Protein 4CN9 (pdb70)

B-factor: mean 33.19, std 13.64, range [12.05, 118.05]

CATH classification: 3.40.50.410 (+1 more: 3.40.50.410)

Solvent-accessible surface area: 32900 Å² total; per-residue (Å²): 150,55,16,35,0,55,15,47,0,1,0,2,0,0,0,0,0,6,22,50,0,61,179,102,75,170,98,7,16,58,76,0,16,54,3,0,44,65,0,0,50,1,0,55,20,5,39,48,143,62,214,96,5,7,35,3,0,0,1,1,0,0,100,17,33,90,40,32,7,31,1,59,126,54,136,62,50,131,61,3,58,127,10,0,67,81,14,100,28,86,61,10,72,74,11,17,0,0,33,0,0,74,40,0,44,82,60,1,13,36,60,96,31,23,9,51,53,130,110,25,72,48,3,0,0,0,0,0,20,10,118,23,97,35,52,20,86,22,55,94,11,0,86,75,0,33,80,88,56,7,27,0,0,0,0,0,1,19,156,40,31,56,112,93,23,0,30,65,0,0,32,19,28,66,8,14,19,60,16,108,39,14,78,80,3,66,96,13,37,81,85,0,0,37,28,6,0,41,27,50,78,86,55,20,36,13,91,8,1,0,0,0,0,0,0,5,2,48,48,4,56,76,147,42,113,87,14,10,78,50,2,14,56,5,0,38,67,0,0,65,100,4,37,100,15,0,74,100,3,1,2,3,0,0,0,7,2,7,48,118,24,74,85,71,9,12,12,135,90,75,64,45,58,74,74,0,56,30,10,0,53,167,9,104,61,34,163,68,53,78,8,0,2,0,8,0,0,38,20,0,44,99,90,13,15,133,70,156,144,9,18,43,1,0,0,0,1,4,21,8,100,22,53,57,86,72,53,18,87,100,8,0,25,53,0,29,166,86,42,2,5,0,0,0,0,0,3,23,142,38,30,88,105,65,32,2,52,59,1,0,2,1,57,68,16,18,25,50,8,74,38,15,89,93,4,84,122,9,22,92,74,0,5,120,26,1,3,24,20,21,101,97,133,27,73,153,130,68,28,29,0,67,19,45,0,1,0,2,0,0,1,0,0,6,19,52,1,68,182,103,71,170,97,4,15,57,58,1,18,61,2,0,44,67,0,0,58,4,1,56,20,3,31,70,132,67,222,90,7,6,36,2,0,0,1,1,0,0,99,16,34,89,41,32,6,26,1,58,119,52,118,65,50,132,70,3,54,124,10,0,62,78,12,101,30,86,61,10,74,72,11,19,0,0,32,0,0,78,39,0,40,86,60,0,18,35,60,95,31,20,11,49,58,129,107,28,48,52,1,0,0,0,0,1,20,9,115,16,102,36,49,21,82,24,46,93,8,0,86,72,0,34,80,93,54,8,22,0,0,0,0,0,2,19,151,44,30,43,105,96,23,0,32,58,0,0,27,12,28,71,8,14,20,55,15,104,39,13,77,77,2,64,99,13,28,111,88,0,2,52,25,4,0,42,18,41,81,82,55,20,32,14,96,9,4,0,0,1,0,1,0,5,2,43,48,3,54,71,144,51,109,91,16,8,79,58,0,15,52,7,4,40,67,0,0,65,100,4,39,101,17,0,88,102,4,1,8,3,0,0,0,6,1,8,48,117,24,75,81,75,8,12,18,185,91,64,61,46,58,77,76,0,57,33,9,0,52,155,8,102,57,35,164,68,56,78,8,0,3,0,7,0,0,40,21,0,46,101,92,10,19,134,102,172,146,27,16,41,0,0,5,0,4,1,19,9,98,22,56,57,89,73,52,17,93,101,9,0,23,48,0,31,165,83,43,3,8,0,0,0,0,0,1,23,137,40,30,88,107,66,31,1,50,58,1,0,4,0,50,69,14,18,26,62,17,74,35,14,99,81,6,82,154,17,24,86,71,0,4,112,25,0,3,23,20,21,87,98,135,26,68,166,152

Organism: Mytilus galloprovincialis (NCBI:txid29158)

Nearest PDB structures (foldseek):
  4cn9-assembly2_B  TM=1.002E+00  e=8.685E-82  Mytilus galloprovincialis
  4cnb-assembly2_B  TM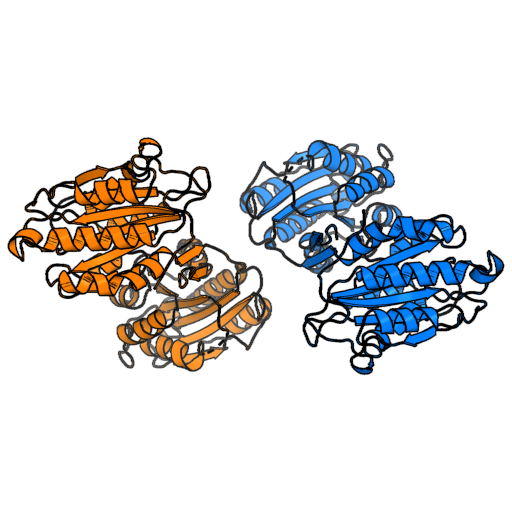=1.002E+00  e=2.104E-78  Mytilus galloprovincialis
  4cnb-assembly1_A  TM=1.002E+00  e=3.415E-77  Mytilus galloprovincialis
  4cn8-assembly1_A  TM=9.943E-01  e=6.758E-77  Mytilus galloprovincialis
  4c2b-assembly3_E  TM=8.918E-01  e=3.075E-13  Homo sapiens

Structure (mmCIF, N/CA/C/O backbone):
data_4CN9
#
_entry.id   4CN9
#
_cell.length_a   61.540
_cell.length_b   63.070
_cell.length_c   122.350
_cell.angle_alpha   90.00
_cell.angle_beta   101.83
_cell.angle_gamma   90.00
#
_symmetry.space_group_name_H-M   'P 1 21 1'
#
loop_
_entity.id
_entity.type
_entity.pdbx_description
1 polymer 'PROXIMAL THREAD MATRIX PROTEIN 1'
2 non-polymer 'ZINC ION'
3 non-polymer 1,2-ETHANEDIOL
4 non-polymer GLYCEROL
5 non-polymer 'SULFATE ION'
6 water water
#
loop_
_atom_site.group_PDB
_atom_site.id
_atom_site.type_symbol
_atom_site.label_atom_id
_atom_site.label_alt_id
_atom_site.label_comp_id
_atom_site.label_asym_id
_atom_site.label_entity_id
_atom_site.label_seq_id
_atom_site.pdbx_PDB_ins_code
_atom_site.Cartn_x
_atom_site.Cartn_y
_atom_site.Cartn_z
_atom_site.occupancy
_atom_site.B_iso_or_equiv
_atom_site.auth_seq_id
_atom_site.auth_comp_id
_atom_site.auth_asym_id
_atom_site.auth_atom_id
_atom_site.pdbx_PDB_model_num
ATOM 1 N N . ASP A 1 46 ? -5.001 5.028 37.301 1.00 64.45 45 ASP A N 1
ATOM 2 C CA . ASP A 1 46 ? -4.174 5.340 38.465 1.00 67.40 45 ASP A CA 1
ATOM 3 C C . ASP A 1 46 ? -4.099 4.163 39.443 1.00 54.91 45 ASP A C 1
ATOM 4 O O . ASP A 1 46 ? -3.298 4.183 40.382 1.00 52.32 45 ASP A O 1
ATOM 12 N N . ALA A 1 47 ? -4.942 3.154 39.243 1.00 46.11 46 ALA A N 1
ATOM 13 C CA . ALA A 1 47 ? -4.874 1.942 40.062 1.00 46.02 46 ALA A CA 1
ATOM 14 C C . ALA A 1 47 ? -4.034 0.895 39.334 1.00 42.74 46 ALA A C 1
ATOM 15 O O . ALA A 1 47 ? -4.301 0.586 38.178 1.00 37.35 46 ALA A O 1
ATOM 22 N N . GLU A 1 48 ? -3.009 0.348 39.980 1.00 39.46 47 GLU A N 1
ATOM 23 C CA . GLU A 1 48 ? -2.341 -0.781 39.345 1.00 41.69 47 GLU A CA 1
ATOM 24 C C . GLU A 1 48 ? -2.328 -2.078 40.098 1.00 31.67 47 GLU A C 1
ATOM 25 O O . GLU A 1 48 ? -2.792 -2.183 41.230 1.00 31.90 47 GLU A O 1
ATOM 37 N N . GLU A 1 49 ? -1.786 -3.064 39.394 1.00 33.58 48 GLU A N 1
ATOM 38 C CA . GLU A 1 49 ? -1.669 -4.422 39.866 1.00 31.86 48 GLU A CA 1
ATOM 39 C C . GLU A 1 49 ? -0.265 -4.941 39.604 1.00 27.87 48 GLU A C 1
ATOM 40 O O . GLU A 1 49 ? 0.496 -4.388 38.802 1.00 26.57 48 GLU A O 1
ATOM 52 N N . CYS A 1 50 ? 0.051 -6.018 40.304 1.00 25.63 49 CYS A N 1
ATOM 53 C CA . CYS A 1 50 ? 1.298 -6.718 40.151 1.00 26.07 49 CYS A CA 1
ATOM 54 C C . CYS A 1 50 ? 0.936 -8.179 39.989 1.00 24.42 49 CYS A C 1
ATOM 55 O O . CYS A 1 50 ? 0.172 -8.719 40.790 1.00 28.27 49 CYS A O 1
ATOM 62 N N . ASP A 1 51 ? 1.465 -8.813 38.952 1.00 25.29 50 ASP A N 1
ATOM 63 C CA . ASP A 1 51 ? 1.128 -10.204 38.644 1.00 27.46 50 ASP A CA 1
ATOM 64 C C . ASP A 1 51 ? 2.190 -11.167 39.202 1.00 28.17 50 ASP A C 1
ATOM 65 O O . ASP A 1 51 ? 2.089 -12.383 39.047 1.00 28.31 50 ASP A O 1
ATOM 74 N N . VAL A 1 52 ? 3.197 -10.610 39.865 1.00 28.69 51 VAL A N 1
ATOM 75 C CA . VAL A 1 52 ? 4.327 -11.388 40.367 1.00 31.93 51 VAL A CA 1
ATOM 76 C C . VAL A 1 52 ? 3.906 -12.312 41.498 1.00 28.13 51 VAL A C 1
ATOM 77 O O . VAL A 1 52 ? 3.101 -11.927 42.335 1.00 27.70 51 VAL A O 1
ATOM 90 N N . GLN A 1 53 ? 4.444 -13.530 41.518 1.00 28.50 52 GLN A N 1
ATOM 91 C CA . GLN A 1 53 ? 4.164 -14.472 42.602 1.00 27.38 52 GLN A CA 1
ATOM 92 C C . GLN A 1 53 ? 5.040 -14.161 43.804 1.00 27.13 52 GLN A C 1
ATOM 93 O O . GLN A 1 53 ? 6.264 -14.163 43.710 1.00 25.24 52 GLN A O 1
ATOM 107 N N . ALA A 1 54 ? 4.409 -13.900 44.940 1.00 28.13 53 ALA A N 1
ATOM 108 C CA . ALA A 1 54 ? 5.118 -13.337 46.081 1.00 24.62 53 ALA A CA 1
ATOM 109 C C . ALA A 1 54 ? 4.531 -13.806 47.406 1.00 24.48 53 ALA A C 1
ATOM 110 O O . ALA A 1 54 ? 3.342 -14.141 47.493 1.00 20.74 53 ALA A O 1
ATOM 117 N N . ASP A 1 55 ? 5.392 -13.830 48.423 1.00 21.92 54 ASP A N 1
ATOM 118 C CA . ASP A 1 55 ? 4.971 -13.911 49.816 1.00 21.41 54 ASP A CA 1
ATOM 119 C C . ASP A 1 55 ? 5.199 -12.508 50.408 1.00 19.92 54 ASP A C 1
ATOM 120 O O . ASP A 1 55 ? 6.330 -12.008 50.447 1.00 17.82 54 ASP A O 1
ATOM 129 N N . ILE A 1 56 ? 4.111 -11.846 50.792 1.00 17.93 55 ILE A N 1
ATOM 130 C CA . ILE A 1 56 ? 4.163 -10.469 51.252 1.00 16.90 55 ILE A CA 1
ATOM 131 C C . ILE A 1 56 ? 3.837 -10.386 52.749 1.00 17.97 55 ILE A C 1
ATOM 132 O O . ILE A 1 56 ? 2.817 -10.889 53.199 1.00 16.47 55 ILE A O 1
ATOM 148 N N . ILE A 1 57 ? 4.740 -9.778 53.508 1.00 15.78 56 ILE A N 1
ATOM 149 C CA . ILE A 1 57 ? 4.530 -9.510 54.912 1.00 16.83 56 ILE A CA 1
ATOM 150 C C . ILE A 1 57 ? 4.433 -8.016 55.132 1.00 14.71 56 ILE A C 1
ATOM 151 O O . ILE A 1 57 ? 5.323 -7.265 54.747 1.00 17.43 56 ILE A O 1
ATOM 167 N N . VAL A 1 58 ? 3.336 -7.580 55.734 1.00 16.86 57 VAL A N 1
ATOM 168 C CA . VAL A 1 58 ? 3.229 -6.208 56.217 1.00 13.02 57 VAL A CA 1
ATOM 169 C C . VAL A 1 58 ? 3.561 -6.136 57.705 1.00 14.68 57 VAL A C 1
ATOM 170 O O . VAL A 1 58 ? 3.001 -6.864 58.510 1.00 17.71 57 VAL A O 1
ATOM 183 N N . LEU A 1 59 ? 4.500 -5.257 58.039 1.00 14.79 58 LEU A N 1
ATOM 184 C CA . LEU A 1 59 ? 4.917 -4.968 59.408 1.00 16.29 58 LEU A CA 1
ATOM 185 C C . LEU A 1 59 ? 4.229 -3.671 59.820 1.00 18.29 58 LEU A C 1
ATOM 186 O O . LEU A 1 59 ? 4.529 -2.591 59.299 1.00 20.51 58 LEU A O 1
ATOM 202 N N . PHE A 1 60 ? 3.279 -3.812 60.733 1.00 14.52 59 PHE A N 1
ATOM 203 C CA . PHE A 1 60 ? 2.233 -2.839 61.019 1.00 17.21 59 PHE A CA 1
ATOM 204 C C . PHE A 1 60 ? 2.496 -2.272 62.422 1.00 21.06 59 PHE A C 1
ATOM 205 O O . PHE A 1 60 ? 2.350 -2.990 63.403 1.00 17.01 59 PHE A O 1
ATOM 222 N N . ASP A 1 61 ? 2.909 -1.001 62.502 1.00 16.29 60 ASP A N 1
ATOM 223 C CA . ASP A 1 61 ? 3.157 -0.294 63.774 1.00 17.17 60 ASP A CA 1
ATOM 224 C C . ASP A 1 61 ? 1.848 -0.209 64.566 1.00 22.14 60 ASP A C 1
ATOM 225 O O . ASP A 1 61 ? 0.863 0.333 64.052 1.00 19.07 60 ASP A O 1
ATOM 234 N N . ASP A 1 62 ? 1.807 -0.781 65.783 1.00 15.85 61 ASP A N 1
ATOM 235 C CA . ASP A 1 62 ? 0.621 -0.608 66.643 1.00 17.58 61 ASP A CA 1
ATOM 236 C C . ASP A 1 62 ? 0.939 0.110 67.951 1.00 19.63 61 ASP A C 1
ATOM 237 O O . ASP A 1 62 ? 0.371 -0.193 68.992 1.00 19.00 61 ASP A O 1
ATOM 246 N N . SER A 1 63 ? 1.826 1.098 67.864 1.00 17.08 62 SER A N 1
ATOM 247 C CA . SER A 1 63 ? 2.171 1.960 69.000 1.00 20.63 62 SER A CA 1
ATOM 248 C C . SER A 1 63 ? 1.033 2.914 69.367 1.00 22.84 62 SER A C 1
ATOM 249 O O . SER A 1 63 ? 0.226 3.306 68.519 1.00 22.28 62 SER A O 1
ATOM 256 N N . SER A 1 64 ? 0.998 3.306 70.639 1.00 23.55 63 SER A N 1
ATOM 257 C CA . SER A 1 64 ? -0.076 4.140 71.176 1.00 25.12 63 SER A CA 1
ATOM 258 C C . SER A 1 64 ? -0.114 5.528 70.546 1.00 22.69 63 SER A C 1
ATOM 259 O O . SER A 1 64 ? -1.164 6.161 70.514 1.00 27.39 63 SER A O 1
ATOM 267 N N . SER A 1 65 ? 1.023 6.003 70.053 1.00 24.71 64 SER A N 1
ATOM 268 C CA . SER A 1 65 ? 1.085 7.297 69.361 1.00 26.24 64 SER A CA 1
ATOM 269 C C . SER A 1 65 ? 0.018 7.443 68.264 1.00 28.01 64 SER A C 1
ATOM 270 O O . SER A 1 65 ? -0.512 8.532 68.035 1.00 28.58 64 SER A O 1
ATOM 277 N N . ILE A 1 66 ? -0.296 6.339 67.596 1.00 23.58 65 ILE A N 1
ATOM 278 C CA . ILE A 1 66 ? -1.226 6.348 66.487 1.00 27.91 65 ILE A CA 1
ATOM 279 C C . ILE A 1 66 ? -2.650 6.615 66.949 1.00 29.62 65 ILE A C 1
ATOM 280 O O . ILE A 1 66 ? -3.380 7.375 66.310 1.00 31.38 65 ILE A O 1
ATOM 296 N N . GLN A 1 67 ? -3.036 5.992 68.059 1.00 28.73 66 GLN A N 1
ATOM 297 C CA . GLN A 1 67 ? -4.383 6.128 68.589 1.00 32.64 66 GLN A CA 1
ATOM 298 C C . GLN A 1 67 ? -4.548 7.516 69.213 1.00 33.79 66 GLN A C 1
ATOM 299 O O . GLN A 1 67 ? -5.588 8.145 69.042 1.00 34.54 66 GLN A O 1
ATOM 313 N N . TYR A 1 68 ? -3.515 7.998 69.902 1.00 29.60 67 TYR A N 1
ATOM 314 C CA . TYR A 1 68 ? -3.542 9.345 70.479 1.00 35.48 67 TYR A CA 1
ATOM 315 C C . TYR A 1 68 ? -3.746 10.404 69.400 1.00 37.57 67 TYR A C 1
ATOM 316 O O . TYR A 1 68 ? -4.456 11.374 69.613 1.00 33.52 67 TYR A O 1
ATOM 334 N N . ASP A 1 69 ? -3.103 10.228 68.250 1.00 34.14 68 ASP A N 1
ATOM 335 C CA . ASP A 1 69 ? -3.172 11.231 67.195 1.00 34.74 68 ASP A CA 1
ATOM 336 C C . ASP A 1 69 ? -4.589 11.376 66.633 1.00 38.09 68 ASP A C 1
ATOM 337 O O . ASP A 1 69 ? -5.074 12.487 66.429 1.00 37.92 68 ASP A O 1
ATOM 346 N N . ASN A 1 70 ? -5.248 10.248 66.384 1.00 37.20 69 ASN A N 1
ATOM 347 C CA . ASN A 1 70 ? -6.587 10.255 65.817 1.00 36.88 69 ASN A CA 1
ATOM 348 C C . ASN A 1 70 ? -7.203 8.862 65.878 1.00 36.19 69 ASN A C 1
ATOM 349 O O . ASN A 1 70 ? -6.607 7.887 65.408 1.00 34.45 69 ASN A O 1
ATOM 360 N N . LYS A 1 71 ? -8.399 8.766 66.449 1.00 31.93 70 LYS A N 1
ATOM 361 C CA . LYS A 1 71 ? -9.055 7.472 66.644 1.00 38.98 70 LYS A CA 1
ATOM 362 C C . LYS A 1 71 ? -9.355 6.727 65.343 1.00 40.66 70 LYS A C 1
ATOM 363 O O . LYS A 1 71 ? -9.615 5.528 65.377 1.00 39.89 70 LYS A O 1
ATOM 382 N N . GLU A 1 72 ? -9.326 7.430 64.211 1.00 39.21 71 GLU A N 1
ATOM 383 C CA . GLU A 1 72 ? -9.588 6.814 62.905 1.00 41.59 71 GLU A CA 1
ATOM 384 C C . GLU A 1 72 ? -8.321 6.347 62.165 1.00 37.65 71 GLU A C 1
ATOM 385 O O . GLU A 1 72 ? -8.414 5.708 61.107 1.00 30.02 71 GLU A O 1
ATOM 397 N N . ASN A 1 73 ? -7.148 6.658 62.711 1.00 32.62 72 ASN A N 1
ATOM 398 C CA . ASN A 1 73 ? -5.894 6.266 62.068 1.00 28.26 72 ASN A CA 1
ATOM 399 C C . ASN A 1 73 ? -5.765 4.766 61.769 1.00 27.45 72 ASN A C 1
ATOM 400 O O . ASN A 1 73 ? -5.402 4.402 60.652 1.00 26.19 72 ASN A O 1
ATOM 411 N N . TYR A 1 74 ? -6.050 3.900 62.744 1.00 28.19 73 TYR A N 1
ATOM 412 C CA . TYR A 1 74 ? -5.890 2.460 62.521 1.00 27.56 73 TYR A CA 1
ATOM 413 C C . TYR A 1 74 ? -6.778 1.965 61.390 1.00 28.56 73 TYR A C 1
ATOM 414 O O . TYR A 1 74 ? -6.381 1.094 60.616 1.00 27.42 73 TYR A O 1
ATOM 432 N N . GLN A 1 75 ? -7.992 2.499 61.301 1.00 28.23 74 GLN A N 1
ATOM 433 C CA . GLN A 1 75 ? -8.885 2.093 60.217 1.00 29.64 74 GLN A CA 1
ATOM 434 C C . GLN A 1 75 ? -8.291 2.454 58.853 1.00 26.65 74 GLN A C 1
ATOM 435 O O . GLN A 1 75 ? -8.411 1.686 57.898 1.00 26.92 74 GLN A O 1
ATOM 449 N N . MET A 1 76 ? -7.656 3.618 58.770 1.00 25.50 75 MET A N 1
ATOM 450 C CA . MET A 1 76 ? -7.039 4.070 57.532 1.00 25.74 75 MET A CA 1
ATOM 451 C C . MET A 1 76 ? -5.835 3.215 57.179 1.00 26.54 75 MET A C 1
ATOM 452 O O . MET A 1 76 ? -5.576 2.952 56.003 1.00 24.91 75 MET A O 1
ATOM 466 N N . MET A 1 77 ? -5.094 2.783 58.195 1.00 27.50 76 MET A N 1
ATOM 467 C CA . MET A 1 77 ? -3.968 1.879 57.967 1.00 25.31 76 MET A CA 1
ATOM 468 C C . MET A 1 77 ? -4.490 0.557 57.448 1.00 19.76 76 MET A C 1
ATOM 469 O O . MET A 1 77 ? -3.953 0.000 56.503 1.00 24.23 76 MET A O 1
ATOM 483 N N . LYS A 1 78 ? -5.562 0.060 58.055 1.00 22.68 77 LYS A N 1
ATOM 484 C CA . LYS A 1 78 ? -6.127 -1.218 57.655 1.00 24.12 77 LYS A CA 1
ATOM 485 C C . LYS A 1 78 ? -6.612 -1.166 56.213 1.00 26.12 77 LYS A C 1
ATOM 486 O O . LYS A 1 78 ? -6.407 -2.104 55.432 1.00 24.19 77 LYS A O 1
ATOM 505 N N . ASP A 1 79 ? -7.278 -0.068 55.868 1.00 26.42 78 ASP A N 1
ATOM 506 C CA . ASP A 1 79 ? -7.809 0.110 54.518 1.00 26.33 78 ASP A CA 1
ATOM 507 C C . ASP A 1 79 ? -6.691 0.130 53.486 1.00 25.44 78 ASP A C 1
ATOM 508 O O . ASP A 1 79 ? -6.801 -0.473 52.411 1.00 28.18 78 ASP A O 1
ATOM 517 N N . PHE A 1 80 ? -5.603 0.807 53.823 1.00 23.93 79 PHE A N 1
ATOM 518 C CA . PHE A 1 80 ? -4.451 0.846 52.944 1.00 23.12 79 PHE A CA 1
ATOM 519 C C . PHE A 1 80 ? -3.939 -0.572 52.680 1.00 23.94 79 PHE A C 1
ATOM 520 O O . PHE A 1 80 ? -3.619 -0.915 51.546 1.00 23.09 79 PHE A O 1
ATOM 537 N N . VAL A 1 81 ? -3.883 -1.400 53.721 1.00 22.30 80 VAL A N 1
ATOM 538 C CA . VAL A 1 81 ? -3.344 -2.751 53.576 1.00 24.01 80 VAL A CA 1
ATOM 539 C C . VAL A 1 81 ? -4.301 -3.616 52.758 1.00 24.48 80 VAL A C 1
ATOM 540 O O . VAL A 1 81 ? -3.878 -4.437 51.956 1.00 21.50 80 VAL A O 1
ATOM 553 N N . LYS A 1 82 ? -5.599 -3.408 52.953 1.00 24.82 81 LYS A N 1
ATOM 554 C CA . LYS A 1 82 ? -6.603 -4.062 52.125 1.00 23.77 81 LYS A CA 1
ATOM 555 C C . LYS A 1 82 ? -6.414 -3.737 50.651 1.00 22.70 81 LYS A C 1
ATOM 556 O O . LYS A 1 82 ? -6.563 -4.601 49.793 1.00 22.18 81 LYS A O 1
ATOM 575 N N . GLU A 1 83 ? -6.095 -2.483 50.357 1.00 22.11 82 GLU A N 1
ATOM 576 C CA . GLU A 1 83 ? -5.880 -2.065 48.985 1.00 24.24 82 GLU A CA 1
ATOM 577 C C . GLU A 1 83 ? -4.644 -2.741 48.377 1.00 24.74 82 GLU A C 1
ATOM 578 O O . GLU A 1 83 ? -4.639 -3.100 47.200 1.00 24.47 82 GLU A O 1
ATOM 590 N N . LEU A 1 84 ? -3.609 -2.933 49.192 1.00 22.88 83 LEU A N 1
ATOM 591 C CA . LEU A 1 84 ? -2.431 -3.701 48.775 1.00 25.38 83 LEU A CA 1
ATOM 592 C C . LEU A 1 84 ? -2.811 -5.115 48.375 1.00 21.65 83 LEU A C 1
ATOM 593 O O . LEU A 1 84 ? -2.409 -5.598 47.320 1.00 23.36 83 LEU A O 1
ATOM 609 N N . VAL A 1 85 ? -3.557 -5.787 49.240 1.00 23.01 84 VAL A N 1
ATOM 610 C CA . VAL A 1 85 ? -4.010 -7.141 48.963 1.00 21.01 84 VAL A CA 1
ATOM 611 C C . VAL A 1 85 ? -4.697 -7.222 47.599 1.00 22.56 84 VAL A C 1
ATOM 612 O O . VAL A 1 85 ? -4.436 -8.128 46.806 1.00 24.22 84 VAL A O 1
ATOM 625 N N . ASP A 1 86 ? -5.563 -6.256 47.324 1.00 24.90 85 ASP A N 1
ATOM 626 C CA . ASP A 1 86 ? -6.344 -6.239 46.081 1.00 23.46 85 ASP A CA 1
ATOM 627 C C . ASP A 1 86 ? -5.524 -5.806 44.876 1.00 25.52 85 ASP A C 1
ATOM 628 O O . ASP A 1 86 ? -6.033 -5.786 43.760 1.00 28.76 85 ASP A O 1
ATOM 637 N N . SER A 1 87 ? -4.254 -5.471 45.099 1.00 26.50 86 SER A N 1
ATOM 638 C CA . SER A 1 87 ? -3.341 -5.082 44.020 1.00 24.89 86 SER A CA 1
ATOM 639 C C . SER A 1 87 ? -2.514 -6.255 43.471 1.00 24.55 86 SER A C 1
ATOM 640 O O . SER A 1 87 ? -1.860 -6.137 42.417 1.00 26.67 86 SER A O 1
ATOM 648 N N . PHE A 1 88 ? -2.543 -7.386 44.171 1.00 23.89 87 PHE A N 1
ATOM 649 C CA . PHE A 1 88 ? -1.765 -8.552 43.758 1.00 26.35 87 PHE A CA 1
ATOM 650 C C . PHE A 1 88 ? -2.678 -9.606 43.175 1.00 28.31 87 PHE A C 1
ATOM 651 O O . PHE A 1 88 ? -3.397 -10.284 43.896 1.00 27.24 87 PHE A O 1
ATOM 668 N N . THR A 1 89 ? -2.633 -9.730 41.856 1.00 26.08 88 THR A N 1
ATOM 669 C CA . THR A 1 89 ? -3.605 -10.533 41.123 1.00 34.54 88 THR A CA 1
ATOM 670 C C . THR A 1 89 ? -3.555 -12.018 41.485 1.00 34.88 88 THR A C 1
ATOM 671 O O . THR A 1 89 ? -4.586 -12.680 41.466 1.00 38.13 88 THR A O 1
ATOM 682 N N . THR A 1 90 ? -2.378 -12.533 41.846 1.00 31.13 89 THR A N 1
ATOM 683 C CA . THR A 1 90 ? -2.228 -13.969 42.142 1.00 32.21 89 THR A CA 1
ATOM 684 C C . THR A 1 90 ? -2.529 -14.359 43.602 1.00 32.55 89 THR A C 1
ATOM 685 O O . THR A 1 90 ? -2.436 -15.536 43.978 1.00 28.51 89 THR A O 1
ATOM 696 N N . VAL A 1 91 ? -2.889 -13.385 44.427 1.00 31.87 90 VAL A N 1
ATOM 697 C CA . VAL A 1 91 ? -3.367 -13.683 45.781 1.00 32.86 90 VAL A CA 1
ATOM 698 C C . VAL A 1 91 ? -4.740 -14.337 45.661 1.00 38.11 90 VAL A C 1
ATOM 699 O O . VAL A 1 91 ? -5.638 -13.781 45.031 1.00 39.84 90 VAL A O 1
ATOM 712 N N . GLY A 1 92 ? -4.899 -15.524 46.243 1.00 45.18 91 GLY A N 1
ATOM 713 C CA . GLY A 1 92 ? -6.145 -16.268 46.139 1.00 38.88 91 GLY A CA 1
ATOM 714 C C . GLY A 1 92 ? -6.146 -17.232 44.966 1.00 50.03 91 GLY A C 1
ATOM 715 O O . GLY A 1 92 ? -7.128 -17.932 44.707 1.00 52.09 91 GLY A O 1
ATOM 719 N N . VAL A 1 93 ? -5.046 -17.262 44.230 1.00 49.53 92 VAL A N 1
ATOM 720 C CA . VAL A 1 93 ? -4.917 -18.216 43.149 1.00 54.61 92 VAL A CA 1
ATOM 721 C C . VAL A 1 93 ? -4.544 -19.579 43.693 1.00 66.30 92 VAL A C 1
ATOM 722 O O . VAL A 1 93 ? -3.592 -19.719 44.469 1.00 61.53 92 VAL A O 1
ATOM 735 N N . ASN A 1 94 ? -5.345 -20.562 43.301 1.00 72.60 93 ASN A N 1
ATOM 736 C CA . ASN A 1 94 ? -4.955 -21.966 43.299 1.00 76.58 93 ASN A CA 1
ATOM 737 C C . ASN A 1 94 ? -3.801 -22.339 44.242 1.00 72.76 93 ASN A C 1
ATOM 738 O O . ASN A 1 94 ? -3.808 -21.972 45.422 1.00 67.48 93 ASN A O 1
ATOM 749 N N . GLY A 1 95 ? -2.816 -23.070 43.730 1.00 72.22 94 GLY A N 1
ATOM 750 C CA . GLY A 1 95 ? -1.847 -23.715 44.598 1.00 73.40 94 GLY A CA 1
ATOM 751 C C . GLY A 1 95 ? -0.436 -23.172 44.517 1.00 74.60 94 GLY A C 1
ATOM 752 O O . GLY A 1 95 ? 0.005 -22.424 45.389 1.00 73.13 94 GLY A O 1
ATOM 756 N N . ARG A 1 96 ? 0.276 -23.562 43.465 1.00 80.65 95 ARG A N 1
ATOM 757 C CA . ARG A 1 96 ? 1.698 -23.264 43.337 1.00 83.56 95 ARG A CA 1
ATOM 758 C C . ARG A 1 96 ? 1.932 -21.987 42.537 1.00 72.49 95 ARG A C 1
ATOM 759 O O . ARG A 1 96 ? 3.052 -21.474 42.494 1.00 72.77 95 ARG A O 1
ATOM 780 N N . ASN A 1 97 ? 0.873 -21.491 41.898 1.00 69.00 96 ASN A N 1
ATOM 781 C CA . ASN A 1 97 ? 0.913 -20.207 41.204 1.00 67.06 96 ASN A CA 1
ATOM 782 C C . ASN A 1 97 ? 0.368 -19.077 42.082 1.00 65.16 96 ASN A C 1
ATOM 783 O O . ASN A 1 97 ? 0.130 -17.968 41.595 1.00 62.84 96 ASN A O 1
ATOM 794 N N . GLY A 1 98 ? 0.184 -19.356 43.372 1.00 56.37 97 GLY A N 1
ATOM 795 C CA . GLY A 1 98 ? -0.477 -18.423 44.263 1.00 46.54 97 GLY A CA 1
ATOM 796 C C . GLY A 1 98 ? 0.471 -17.525 45.039 1.00 43.03 97 GLY A C 1
ATOM 797 O O . GLY A 1 98 ? 1.609 -17.898 45.313 1.00 47.56 97 GLY A O 1
ATOM 801 N N . SER A 1 99 ? -0.001 -16.328 45.379 1.00 31.97 98 SER A N 1
ATOM 802 C CA . SER A 1 99 ? 0.708 -15.452 46.302 1.00 29.94 98 SER A CA 1
ATOM 803 C C . SER A 1 99 ? 0.059 -15.498 47.688 1.00 31.85 98 SER A C 1
ATOM 804 O O . SER A 1 99 ? -1.133 -15.802 47.832 1.00 25.50 98 SER A O 1
ATOM 812 N N . GLN A 1 100 ? 0.851 -15.194 48.709 1.00 24.69 99 GLN A N 1
ATOM 813 C CA . GLN A 1 100 ? 0.355 -15.174 50.075 1.00 23.49 99 GLN A CA 1
ATOM 814 C C . GLN A 1 100 ? 0.647 -13.865 50.773 1.00 19.93 99 GLN A C 1
ATOM 815 O O . GLN A 1 100 ? 1.575 -13.134 50.423 1.00 19.01 99 GLN A O 1
ATOM 829 N N . PHE A 1 101 ? -0.154 -13.602 51.791 1.00 21.47 100 PHE A N 1
ATOM 830 C CA . PHE A 1 101 ? -0.105 -12.360 52.526 1.00 19.75 100 PHE A CA 1
ATOM 831 C C . PHE A 1 101 ? -0.138 -12.668 54.021 1.00 20.81 100 PHE A C 1
ATOM 832 O O . PHE A 1 101 ? -0.916 -13.513 54.454 1.00 18.62 100 PHE A O 1
ATOM 849 N N . GLY A 1 102 ? 0.703 -11.981 54.794 1.00 20.27 101 GLY A N 1
ATOM 850 C CA . GLY A 1 102 ? 0.679 -12.058 56.244 1.00 16.34 101 GLY A CA 1
ATOM 851 C C . GLY A 1 102 ? 0.899 -10.693 56.887 1.00 17.49 101 GLY A C 1
ATOM 852 O O . GLY A 1 102 ? 1.450 -9.775 56.275 1.00 16.84 101 GLY A O 1
ATOM 856 N N . VAL A 1 103 ? 0.473 -10.555 58.137 1.00 17.11 102 VAL A N 1
ATOM 857 C CA . VAL A 1 103 ? 0.604 -9.288 58.831 1.00 16.86 102 VAL A CA 1
ATOM 858 C C . VAL A 1 103 ? 1.137 -9.511 60.224 1.00 17.53 102 VAL A C 1
ATOM 859 O O . VAL A 1 103 ? 0.651 -10.375 60.969 1.00 17.90 102 VAL A O 1
ATOM 872 N N . VAL A 1 104 ? 2.134 -8.706 60.563 1.00 16.56 103 VAL A N 1
ATOM 873 C CA . VAL A 1 104 ? 2.798 -8.752 61.849 1.00 14.97 103 VAL A CA 1
ATOM 874 C C . VAL A 1 104 ? 2.729 -7.376 62.491 1.00 17.49 103 VAL A C 1
ATOM 875 O O . VAL A 1 104 ? 3.137 -6.376 61.879 1.00 17.52 103 VAL A O 1
ATOM 888 N N . GLN A 1 105 ? 2.173 -7.314 63.700 1.00 17.55 104 GLN A N 1
ATOM 889 C CA . GLN A 1 105 ? 2.077 -6.054 64.446 1.00 18.32 104 GLN A CA 1
ATOM 890 C C . GLN A 1 105 ? 3.317 -5.879 65.310 1.00 19.08 104 GLN A C 1
ATOM 891 O O . GLN A 1 105 ? 3.852 -6.847 65.847 1.00 18.47 104 GLN A O 1
ATOM 905 N N . PHE A 1 106 ? 3.778 -4.646 65.450 1.00 15.98 105 PHE A N 1
ATOM 906 C CA . PHE A 1 106 ? 4.953 -4.380 66.272 1.00 16.21 105 PHE A CA 1
ATOM 907 C C . PHE A 1 106 ? 4.855 -3.016 66.946 1.00 22.26 105 PHE A C 1
ATOM 908 O O . PHE A 1 106 ? 4.376 -2.037 66.347 1.00 16.23 105 PHE A O 1
ATOM 925 N N . SER A 1 107 ? 5.284 -2.975 68.210 1.00 19.87 106 SER A N 1
ATOM 926 C CA . SER A 1 107 ? 5.531 -1.733 68.935 1.00 17.21 106 SER A CA 1
ATOM 927 C C . SER A 1 107 ? 6.329 -2.113 70.181 1.00 19.97 106 SER A C 1
ATOM 928 O O . SER A 1 107 ? 7.570 -2.121 70.164 1.00 18.59 106 SER A O 1
ATOM 936 N N . GLN A 1 108 ? 5.619 -2.449 71.248 1.00 19.58 107 GLN A N 1
ATOM 937 C CA . GLN A 1 108 ? 6.227 -3.150 72.360 1.00 24.03 107 GLN A CA 1
ATOM 938 C C . GLN A 1 108 ? 6.058 -4.651 72.066 1.00 22.92 107 GLN A C 1
ATOM 939 O O . GLN A 1 108 ? 4.950 -5.213 72.090 1.00 20.69 107 GLN A O 1
ATOM 953 N N . GLY A 1 109 ? 7.166 -5.286 71.722 1.00 20.33 108 GLY A N 1
ATOM 954 C CA . GLY A 1 109 ? 7.119 -6.631 71.183 1.00 22.29 108 GLY A CA 1
ATOM 955 C C . GLY A 1 109 ? 6.393 -6.744 69.845 1.00 21.49 108 GLY A C 1
ATOM 956 O O . GLY A 1 109 ? 5.979 -5.760 69.216 1.00 17.96 108 GLY A O 1
ATOM 960 N N . VAL A 1 110 ? 6.205 -7.985 69.426 1.00 16.98 109 VAL A N 1
ATOM 961 C CA . VAL A 1 110 ? 5.675 -8.281 68.123 1.00 17.56 109 VAL A CA 1
ATOM 962 C C . VAL A 1 110 ? 4.586 -9.321 68.254 1.00 18.08 109 VAL A C 1
ATOM 963 O O . VAL A 1 110 ? 4.749 -10.289 68.981 1.00 17.41 109 VAL A O 1
ATOM 976 N N . LYS A 1 111 ? 3.488 -9.124 67.546 1.00 15.16 110 LYS A N 1
ATOM 977 C CA . LYS A 1 111 ? 2.409 -10.119 67.481 1.00 16.03 110 LYS A CA 1
ATOM 978 C C . LYS A 1 111 ? 2.101 -10.431 66.014 1.00 18.79 110 LYS A C 1
ATOM 979 O O . LYS A 1 111 ? 1.853 -9.522 65.235 1.00 17.20 110 LYS A O 1
ATOM 998 N N . THR A 1 112 ? 2.128 -11.704 65.633 1.00 14.45 111 THR A N 1
ATOM 999 C CA . THR A 1 112 ? 1.685 -12.097 64.304 1.00 18.22 111 THR A CA 1
ATOM 1000 C C . THR A 1 112 ? 0.176 -12.039 64.267 1.00 19.33 111 THR A C 1
ATOM 1001 O O . THR A 1 112 ? -0.478 -12.736 65.029 1.00 19.76 111 THR A O 1
ATOM 1012 N N . ALA A 1 113 ? -0.385 -11.180 63.418 1.00 19.83 112 ALA A N 1
ATOM 1013 C CA . ALA A 1 113 ? -1.844 -11.125 63.280 1.00 18.58 112 ALA A CA 1
ATOM 1014 C C . ALA A 1 113 ? -2.330 -12.383 62.574 1.00 20.76 112 ALA A C 1
ATOM 1015 O O . ALA A 1 113 ? -3.275 -13.037 63.012 1.00 20.75 112 ALA A O 1
ATOM 1022 N N . PHE A 1 114 ? -1.686 -12.717 61.467 1.00 19.57 113 PHE A N 1
ATOM 1023 C CA . PHE A 1 114 ? -1.926 -13.992 60.803 1.00 17.24 113 PHE A CA 1
ATOM 1024 C C . PHE A 1 114 ? -0.733 -14.302 59.908 1.00 18.87 113 PHE A C 1
ATOM 1025 O O . PHE A 1 114 ? -0.088 -13.388 59.381 1.00 17.80 113 PHE A O 1
ATOM 1042 N N . PRO A 1 115 ? -0.396 -15.590 59.782 1.00 19.92 114 PRO A N 1
ATOM 1043 C CA . PRO A 1 115 ? 0.705 -16.048 58.932 1.00 18.98 114 PRO A CA 1
ATOM 1044 C C . PRO A 1 115 ? 0.328 -16.125 57.448 1.00 19.10 114 PRO A C 1
ATOM 1045 O O . PRO A 1 115 ? -0.852 -16.073 57.102 1.00 19.22 114 PRO A O 1
ATOM 1056 N N . LEU A 1 116 ? 1.340 -16.261 56.592 1.00 19.74 115 LEU A N 1
ATOM 1057 C CA . LEU A 1 116 ? 1.145 -16.435 55.149 1.00 18.21 115 LEU A CA 1
ATOM 1058 C C . LEU A 1 116 ? 0.152 -17.552 54.800 1.00 21.65 115 LEU A C 1
ATOM 1059 O O . LEU A 1 116 ? -0.608 -17.434 53.848 1.00 22.75 115 LEU A O 1
ATOM 1075 N N . ASN A 1 117 ? 0.172 -18.650 55.552 1.00 23.26 116 ASN A N 1
ATOM 1076 C CA . ASN A 1 117 ? -0.638 -19.801 55.160 1.00 25.71 116 ASN A CA 1
ATOM 1077 C C . ASN A 1 117 ? -2.027 -19.842 55.785 1.00 26.54 116 ASN A C 1
ATOM 1078 O O . ASN A 1 117 ? -2.744 -20.815 55.597 1.00 27.84 116 ASN A O 1
ATOM 1089 N N . LYS A 1 118 ? -2.420 -18.791 56.508 1.00 22.52 117 LYS A N 1
ATOM 1090 C CA . LYS A 1 118 ? -3.721 -18.796 57.193 1.00 25.95 117 LYS A CA 1
ATOM 1091 C C . LYS A 1 118 ? -4.916 -18.705 56.242 1.00 31.14 117 LYS A C 1
ATOM 1092 O O . LYS A 1 118 ? -5.853 -19.491 56.348 1.00 25.04 117 LYS A O 1
ATOM 1111 N N . PHE A 1 119 ? -4.893 -17.735 55.331 1.00 25.84 118 PHE A N 1
ATOM 1112 C CA . PHE A 1 119 ? -6.055 -17.462 54.489 1.00 28.17 118 PHE A CA 1
ATOM 1113 C C . PHE A 1 119 ? -5.742 -17.743 53.029 1.00 32.35 118 PHE A C 1
ATOM 1114 O O . PHE A 1 119 ? -4.584 -17.679 52.614 1.00 32.80 118 PHE A O 1
ATOM 1131 N N . LYS A 1 120 ? -6.784 -18.046 52.256 1.00 30.81 119 LYS A N 1
ATOM 1132 C CA . LYS A 1 120 ? -6.616 -18.545 50.900 1.00 33.23 119 LYS A CA 1
ATOM 1133 C C . LYS A 1 120 ? -7.335 -17.703 49.839 1.00 33.50 119 LYS A C 1
ATOM 1134 O O . LYS A 1 120 ? -7.198 -17.968 48.647 1.00 40.72 119 LYS A O 1
ATOM 1153 N N . THR A 1 121 ? -8.099 -16.700 50.261 1.00 30.38 120 THR A N 1
ATOM 1154 C CA . THR A 1 121 ? -8.690 -15.748 49.322 1.00 28.62 120 THR A CA 1
ATOM 1155 C C . THR A 1 121 ? -8.460 -14.306 49.769 1.00 25.54 120 THR A C 1
ATOM 1156 O O . THR A 1 121 ? -8.263 -14.039 50.956 1.00 26.38 120 THR A O 1
ATOM 1167 N N . LYS A 1 122 ? -8.512 -13.382 48.817 1.00 25.57 121 LYS A N 1
ATOM 1168 C CA . LYS A 1 122 ? -8.425 -11.958 49.115 1.00 29.50 121 LYS A CA 1
ATOM 1169 C C . LYS A 1 122 ? -9.443 -11.513 50.172 1.00 30.16 121 LYS A C 1
ATOM 1170 O O . LYS A 1 122 ? -9.117 -10.731 51.065 1.00 27.64 121 LYS A O 1
ATOM 1189 N N . GLU A 1 123 ? -10.676 -12.006 50.070 1.00 28.95 122 GLU A N 1
ATOM 1190 C CA . GLU A 1 123 ? -11.735 -11.624 51.005 1.00 26.95 122 GLU A CA 1
ATOM 1191 C C . GLU A 1 123 ? -11.386 -12.036 52.429 1.00 24.30 122 GLU A C 1
ATOM 1192 O O . GLU A 1 123 ? -11.495 -11.242 53.351 1.00 26.75 122 GLU A O 1
ATOM 1204 N N . ASP A 1 124 ? -10.986 -13.290 52.596 1.00 24.99 123 ASP A N 1
ATOM 1205 C CA . ASP A 1 124 ? -10.575 -13.797 53.899 1.00 28.23 123 ASP A CA 1
ATOM 1206 C C . ASP A 1 124 ? -9.382 -13.030 54.486 1.00 26.91 123 ASP A C 1
ATOM 1207 O O . ASP A 1 124 ? -9.355 -12.744 55.687 1.00 26.97 123 ASP A O 1
ATOM 1216 N N . ILE A 1 125 ? -8.404 -12.701 53.643 1.00 26.96 124 ILE A N 1
ATOM 1217 C CA . ILE A 1 125 ? -7.256 -11.911 54.089 1.00 24.66 124 ILE A CA 1
ATOM 1218 C C . ILE A 1 125 ? -7.721 -10.533 54.554 1.00 22.31 124 ILE A C 1
ATOM 1219 O O . ILE A 1 125 ? -7.302 -10.048 55.607 1.00 22.86 124 ILE A O 1
ATOM 1235 N N . LYS A 1 126 ? -8.612 -9.908 53.787 1.00 23.61 125 LYS A N 1
ATOM 1236 C CA . LYS A 1 126 ? -9.098 -8.576 54.138 1.00 25.40 125 LYS A CA 1
ATOM 1237 C C . LYS A 1 126 ? -9.870 -8.571 55.464 1.00 28.59 125 LYS A C 1
ATOM 1238 O O . LYS A 1 126 ? -9.745 -7.639 56.261 1.00 23.49 125 LYS A O 1
ATOM 1257 N N . LYS A 1 127 ? -10.640 -9.629 55.704 1.00 27.96 126 LYS A N 1
ATOM 1258 C CA . LYS A 1 127 ? -11.337 -9.820 56.969 1.00 28.63 126 LYS A CA 1
ATOM 1259 C C . LYS A 1 127 ? -10.335 -9.995 58.114 1.00 26.78 126 LYS A C 1
ATOM 1260 O O . LYS A 1 127 ? -10.504 -9.433 59.199 1.00 25.96 126 LYS A O 1
ATOM 1279 N N . GLY A 1 128 ? -9.284 -10.770 57.867 1.00 27.46 127 GLY A N 1
ATOM 1280 C CA . GLY A 1 128 ? -8.204 -10.888 58.834 1.00 26.09 127 GLY A CA 1
ATOM 1281 C C . GLY A 1 128 ? -7.633 -9.537 59.214 1.00 21.08 127 GLY A C 1
ATOM 1282 O O . GLY A 1 128 ? -7.423 -9.255 60.386 1.00 24.48 127 GLY A O 1
ATOM 1286 N N . ILE A 1 129 ? -7.381 -8.688 58.219 1.00 24.66 128 ILE A N 1
ATOM 1287 C CA . ILE A 1 129 ? -6.852 -7.347 58.467 1.00 20.76 128 ILE A CA 1
ATOM 1288 C C . ILE A 1 129 ? -7.840 -6.523 59.303 1.00 28.14 128 ILE A C 1
ATOM 1289 O O . ILE A 1 129 ? -7.464 -5.865 60.291 1.00 24.37 128 ILE A O 1
ATOM 1305 N N . GLN A 1 130 ? -9.113 -6.574 58.920 1.00 26.66 129 GLN A N 1
ATOM 1306 C CA . GLN A 1 130 ? -10.144 -5.832 59.636 1.00 27.06 129 GLN A CA 1
ATOM 1307 C C . GLN A 1 130 ? -10.245 -6.267 61.108 1.00 25.71 129 GLN A C 1
ATOM 1308 O O . GLN A 1 130 ? -10.471 -5.446 62.005 1.00 26.68 129 GLN A O 1
ATOM 1322 N N . ASP A 1 131 ? -10.058 -7.557 61.350 1.00 26.11 130 ASP A N 1
ATOM 1323 C CA . ASP A 1 131 ? -10.222 -8.128 62.678 1.00 27.91 130 ASP A CA 1
ATOM 1324 C C . ASP A 1 131 ? -9.013 -7.932 63.583 1.00 31.72 130 ASP A C 1
ATOM 1325 O O . ASP A 1 131 ? -9.058 -8.304 64.749 1.00 29.05 130 ASP A O 1
ATOM 1334 N N . MET A 1 132 ? -7.935 -7.362 63.059 1.00 26.53 131 MET A N 1
ATOM 1335 C CA . MET A 1 132 ? -6.747 -7.123 63.877 1.00 25.69 131 MET A CA 1
ATOM 1336 C C . MET A 1 132 ? -7.058 -6.186 65.015 1.00 25.15 131 MET A C 1
ATOM 1337 O O . MET A 1 132 ? -7.739 -5.178 64.828 1.00 25.86 131 MET A O 1
ATOM 1351 N N . VAL A 1 133 ? -6.496 -6.494 66.178 1.00 23.60 132 VAL A N 1
ATOM 1352 C CA . VAL A 1 133 ? -6.605 -5.653 67.352 1.00 23.26 132 VAL A CA 1
ATOM 1353 C C . VAL A 1 133 ? -5.255 -5.009 67.680 1.00 26.99 132 VAL A C 1
ATOM 1354 O O . VAL A 1 133 ? -4.351 -5.690 68.167 1.00 23.04 132 VAL A O 1
ATOM 1367 N N . PRO A 1 134 ? -5.109 -3.696 67.415 1.00 24.03 133 PRO A N 1
ATOM 1368 C CA . PRO A 1 134 ? -3.866 -3.011 67.772 1.00 24.48 133 PRO A CA 1
ATOM 1369 C C . PRO A 1 134 ? -3.647 -3.024 69.266 1.00 26.81 133 PRO A C 1
ATOM 1370 O O . PRO A 1 134 ? -4.608 -2.890 70.029 1.00 23.75 133 PRO A O 1
ATOM 1381 N N . ARG A 1 135 ? -2.397 -3.173 69.682 1.00 20.63 134 ARG A N 1
ATOM 1382 C CA . ARG A 1 135 ? -2.083 -3.339 71.094 1.00 24.11 134 ARG A CA 1
ATOM 1383 C C . ARG A 1 135 ? -1.744 -2.017 71.783 1.00 21.73 134 ARG A C 1
ATOM 1384 O O . ARG A 1 135 ? -1.746 -1.935 73.010 1.00 22.44 134 ARG A O 1
ATOM 1405 N N . ASN A 1 136 ? -1.445 -0.985 70.991 1.00 24.44 135 ASN A N 1
ATOM 1406 C CA . ASN A 1 136 ? -1.066 0.328 71.521 1.00 21.79 135 ASN A CA 1
ATOM 1407 C C . ASN A 1 136 ? 0.109 0.277 72.486 1.00 25.74 135 ASN A C 1
ATOM 1408 O O . ASN A 1 136 ? 0.024 0.730 73.634 1.00 24.81 135 ASN A O 1
ATOM 1419 N N . GLY A 1 137 ? 1.222 -0.259 72.001 1.00 20.46 136 GLY A N 1
ATOM 1420 C CA . GLY A 1 137 ? 2.416 -0.389 72.819 1.00 21.99 136 GLY A CA 1
ATOM 1421 C C . GLY A 1 137 ? 3.090 0.945 73.083 1.00 23.93 136 GLY A C 1
ATOM 1422 O O . GLY A 1 137 ? 2.935 1.911 72.317 1.00 21.99 136 GLY A O 1
ATOM 1426 N N . GLY A 1 138 ? 3.859 0.992 74.167 1.00 25.07 137 GLY A N 1
ATOM 1427 C CA . GLY A 1 138 ? 4.516 2.212 74.606 1.00 27.36 137 GLY A CA 1
ATOM 1428 C C . GLY A 1 138 ? 5.934 2.389 74.091 1.00 25.52 137 GLY A C 1
ATOM 1429 O O . GLY A 1 138 ? 6.631 3.302 74.519 1.00 26.03 137 GLY A O 1
ATOM 1433 N N . GLN A 1 139 ? 6.349 1.510 73.179 1.00 26.06 138 GLN A N 1
ATOM 1434 C CA . GLN A 1 139 ? 7.680 1.506 72.590 1.00 23.40 138 GLN A CA 1
ATOM 1435 C C . GLN A 1 139 ? 7.536 1.238 71.092 1.00 22.42 138 GLN A C 1
ATOM 1436 O O . GLN A 1 139 ? 6.495 0.765 70.647 1.00 20.33 138 GLN A O 1
ATOM 1450 N N . THR A 1 140 ? 8.601 1.478 70.332 1.00 20.84 139 THR A N 1
ATOM 1451 C CA . THR A 1 140 ? 8.617 1.148 68.900 1.00 22.72 139 THR A CA 1
ATOM 1452 C C . THR A 1 140 ? 9.857 0.317 68.550 1.00 23.32 139 THR A C 1
ATOM 1453 O O . THR A 1 140 ? 10.949 0.856 68.369 1.00 24.99 139 THR A O 1
ATOM 1464 N N . GLU A 1 141 ? 9.691 -0.999 68.461 1.00 19.98 140 GLU A N 1
ATOM 1465 C CA . GLU A 1 141 ? 10.822 -1.892 68.225 1.00 20.82 140 GLU A CA 1
ATOM 1466 C C . GLU A 1 141 ? 10.859 -2.356 66.775 1.00 19.71 140 GLU A C 1
ATOM 1467 O O . GLU A 1 141 ? 10.485 -3.490 66.466 1.00 20.37 140 GLU A O 1
ATOM 1479 N N . ILE A 1 142 ? 11.339 -1.485 65.895 1.00 19.38 141 ILE A N 1
ATOM 1480 C CA . ILE A 1 142 ? 11.403 -1.795 64.479 1.00 19.77 141 ILE A CA 1
ATOM 1481 C C . ILE A 1 142 ? 12.311 -3.010 64.247 1.00 21.69 141 ILE A C 1
ATOM 1482 O O . ILE A 1 142 ? 11.993 -3.909 63.464 1.00 19.57 141 ILE A O 1
ATOM 1498 N N . GLY A 1 143 ? 13.454 -3.032 64.917 1.00 22.90 142 GLY A N 1
ATOM 1499 C CA . GLY A 1 143 ? 14.406 -4.109 64.722 1.00 21.89 142 GLY A CA 1
ATOM 1500 C C . GLY A 1 143 ? 13.870 -5.446 65.196 1.00 19.26 142 GLY A C 1
ATOM 1501 O O . GLY A 1 143 ? 14.111 -6.468 64.552 1.00 20.45 142 GLY A O 1
ATOM 1505 N N . THR A 1 144 ? 13.153 -5.449 66.319 1.00 19.46 143 THR A N 1
ATOM 1506 C CA . THR A 1 144 ? 12.557 -6.685 66.828 1.00 22.23 143 THR A CA 1
ATOM 1507 C C . THR A 1 144 ? 11.542 -7.198 65.825 1.00 20.43 143 THR A C 1
ATOM 1508 O O . THR A 1 144 ? 11.454 -8.398 65.584 1.00 17.46 143 THR A O 1
ATOM 1519 N N . GLY A 1 145 ? 10.796 -6.281 65.208 1.00 21.52 144 GLY A N 1
ATOM 1520 C CA . GLY A 1 145 ? 9.856 -6.649 64.158 1.00 18.17 144 GLY A CA 1
ATOM 1521 C C . GLY A 1 145 ? 10.549 -7.315 62.976 1.00 17.22 144 GLY A C 1
ATOM 1522 O O . GLY A 1 145 ? 10.108 -8.364 62.496 1.00 17.36 144 GLY A O 1
ATOM 1526 N N . LEU A 1 146 ? 11.641 -6.714 62.506 1.00 15.62 145 LEU A N 1
ATOM 1527 C CA . LEU A 1 146 ? 12.384 -7.250 61.369 1.00 17.91 145 LEU A CA 1
ATOM 1528 C C . LEU A 1 146 ? 12.955 -8.642 61.669 1.00 20.61 145 LEU A C 1
ATOM 1529 O O . LEU A 1 146 ? 12.961 -9.511 60.808 1.00 18.08 145 LEU A O 1
ATOM 1545 N N . LYS A 1 147 ? 13.436 -8.825 62.893 1.00 21.62 146 LYS A N 1
ATOM 1546 C CA . LYS A 1 147 ? 13.969 -10.106 63.352 1.00 20.82 146 LYS A CA 1
ATOM 1547 C C . LYS A 1 147 ? 12.873 -11.162 63.344 1.00 20.42 146 LYS A C 1
ATOM 1548 O O . LYS A 1 147 ? 13.052 -12.275 62.835 1.00 22.21 146 LYS A O 1
ATOM 1567 N N . HIS A 1 148 ? 11.726 -10.812 63.912 1.00 17.59 147 HIS A N 1
ATOM 1568 C CA . HIS A 1 148 ? 10.584 -11.728 63.928 1.00 22.72 147 HIS A CA 1
ATOM 1569 C C . HIS A 1 148 ? 10.186 -12.159 62.504 1.00 20.43 147 HIS A C 1
ATOM 1570 O O . HIS A 1 148 ? 9.883 -13.334 62.240 1.00 19.23 147 HIS A O 1
ATOM 1585 N N . VAL A 1 149 ? 10.198 -11.206 61.577 1.00 21.60 148 VAL A N 1
ATOM 1586 C CA . VAL A 1 149 ? 9.852 -11.492 60.187 1.00 19.78 148 VAL A CA 1
ATOM 1587 C C . VAL A 1 149 ? 10.862 -12.463 59.554 1.00 20.09 148 VAL A C 1
ATOM 1588 O O . VAL A 1 149 ? 10.482 -13.429 58.898 1.00 21.46 148 VAL A O 1
ATOM 1601 N N . ARG A 1 150 ? 12.146 -12.220 59.773 1.00 20.69 149 ARG A N 1
ATOM 1602 C CA . ARG A 1 150 ? 13.172 -13.126 59.253 1.00 23.77 149 ARG A CA 1
ATOM 1603 C C . ARG A 1 150 ? 13.066 -14.544 59.847 1.00 21.47 149 ARG A C 1
ATOM 1604 O O . ARG A 1 150 ? 13.138 -15.530 59.126 1.00 24.51 149 ARG A O 1
ATOM 1625 N N . GLU A 1 151 ? 12.880 -14.635 61.160 1.00 20.78 150 GLU A N 1
ATOM 1626 C CA . GLU A 1 151 ? 12.926 -15.914 61.858 1.00 21.20 150 GLU A CA 1
ATOM 1627 C C . GLU A 1 151 ? 11.605 -16.706 61.799 1.00 26.19 150 GLU A C 1
ATOM 1628 O O . GLU A 1 151 ? 11.617 -17.931 61.811 1.00 26.86 150 GLU A O 1
ATOM 1640 N N . ASN A 1 152 ? 10.472 -16.017 61.738 1.00 19.13 151 ASN A N 1
ATOM 1641 C CA . ASN A 1 152 ? 9.172 -16.686 61.793 1.00 18.95 151 ASN A CA 1
ATOM 1642 C C . ASN A 1 152 ? 8.331 -16.534 60.531 1.00 20.30 151 ASN A C 1
ATOM 1643 O O . ASN A 1 152 ? 7.824 -17.522 59.990 1.00 18.47 151 ASN A O 1
ATOM 1654 N N . SER A 1 153 ? 8.174 -15.295 60.070 1.00 19.61 152 SER A N 1
ATOM 1655 C CA . SER A 1 153 ? 7.159 -14.978 59.059 1.00 21.26 152 SER A CA 1
ATOM 1656 C C . SER A 1 153 ? 7.385 -15.663 57.721 1.00 18.94 152 SER A C 1
ATOM 1657 O O . SER A 1 153 ? 6.420 -16.030 57.046 1.00 19.44 152 SER A O 1
ATOM 1665 N N . PHE A 1 154 ? 8.644 -15.807 57.320 1.00 16.76 153 PHE A N 1
ATOM 1666 C CA . PHE A 1 154 ? 8.970 -16.456 56.056 1.00 17.42 153 PHE A CA 1
ATOM 1667 C C . PHE A 1 154 ? 9.370 -17.911 56.235 1.00 24.02 153 PHE A C 1
ATOM 1668 O O . PHE A 1 154 ? 9.798 -18.558 55.275 1.00 21.48 153 PHE A O 1
ATOM 1685 N N . SER A 1 155 ? 9.214 -18.450 57.448 1.00 24.45 154 SER A N 1
ATOM 1686 C CA . SER A 1 155 ? 9.617 -19.844 57.682 1.00 25.92 154 SER A CA 1
ATOM 1687 C C . SER A 1 155 ? 8.642 -20.819 57.035 1.00 20.99 154 SER A C 1
ATOM 1688 O O . SER A 1 155 ? 7.469 -20.502 56.837 1.00 22.03 154 SER A O 1
ATOM 1696 N N . GLY A 1 156 ? 9.140 -22.009 56.709 1.00 25.53 155 GLY A N 1
ATOM 1697 C CA . GLY A 1 156 ? 8.295 -23.102 56.269 1.00 22.72 155 GLY A CA 1
ATOM 1698 C C . GLY A 1 156 ? 7.071 -23.283 57.151 1.00 23.31 155 GLY A C 1
ATOM 1699 O O . GLY A 1 156 ? 5.976 -23.531 56.663 1.00 24.76 155 GLY A O 1
ATOM 1703 N N . ALA A 1 157 ? 7.252 -23.151 58.457 1.00 24.13 156 ALA A N 1
ATOM 1704 C CA . ALA A 1 157 ? 6.169 -23.411 59.409 1.00 23.47 156 ALA A CA 1
ATOM 1705 C C . ALA A 1 157 ? 4.992 -22.441 59.246 1.00 27.91 156 ALA A C 1
ATOM 1706 O O . ALA A 1 157 ? 3.860 -22.777 59.604 1.00 26.50 156 ALA A O 1
ATOM 1713 N N . GLU A 1 158 ? 5.253 -21.240 58.726 1.00 20.69 157 GLU A N 1
ATOM 1714 C CA . GLU A 1 158 ? 4.191 -20.248 58.525 1.00 19.88 157 GLU A CA 1
ATOM 1715 C C . GLU A 1 158 ? 3.780 -20.125 57.052 1.00 23.12 157 GLU A C 1
ATOM 1716 O O . GLU A 1 158 ? 2.982 -19.256 56.701 1.00 23.40 157 GLU A O 1
ATOM 1728 N N . GLY A 1 159 ? 4.326 -20.987 56.194 1.00 22.75 158 GLY A N 1
ATOM 1729 C CA . GLY A 1 159 ? 3.920 -21.025 54.798 1.00 24.04 158 GLY A CA 1
ATOM 1730 C C . GLY A 1 159 ? 4.912 -20.430 53.812 1.00 21.84 158 GLY A C 1
ATOM 1731 O O . GLY A 1 159 ? 4.658 -20.393 52.604 1.00 25.24 158 GLY A O 1
ATOM 1735 N N . GLY A 1 160 ? 6.050 -19.969 54.309 1.00 19.56 159 GLY A N 1
ATOM 1736 C CA . GLY A 1 160 ? 7.053 -19.370 53.451 1.00 22.76 159 GLY A CA 1
ATOM 1737 C C . GLY A 1 160 ? 8.061 -20.399 52.980 1.00 26.86 159 GLY A C 1
ATOM 1738 O O . GLY A 1 160 ? 7.962 -21.568 53.333 1.00 28.54 159 GLY A O 1
ATOM 1742 N N . GLY A 1 161 ? 9.013 -19.974 52.158 1.00 26.32 160 GLY A N 1
ATOM 1743 C CA . GLY A 1 161 ? 10.117 -20.831 51.775 1.00 32.33 160 GLY A CA 1
ATOM 1744 C C . GLY A 1 161 ? 10.100 -21.337 50.342 1.00 35.65 160 GLY A C 1
ATOM 1745 O O . GLY A 1 161 ? 11.105 -21.862 49.870 1.00 34.47 160 GLY A O 1
ATOM 1749 N N . ASN A 1 162 ? 8.971 -21.193 49.652 1.00 32.29 161 ASN A N 1
ATOM 1750 C CA . ASN A 1 162 ? 8.876 -21.584 48.243 1.00 34.50 161 ASN A CA 1
ATOM 1751 C C . ASN A 1 162 ? 9.822 -20.753 47.372 1.00 34.13 161 ASN A C 1
ATOM 1752 O O . ASN A 1 162 ? 9.662 -19.533 47.282 1.00 33.12 161 ASN A O 1
ATOM 1763 N N . PRO A 1 163 ? 10.807 -21.406 46.719 1.00 37.37 162 PRO A N 1
ATOM 1764 C CA . PRO A 1 163 ? 11.820 -20.695 45.913 1.00 38.47 162 PRO A CA 1
ATOM 1765 C C . PRO A 1 163 ? 11.303 -19.965 44.667 1.00 35.49 162 PRO A C 1
ATOM 1766 O O . PRO A 1 163 ? 12.008 -19.096 44.147 1.00 35.26 162 PRO A O 1
ATOM 1777 N N . ASP A 1 164 ? 10.112 -20.302 44.185 1.00 31.88 163 ASP A N 1
ATOM 1778 C CA . ASP A 1 164 ? 9.555 -19.579 43.042 1.00 31.89 163 ASP A CA 1
ATOM 1779 C C . ASP A 1 164 ? 8.914 -18.260 43.470 1.00 34.83 163 ASP A C 1
ATOM 1780 O O . ASP A 1 164 ? 8.336 -17.556 42.643 1.00 37.28 163 ASP A O 1
ATOM 1789 N N . LYS A 1 165 ? 8.984 -17.924 44.756 1.00 29.61 164 LYS A N 1
ATOM 1790 C CA . LYS A 1 165 ? 8.267 -16.747 45.232 1.00 31.32 164 LYS A CA 1
ATOM 1791 C C . LYS A 1 165 ? 9.181 -15.603 45.660 1.00 28.82 164 LYS A C 1
ATOM 1792 O O . LYS A 1 165 ? 10.150 -15.806 46.378 1.00 28.97 164 LYS A O 1
ATOM 1811 N N . GLN A 1 166 ? 8.869 -14.398 45.193 1.00 22.76 165 GLN A N 1
ATOM 1812 C CA . GLN A 1 166 ? 9.541 -13.203 45.668 1.00 22.52 165 GLN A CA 1
ATOM 1813 C C . GLN A 1 166 ? 9.125 -12.940 47.117 1.00 23.84 165 GLN A C 1
ATOM 1814 O O . GLN A 1 166 ? 7.949 -13.050 47.458 1.00 26.02 165 GLN A O 1
ATOM 1828 N N . LYS A 1 167 ? 10.083 -12.586 47.957 1.00 23.29 166 LYS A N 1
ATOM 1829 C CA . LYS A 1 167 ? 9.797 -12.222 49.342 1.00 22.55 166 LYS A CA 1
ATOM 1830 C C . LYS A 1 167 ? 9.808 -10.709 49.500 1.00 21.73 166 LYS A C 1
ATOM 1831 O O . LYS A 1 167 ? 10.794 -10.063 49.166 1.00 20.21 166 LYS A O 1
ATOM 1850 N N . ILE A 1 168 ? 8.707 -10.169 50.020 1.00 17.17 167 ILE A N 1
ATOM 1851 C CA . ILE A 1 168 ? 8.525 -8.733 50.178 1.00 20.23 167 ILE A CA 1
ATOM 1852 C C . ILE A 1 168 ? 8.013 -8.371 51.580 1.00 18.39 167 ILE A C 1
ATOM 1853 O O . ILE A 1 168 ? 7.085 -9.010 52.106 1.00 16.29 167 ILE A O 1
ATOM 1869 N N . VAL A 1 169 ? 8.641 -7.355 52.176 1.00 13.66 168 VAL A N 1
ATOM 1870 C CA . VAL A 1 169 ? 8.228 -6.787 53.457 1.00 16.33 168 VAL A CA 1
ATOM 1871 C C . VAL A 1 169 ? 7.902 -5.316 53.266 1.00 19.08 168 VAL A C 1
ATOM 1872 O O . VAL A 1 169 ? 8.712 -4.546 52.719 1.00 17.53 168 VAL A O 1
ATOM 1885 N N . ILE A 1 170 ? 6.699 -4.940 53.687 1.00 15.51 169 ILE A N 1
ATOM 1886 C CA . ILE A 1 170 ? 6.268 -3.552 53.668 1.00 14.94 169 ILE A CA 1
ATOM 1887 C C . ILE A 1 170 ? 6.086 -3.084 55.117 1.00 16.94 169 ILE A C 1
ATOM 1888 O O . ILE A 1 170 ? 5.196 -3.542 55.831 1.00 15.80 169 ILE A O 1
ATOM 1904 N N . LEU A 1 171 ? 6.982 -2.203 55.537 1.00 14.86 170 LEU A N 1
ATOM 1905 C CA . LEU A 1 171 ? 6.998 -1.655 56.892 1.00 18.94 170 LEU A CA 1
ATOM 1906 C C . LEU A 1 171 ? 6.258 -0.317 56.925 1.00 16.44 170 LEU A C 1
ATOM 1907 O O . LEU A 1 171 ? 6.493 0.552 56.081 1.00 18.89 170 LEU A O 1
ATOM 1923 N N . MET A 1 172 ? 5.356 -0.173 57.891 1.00 16.90 171 MET A N 1
ATOM 1924 C CA . MET A 1 172 ? 4.607 1.065 58.098 1.00 18.80 171 MET A CA 1
ATOM 1925 C C . MET A 1 172 ? 4.825 1.533 59.527 1.00 21.08 171 MET A C 1
ATOM 1926 O O . MET A 1 172 ? 4.502 0.812 60.467 1.00 19.18 171 MET A O 1
ATOM 1940 N N . THR A 1 173 ? 5.356 2.738 59.708 1.00 16.94 172 THR A N 1
ATOM 1941 C CA . THR A 1 173 ? 5.603 3.238 61.059 1.00 17.70 172 THR A CA 1
ATOM 1942 C C . THR A 1 173 ? 5.392 4.746 61.208 1.00 21.59 172 THR A C 1
ATOM 1943 O O . THR A 1 173 ? 5.542 5.503 60.252 1.00 19.10 172 THR A O 1
ATOM 1954 N N . ASP A 1 174 ? 5.014 5.170 62.415 1.00 21.00 173 ASP A N 1
ATOM 1955 C CA . ASP A 1 174 ? 4.912 6.588 62.718 1.00 22.18 173 ASP A CA 1
ATOM 1956 C C . ASP A 1 174 ? 5.954 6.997 63.746 1.00 24.26 173 ASP A C 1
ATOM 1957 O O . ASP A 1 174 ? 5.842 8.061 64.374 1.00 24.33 173 ASP A O 1
ATOM 1966 N N . GLY A 1 175 ? 6.983 6.175 63.914 1.00 20.72 174 GLY A N 1
ATOM 1967 C CA . GLY A 1 175 ? 7.938 6.421 64.979 1.00 18.86 174 GLY A CA 1
ATOM 1968 C C . GLY A 1 175 ? 9.366 6.056 64.637 1.00 23.53 174 GLY A C 1
ATOM 1969 O O . GLY A 1 175 ? 9.671 5.577 63.545 1.00 25.50 174 GLY A O 1
ATOM 1973 N N . LYS A 1 176 ? 10.258 6.280 65.590 1.00 23.16 175 LYS A N 1
ATOM 1974 C CA . LYS A 1 176 ? 11.640 5.868 65.423 1.00 27.49 175 LYS A CA 1
ATOM 1975 C C . LYS A 1 176 ? 11.895 4.723 66.379 1.00 24.19 175 LYS A C 1
ATOM 1976 O O . LYS A 1 176 ? 11.268 4.635 67.427 1.00 24.21 175 LYS A O 1
ATOM 1995 N N . SER A 1 177 ? 12.789 3.825 65.994 1.00 23.79 176 SER A N 1
ATOM 1996 C CA . SER A 1 177 ? 13.065 2.638 66.788 1.00 26.10 176 SER A CA 1
ATOM 1997 C C . SER A 1 177 ? 13.722 3.113 68.077 1.00 29.28 176 SER A C 1
ATOM 1998 O O . SER A 1 177 ? 14.720 3.832 68.028 1.00 28.56 176 SER A O 1
ATOM 2006 N N . ASN A 1 178 ? 13.176 2.725 69.226 1.00 28.33 177 ASN A N 1
ATOM 2007 C CA . ASN A 1 178 ? 13.730 3.200 70.503 1.00 28.41 177 ASN A CA 1
ATOM 2008 C C . ASN A 1 178 ? 13.892 2.120 71.556 1.00 28.93 177 ASN A C 1
ATOM 2009 O O . ASN A 1 178 ? 14.051 2.431 72.732 1.00 29.91 177 ASN A O 1
ATOM 2020 N N . ALA A 1 179 ? 13.859 0.859 71.131 1.00 27.05 178 ALA A N 1
ATOM 2021 C CA . ALA A 1 179 ? 14.063 -0.269 72.025 1.00 28.49 178 ALA A CA 1
ATOM 2022 C C . ALA A 1 179 ? 14.183 -1.555 71.211 1.00 27.23 178 ALA A C 1
ATOM 2023 O O . ALA A 1 179 ? 13.896 -1.570 70.018 1.00 28.33 178 ALA A O 1
ATOM 2030 N N . GLY A 1 180 ? 14.646 -2.619 71.851 1.00 24.79 179 GLY A N 1
ATOM 2031 C CA . GLY A 1 180 ? 14.699 -3.934 71.232 1.00 28.64 179 GLY A CA 1
ATOM 2032 C C . GLY A 1 180 ? 15.900 -4.148 70.332 1.00 32.00 179 GLY A C 1
ATOM 2033 O O . GLY A 1 180 ? 16.918 -3.468 70.454 1.00 31.49 179 GLY A O 1
ATOM 2037 N N . ALA A 1 181 ? 15.773 -5.096 69.410 1.00 30.75 180 ALA A N 1
ATOM 2038 C CA . ALA A 1 181 ? 16.872 -5.446 68.518 1.00 35.21 180 ALA A CA 1
ATOM 2039 C C . ALA A 1 181 ? 17.295 -4.248 67.666 1.00 33.94 180 ALA A C 1
ATOM 2040 O O . ALA A 1 181 ? 16.449 -3.531 67.135 1.00 34.67 180 ALA A O 1
ATOM 2047 N N . PRO A 1 182 ? 18.611 -4.014 67.545 1.00 40.23 181 PRO A N 1
ATOM 2048 C CA . PRO A 1 182 ? 19.103 -2.915 66.699 1.00 39.33 181 PRO A CA 1
ATOM 2049 C C . PRO A 1 182 ? 18.671 -3.124 65.250 1.00 30.22 181 PRO A C 1
ATOM 2050 O O . PRO A 1 182 ? 18.954 -4.179 64.694 1.00 31.09 181 PRO A O 1
ATOM 2061 N N . PRO A 1 183 ? 17.963 -2.143 64.662 1.00 32.39 182 PRO A N 1
ATOM 2062 C CA . PRO A 1 183 ? 17.252 -2.328 63.389 1.00 27.93 182 PRO A CA 1
ATOM 2063 C C . PRO A 1 183 ? 18.131 -2.448 62.143 1.00 25.99 182 PRO A C 1
ATOM 2064 O O . PRO A 1 183 ? 17.785 -3.199 61.238 1.00 23.23 182 PRO A O 1
ATOM 2075 N N . GLN A 1 184 ? 19.247 -1.733 62.085 1.00 27.95 183 GLN A N 1
ATOM 2076 C CA . GLN A 1 184 ? 20.055 -1.758 60.872 1.00 27.68 183 GLN A CA 1
ATOM 2077 C C . GLN A 1 184 ? 20.609 -3.154 60.663 1.00 22.97 183 GLN A C 1
ATOM 2078 O O . GLN A 1 184 ? 20.594 -3.686 59.551 1.00 25.44 183 GLN A O 1
ATOM 2092 N N . HIS A 1 185 ? 21.047 -3.767 61.753 1.00 28.57 184 HIS A N 1
ATOM 2093 C CA . HIS A 1 185 ? 21.599 -5.110 61.694 1.00 30.66 184 HIS A CA 1
ATOM 2094 C C . HIS A 1 185 ? 20.544 -6.159 61.324 1.00 27.82 184 HIS A C 1
ATOM 2095 O O . HIS A 1 185 ? 20.805 -7.061 60.521 1.00 26.75 184 HIS A O 1
ATOM 2110 N N . GLU A 1 186 ? 19.358 -6.068 61.923 1.00 27.00 185 GLU A N 1
ATOM 2111 C CA . GLU A 1 186 ? 18.275 -6.979 61.549 1.00 23.41 185 GLU A CA 1
ATOM 2112 C C . GLU A 1 186 ? 17.833 -6.803 60.087 1.00 24.27 185 GLU A C 1
ATOM 2113 O O . GLU A 1 186 ? 17.485 -7.775 59.403 1.00 21.83 185 GLU A O 1
ATOM 2125 N N . ALA A 1 187 ? 17.828 -5.565 59.608 1.00 21.97 186 ALA A N 1
ATOM 2126 C CA . ALA A 1 187 ? 17.444 -5.295 58.223 1.00 21.51 186 ALA A CA 1
ATOM 2127 C C . ALA A 1 187 ? 18.471 -5.892 57.252 1.00 22.00 186 ALA A C 1
ATOM 2128 O O . ALA A 1 187 ? 18.120 -6.418 56.196 1.00 19.94 186 ALA A O 1
ATOM 2135 N N . HIS A 1 188 ? 19.746 -5.812 57.627 1.00 25.98 187 HIS A N 1
ATOM 2136 C CA . HIS A 1 188 ? 20.822 -6.424 56.849 1.00 27.46 187 HIS A CA 1
ATOM 2137 C C . HIS A 1 188 ? 20.632 -7.943 56.713 1.00 23.71 187 HIS A C 1
ATOM 2138 O O . HIS A 1 188 ? 20.688 -8.487 55.622 1.00 25.61 187 HIS A O 1
ATOM 2153 N N . LYS A 1 189 ? 20.380 -8.624 57.825 1.00 26.81 188 LYS A N 1
ATOM 2154 C CA . LYS A 1 189 ? 20.187 -10.076 57.774 1.00 26.17 188 LYS A CA 1
ATOM 2155 C C . LYS A 1 189 ? 18.953 -10.433 56.949 1.00 26.34 188 LYS A C 1
ATOM 2156 O O . LYS A 1 189 ? 18.939 -11.396 56.180 1.00 25.23 188 LYS A O 1
ATOM 2175 N N . LEU A 1 190 ? 17.904 -9.641 57.093 1.00 26.36 189 LEU A N 1
ATOM 2176 C CA . LEU A 1 190 ? 16.673 -9.933 56.375 1.00 23.45 189 LEU A CA 1
ATOM 2177 C C . LEU A 1 190 ? 16.896 -9.810 54.874 1.00 23.63 189 LEU A C 1
ATOM 2178 O O . LEU A 1 190 ? 16.567 -10.712 54.095 1.00 26.71 189 LEU A O 1
ATOM 2194 N N . LYS A 1 191 ? 17.498 -8.706 54.458 1.00 26.17 190 LYS A N 1
ATOM 2195 C CA . LYS A 1 191 ? 17.713 -8.469 53.038 1.00 23.92 190 LYS A CA 1
ATOM 2196 C C . LYS A 1 191 ? 18.719 -9.476 52.465 1.00 28.59 190 LYS A C 1
ATOM 2197 O O . LYS A 1 191 ? 18.641 -9.831 51.292 1.00 26.37 190 LYS A O 1
ATOM 2216 N N . ALA A 1 192 ? 19.642 -9.954 53.297 1.00 26.57 191 ALA A N 1
ATOM 2217 C CA . ALA A 1 192 ? 20.629 -10.941 52.848 1.00 33.09 191 ALA A CA 1
ATOM 2218 C C . ALA A 1 192 ? 19.949 -12.250 52.432 1.00 31.85 191 ALA A C 1
ATOM 2219 O O . ALA A 1 192 ? 20.532 -13.048 51.708 1.00 33.33 191 ALA A O 1
ATOM 2226 N N . GLU A 1 193 ? 18.711 -12.456 52.880 1.00 28.35 192 GLU A N 1
ATOM 2227 C CA . GLU A 1 193 ? 17.964 -13.666 52.558 1.00 31.99 192 GLU A CA 1
ATOM 2228 C C . GLU A 1 193 ? 17.146 -13.521 51.286 1.00 32.46 192 GLU A C 1
ATOM 2229 O O . GLU A 1 193 ? 16.309 -14.362 50.992 1.00 33.88 192 GLU A O 1
ATOM 2241 N N . GLY A 1 194 ? 17.390 -12.454 50.536 1.00 27.64 193 GLY A N 1
ATOM 2242 C CA . GLY A 1 194 ? 16.666 -12.192 49.305 1.00 27.38 193 GLY A CA 1
ATOM 2243 C C . GLY A 1 194 ? 15.282 -11.606 49.561 1.00 31.08 193 GLY A C 1
ATOM 2244 O O . GLY A 1 194 ? 14.318 -11.971 48.895 1.00 29.63 193 GLY A O 1
ATOM 2248 N N . VAL A 1 195 ? 15.181 -10.715 50.543 1.00 26.18 194 VAL A N 1
ATOM 2249 C CA . VAL A 1 195 ? 13.917 -10.058 50.847 1.00 23.67 194 VAL A CA 1
ATOM 2250 C C . VAL A 1 195 ? 13.966 -8.594 50.401 1.00 24.41 194 VAL A C 1
ATOM 2251 O O . VAL A 1 195 ? 14.919 -7.864 50.702 1.00 26.74 194 VAL A O 1
ATOM 2264 N N . THR A 1 196 ? 12.945 -8.173 49.675 1.00 19.99 195 THR A N 1
ATOM 2265 C CA . THR A 1 196 ? 12.773 -6.762 49.338 1.00 26.22 195 THR A CA 1
ATOM 2266 C C . THR A 1 196 ? 12.102 -6.072 50.516 1.00 22.21 195 THR A C 1
ATOM 2267 O O . THR A 1 196 ? 11.124 -6.594 51.055 1.00 21.18 195 THR A O 1
ATOM 2278 N N . VAL A 1 197 ? 12.618 -4.908 50.912 1.00 19.91 196 VAL A N 1
ATOM 2279 C CA . VAL A 1 197 ? 12.039 -4.152 52.003 1.00 17.97 196 VAL A CA 1
ATOM 2280 C C . VAL A 1 197 ? 11.596 -2.746 51.552 1.00 20.51 196 VAL A C 1
ATOM 2281 O O . VAL A 1 197 ? 12.386 -1.953 51.025 1.00 17.10 196 VAL A O 1
ATOM 2294 N N . ILE A 1 198 ? 10.312 -2.467 51.747 1.00 16.69 197 ILE A N 1
ATOM 2295 C CA . ILE A 1 198 ? 9.746 -1.149 51.477 1.00 17.71 197 ILE A CA 1
ATOM 2296 C C . ILE A 1 198 ? 9.364 -0.564 52.826 1.00 17.33 197 ILE A C 1
ATOM 2297 O O . ILE A 1 198 ? 8.806 -1.266 53.682 1.00 15.54 197 ILE A O 1
ATOM 2313 N N . ALA A 1 199 ? 9.694 0.705 53.035 1.00 15.71 198 ALA A N 1
ATOM 2314 C CA . ALA A 1 199 ? 9.404 1.377 54.292 1.00 16.97 198 ALA A CA 1
ATOM 2315 C C . ALA A 1 199 ? 8.526 2.617 54.061 1.00 21.88 198 ALA A C 1
ATOM 2316 O O . ALA A 1 199 ? 8.852 3.475 53.241 1.00 20.30 198 ALA A O 1
ATOM 2323 N N . ILE A 1 200 ? 7.417 2.686 54.784 1.00 16.83 199 ILE A N 1
ATOM 2324 C CA . ILE A 1 200 ? 6.520 3.836 54.770 1.00 18.65 199 ILE A CA 1
ATOM 2325 C C . ILE A 1 200 ? 6.525 4.541 56.120 1.00 18.99 199 ILE A C 1
ATOM 2326 O O . ILE A 1 200 ? 6.227 3.941 57.175 1.00 17.89 199 ILE A O 1
ATOM 2342 N N . GLY A 1 201 ? 6.861 5.824 56.077 1.00 16.67 200 GLY A N 1
ATOM 2343 C CA . GLY A 1 201 ? 6.899 6.670 57.248 1.00 20.44 200 GLY A CA 1
ATOM 2344 C C . GLY A 1 201 ? 5.732 7.643 57.245 1.00 21.42 200 GLY A C 1
ATOM 2345 O O . GLY A 1 201 ? 5.461 8.304 56.248 1.00 21.81 200 GLY A O 1
ATOM 2349 N N . ILE A 1 202 ? 5.034 7.707 58.367 1.00 20.89 201 ILE A N 1
ATOM 2350 C CA . ILE A 1 202 ? 3.873 8.576 58.508 1.00 22.44 201 ILE A CA 1
ATOM 2351 C C . ILE A 1 202 ? 4.069 9.594 59.628 1.00 24.49 201 ILE A C 1
ATOM 2352 O O . ILE A 1 202 ? 4.447 9.238 60.743 1.00 23.18 201 ILE A O 1
ATOM 2368 N N . GLY A 1 203 ? 3.809 10.867 59.323 1.00 27.92 202 GLY A N 1
ATOM 2369 C CA . GLY A 1 203 ? 3.860 11.928 60.317 1.00 27.65 202 GLY A CA 1
ATOM 2370 C C . GLY A 1 203 ? 5.252 12.450 60.603 1.00 32.08 202 GLY A C 1
ATOM 2371 O O . GLY A 1 203 ? 6.149 12.317 59.784 1.00 35.94 202 GLY A O 1
ATOM 2375 N N . GLN A 1 204 ? 5.442 13.043 61.777 1.00 32.77 203 GLN A N 1
ATOM 2376 C CA . GLN A 1 204 ? 6.703 13.703 62.098 1.00 34.82 203 GLN A CA 1
ATOM 2377 C C . GLN A 1 204 ? 7.622 12.905 63.029 1.00 32.22 203 GLN A C 1
ATOM 2378 O O . GLN A 1 204 ? 8.717 13.362 63.351 1.00 33.85 203 GLN A O 1
ATOM 2392 N N . GLY A 1 205 ? 7.200 11.712 63.442 1.00 29.74 204 GLY A N 1
ATOM 2393 C CA . GLY A 1 205 ? 7.909 10.981 64.487 1.00 27.74 204 GLY A CA 1
ATOM 2394 C C . GLY A 1 205 ? 8.950 9.965 64.029 1.00 30.78 204 GLY A C 1
ATOM 2395 O O . GLY A 1 205 ? 9.813 9.562 64.814 1.00 28.73 204 GLY A O 1
ATOM 2399 N N . PHE A 1 206 ? 8.873 9.542 62.771 1.00 28.44 205 PHE A N 1
ATOM 2400 C CA . PHE A 1 206 ? 9.866 8.628 62.208 1.00 29.55 205 PHE A CA 1
ATOM 2401 C C . PHE A 1 206 ? 11.120 9.420 61.794 1.00 30.76 205 PHE A C 1
ATOM 2402 O O . PHE A 1 206 ? 11.064 10.645 61.634 1.00 29.24 205 PHE A O 1
ATOM 2419 N N . VAL A 1 207 ? 12.254 8.737 61.646 1.00 31.57 206 VAL A N 1
ATOM 2420 C CA . VAL A 1 207 ? 13.429 9.392 61.084 1.00 30.42 206 VAL A CA 1
ATOM 2421 C C . VAL A 1 207 ? 13.840 8.767 59.740 1.00 32.37 206 VAL A C 1
ATOM 2422 O O . VAL A 1 207 ? 14.045 7.539 59.599 1.00 21.77 206 VAL A O 1
ATOM 2435 N N . LYS A 1 208 ? 13.928 9.635 58.740 1.00 26.33 207 LYS A N 1
ATOM 2436 C CA . LYS A 1 208 ? 14.023 9.183 57.362 1.00 25.76 207 LYS A CA 1
ATOM 2437 C C . LYS A 1 208 ? 15.284 8.386 57.079 1.00 24.19 207 LYS A C 1
ATOM 2438 O O . LYS A 1 208 ? 15.249 7.388 56.355 1.00 24.58 207 LYS A O 1
ATOM 2457 N N . THR A 1 209 ? 16.401 8.801 57.658 1.00 26.69 208 THR A N 1
ATOM 2458 C CA . THR A 1 209 ? 17.661 8.118 57.394 1.00 29.61 208 THR A CA 1
ATOM 2459 C C . THR A 1 209 ? 17.660 6.708 57.969 1.00 25.79 208 THR A C 1
ATOM 2460 O O . THR A 1 209 ? 18.301 5.824 57.421 1.00 21.63 208 THR A O 1
ATOM 2471 N N . GLU A 1 210 ? 16.936 6.501 59.067 1.00 21.52 209 GLU A N 1
ATOM 2472 C CA . GLU A 1 210 ? 16.790 5.160 59.641 1.00 24.59 209 GLU A CA 1
ATOM 2473 C C . GLU A 1 210 ? 15.991 4.263 58.698 1.00 20.36 209 GLU A C 1
ATOM 2474 O O . GLU A 1 210 ? 16.349 3.112 58.455 1.00 20.59 209 GLU A O 1
ATOM 2486 N N . LEU A 1 211 ? 14.900 4.790 58.157 1.00 20.18 210 LEU A N 1
ATOM 2487 C CA . LEU A 1 211 ? 14.122 4.030 57.187 1.00 21.59 210 LEU A CA 1
ATOM 2488 C C . LEU A 1 211 ? 14.950 3.751 55.930 1.00 22.66 210 LEU A C 1
ATOM 2489 O O . LEU A 1 211 ? 14.879 2.666 55.344 1.00 18.25 210 LEU A O 1
ATOM 2505 N N . GLU A 1 212 ? 15.751 4.732 55.524 1.00 20.30 211 GLU A N 1
ATOM 2506 C CA . GLU A 1 212 ? 16.619 4.571 54.359 1.00 21.11 211 GLU A CA 1
ATOM 2507 C C . GLU A 1 212 ? 17.663 3.460 54.534 1.00 22.80 211 GLU A C 1
ATOM 2508 O O . GLU A 1 212 ? 18.062 2.821 53.558 1.00 28.24 211 GLU A O 1
ATOM 2520 N N . GLN A 1 213 ? 18.109 3.242 55.761 1.00 24.20 212 GLN A N 1
ATOM 2521 C CA . GLN A 1 213 ? 19.059 2.176 56.047 1.00 27.17 212 GLN A CA 1
ATOM 2522 C C . GLN A 1 213 ? 18.364 0.809 56.007 1.00 25.12 212 GLN A C 1
ATOM 2523 O O . GLN A 1 213 ? 18.966 -0.180 55.598 1.00 26.07 212 GLN A O 1
ATOM 2537 N N . ILE A 1 214 ? 17.104 0.774 56.439 1.00 19.20 213 ILE A N 1
ATOM 2538 C CA . ILE A 1 214 ? 16.304 -0.459 56.513 1.00 18.60 213 ILE A CA 1
ATOM 2539 C C . ILE A 1 214 ? 15.839 -0.960 55.153 1.00 19.73 213 ILE A C 1
ATOM 2540 O O . ILE A 1 214 ? 15.940 -2.149 54.854 1.00 18.00 213 ILE A O 1
ATOM 2556 N N . ALA A 1 215 ? 15.334 -0.045 54.331 1.00 14.31 214 ALA A N 1
ATOM 2557 C CA . ALA A 1 215 ? 14.788 -0.381 53.027 1.00 16.43 214 ALA A CA 1
ATOM 2558 C C . ALA A 1 215 ? 15.862 -0.917 52.060 1.00 19.26 214 ALA A C 1
ATOM 2559 O O . ALA A 1 215 ? 17.070 -0.766 52.285 1.00 19.04 214 ALA A O 1
ATOM 2566 N N . THR A 1 216 ? 15.407 -1.557 50.993 1.00 19.24 215 THR A N 1
ATOM 2567 C CA . THR A 1 216 ? 16.301 -2.131 49.980 1.00 18.65 215 THR A CA 1
ATOM 2568 C C . THR A 1 216 ? 17.223 -1.060 49.372 1.00 17.95 215 THR A C 1
ATOM 2569 O O . THR A 1 216 ? 18.419 -1.300 49.190 1.00 18.37 215 THR A O 1
ATOM 2580 N N . MET A 1 217 ? 16.640 0.081 49.020 1.00 18.83 216 MET A N 1
ATOM 2581 C CA A MET A 1 217 ? 17.395 1.260 48.605 0.50 20.18 216 MET A CA 1
ATOM 2582 C CA B MET A 1 217 ? 17.389 1.269 48.608 0.50 21.45 216 MET A CA 1
ATOM 2583 C C . MET A 1 217 ? 16.681 2.484 49.163 1.00 23.90 216 MET A C 1
ATOM 2584 O O . MET A 1 217 ? 15.529 2.394 49.596 1.00 21.27 216 MET A O 1
ATOM 2609 N N . LYS A 1 218 ? 17.357 3.624 49.143 1.00 18.88 217 LYS A N 1
ATOM 2610 C CA . LYS A 1 218 ? 16.773 4.869 49.640 1.00 22.93 217 LYS A CA 1
ATOM 2611 C C . LYS A 1 218 ? 15.447 5.220 48.976 1.00 20.71 217 LYS A C 1
ATOM 2612 O O . LYS A 1 218 ? 14.563 5.767 49.634 1.00 23.30 217 LYS A O 1
ATOM 2631 N N . ASN A 1 219 ? 15.283 4.919 47.693 1.00 21.44 218 ASN A N 1
ATOM 2632 C CA . ASN A 1 219 ? 14.001 5.228 47.066 1.00 25.00 218 ASN A CA 1
ATOM 2633 C C . ASN A 1 219 ? 12.913 4.178 47.278 1.00 22.62 218 ASN A C 1
ATOM 2634 O O . ASN A 1 219 ? 11.835 4.300 46.718 1.00 19.70 218 ASN A O 1
ATOM 2645 N N . TYR A 1 220 ? 13.184 3.176 48.114 1.00 20.46 219 TYR A N 1
ATOM 2646 C CA . TYR A 1 220 ? 12.132 2.285 48.601 1.00 18.81 219 TYR A CA 1
ATOM 2647 C C . TYR A 1 220 ? 11.521 2.802 49.910 1.00 18.62 219 TYR A C 1
ATOM 2648 O O . TYR A 1 220 ? 10.766 2.082 50.588 1.00 19.49 219 TYR A O 1
ATOM 2666 N N . VAL A 1 221 ? 11.866 4.032 50.284 1.00 17.71 220 VAL A N 1
ATOM 2667 C CA . VAL A 1 221 ? 11.264 4.698 51.434 1.00 18.34 220 VAL A CA 1
ATOM 2668 C C . VAL A 1 221 ? 10.235 5.705 50.944 1.00 23.74 220 VAL A C 1
ATOM 2669 O O . VAL A 1 221 ? 10.549 6.570 50.126 1.00 20.10 220 VAL A O 1
ATOM 2682 N N . LEU A 1 222 ? 9.005 5.574 51.426 1.00 20.47 221 LEU A N 1
ATOM 2683 C CA . LEU A 1 222 ? 7.934 6.503 51.081 1.00 19.76 221 LEU A CA 1
ATOM 2684 C C . LEU A 1 222 ? 7.457 7.212 52.345 1.00 21.90 221 LEU A C 1
ATOM 2685 O O . LEU A 1 222 ? 7.406 6.616 53.420 1.00 22.06 221 LEU A O 1
ATOM 2701 N N . THR A 1 223 ? 7.140 8.496 52.225 1.00 22.76 222 THR A N 1
ATOM 2702 C CA . THR A 1 223 ? 6.729 9.284 53.383 1.00 26.12 222 THR A CA 1
ATOM 2703 C C . THR A 1 223 ? 5.437 10.041 53.090 1.00 29.58 222 THR A C 1
ATOM 2704 O O . THR A 1 223 ? 5.144 10.389 51.950 1.00 24.99 222 THR A O 1
ATOM 2715 N N . THR A 1 224 ? 4.661 10.276 54.136 1.00 28.42 223 THR A N 1
ATOM 2716 C CA . THR A 1 224 ? 3.433 11.043 54.020 1.00 27.78 223 THR A CA 1
ATOM 2717 C C . THR A 1 224 ? 3.191 11.745 55.352 1.00 31.73 223 THR A C 1
ATOM 2718 O O . THR A 1 224 ? 3.693 11.308 56.401 1.00 26.77 223 THR A O 1
ATOM 2729 N N . ASN A 1 225 ? 2.437 12.836 55.313 1.00 31.81 224 ASN A N 1
ATOM 2730 C CA . ASN A 1 225 ? 2.264 13.678 56.490 1.00 33.95 224 ASN A CA 1
ATOM 2731 C C . ASN A 1 225 ? 1.169 13.204 57.433 1.00 28.01 224 ASN A C 1
ATOM 2732 O O . ASN A 1 225 ? 1.178 13.530 58.611 1.00 36.11 224 ASN A O 1
ATOM 2743 N N . SER A 1 226 ? 0.237 12.423 56.918 1.00 31.31 225 SER A N 1
ATOM 2744 C CA . SER A 1 226 ? -0.900 11.994 57.705 1.00 37.95 225 SER A CA 1
ATOM 2745 C C . SER A 1 226 ? -1.402 10.648 57.227 1.00 36.99 225 SER A C 1
ATOM 2746 O O . SER A 1 226 ? -1.182 10.252 56.077 1.00 31.43 225 SER A O 1
ATOM 2754 N N . PHE A 1 227 ? -2.088 9.950 58.122 1.00 32.22 226 PHE A N 1
ATOM 2755 C CA . PHE A 1 227 ? -2.693 8.670 57.788 1.00 36.56 226 PHE A CA 1
ATOM 2756 C C . PHE A 1 227 ? -3.772 8.864 56.731 1.00 34.68 226 PHE A C 1
ATOM 2757 O O . PHE A 1 227 ? -4.086 7.949 55.979 1.00 33.10 226 PHE A O 1
ATOM 2774 N N . SER A 1 228 ? -4.333 10.070 56.675 1.00 34.70 227 SER A N 1
ATOM 2775 C CA . SER A 1 228 ? -5.375 10.390 55.697 1.00 39.09 227 SER A CA 1
ATOM 2776 C C . SER A 1 228 ? -4.872 10.314 54.264 1.00 34.20 227 SER A C 1
ATOM 2777 O O . SER A 1 228 ? -5.649 10.085 53.343 1.00 41.80 227 SER A O 1
ATOM 2785 N N . GLU A 1 229 ? -3.570 10.499 54.077 1.00 38.81 228 GLU A N 1
ATOM 2786 C CA . GLU A 1 229 ? -2.993 10.529 52.739 1.00 36.27 228 GLU A CA 1
ATOM 2787 C C . GLU A 1 229 ? -2.299 9.231 52.330 1.00 35.32 228 GLU A C 1
ATOM 2788 O O . GLU A 1 229 ? -1.685 9.165 51.267 1.00 34.22 228 GLU A O 1
ATOM 2800 N N . LEU A 1 230 ? -2.413 8.193 53.148 1.00 36.46 229 LEU A N 1
ATOM 2801 C CA . LEU A 1 230 ? -1.779 6.921 52.831 1.00 33.30 229 LEU A CA 1
ATOM 2802 C C . LEU A 1 230 ? -2.101 6.461 51.430 1.00 34.29 229 LEU A C 1
ATOM 2803 O O . LEU A 1 230 ? -1.241 5.920 50.736 1.00 31.85 229 LEU A O 1
ATOM 2819 N N . SER A 1 231 ? -3.351 6.655 51.022 1.00 33.04 230 SER A N 1
ATOM 2820 C CA . SER A 1 231 ? -3.821 6.141 49.746 1.00 34.22 230 SER A CA 1
ATOM 2821 C C . SER A 1 231 ? -3.040 6.731 48.575 1.00 26.64 230 SER A C 1
ATOM 2822 O O . SER A 1 231 ? -2.959 6.123 47.506 1.00 34.80 230 SER A O 1
ATOM 2830 N N . THR A 1 232 ? -2.453 7.906 48.768 1.00 29.48 231 THR A N 1
ATOM 2831 C CA . THR A 1 232 ? -1.685 8.524 47.695 1.00 34.38 231 THR A CA 1
ATOM 2832 C C . THR A 1 232 ? -0.362 7.788 47.448 1.00 33.58 231 THR A C 1
ATOM 2833 O O . THR A 1 232 ? 0.346 8.081 46.491 1.00 28.02 231 THR A O 1
ATOM 2844 N N . LEU A 1 233 ? -0.037 6.819 48.297 1.00 28.81 232 LEU A N 1
ATOM 2845 C CA . LEU A 1 233 ? 1.218 6.097 48.150 1.00 26.02 232 LEU A CA 1
ATOM 2846 C C . LEU A 1 233 ? 1.005 4.735 47.510 1.00 23.94 232 LEU A C 1
ATOM 2847 O O . LEU A 1 233 ? 1.971 4.038 47.211 1.00 24.13 232 LEU A O 1
ATOM 2863 N N . LEU A 1 234 ? -0.249 4.343 47.299 1.00 23.42 233 LEU A N 1
ATOM 2864 C CA . LEU A 1 234 ? -0.544 2.982 46.844 1.00 26.48 233 LEU A CA 1
ATOM 2865 C C . LEU A 1 234 ? 0.204 2.617 45.565 1.00 25.83 233 LEU A C 1
ATOM 2866 O O . LEU A 1 234 ? 0.867 1.563 45.488 1.00 23.60 233 LEU A O 1
ATOM 2882 N N . LYS A 1 235 ? 0.108 3.477 44.560 1.00 24.06 234 LYS A N 1
ATOM 2883 C CA . LYS A 1 235 ? 0.714 3.167 43.263 1.00 25.59 234 LYS A CA 1
ATOM 2884 C C . LYS A 1 235 ? 2.225 2.995 43.387 1.00 21.82 234 LYS A C 1
ATOM 2885 O O . LYS A 1 235 ? 2.802 2.062 42.821 1.00 22.72 234 LYS A O 1
ATOM 2904 N N . LEU A 1 236 ? 2.848 3.896 44.136 1.00 23.48 235 LEU A N 1
ATOM 2905 C CA . LEU A 1 236 ? 4.283 3.850 44.389 1.00 25.41 235 LEU A CA 1
ATOM 2906 C C . LEU A 1 236 ? 4.714 2.559 45.097 1.00 22.82 235 LEU A C 1
ATOM 2907 O O . LEU A 1 236 ? 5.746 1.979 44.774 1.00 22.70 235 LEU A O 1
ATOM 2923 N N . VAL A 1 237 ? 3.927 2.114 46.068 1.00 22.84 236 VAL A N 1
ATOM 2924 C CA . VAL A 1 237 ? 4.262 0.914 46.805 1.00 23.08 236 VAL A CA 1
ATOM 2925 C C . VAL A 1 237 ? 4.170 -0.301 45.906 1.00 20.78 236 VAL A C 1
ATOM 2926 O O . VAL A 1 237 ? 5.036 -1.163 45.936 1.00 22.13 236 VAL A O 1
ATOM 2939 N N . ILE A 1 238 ? 3.121 -0.372 45.094 1.00 18.96 237 ILE A N 1
ATOM 2940 C CA . ILE A 1 238 ? 2.955 -1.488 44.189 1.00 22.32 237 ILE A CA 1
ATOM 2941 C C . ILE A 1 238 ? 4.068 -1.501 43.138 1.00 23.18 237 ILE A C 1
ATOM 2942 O O . ILE A 1 238 ? 4.554 -2.561 42.767 1.00 23.06 237 ILE A O 1
ATOM 2958 N N . ASP A 1 239 ? 4.456 -0.319 42.662 1.00 23.36 238 ASP A N 1
ATOM 2959 C CA . ASP A 1 239 ? 5.534 -0.206 41.680 1.00 25.04 238 ASP A CA 1
ATOM 2960 C C . ASP A 1 239 ? 6.835 -0.762 42.231 1.00 23.59 238 ASP A C 1
ATOM 2961 O O . ASP A 1 239 ? 7.555 -1.465 41.528 1.00 25.29 238 ASP A O 1
ATOM 2970 N N . LEU A 1 240 ? 7.137 -0.429 43.486 1.00 21.40 239 LEU A N 1
ATOM 2971 C CA . LEU A 1 240 ? 8.347 -0.941 44.143 1.00 22.21 239 LEU A CA 1
ATOM 2972 C C . LEU A 1 240 ? 8.235 -2.426 44.473 1.00 23.68 239 LEU A C 1
ATOM 2973 O O . LEU A 1 240 ? 9.218 -3.168 44.362 1.00 21.43 239 LEU A O 1
ATOM 2989 N N . ALA A 1 241 ? 7.048 -2.869 44.886 1.00 21.74 240 ALA A N 1
ATOM 2990 C CA . ALA A 1 241 ? 6.844 -4.280 45.216 1.00 22.67 240 ALA A CA 1
ATOM 2991 C C . ALA A 1 241 ? 6.985 -5.131 43.973 1.00 29.09 240 ALA A C 1
ATOM 2992 O O . ALA A 1 241 ? 7.399 -6.288 44.049 1.00 25.56 240 ALA A O 1
ATOM 2999 N N . CYS A 1 242 ? 6.639 -4.553 42.824 1.00 23.16 241 CYS A N 1
ATOM 3000 C CA . CYS A 1 242 ? 6.659 -5.295 41.576 1.00 25.69 241 CYS A CA 1
ATOM 3001 C C . CYS A 1 242 ? 7.975 -5.098 40.822 1.00 32.93 241 CYS A C 1
ATOM 3002 O O . CYS A 1 242 ? 8.104 -5.528 39.680 1.00 32.32 241 CYS A O 1
ATOM 3009 N N . GLU A 1 243 ? 8.931 -4.420 41.452 1.00 29.12 242 GLU A N 1
ATOM 3010 C CA . GLU A 1 243 ? 10.259 -4.263 40.881 1.00 30.92 242 GLU A CA 1
ATOM 3011 C C . GLU A 1 243 ? 11.036 -5.556 41.108 1.00 33.67 242 GLU A C 1
ATOM 3012 O O . GLU A 1 243 ? 11.260 -5.958 42.240 1.00 33.91 242 GLU A O 1
ATOM 3024 N N . VAL A 1 244 ? 11.423 -6.236 40.038 1.00 30.18 243 VAL A N 1
ATOM 3025 C CA . VAL A 1 244 ? 12.185 -7.466 40.205 1.00 32.24 243 VAL A CA 1
ATOM 3026 C C . VAL A 1 244 ? 13.650 -7.208 39.900 1.00 35.54 243 VAL A C 1
ATOM 3027 O O . VAL A 1 244 ? 14.008 -6.803 38.799 1.00 32.86 243 VAL A O 1
ATOM 3040 N N . CYS A 1 245 ? 14.491 -7.431 40.900 1.00 34.58 244 CYS A N 1
ATOM 3041 C CA . CYS A 1 245 ? 15.918 -7.163 40.781 1.00 33.99 244 CYS A CA 1
ATOM 3042 C C . CYS A 1 245 ? 16.664 -8.485 40.889 1.00 31.64 244 CYS A C 1
ATOM 3043 O O . CYS A 1 245 ? 16.488 -9.192 41.868 1.00 34.21 244 CYS A O 1
ATOM 3050 N N . VAL A 1 246 ? 17.468 -8.831 39.878 1.00 32.73 245 VAL A N 1
ATOM 3051 C CA . VAL A 1 246 ? 18.297 -10.052 39.912 1.00 29.54 245 VAL A CA 1
ATOM 3052 C C . VAL A 1 246 ? 19.753 -9.742 39.589 1.00 30.30 245 VAL A C 1
ATOM 3053 O O . VAL A 1 246 ? 20.056 -8.689 39.030 1.00 29.09 245 VAL A O 1
ATOM 3066 N N . VAL A 1 247 ? 20.657 -10.657 39.936 1.00 27.01 246 VAL A N 1
ATOM 3067 C CA . VAL A 1 247 ? 22.051 -10.517 39.529 1.00 23.31 246 VAL A CA 1
ATOM 3068 C C . VAL A 1 247 ? 22.235 -11.115 38.129 1.00 25.17 246 VAL A C 1
ATOM 3069 O O . VAL A 1 247 ? 22.083 -12.320 37.933 1.00 24.97 246 VAL A O 1
ATOM 3082 N N . ASP A 1 248 ? 22.551 -10.275 37.152 1.00 24.18 247 ASP A N 1
ATOM 3083 C CA . ASP A 1 248 ? 22.692 -10.745 35.766 1.00 28.55 247 ASP A CA 1
ATOM 3084 C C . ASP A 1 248 ? 23.805 -10.020 35.010 1.00 26.91 247 ASP A C 1
ATOM 3085 O O . ASP A 1 248 ? 23.590 -8.938 34.449 1.00 24.00 247 ASP A O 1
ATOM 3094 N N . CYS A 1 249 ? 24.989 -10.631 34.994 1.00 22.80 248 CYS A N 1
ATOM 3095 C CA . CYS A 1 249 ? 26.147 -10.080 34.299 1.00 22.17 248 CYS A CA 1
ATOM 3096 C C . CYS A 1 249 ? 26.070 -10.211 32.782 1.00 27.89 248 CYS A C 1
ATOM 3097 O O . CYS A 1 249 ? 27.024 -9.857 32.069 1.00 24.42 248 CYS A O 1
ATOM 3104 N N . ALA A 1 250 ? 24.955 -10.732 32.281 1.00 24.70 249 ALA A N 1
ATOM 3105 C CA . ALA A 1 250 ? 24.759 -10.842 30.843 1.00 25.24 249 ALA A CA 1
ATOM 3106 C C . ALA A 1 250 ? 23.608 -9.958 30.377 1.00 31.10 249 ALA A C 1
ATOM 3107 O O . ALA A 1 250 ? 23.108 -10.111 29.268 1.00 32.38 249 ALA A O 1
ATOM 3114 N N . GLY A 1 251 ? 23.189 -9.023 31.216 1.00 31.83 250 GLY A N 1
ATOM 3115 C CA . GLY A 1 251 ? 22.048 -8.200 30.874 1.00 36.91 250 GLY A CA 1
ATOM 3116 C C . GLY A 1 251 ? 22.468 -6.998 30.056 1.00 33.92 250 GLY A C 1
ATOM 3117 O O . GLY A 1 251 ? 23.636 -6.842 29.702 1.00 34.12 250 GLY A O 1
ATOM 3121 N N . HIS A 1 252 ? 21.510 -6.142 29.742 1.00 31.26 251 HIS A N 1
ATOM 3122 C CA . HIS A 1 252 ? 21.837 -4.856 29.162 1.00 32.21 251 HIS A CA 1
ATOM 3123 C C . HIS A 1 252 ? 22.015 -3.867 30.317 1.00 28.45 251 HIS A C 1
ATOM 3124 O O . HIS A 1 252 ? 21.118 -3.691 31.155 1.00 28.10 251 HIS A O 1
ATOM 3139 N N . ALA A 1 253 ? 23.190 -3.252 30.383 1.00 25.53 252 ALA A N 1
ATOM 3140 C CA . ALA A 1 253 ? 23.463 -2.238 31.397 1.00 23.39 252 ALA A CA 1
ATOM 3141 C C . ALA A 1 253 ? 24.419 -1.160 30.877 1.00 24.47 252 ALA A C 1
ATOM 3142 O O . ALA A 1 253 ? 25.239 -1.412 29.984 1.00 19.37 252 ALA A O 1
ATOM 3149 N N . ASP A 1 254 ? 24.281 0.043 31.433 1.00 19.84 253 ASP A N 1
ATOM 3150 C CA . ASP A 1 254 ? 25.188 1.165 31.142 1.00 19.91 253 ASP A CA 1
ATOM 3151 C C . ASP A 1 254 ? 25.899 1.507 32.446 1.00 17.88 253 ASP A C 1
ATOM 3152 O O . ASP A 1 254 ? 25.253 1.925 33.415 1.00 17.08 253 ASP A O 1
ATOM 3161 N N . ILE A 1 255 ? 27.214 1.311 32.473 1.00 15.90 254 ILE A N 1
ATOM 3162 C CA . ILE A 1 255 ? 27.990 1.400 33.704 1.00 17.63 254 ILE A CA 1
ATOM 3163 C C . ILE A 1 255 ? 29.036 2.496 33.625 1.00 17.72 254 ILE A C 1
ATOM 3164 O O . ILE A 1 255 ? 29.933 2.448 32.776 1.00 15.98 254 ILE A O 1
ATOM 3180 N N . ALA A 1 256 ? 28.962 3.452 34.538 1.00 13.25 255 ALA A N 1
ATOM 3181 C CA . ALA A 1 256 ? 29.964 4.507 34.588 1.00 13.83 255 ALA A CA 1
ATOM 3182 C C . ALA A 1 256 ? 30.867 4.407 35.810 1.00 15.04 255 ALA A C 1
ATOM 3183 O O . ALA A 1 256 ? 30.392 4.421 36.955 1.00 16.63 255 ALA A O 1
ATOM 3190 N N . PHE A 1 257 ? 32.176 4.299 35.563 1.00 14.79 256 PHE A N 1
ATOM 3191 C CA . PHE A 1 257 ? 33.163 4.450 36.626 1.00 13.38 256 PHE A CA 1
ATOM 3192 C C . PHE A 1 257 ? 33.412 5.932 36.818 1.00 15.37 256 PHE A C 1
ATOM 3193 O O . PHE A 1 257 ? 33.756 6.634 35.876 1.00 15.96 256 PHE A O 1
ATOM 3210 N N . VAL A 1 258 ? 33.229 6.400 38.038 1.00 15.54 257 VAL A N 1
ATOM 3211 C CA . VAL A 1 258 ? 33.481 7.789 38.364 1.00 14.28 257 VAL A CA 1
ATOM 3212 C C . VAL A 1 258 ? 34.563 7.758 39.417 1.00 14.87 257 VAL A C 1
ATOM 3213 O O . VAL A 1 258 ? 34.291 7.435 40.583 1.00 14.84 257 VAL A O 1
ATOM 3226 N N . PHE A 1 259 ? 35.796 8.031 39.013 1.00 14.48 258 PHE A N 1
ATOM 3227 C CA . PHE A 1 259 ? 36.901 7.843 39.939 1.00 16.32 258 PHE A CA 1
ATOM 3228 C C . PHE A 1 259 ? 37.921 8.971 40.094 1.00 17.54 258 PHE A C 1
ATOM 3229 O O . PHE A 1 259 ? 38.151 9.786 39.203 1.00 14.91 258 PHE A O 1
ATOM 3246 N N . ASP A 1 260 ? 38.490 8.960 41.295 1.00 17.01 259 ASP A N 1
ATOM 3247 C CA . ASP A 1 260 ? 39.460 9.900 41.803 1.00 18.50 259 ASP A CA 1
ATOM 3248 C C . ASP A 1 260 ? 40.730 9.831 40.968 1.00 20.21 259 ASP A C 1
ATOM 3249 O O . ASP A 1 260 ? 41.292 8.753 40.767 1.00 20.53 259 ASP A O 1
ATOM 3258 N N . ALA A 1 261 ? 41.161 10.984 40.463 1.00 17.00 260 ALA A N 1
ATOM 3259 C CA . ALA A 1 261 ? 42.409 11.075 39.700 1.00 19.43 260 ALA A CA 1
ATOM 3260 C C . ALA A 1 261 ? 43.341 12.133 40.284 1.00 22.63 260 ALA A C 1
ATOM 3261 O O . ALA A 1 261 ? 44.233 12.632 39.599 1.00 26.76 260 ALA A O 1
ATOM 3268 N N . SER A 1 262 ? 43.120 12.449 41.556 1.00 20.56 261 SER A N 1
ATOM 3269 C CA . SER A 1 262 ? 43.955 13.361 42.334 1.00 21.93 261 SER A CA 1
ATOM 3270 C C . SER A 1 262 ? 45.395 12.871 42.500 1.00 25.69 261 SER A C 1
ATOM 3271 O O . SER A 1 262 ? 45.669 11.672 42.497 1.00 21.67 261 SER A O 1
ATOM 3279 N N . SER A 1 263 ? 46.310 13.817 42.669 1.00 27.68 262 SER A N 1
ATOM 3280 C CA . SER A 1 263 ? 47.720 13.511 42.847 1.00 32.36 262 SER A CA 1
ATOM 3281 C C . SER A 1 263 ? 47.936 12.805 44.174 1.00 30.26 262 SER A C 1
ATOM 3282 O O . SER A 1 263 ? 48.988 12.229 44.414 1.00 36.18 262 SER A O 1
ATOM 3290 N N . SER A 1 264 ? 46.928 12.850 45.035 1.00 30.71 263 SER A N 1
ATOM 3291 C CA . SER A 1 264 ? 47.023 12.242 46.348 1.00 32.74 263 SER A CA 1
ATOM 3292 C C . SER A 1 264 ? 47.067 10.720 46.271 1.00 34.67 263 SER A C 1
ATOM 3293 O O . SER A 1 264 ? 47.575 10.073 47.181 1.00 35.21 263 SER A O 1
ATOM 3301 N N . ILE A 1 265 ? 46.523 10.145 45.201 1.00 25.53 264 ILE A N 1
ATOM 3302 C CA . ILE A 1 265 ? 46.394 8.695 45.131 1.00 26.97 264 ILE A CA 1
ATOM 3303 C C . ILE A 1 265 ? 47.751 8.008 45.204 1.00 28.71 264 ILE A C 1
ATOM 3304 O O . ILE A 1 265 ? 47.899 7.026 45.915 1.00 25.90 264 ILE A O 1
ATOM 3320 N N . ASN A 1 266 ? 48.732 8.529 44.474 1.00 28.68 265 ASN A N 1
ATOM 3321 C CA . ASN A 1 266 ? 50.051 7.901 44.422 1.00 29.24 265 ASN A CA 1
ATOM 3322 C C . ASN A 1 266 ? 51.055 8.501 45.385 1.00 36.90 265 ASN A C 1
ATOM 3323 O O . ASN A 1 266 ? 52.254 8.324 45.195 1.00 43.21 265 ASN A O 1
ATOM 3334 N N . ALA A 1 267 ? 50.571 9.189 46.419 1.00 36.58 266 ALA A N 1
ATOM 3335 C CA . ALA A 1 267 ? 51.448 9.867 47.380 1.00 43.97 266 ALA A CA 1
ATOM 3336 C C . ALA A 1 267 ? 52.185 8.899 48.307 1.00 45.90 266 ALA A C 1
ATOM 3337 O O . ALA A 1 267 ? 53.399 9.000 48.479 1.00 48.06 266 ALA A O 1
ATOM 3344 N N . ASN A 1 268 ? 51.451 7.976 48.918 1.00 45.09 267 ASN A N 1
ATOM 3345 C CA . ASN A 1 268 ? 52.053 7.034 49.859 1.00 46.04 267 ASN A CA 1
ATOM 3346 C C . ASN A 1 268 ? 52.421 5.682 49.242 1.00 43.42 267 ASN A C 1
ATOM 3347 O O . ASN A 1 268 ? 52.777 4.751 49.970 1.00 41.51 267 ASN A O 1
ATOM 3358 N N . ASN A 1 269 ? 52.342 5.580 47.917 1.00 34.55 268 ASN A N 1
ATOM 3359 C CA . ASN A 1 269 ? 52.537 4.311 47.214 1.00 28.30 268 ASN A CA 1
ATOM 3360 C C . ASN A 1 269 ? 52.314 4.521 45.725 1.00 31.48 268 ASN A C 1
ATOM 3361 O O . ASN A 1 269 ? 51.192 4.781 45.292 1.00 30.23 268 ASN A O 1
ATOM 3372 N N . PRO A 1 270 ? 53.381 4.411 44.925 1.00 32.96 269 PRO A N 1
ATOM 3373 C CA . PRO A 1 270 ? 53.258 4.715 43.491 1.00 28.29 269 PRO A CA 1
ATOM 3374 C C . PRO A 1 270 ? 52.510 3.648 42.684 1.00 28.27 269 PRO A C 1
ATOM 3375 O O . PRO A 1 270 ? 52.295 3.847 41.489 1.00 28.47 269 PRO A O 1
ATOM 3386 N N . ASN A 1 271 ? 52.128 2.543 43.328 1.00 28.43 270 ASN A N 1
ATOM 3387 C CA . ASN A 1 271 ? 51.292 1.522 42.701 1.00 27.47 270 ASN A CA 1
ATOM 3388 C C . ASN A 1 271 ? 49.792 1.797 42.780 1.00 23.80 270 ASN A C 1
ATOM 3389 O O . ASN A 1 271 ? 49.024 1.114 42.123 1.00 23.64 270 ASN A O 1
ATOM 3400 N N . ASN A 1 272 ? 49.373 2.750 43.603 1.00 22.97 271 ASN A N 1
ATOM 3401 C CA . ASN A 1 272 ? 47.954 2.840 43.960 1.00 23.90 271 ASN A CA 1
ATOM 3402 C C . ASN A 1 272 ? 47.058 3.026 42.742 1.00 23.71 271 ASN A C 1
ATOM 3403 O O . ASN A 1 272 ? 46.037 2.349 42.592 1.00 19.96 271 ASN A O 1
ATOM 3414 N N . TYR A 1 273 ? 47.454 3.937 41.869 1.00 23.90 272 TYR A N 1
ATOM 3415 C CA . TYR A 1 273 ? 46.616 4.318 40.749 1.00 20.73 272 TYR A CA 1
ATOM 3416 C C . TYR A 1 273 ? 46.455 3.133 39.807 1.00 22.25 272 TYR A C 1
ATOM 3417 O O . TYR A 1 273 ? 45.363 2.873 39.310 1.00 21.35 272 TYR A O 1
ATOM 3435 N N . GLN A 1 274 ? 47.531 2.384 39.574 1.00 20.47 273 GLN A N 1
ATOM 3436 C CA . GLN A 1 274 ? 47.409 1.190 38.740 1.00 22.26 273 GLN A CA 1
ATOM 3437 C C . GLN A 1 274 ? 46.573 0.102 39.409 1.00 19.56 273 GLN A C 1
ATOM 3438 O O . GLN A 1 274 ? 45.878 -0.658 38.734 1.00 20.79 273 GLN A O 1
ATOM 3452 N N . LEU A 1 275 ? 46.665 -0.004 40.731 1.00 17.74 274 LEU A N 1
ATOM 3453 C CA . LEU A 1 275 ? 45.858 -0.982 41.455 1.00 19.01 274 LEU A CA 1
ATOM 3454 C C . LEU A 1 275 ? 44.366 -0.664 41.262 1.00 19.78 274 LEU A C 1
ATOM 3455 O O . LEU A 1 275 ? 43.538 -1.555 41.046 1.00 17.13 274 LEU A O 1
ATOM 3471 N N . MET A 1 276 ? 44.035 0.620 41.308 1.00 19.53 275 MET A N 1
ATOM 3472 C CA . MET A 1 276 ? 42.666 1.059 41.090 1.00 20.19 275 MET A CA 1
ATOM 3473 C C . MET A 1 276 ? 42.204 0.775 39.656 1.00 18.74 275 MET A C 1
ATOM 3474 O O . MET A 1 276 ? 41.090 0.286 39.436 1.00 19.91 275 MET A O 1
ATOM 3488 N N . LYS A 1 277 ? 43.058 1.045 38.675 1.00 19.47 276 LYS A N 1
ATOM 3489 C CA . LYS A 1 277 ? 42.725 0.706 37.295 1.00 18.80 276 LYS A CA 1
ATOM 3490 C C . LYS A 1 277 ? 42.498 -0.797 37.119 1.00 20.73 276 LYS A C 1
ATOM 3491 O O . LYS A 1 277 ? 41.555 -1.215 36.438 1.00 20.89 276 LYS A O 1
ATOM 3510 N N . ASN A 1 278 ? 43.352 -1.619 37.730 1.00 21.50 277 ASN A N 1
ATOM 3511 C CA . ASN A 1 278 ? 43.201 -3.064 37.605 1.00 21.50 277 ASN A CA 1
ATOM 3512 C C . ASN A 1 278 ? 41.872 -3.521 38.195 1.00 20.59 277 ASN A C 1
ATOM 3513 O O . ASN A 1 278 ? 41.237 -4.430 37.676 1.00 21.37 277 ASN A O 1
ATOM 3524 N N . PHE A 1 279 ? 41.447 -2.881 39.280 1.00 18.98 278 PHE A N 1
ATOM 3525 C CA . PHE A 1 279 ? 40.167 -3.207 39.902 1.00 22.50 278 PHE A CA 1
ATOM 3526 C C . PHE A 1 279 ? 39.035 -2.967 38.900 1.00 18.03 278 PHE A C 1
ATOM 3527 O O . PHE A 1 279 ? 38.184 -3.822 38.692 1.00 18.09 278 PHE A O 1
ATOM 3544 N N . MET A 1 280 ? 39.045 -1.815 38.243 1.00 18.11 279 MET A N 1
ATOM 3545 C CA . MET A 1 280 ? 38.012 -1.503 37.262 1.00 16.51 279 MET A CA 1
ATOM 3546 C C . MET A 1 280 ? 38.060 -2.418 36.034 1.00 18.19 279 MET A C 1
ATOM 3547 O O . MET A 1 280 ? 37.018 -2.866 35.543 1.00 16.58 279 MET A O 1
ATOM 3561 N N . LYS A 1 281 ? 39.262 -2.701 35.539 1.00 19.32 280 LYS A N 1
ATOM 3562 C CA . LYS A 1 281 ? 39.425 -3.647 34.437 1.00 21.94 280 LYS A CA 1
ATOM 3563 C C . LYS A 1 281 ? 38.922 -5.052 34.798 1.00 19.65 280 LYS A C 1
ATOM 3564 O O . LYS A 1 281 ? 38.313 -5.722 33.968 1.00 20.41 280 LYS A O 1
ATOM 3583 N N . ASP A 1 282 ? 39.167 -5.493 36.033 1.00 18.17 281 ASP A N 1
ATOM 3584 C CA . ASP A 1 282 ? 38.680 -6.791 36.485 1.00 18.39 281 ASP A CA 1
ATOM 3585 C C . ASP A 1 282 ? 37.153 -6.844 36.498 1.00 21.39 281 ASP A C 1
ATOM 3586 O O . ASP A 1 282 ? 36.556 -7.858 36.149 1.00 19.11 281 ASP A O 1
ATOM 3595 N N . ILE A 1 283 ? 36.521 -5.733 36.860 1.00 19.20 282 ILE A N 1
ATOM 3596 C CA . ILE A 1 283 ? 35.067 -5.635 36.829 1.00 16.25 282 ILE A CA 1
ATOM 3597 C C . ILE A 1 283 ? 34.540 -5.749 35.412 1.00 14.69 282 ILE A C 1
ATOM 3598 O O . ILE A 1 283 ? 33.577 -6.477 35.145 1.00 20.35 282 ILE A O 1
ATOM 3614 N N . VAL A 1 284 ? 35.181 -5.050 34.482 1.00 15.20 283 VAL A N 1
ATOM 3615 C CA . VAL A 1 284 ? 34.785 -5.132 33.084 1.00 16.16 283 VAL A CA 1
ATOM 3616 C C . VAL A 1 284 ? 34.789 -6.587 32.601 1.00 19.93 283 VAL A C 1
ATOM 3617 O O . VAL A 1 284 ? 33.872 -7.030 31.901 1.00 17.94 283 VAL A O 1
ATOM 3630 N N . ASP A 1 285 ? 35.832 -7.321 32.974 1.00 21.10 284 ASP A N 1
ATOM 3631 C CA . ASP A 1 285 ? 35.983 -8.713 32.545 1.00 22.78 284 ASP A CA 1
ATOM 3632 C C . ASP A 1 285 ? 34.887 -9.643 33.054 1.00 24.16 284 ASP A C 1
ATOM 3633 O O . ASP A 1 285 ? 34.710 -10.730 32.517 1.00 22.38 284 ASP A O 1
ATOM 3642 N N . ARG A 1 286 ? 34.152 -9.230 34.082 1.00 19.85 285 ARG A N 1
ATOM 3643 C CA . ARG A 1 286 ? 33.110 -10.074 34.643 1.00 20.98 285 ARG A CA 1
ATOM 3644 C C . ARG A 1 286 ? 31.797 -9.978 33.884 1.00 25.04 285 ARG A C 1
ATOM 3645 O O . ARG A 1 286 ? 30.883 -10.767 34.127 1.00 25.18 285 ARG A O 1
ATOM 3666 N N . PHE A 1 287 ? 31.689 -9.036 32.952 1.00 21.65 286 PHE A N 1
ATOM 3667 C CA . PHE A 1 287 ? 30.480 -8.965 32.126 1.00 21.20 286 PHE A CA 1
ATOM 3668 C C . PHE A 1 287 ? 30.602 -9.856 30.887 1.00 25.43 286 PHE A C 1
ATOM 3669 O O . PHE A 1 287 ? 31.682 -10.014 30.315 1.00 22.80 286 PHE A O 1
ATOM 3686 N N . ASN A 1 288 ? 29.481 -10.442 30.489 1.00 23.08 287 ASN A N 1
ATOM 3687 C CA . ASN A 1 288 ? 29.469 -11.460 29.449 1.00 27.27 287 ASN A CA 1
ATOM 3688 C C . ASN A 1 288 ? 29.801 -10.876 28.085 1.00 30.58 287 ASN A C 1
ATOM 3689 O O . ASN A 1 288 ? 30.523 -11.489 27.303 1.00 28.08 287 ASN A O 1
ATOM 3700 N N . LYS A 1 289 ? 29.285 -9.682 27.813 1.00 25.21 288 LYS A N 1
ATOM 3701 C CA . LYS A 1 289 ? 29.439 -9.074 26.505 1.00 28.01 288 LYS A CA 1
ATOM 3702 C C . LYS A 1 289 ? 29.335 -7.566 26.604 1.00 27.22 288 LYS A C 1
ATOM 3703 O O . LYS A 1 289 ? 28.386 -7.045 27.186 1.00 24.72 288 LYS A O 1
ATOM 3722 N N . THR A 1 290 ? 30.295 -6.870 26.014 1.00 22.66 289 THR A N 1
ATOM 3723 C CA . THR A 1 290 ? 30.290 -5.415 26.050 1.00 25.07 289 THR A CA 1
ATOM 3724 C C . THR A 1 290 ? 29.821 -4.840 24.729 1.00 25.60 289 THR A C 1
ATOM 3725 O O . THR A 1 290 ? 29.862 -5.515 23.685 1.00 28.12 289 THR A O 1
ATOM 3736 N N . GLY A 1 291 ? 29.373 -3.590 24.773 1.00 25.62 290 GLY A N 1
ATOM 3737 C CA . GLY A 1 291 ? 28.895 -2.899 23.592 1.00 22.20 290 GLY A CA 1
ATOM 3738 C C . GLY A 1 291 ? 27.388 -2.742 23.575 1.00 26.71 290 GLY A C 1
ATOM 3739 O O . GLY A 1 291 ? 26.714 -3.018 24.566 1.00 24.05 290 GLY A O 1
ATOM 3743 N N . PRO A 1 292 ? 26.847 -2.306 22.428 1.00 26.69 291 PRO A N 1
ATOM 3744 C CA . PRO A 1 292 ? 25.426 -1.959 22.294 1.00 30.02 291 PRO A CA 1
ATOM 3745 C C . PRO A 1 292 ? 24.504 -3.149 22.506 1.00 32.18 291 PRO A C 1
ATOM 3746 O O . PRO A 1 292 ? 23.335 -2.947 22.811 1.00 33.13 291 PRO A O 1
ATOM 3757 N N . ASP A 1 293 ? 25.024 -4.364 22.368 1.00 28.70 292 ASP A N 1
ATOM 3758 C CA . ASP A 1 293 ? 24.214 -5.566 22.541 1.00 37.41 292 ASP A CA 1
ATOM 3759 C C . ASP A 1 293 ? 24.331 -6.126 23.945 1.00 35.01 292 ASP A C 1
ATOM 3760 O O . ASP A 1 293 ? 23.752 -7.165 24.250 1.00 32.87 292 ASP A O 1
ATOM 3769 N N . GLY A 1 294 ? 25.111 -5.472 24.793 1.00 28.89 293 GLY A N 1
ATOM 3770 C CA . GLY A 1 294 ? 25.254 -5.934 26.161 1.00 26.72 293 GLY A CA 1
ATOM 3771 C C . GLY A 1 294 ? 25.548 -4.778 27.088 1.00 25.24 293 GLY A C 1
ATOM 3772 O O . GLY A 1 294 ? 24.731 -3.876 27.254 1.00 26.41 293 GLY A O 1
ATOM 3776 N N . THR A 1 295 ? 26.737 -4.804 27.671 1.00 22.33 294 THR A N 1
ATOM 3777 C CA . THR A 1 295 ? 27.116 -3.828 28.678 1.00 2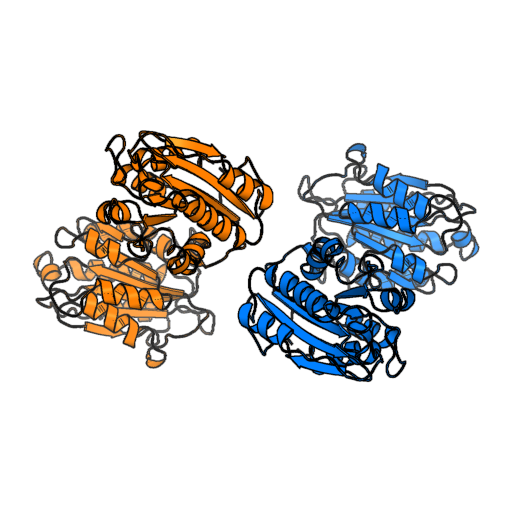0.69 294 THR A CA 1
ATOM 3778 C C . THR A 1 295 ? 28.002 -2.757 28.071 1.00 18.25 294 THR A C 1
ATOM 3779 O O . THR A 1 295 ? 29.004 -3.041 27.397 1.00 20.19 294 THR A O 1
ATOM 3790 N N . GLN A 1 296 ? 27.625 -1.512 28.305 1.00 21.95 295 GLN A N 1
ATOM 3791 C CA . GLN A 1 296 ? 28.425 -0.386 27.856 1.00 15.94 295 GLN A CA 1
ATOM 3792 C C . GLN A 1 296 ? 29.066 0.239 29.077 1.00 17.63 295 GLN A C 1
ATOM 3793 O O . GLN A 1 296 ? 28.478 0.231 30.159 1.00 14.89 295 GLN A O 1
ATOM 3807 N N . PHE A 1 297 ? 30.284 0.741 28.904 1.00 16.25 296 PHE A N 1
ATOM 3808 C CA . PHE A 1 297 ? 31.029 1.357 29.992 1.00 15.04 296 PHE A CA 1
ATOM 3809 C C . PHE A 1 297 ? 31.431 2.795 29.658 1.00 17.11 296 PHE A C 1
ATOM 3810 O O . PHE A 1 297 ? 31.616 3.135 28.505 1.00 16.36 296 PHE A O 1
ATOM 3827 N N . ALA A 1 298 ? 31.574 3.627 30.682 1.00 13.80 297 ALA A N 1
ATOM 3828 C CA . ALA A 1 298 ? 32.076 4.988 30.524 1.00 14.67 297 ALA A CA 1
ATOM 3829 C C . ALA A 1 298 ? 32.992 5.292 31.713 1.00 14.89 297 ALA A C 1
ATOM 3830 O O . ALA A 1 298 ? 32.880 4.654 32.768 1.00 15.61 297 ALA A O 1
ATOM 3837 N N . VAL A 1 299 ? 33.897 6.246 31.537 1.00 14.68 298 VAL A N 1
ATOM 3838 C CA . VAL A 1 299 ? 34.748 6.715 32.628 1.00 16.59 298 VAL A CA 1
ATOM 3839 C C . VAL A 1 299 ? 34.699 8.240 32.767 1.00 17.64 298 VAL A C 1
ATOM 3840 O O . VAL A 1 299 ? 34.860 8.988 31.782 1.00 17.20 298 VAL A O 1
ATOM 3853 N N . VAL A 1 300 ? 34.473 8.677 34.008 1.00 15.02 299 VAL A N 1
ATOM 3854 C CA . VAL A 1 300 ? 34.606 10.073 34.419 1.00 13.86 299 VAL A CA 1
ATOM 3855 C C . VAL A 1 300 ? 35.635 10.089 35.535 1.00 16.43 299 VAL A C 1
ATOM 3856 O O . VAL A 1 300 ? 35.597 9.246 36.414 1.00 18.02 299 VAL A O 1
ATOM 3869 N N . THR A 1 301 ? 36.573 11.021 35.487 1.00 15.12 300 THR A N 1
ATOM 3870 C CA . THR A 1 301 ? 37.498 11.194 36.586 1.00 16.27 300 THR A CA 1
ATOM 3871 C C . THR A 1 301 ? 37.314 12.564 37.229 1.00 18.07 300 THR A C 1
ATOM 3872 O O . THR A 1 301 ? 36.787 13.499 36.597 1.00 16.71 300 THR A O 1
ATOM 3883 N N . PHE A 1 302 ? 37.744 12.676 38.483 1.00 15.78 301 PHE A N 1
ATOM 3884 C CA . PHE A 1 302 ? 37.665 13.943 39.202 1.00 14.42 301 PHE A CA 1
ATOM 3885 C C . PHE A 1 302 ? 38.923 14.232 40.009 1.00 16.84 301 PHE A C 1
ATOM 3886 O O . PHE A 1 302 ? 39.560 13.330 40.534 1.00 14.40 301 PHE A O 1
ATOM 3903 N N . ALA A 1 303 ? 39.302 15.505 40.024 1.00 16.37 302 ALA A N 1
ATOM 3904 C CA . ALA A 1 303 ? 40.368 15.997 40.883 1.00 17.65 302 ALA A CA 1
ATOM 3905 C C . ALA A 1 303 ? 39.840 17.327 41.391 1.00 18.07 302 ALA A C 1
ATOM 3906 O O . ALA A 1 303 ? 38.880 17.336 42.142 1.00 17.88 302 ALA A O 1
ATOM 3913 N N . ASP A 1 304 ? 40.401 18.455 40.979 1.00 16.34 303 ASP A N 1
ATOM 3914 C CA . ASP A 1 304 ? 39.755 19.723 41.349 1.00 19.22 303 ASP A CA 1
ATOM 3915 C C . ASP A 1 304 ? 38.413 19.885 40.640 1.00 19.03 303 ASP A C 1
ATOM 3916 O O . ASP A 1 304 ? 37.493 20.492 41.178 1.00 18.57 303 ASP A O 1
ATOM 3925 N N . ARG A 1 305 ? 38.309 19.348 39.424 1.00 17.78 304 ARG A N 1
ATOM 3926 C CA . ARG A 1 305 ? 37.058 19.399 38.660 1.00 15.80 304 ARG A CA 1
ATOM 3927 C C . ARG A 1 305 ? 36.846 18.025 38.052 1.00 19.28 304 ARG A C 1
ATOM 3928 O O . ARG A 1 305 ? 37.528 17.087 38.456 1.00 19.33 304 ARG A O 1
ATOM 3949 N N . ALA A 1 306 ? 35.911 17.889 37.111 1.00 18.08 305 ALA A N 1
ATOM 3950 C CA . ALA A 1 306 ? 35.627 16.575 36.518 1.00 16.82 305 ALA A CA 1
ATOM 3951 C C . ALA A 1 306 ? 35.788 16.558 34.996 1.00 18.30 305 ALA A C 1
ATOM 3952 O O . ALA A 1 306 ? 35.597 17.573 34.326 1.00 18.69 305 ALA A O 1
ATOM 3959 N N . THR A 1 307 ? 36.142 15.383 34.468 1.00 14.92 306 THR A N 1
ATOM 3960 C CA . THR A 1 307 ? 36.434 15.214 33.056 1.00 16.74 306 THR A CA 1
ATOM 3961 C C . THR A 1 307 ? 35.886 13.890 32.572 1.00 15.37 306 THR A C 1
ATOM 3962 O O . THR A 1 307 ? 36.192 12.846 33.152 1.00 15.62 306 THR A O 1
ATOM 3973 N N . LYS A 1 308 ? 35.067 13.932 31.528 1.00 16.53 307 LYS A N 1
ATOM 3974 C CA . LYS A 1 308 ? 34.636 12.704 30.838 1.00 17.21 307 LYS A CA 1
ATOM 3975 C C . LYS A 1 308 ? 35.778 12.178 29.993 1.00 17.18 307 LYS A C 1
ATOM 3976 O O . LYS A 1 308 ? 36.239 12.855 29.058 1.00 18.01 307 LYS A O 1
ATOM 3995 N N . GLN A 1 309 ? 36.240 10.980 30.326 1.00 15.73 308 GLN A N 1
ATOM 3996 C CA . GLN A 1 309 ? 37.338 10.350 29.606 1.00 17.59 308 GLN A CA 1
ATOM 3997 C C . GLN A 1 309 ? 36.800 9.614 28.393 1.00 18.27 308 GLN A C 1
ATOM 3998 O O . GLN A 1 309 ? 37.331 9.748 27.296 1.00 17.48 308 GLN A O 1
ATOM 4012 N N . PHE A 1 310 ? 35.751 8.821 28.596 1.00 17.98 309 PHE A N 1
ATOM 4013 C CA . PHE A 1 310 ? 35.034 8.245 27.475 1.00 17.70 309 PHE A CA 1
ATOM 4014 C C . PHE A 1 310 ? 33.591 7.945 27.849 1.00 17.36 309 PHE A C 1
ATOM 4015 O O . PHE A 1 310 ? 33.290 7.594 28.994 1.00 14.69 309 PHE A O 1
ATOM 4032 N N . GLY A 1 311 ? 32.703 8.157 26.882 1.00 18.80 310 GLY A N 1
ATOM 4033 C CA . GLY A 1 311 ? 31.290 7.892 27.047 1.00 20.02 310 GLY A CA 1
ATOM 4034 C C . GLY A 1 311 ? 30.954 6.463 26.664 1.00 16.98 310 GLY A C 1
ATOM 4035 O O . GLY A 1 311 ? 31.820 5.700 26.210 1.00 17.65 310 GLY A O 1
ATOM 4039 N N . LEU A 1 312 ? 29.679 6.132 26.823 1.00 17.12 311 LEU A N 1
ATOM 4040 C CA . LEU A 1 312 ? 29.165 4.771 26.696 1.00 20.91 311 LEU A CA 1
ATOM 4041 C C . LEU A 1 312 ? 29.274 4.202 25.278 1.00 26.26 311 LEU A C 1
ATOM 4042 O O . LEU A 1 312 ? 29.278 2.969 25.086 1.00 21.68 311 LEU A O 1
ATOM 4058 N N . LYS A 1 313 ? 29.369 5.086 24.287 1.00 23.77 312 LYS A N 1
ATOM 4059 C CA . LYS A 1 313 ? 29.344 4.652 22.887 1.00 25.46 312 LYS A CA 1
ATOM 4060 C C . LYS A 1 313 ? 30.713 4.634 22.210 1.00 27.11 312 LYS A C 1
ATOM 4061 O O . LYS A 1 313 ? 30.811 4.301 21.016 1.00 28.11 312 LYS A O 1
ATOM 4080 N N . ASP A 1 314 ? 31.768 4.980 22.953 1.00 19.88 313 ASP A N 1
ATOM 4081 C CA . ASP A 1 314 ? 33.122 5.015 22.383 1.00 22.49 313 ASP A CA 1
ATOM 4082 C C . ASP A 1 314 ? 33.668 3.622 22.036 1.00 24.84 313 ASP A C 1
ATOM 4083 O O . ASP A 1 314 ? 34.325 3.447 21.006 1.00 21.66 313 ASP A O 1
ATOM 4092 N N . TYR A 1 315 ? 33.423 2.652 22.911 1.00 22.07 314 TYR A N 1
ATOM 4093 C CA . TYR A 1 315 ? 34.031 1.342 22.765 1.00 21.88 314 TYR A CA 1
ATOM 4094 C C . TYR A 1 315 ? 33.032 0.203 22.881 1.00 25.97 314 TYR A C 1
ATOM 4095 O O . TYR A 1 315 ? 32.082 0.272 23.656 1.00 24.56 314 TYR A O 1
ATOM 4113 N N . SER A 1 316 ? 33.252 -0.853 22.104 1.00 22.01 315 SER A N 1
ATOM 4114 C CA . SER A 1 316 ? 32.404 -2.034 22.209 1.00 24.84 315 SER A CA 1
ATOM 4115 C C . SER A 1 316 ? 33.152 -3.295 22.660 1.00 24.14 315 SER A C 1
ATOM 4116 O O . SER A 1 316 ? 32.515 -4.253 23.077 1.00 36.08 315 SER A O 1
ATOM 4124 N N . SER A 1 317 ? 34.481 -3.307 22.595 1.00 24.43 316 SER A N 1
ATOM 4125 C CA . SER A 1 317 ? 35.250 -4.483 23.028 1.00 26.60 316 SER A CA 1
ATOM 4126 C C . SER A 1 317 ? 35.848 -4.305 24.420 1.00 24.42 316 SER A C 1
ATOM 4127 O O . SER A 1 317 ? 36.200 -3.202 24.823 1.00 22.03 316 SER A O 1
ATOM 4135 N N . LYS A 1 318 ? 36.003 -5.413 25.133 1.00 26.24 317 LYS A N 1
ATOM 4136 C CA . LYS A 1 318 ? 36.578 -5.397 26.459 1.00 26.82 317 LYS A CA 1
ATOM 4137 C C . LYS A 1 318 ? 38.012 -4.936 26.385 1.00 22.48 317 LYS A C 1
ATOM 4138 O O . LYS A 1 318 ? 38.481 -4.183 27.231 1.00 21.35 317 LYS A O 1
ATOM 4157 N N . ALA A 1 319 ? 38.722 -5.398 25.361 1.00 26.21 318 ALA A N 1
ATOM 4158 C CA . ALA A 1 319 ? 40.110 -5.010 25.181 1.00 22.27 318 ALA A CA 1
ATOM 4159 C C . ALA A 1 319 ? 40.227 -3.497 25.014 1.00 21.42 318 ALA A C 1
ATOM 4160 O O . ALA A 1 319 ? 41.105 -2.874 25.607 1.00 23.36 318 ALA A O 1
ATOM 4167 N N . ASP A 1 320 ? 39.346 -2.904 24.213 1.00 21.22 319 ASP A N 1
ATOM 4168 C CA . ASP A 1 320 ? 39.361 -1.448 24.029 1.00 22.23 319 ASP A CA 1
ATOM 4169 C C . ASP A 1 320 ? 38.993 -0.716 25.333 1.00 19.31 319 ASP A C 1
ATOM 4170 O O . ASP A 1 320 ? 39.608 0.277 25.700 1.00 21.69 319 ASP A O 1
ATOM 4179 N N . ILE A 1 321 ? 37.971 -1.200 26.021 1.00 20.24 320 ILE A N 1
ATOM 4180 C CA . ILE A 1 321 ? 37.557 -0.568 27.270 1.00 19.74 320 ILE A CA 1
ATOM 4181 C C . ILE A 1 321 ? 38.687 -0.608 28.297 1.00 20.54 320 ILE A C 1
ATOM 4182 O O . ILE A 1 321 ? 39.035 0.412 28.891 1.00 20.80 320 ILE A O 1
ATOM 4198 N N . LYS A 1 322 ? 39.292 -1.775 28.478 1.00 19.14 321 LYS A N 1
ATOM 4199 C CA . LYS A 1 322 ? 40.380 -1.901 29.441 1.00 22.44 321 LYS A CA 1
ATOM 4200 C C . LYS A 1 322 ? 41.605 -1.067 29.071 1.00 21.85 321 LYS A C 1
ATOM 4201 O O . LYS A 1 322 ? 42.220 -0.469 29.933 1.00 21.89 321 LYS A O 1
ATOM 4220 N N . GLY A 1 323 ? 41.963 -1.033 27.793 1.00 23.27 322 GLY A N 1
ATOM 4221 C CA . GLY A 1 323 ? 43.076 -0.211 27.355 1.00 23.34 322 GLY A CA 1
ATOM 4222 C C . GLY A 1 323 ? 42.777 1.273 27.522 1.00 22.88 322 GLY A C 1
ATOM 4223 O O . GLY A 1 323 ? 43.673 2.061 27.799 1.00 24.24 322 GLY A O 1
ATOM 4227 N N . ALA A 1 324 ? 41.516 1.664 27.361 1.00 24.12 323 ALA A N 1
ATOM 4228 C CA . ALA A 1 324 ? 41.149 3.067 27.562 1.00 20.05 323 ALA A CA 1
ATOM 4229 C C . ALA A 1 324 ? 41.275 3.450 29.037 1.00 22.01 323 ALA A C 1
ATOM 4230 O O . ALA A 1 324 ? 41.749 4.548 29.375 1.00 21.52 323 ALA A O 1
ATOM 4237 N N . ILE A 1 325 ? 40.859 2.545 29.917 1.00 20.23 324 ILE A N 1
ATOM 4238 C CA . ILE A 1 325 ? 41.000 2.779 31.354 1.00 21.51 324 ILE A CA 1
ATOM 4239 C C . ILE A 1 325 ? 42.471 2.996 31.715 1.00 20.96 324 ILE A C 1
ATOM 4240 O O . ILE A 1 325 ? 42.821 3.903 32.480 1.00 19.12 324 ILE A O 1
ATOM 4256 N N . ASP A 1 326 ? 43.338 2.193 31.113 1.00 24.36 325 ASP A N 1
ATOM 4257 C CA . ASP A 1 326 ? 44.761 2.231 31.430 1.00 23.20 325 ASP A CA 1
ATOM 4258 C C . ASP A 1 326 ? 45.481 3.496 30.965 1.00 28.17 325 ASP A C 1
ATOM 4259 O O . ASP A 1 326 ? 46.495 3.889 31.551 1.00 28.83 325 ASP A O 1
ATOM 4268 N N . LYS A 1 327 ? 44.964 4.122 29.914 1.00 25.76 326 LYS A N 1
ATOM 4269 C CA . LYS A 1 327 ? 45.535 5.355 29.387 1.00 25.46 326 LYS A CA 1
ATOM 4270 C C . LYS A 1 327 ? 45.209 6.598 30.220 1.00 25.82 326 LYS A C 1
ATOM 4271 O O . LYS A 1 327 ? 45.818 7.653 30.039 1.00 29.41 326 LYS A O 1
ATOM 4290 N N . VAL A 1 328 ? 44.259 6.491 31.136 1.00 25.65 327 VAL A N 1
ATOM 4291 C CA . VAL A 1 328 ? 43.841 7.658 31.914 1.00 26.03 327 VAL A CA 1
ATOM 4292 C C . VAL A 1 328 ? 44.958 8.126 32.849 1.00 25.91 327 VAL A C 1
ATOM 4293 O O . VAL A 1 328 ? 45.515 7.337 33.604 1.00 31.57 327 VAL A O 1
ATOM 4306 N N . THR A 1 329 ? 45.290 9.409 32.763 1.00 31.53 328 THR A N 1
ATOM 4307 C CA . THR A 1 329 ? 46.400 9.993 33.518 1.00 34.90 328 THR A CA 1
ATOM 4308 C C . THR A 1 329 ? 45.899 10.752 34.746 1.00 29.60 328 THR A C 1
ATOM 4309 O O . THR A 1 329 ? 44.852 11.377 34.705 1.00 33.03 328 THR A O 1
ATOM 4320 N N . PRO A 1 330 ? 46.653 10.699 35.843 1.00 32.56 329 PRO A N 1
ATOM 4321 C CA . PRO A 1 330 ? 46.204 11.431 37.030 1.00 33.19 329 PRO A CA 1
ATOM 4322 C C . PRO A 1 330 ? 46.528 12.913 36.941 1.00 30.77 329 PRO A C 1
ATOM 4323 O O . PRO A 1 330 ? 47.381 13.322 36.165 1.00 29.77 329 PRO A O 1
ATOM 4334 N N . SER A 1 331 ? 45.829 13.709 37.735 1.00 26.47 330 SER A N 1
ATOM 4335 C CA . SER A 1 331 ? 46.061 15.135 37.809 1.00 29.20 330 SER A CA 1
ATOM 4336 C C . SER A 1 331 ? 47.230 15.431 38.742 1.00 31.56 330 SER A C 1
ATOM 4337 O O . SER A 1 331 ? 47.595 14.609 39.577 1.00 31.49 330 SER A O 1
ATOM 4345 N N . ILE A 1 332 ? 47.815 16.614 38.622 1.00 34.44 331 ILE A N 1
ATOM 4346 C CA . ILE A 1 332 ? 48.826 17.022 39.591 1.00 39.07 331 ILE A CA 1
ATOM 4347 C C . ILE A 1 332 ? 48.187 17.798 40.753 1.00 34.46 331 ILE A C 1
ATOM 4348 O O . ILE A 1 332 ? 48.867 18.198 41.691 1.00 41.53 331 ILE A O 1
ATOM 4364 N N . ILE A 1 333 ? 46.872 17.988 40.693 1.00 28.18 332 ILE A N 1
ATOM 4365 C CA . ILE A 1 333 ? 46.141 18.672 41.757 1.00 32.30 332 ILE A CA 1
ATOM 4366 C C . ILE A 1 333 ? 45.663 17.669 42.790 1.00 30.45 332 ILE A C 1
ATOM 4367 O O . ILE A 1 333 ? 45.164 16.600 42.438 1.00 29.03 332 ILE A O 1
ATOM 4383 N N . GLY A 1 334 ? 45.809 18.017 44.060 1.00 26.72 333 GLY A N 1
ATOM 4384 C CA . GLY A 1 334 ? 45.340 17.174 45.144 1.00 28.93 333 GLY A CA 1
ATOM 4385 C C . GLY A 1 334 ? 44.032 17.681 45.734 1.00 29.29 333 GLY A C 1
ATOM 4386 O O . GLY A 1 334 ? 43.991 18.185 46.851 1.00 29.71 333 GLY A O 1
ATOM 4390 N N . GLN A 1 335 ? 42.976 17.589 44.936 1.00 24.87 334 GLN A N 1
ATOM 4391 C CA . GLN A 1 335 ? 41.615 17.843 45.371 1.00 23.39 334 GLN A CA 1
ATOM 4392 C C . GLN A 1 335 ? 40.794 16.676 44.851 1.00 23.13 334 GLN A C 1
ATOM 4393 O O . GLN A 1 335 ? 41.236 15.957 43.951 1.00 20.01 334 GLN A O 1
ATOM 4407 N N . THR A 1 336 ? 39.602 16.491 45.410 1.00 21.69 335 THR A N 1
ATOM 4408 C CA . THR A 1 336 ? 38.695 15.434 44.972 1.00 19.40 335 THR A CA 1
ATOM 4409 C C . THR A 1 336 ? 37.263 15.986 44.839 1.00 20.61 335 THR A C 1
ATOM 4410 O O . THR A 1 336 ? 36.517 16.068 45.808 1.00 22.78 335 THR A O 1
ATOM 4421 N N . ALA A 1 337 ? 36.884 16.338 43.624 1.00 17.24 336 ALA A N 1
ATOM 4422 C CA . ALA A 1 337 ? 35.566 16.894 43.358 1.00 16.90 336 ALA A CA 1
ATOM 4423 C C . ALA A 1 337 ? 34.562 15.782 43.057 1.00 16.10 336 ALA A C 1
ATOM 4424 O O . ALA A 1 337 ? 34.173 15.577 41.903 1.00 14.58 336 ALA A O 1
ATOM 4431 N N . ILE A 1 338 ? 34.155 15.074 44.104 1.00 15.26 337 ILE A N 1
ATOM 4432 C CA . ILE A 1 338 ? 33.189 13.972 43.996 1.00 15.25 337 ILE A CA 1
ATOM 4433 C C . ILE A 1 338 ? 31.900 14.495 43.390 1.00 18.37 337 ILE A C 1
ATOM 4434 O O . ILE A 1 338 ? 31.316 13.855 42.512 1.00 16.81 337 ILE A O 1
ATOM 4450 N N . GLY A 1 339 ? 31.462 15.671 43.844 1.00 16.20 338 GLY A N 1
ATOM 4451 C CA . GLY A 1 339 ? 30.260 16.283 43.304 1.00 17.43 338 GLY A CA 1
ATOM 4452 C C . GLY A 1 339 ? 30.302 16.538 41.809 1.00 13.59 338 GLY A C 1
ATOM 4453 O O . GLY A 1 339 ? 29.334 16.272 41.079 1.00 15.78 338 GLY A O 1
ATOM 4457 N N . ASP A 1 340 ? 31.419 17.070 41.341 1.00 15.80 339 ASP A N 1
ATOM 4458 C CA . ASP A 1 340 ? 31.590 17.352 39.910 1.00 16.65 339 ASP A CA 1
ATOM 4459 C C . ASP A 1 340 ? 31.582 16.061 39.085 1.00 16.33 339 ASP A C 1
ATOM 4460 O O . ASP A 1 340 ? 31.001 16.013 37.993 1.00 16.77 339 ASP A O 1
ATOM 4469 N N . GLY A 1 341 ? 32.235 15.023 39.606 1.00 15.74 340 GLY A N 1
ATOM 4470 C CA . GLY A 1 341 ? 32.235 13.710 38.966 1.00 16.13 340 GLY A CA 1
ATOM 4471 C C . GLY A 1 341 ? 30.831 13.179 38.723 1.00 15.21 340 GLY A C 1
ATOM 4472 O O . GLY A 1 341 ? 30.504 12.704 37.638 1.00 14.05 340 GLY A O 1
ATOM 4476 N N . LEU A 1 342 ? 30.000 13.253 39.752 1.00 14.04 341 LEU A N 1
ATOM 4477 C CA . LEU A 1 342 ? 28.614 12.806 39.658 1.00 16.65 341 LEU A CA 1
ATOM 4478 C C . LEU A 1 342 ? 27.790 13.683 38.700 1.00 17.48 341 LEU A C 1
ATOM 4479 O O . LEU A 1 342 ? 27.006 13.157 37.901 1.00 16.11 341 LEU A O 1
ATOM 4495 N N . GLU A 1 343 ? 27.956 15.008 38.789 1.00 15.91 342 GLU A N 1
ATOM 4496 C CA . GLU A 1 343 ? 27.305 15.932 37.847 1.00 17.86 342 GLU A CA 1
ATOM 4497 C C . GLU A 1 343 ? 27.670 15.597 36.395 1.00 15.22 342 GLU A C 1
ATOM 4498 O O . GLU A 1 343 ? 26.814 15.542 35.509 1.00 18.29 342 GLU A O 1
ATOM 4510 N N . ASN A 1 344 ? 28.956 15.381 36.154 1.00 14.68 343 ASN A N 1
ATOM 4511 C CA . ASN A 1 344 ? 29.431 15.059 34.830 1.00 17.86 343 ASN A CA 1
ATOM 4512 C C . ASN A 1 344 ? 28.790 13.753 34.309 1.00 16.98 343 ASN A C 1
ATOM 4513 O O . ASN A 1 344 ? 28.366 13.680 33.151 1.00 18.37 343 ASN A O 1
ATOM 4524 N N . ALA A 1 345 ? 28.690 12.742 35.163 1.00 14.02 344 ALA A N 1
ATOM 4525 C CA . ALA A 1 345 ? 28.069 11.488 34.748 1.00 16.95 344 ALA A CA 1
ATOM 4526 C C . ALA A 1 345 ? 26.622 11.787 34.369 1.00 16.22 344 ALA A C 1
ATOM 4527 O O . ALA A 1 345 ? 26.115 11.286 33.369 1.00 18.42 344 ALA A O 1
ATOM 4534 N N . ARG A 1 346 ? 25.974 12.632 35.162 1.00 15.51 345 ARG A N 1
ATOM 4535 C CA . ARG A 1 346 ? 24.560 12.934 34.954 1.00 15.17 345 ARG A CA 1
ATOM 4536 C C . ARG A 1 346 ? 24.311 13.710 33.654 1.00 20.58 345 ARG A C 1
ATOM 4537 O O . ARG A 1 346 ? 23.377 13.401 32.903 1.00 20.62 345 ARG A O 1
ATOM 4558 N N . LEU A 1 347 ? 25.155 14.699 33.385 1.00 16.75 346 LEU A N 1
ATOM 4559 C CA . LEU A 1 347 ? 24.940 15.586 32.260 1.00 18.54 346 LEU A CA 1
ATOM 4560 C C . LEU A 1 347 ? 25.594 15.106 30.968 1.00 18.38 346 LEU A C 1
ATOM 4561 O O . LEU A 1 347 ? 25.105 15.408 29.878 1.00 20.16 346 LEU A O 1
ATOM 4577 N N . GLU A 1 348 ? 26.684 14.353 31.073 1.00 15.82 347 GLU A N 1
ATOM 4578 C CA . GLU A 1 348 ? 27.467 13.992 29.890 1.00 20.33 347 GLU A CA 1
ATOM 4579 C C . GLU A 1 348 ? 27.558 12.504 29.543 1.00 19.15 347 GLU A C 1
ATOM 4580 O O . GLU A 1 348 ? 27.976 12.167 28.447 1.00 18.54 347 GLU A O 1
ATOM 4592 N N . VAL A 1 349 ? 27.200 11.622 30.469 1.00 17.11 348 VAL A N 1
ATOM 4593 C CA . VAL A 1 349 ? 27.294 10.183 30.218 1.00 15.66 348 VAL A CA 1
ATOM 4594 C C . VAL A 1 349 ? 25.922 9.548 29.974 1.00 16.55 348 VAL A C 1
ATOM 4595 O O . VAL A 1 349 ? 25.713 8.912 28.955 1.00 24.37 348 VAL A O 1
ATOM 4608 N N . PHE A 1 350 ? 24.980 9.733 30.888 1.00 22.08 349 PHE A N 1
ATOM 4609 C CA . PHE A 1 350 ? 23.722 8.979 30.799 1.00 25.01 349 PHE A CA 1
ATOM 4610 C C . PHE A 1 350 ? 22.657 9.479 29.811 1.00 28.19 349 PHE A C 1
ATOM 4611 O O . PHE A 1 350 ? 21.977 8.657 29.181 1.00 38.79 349 PHE A O 1
ATOM 4628 N N . PRO A 1 351 ? 22.516 10.801 29.635 1.00 25.81 350 PRO A N 1
ATOM 4629 C CA . PRO A 1 351 ? 21.441 11.210 28.707 1.00 38.06 350 PRO A CA 1
ATOM 4630 C C . PRO A 1 351 ? 21.624 10.613 27.314 1.00 39.25 350 PRO A C 1
ATOM 4631 O O . PRO A 1 351 ? 20.772 9.825 26.902 1.00 50.46 350 PRO A O 1
ATOM 4642 N N . ARG A 1 358 ? 21.364 4.747 26.525 1.00 61.18 357 ARG A N 1
ATOM 4643 C CA . ARG A 1 358 ? 20.484 3.679 26.062 1.00 64.14 357 ARG A CA 1
ATOM 4644 C C . ARG A 1 358 ? 19.244 3.584 26.951 1.00 63.57 357 ARG A C 1
ATOM 4645 O O . ARG A 1 358 ? 19.327 3.726 28.173 1.00 67.37 357 ARG A O 1
ATOM 4666 N N . GLU A 1 359 ? 18.096 3.335 26.331 1.00 72.70 358 GLU A N 1
ATOM 4667 C CA . GLU A 1 359 ? 16.818 3.379 27.036 1.00 71.77 358 GLU A CA 1
ATOM 4668 C C . GLU A 1 359 ? 16.309 1.993 27.403 1.00 65.73 358 GLU A C 1
ATOM 4669 O O . GLU A 1 359 ? 16.392 1.067 26.594 1.00 64.33 358 GLU A O 1
ATOM 4681 N N . GLU A 1 360 ? 15.778 1.874 28.622 1.00 64.51 359 GLU A N 1
ATOM 4682 C CA . GLU A 1 360 ? 15.228 0.620 29.152 1.00 61.77 359 GLU A CA 1
ATOM 4683 C C . GLU A 1 360 ? 16.311 -0.217 29.846 1.00 57.65 359 GLU A C 1
ATOM 4684 O O . GLU A 1 360 ? 16.043 -1.299 30.374 1.00 60.17 359 GLU A O 1
ATOM 4696 N N . VAL A 1 361 ? 17.534 0.299 29.841 1.00 48.30 360 VAL A N 1
ATOM 4697 C CA . VAL A 1 361 ? 18.692 -0.435 30.328 1.00 33.27 360 VAL A CA 1
ATOM 4698 C C . VAL A 1 361 ? 19.019 -0.001 31.763 1.00 27.78 360 VAL A C 1
ATOM 4699 O O . VAL A 1 361 ? 18.822 1.154 32.123 1.00 26.53 360 VAL A O 1
ATOM 4712 N N . GLN A 1 362 ? 19.497 -0.933 32.579 1.00 24.60 361 GLN A N 1
ATOM 4713 C CA . GLN A 1 362 ? 19.968 -0.613 33.920 1.00 22.96 361 GLN A CA 1
ATOM 4714 C C . GLN A 1 362 ? 21.149 0.360 33.886 1.00 21.05 361 GLN A C 1
ATOM 4715 O O . GLN A 1 362 ? 22.105 0.139 33.152 1.00 21.48 361 GLN A O 1
ATOM 4729 N N . LYS A 1 363 ? 21.089 1.406 34.699 1.00 19.53 362 LYS A N 1
ATOM 4730 C CA . LYS A 1 363 ? 22.183 2.377 34.792 1.00 15.57 362 LYS A CA 1
ATOM 4731 C C . LYS A 1 363 ? 22.841 2.232 36.152 1.00 16.56 362 LYS A C 1
ATOM 4732 O O . LYS A 1 363 ? 22.151 2.101 37.166 1.00 14.41 362 LYS A O 1
ATOM 4751 N N . VAL A 1 364 ? 24.174 2.249 36.159 1.00 15.23 363 VAL A N 1
ATOM 4752 C CA . VAL A 1 364 ? 24.956 2.067 37.372 1.00 17.01 363 VAL A CA 1
ATOM 4753 C C . VAL A 1 364 ? 26.135 3.051 37.385 1.00 14.02 363 VAL A C 1
ATOM 4754 O O . VAL A 1 364 ? 26.783 3.278 36.369 1.00 17.21 363 VAL A O 1
ATOM 4767 N N . VAL A 1 365 ? 26.398 3.628 38.544 1.00 14.17 364 VAL A N 1
ATOM 4768 C CA . VAL A 1 365 ? 27.626 4.361 38.783 1.00 14.56 364 VAL A CA 1
ATOM 4769 C C . VAL A 1 365 ? 28.414 3.648 39.863 1.00 16.28 364 VAL A C 1
ATOM 4770 O O . VAL A 1 365 ? 27.885 3.308 40.921 1.00 14.82 364 VAL A O 1
ATOM 4783 N N . ILE A 1 366 ? 29.690 3.415 39.599 1.00 15.34 365 ILE A N 1
ATOM 4784 C CA . ILE A 1 366 ? 30.581 2.930 40.624 1.00 12.73 365 ILE A CA 1
ATOM 4785 C C . ILE A 1 366 ? 31.575 4.050 40.880 1.00 18.40 365 ILE A C 1
ATOM 4786 O O . ILE A 1 366 ? 32.373 4.373 40.015 1.00 15.35 365 ILE A O 1
ATOM 4802 N N . LEU A 1 367 ? 31.516 4.624 42.075 1.00 13.32 366 LEU A N 1
ATOM 4803 C CA . LEU A 1 367 ? 32.378 5.738 42.447 1.00 13.65 366 LEU A CA 1
ATOM 4804 C C . LEU A 1 367 ? 33.466 5.288 43.419 1.00 17.06 366 LEU A C 1
ATOM 4805 O O . LEU A 1 367 ? 33.205 4.536 44.375 1.00 17.72 366 LEU A O 1
ATOM 4821 N N . LEU A 1 368 ? 34.682 5.764 43.169 1.00 16.41 367 LEU A N 1
ATOM 4822 C CA . LEU A 1 368 ? 35.843 5.468 44.002 1.00 17.93 367 LEU A CA 1
ATOM 4823 C C . LEU A 1 368 ? 36.539 6.776 44.396 1.00 15.81 367 LEU A C 1
ATOM 4824 O O . LEU A 1 368 ? 36.862 7.588 43.530 1.00 16.49 367 LEU A O 1
ATOM 4840 N N . THR A 1 369 ? 36.779 6.980 45.690 1.00 15.56 368 THR A N 1
ATOM 4841 C CA . THR A 1 369 ? 37.494 8.178 46.145 1.00 15.88 368 THR A CA 1
ATOM 4842 C C . THR A 1 369 ? 38.441 7.905 47.316 1.00 18.17 368 THR A C 1
ATOM 4843 O O . THR A 1 369 ? 38.190 7.030 48.153 1.00 18.80 368 THR A O 1
ATOM 4854 N N . ASP A 1 370 ? 39.521 8.679 47.358 1.00 16.77 369 ASP A N 1
ATOM 4855 C CA . ASP A 1 370 ? 40.466 8.669 48.459 1.00 19.63 369 ASP A CA 1
ATOM 4856 C C . ASP A 1 370 ? 40.486 10.027 49.192 1.00 20.77 369 ASP A C 1
ATOM 4857 O O . ASP A 1 370 ? 41.356 10.271 50.008 1.00 20.62 369 ASP A O 1
ATOM 4866 N N . GLY A 1 371 ? 39.514 10.890 48.915 1.00 21.07 370 GLY A N 1
ATOM 4867 C CA . GLY A 1 371 ? 39.442 12.187 49.572 1.00 19.58 370 GLY A CA 1
ATOM 4868 C C . GLY A 1 371 ? 38.031 12.678 49.839 1.00 19.22 370 GLY A C 1
ATOM 4869 O O . GLY A 1 371 ? 37.061 12.099 49.364 1.00 18.73 370 GLY A O 1
ATOM 4873 N N . GLN A 1 372 ? 37.915 13.778 50.578 1.00 19.60 371 GLN A N 1
ATOM 4874 C CA . GLN A 1 372 ? 36.603 14.358 50.843 1.00 20.21 371 GLN A CA 1
ATOM 4875 C C . GLN A 1 372 ? 36.240 15.366 49.753 1.00 16.30 371 GLN A C 1
ATOM 4876 O O . GLN A 1 372 ? 37.110 15.905 49.081 1.00 18.97 371 GLN A O 1
ATOM 4890 N N . ASN A 1 373 ? 34.951 15.611 49.565 1.00 18.74 372 ASN A N 1
ATOM 4891 C CA . ASN A 1 373 ? 34.508 16.527 48.527 1.00 17.42 372 ASN A CA 1
ATOM 4892 C C . ASN A 1 373 ? 35.063 17.941 48.720 1.00 17.16 372 ASN A C 1
ATOM 4893 O O . ASN A 1 373 ? 35.207 18.412 49.858 1.00 15.59 372 ASN A O 1
ATOM 4904 N N . ASN A 1 374 ? 35.350 18.610 47.605 1.00 15.34 373 ASN A N 1
ATOM 4905 C CA . ASN A 1 374 ? 35.886 19.977 47.639 1.00 16.71 373 ASN A CA 1
ATOM 4906 C C . ASN A 1 374 ? 34.805 21.040 47.694 1.00 17.10 373 ASN A C 1
ATOM 4907 O O . ASN A 1 374 ? 35.093 22.244 47.869 1.00 19.81 373 ASN A O 1
ATOM 4918 N N . GLY A 1 375 ? 33.560 20.598 47.554 1.00 19.15 374 GLY A N 1
ATOM 4919 C CA . GLY A 1 375 ? 32.409 21.475 47.671 1.00 18.40 374 GLY A CA 1
ATOM 4920 C C . GLY A 1 375 ? 31.997 22.233 46.416 1.00 22.67 374 GLY A C 1
ATOM 4921 O O . GLY A 1 375 ? 31.055 23.040 46.461 1.00 23.97 374 GLY A O 1
ATOM 4925 N N . HIS A 1 376 ? 32.653 21.990 45.282 1.00 18.91 375 HIS A N 1
ATOM 4926 C CA . HIS A 1 376 ? 32.270 22.725 44.081 1.00 18.21 375 HIS A CA 1
ATOM 4927 C C . HIS A 1 376 ? 30.841 22.367 43.639 1.00 20.65 375 HIS A C 1
ATOM 4928 O O . HIS A 1 376 ? 30.076 23.230 43.216 1.00 22.26 375 HIS A O 1
ATOM 4943 N N . LYS A 1 377 ? 30.488 21.093 43.776 1.00 19.14 376 LYS A N 1
ATOM 4944 C CA . LYS A 1 377 ? 29.124 20.616 43.603 1.00 20.41 376 LYS A CA 1
ATOM 4945 C C . LYS A 1 377 ? 28.762 19.742 44.802 1.00 19.03 376 LYS A C 1
ATOM 4946 O O . LYS A 1 377 ? 29.632 19.204 45.465 1.00 18.67 376 LYS A O 1
ATOM 4965 N N . SER A 1 378 ? 27.470 19.594 45.074 1.00 19.36 377 SER A N 1
ATOM 4966 C CA . SER A 1 378 ? 27.023 18.841 46.235 1.00 22.29 377 SER A CA 1
ATOM 4967 C C . SER A 1 378 ? 26.841 17.350 45.882 1.00 21.11 377 SER A C 1
ATOM 4968 O O . SER A 1 378 ? 26.015 17.001 45.031 1.00 20.96 377 SER A O 1
ATOM 4976 N N . PRO A 1 379 ? 27.600 16.471 46.537 1.00 19.66 378 PRO A N 1
ATOM 4977 C CA . PRO A 1 379 ? 27.425 15.038 46.236 1.00 21.35 378 PRO A CA 1
ATOM 4978 C C . PRO A 1 379 ? 26.004 14.552 46.559 1.00 21.95 378 PRO A C 1
ATOM 4979 O O . PRO A 1 379 ? 25.444 13.729 45.812 1.00 19.15 378 PRO A O 1
ATOM 4990 N N . GLU A 1 380 ? 25.423 15.058 47.645 1.00 23.69 379 GLU A N 1
ATOM 4991 C CA . GLU A 1 380 ? 24.068 14.672 48.032 1.00 25.88 379 GLU A CA 1
ATOM 4992 C C . GLU A 1 380 ? 23.063 15.049 46.944 1.00 24.57 379 GLU A C 1
ATOM 4993 O O . GLU A 1 380 ? 22.230 14.235 46.546 1.00 20.33 379 GLU A O 1
ATOM 5005 N N . HIS A 1 381 ? 23.151 16.276 46.449 1.00 19.62 380 HIS A N 1
ATOM 5006 C CA . HIS A 1 381 ? 22.217 16.730 45.426 1.00 20.27 380 HIS A CA 1
ATOM 5007 C C . HIS A 1 381 ? 22.401 16.009 44.075 1.00 20.57 380 HIS A C 1
ATOM 5008 O O . HIS A 1 381 ? 21.422 15.600 43.443 1.00 16.72 380 HIS A O 1
ATOM 5023 N N . GLU A 1 382 ? 23.646 15.861 43.628 1.00 19.67 381 GLU A N 1
ATOM 5024 C CA . GLU A 1 382 ? 23.906 15.227 42.330 1.00 18.81 381 GLU A CA 1
ATOM 5025 C C . GLU A 1 382 ? 23.531 13.750 42.355 1.00 16.39 381 GLU A C 1
ATOM 5026 O O . GLU A 1 382 ? 23.026 13.212 41.374 1.00 18.86 381 GLU A O 1
ATOM 5038 N N . SER A 1 383 ? 23.763 13.086 43.478 1.00 17.17 382 SER A N 1
ATOM 5039 C CA . SER A 1 383 ? 23.402 11.680 43.585 1.00 17.82 382 SER A CA 1
ATOM 5040 C C . SER A 1 383 ? 21.883 11.538 43.644 1.00 19.39 382 SER A C 1
ATOM 5041 O O . SER A 1 383 ? 21.331 10.618 43.075 1.00 16.92 382 SER A O 1
ATOM 5049 N N . SER A 1 384 ? 21.206 12.451 44.336 1.00 23.27 383 SER A N 1
ATOM 5050 C CA . SER A 1 384 ? 19.746 12.408 44.392 1.00 21.93 383 SER A CA 1
ATOM 5051 C C . SER A 1 384 ? 19.134 12.464 42.988 1.00 19.52 383 SER A C 1
ATOM 5052 O O . SER A 1 384 ? 18.252 11.670 42.651 1.00 21.12 383 SER A O 1
ATOM 5060 N N . LEU A 1 385 ? 19.626 13.396 42.175 1.00 19.16 384 LEU A N 1
ATOM 5061 C CA . LEU A 1 385 ? 19.180 13.561 40.802 1.00 21.62 384 LEU A CA 1
ATOM 5062 C C . LEU A 1 385 ? 19.464 12.318 39.971 1.00 20.17 384 LEU A C 1
ATOM 5063 O O . LEU A 1 385 ? 18.605 11.868 39.218 1.00 20.99 384 LEU A O 1
ATOM 5079 N N . LEU A 1 386 ? 20.664 11.751 40.105 1.00 19.32 385 LEU A N 1
ATOM 5080 C CA . LEU A 1 386 ? 20.966 10.483 39.438 1.00 18.26 385 LEU A CA 1
ATOM 5081 C C . LEU A 1 386 ? 20.028 9.353 39.887 1.00 18.57 385 LEU A C 1
ATOM 5082 O O . LEU A 1 386 ? 19.504 8.627 39.046 1.00 18.57 385 LEU A O 1
ATOM 5098 N N . ARG A 1 387 ? 19.812 9.193 41.192 1.00 17.03 386 ARG A N 1
ATOM 5099 C CA . ARG A 1 387 ? 18.974 8.082 41.668 1.00 21.06 386 ARG A CA 1
ATOM 5100 C C . ARG A 1 387 ? 17.515 8.221 41.241 1.00 20.10 386 ARG A C 1
ATOM 5101 O O . ARG A 1 387 ? 16.857 7.219 40.946 1.00 19.37 386 ARG A O 1
ATOM 5122 N N . LYS A 1 388 ? 17.026 9.456 41.193 1.00 20.64 387 LYS A N 1
ATOM 5123 C CA . LYS A 1 388 ? 15.676 9.737 40.696 1.00 20.05 387 LYS A CA 1
ATOM 5124 C C . LYS A 1 388 ? 15.501 9.355 39.221 1.00 23.84 387 LYS A C 1
ATOM 5125 O O . LYS A 1 388 ? 14.388 9.094 38.767 1.00 24.14 387 LYS A O 1
ATOM 5144 N N . GLU A 1 389 ? 16.605 9.311 38.479 1.00 25.03 388 GLU A N 1
ATOM 5145 C CA . GLU A 1 389 ? 16.583 8.880 37.089 1.00 24.09 388 GLU A CA 1
ATOM 5146 C C . GLU A 1 389 ? 16.744 7.368 36.947 1.00 23.54 388 GLU A C 1
ATOM 5147 O O . GLU A 1 389 ? 16.831 6.862 35.841 1.00 26.39 388 GLU A O 1
ATOM 5159 N N . GLY A 1 390 ? 16.814 6.647 38.055 1.00 21.40 389 GLY A N 1
ATOM 5160 C CA . GLY A 1 390 ? 16.983 5.209 37.987 1.00 21.63 389 GLY A CA 1
ATOM 5161 C C . GLY A 1 390 ? 18.417 4.700 38.054 1.00 22.52 389 GLY A C 1
ATOM 5162 O O . GLY A 1 390 ? 18.667 3.502 37.866 1.00 22.15 389 GLY A O 1
ATOM 5166 N N . VAL A 1 391 ? 19.369 5.584 38.332 1.00 21.73 390 VAL A N 1
ATOM 5167 C CA . VAL A 1 391 ? 20.766 5.161 38.424 1.00 16.25 390 VAL A CA 1
ATOM 5168 C C . VAL A 1 391 ? 21.024 4.538 39.797 1.00 19.56 390 VAL A C 1
ATOM 5169 O O . VAL A 1 391 ? 20.714 5.136 40.835 1.00 19.89 390 VAL A O 1
ATOM 5182 N N . VAL A 1 392 ? 21.568 3.326 39.803 1.00 18.16 391 VAL A N 1
ATOM 5183 C CA . VAL A 1 392 ? 22.008 2.707 41.041 1.00 16.85 391 VAL A CA 1
ATOM 5184 C C . VAL A 1 392 ? 23.456 3.103 41.306 1.00 15.57 391 VAL A C 1
ATOM 5185 O O . VAL A 1 392 ? 24.303 2.949 40.437 1.00 17.42 391 VAL A O 1
ATOM 5198 N N . ILE A 1 393 ? 23.738 3.614 42.506 1.00 17.94 392 ILE A N 1
ATOM 5199 C CA . ILE A 1 393 ? 25.077 4.107 42.827 1.00 15.15 392 ILE A CA 1
ATOM 5200 C C . ILE A 1 393 ? 25.769 3.282 43.909 1.00 16.41 392 ILE A C 1
ATOM 5201 O O . ILE A 1 393 ? 25.238 3.070 45.017 1.00 16.17 392 ILE A O 1
ATOM 5217 N N . VAL A 1 394 ? 26.968 2.824 43.567 1.00 14.74 393 VAL A N 1
ATOM 5218 C CA . VAL A 1 394 ? 27.851 2.126 44.485 1.00 14.38 393 VAL A CA 1
ATOM 5219 C C . VAL A 1 394 ? 29.015 3.084 44.835 1.00 12.05 393 VAL A C 1
ATOM 5220 O O . VAL A 1 394 ? 29.543 3.733 43.944 1.00 14.86 393 VAL A O 1
ATOM 5233 N N . ALA A 1 395 ? 29.374 3.178 46.118 1.00 14.71 394 ALA A N 1
ATOM 5234 C CA . ALA A 1 395 ? 30.386 4.125 46.608 1.00 17.13 394 ALA A CA 1
ATOM 5235 C C . ALA A 1 395 ? 31.505 3.413 47.377 1.00 16.64 394 ALA A C 1
ATOM 5236 O O . ALA A 1 395 ? 31.246 2.714 48.347 1.00 15.33 394 ALA A O 1
ATOM 5243 N N . ILE A 1 396 ? 32.745 3.642 46.955 1.00 14.11 395 ILE A N 1
ATOM 5244 C CA . ILE A 1 396 ? 33.912 3.014 47.543 1.00 14.26 395 ILE A CA 1
ATOM 5245 C C . ILE A 1 396 ? 34.920 4.055 48.000 1.00 14.56 395 ILE A C 1
ATOM 5246 O O . ILE A 1 396 ? 35.313 4.915 47.221 1.00 16.96 395 ILE A O 1
ATOM 5262 N N . GLY A 1 397 ? 35.324 3.972 49.267 1.00 16.87 396 GLY A N 1
ATOM 5263 C CA . GLY A 1 397 ? 36.403 4.789 49.812 1.00 16.13 396 GLY A CA 1
ATOM 5264 C C . GLY A 1 397 ? 37.654 3.954 50.078 1.00 17.49 396 GLY A C 1
ATOM 5265 O O . GLY A 1 397 ? 37.572 2.841 50.609 1.00 16.91 396 GLY A O 1
ATOM 5269 N N . VAL A 1 398 ? 38.813 4.481 49.697 1.00 19.72 397 VAL A N 1
ATOM 5270 C CA . VAL A 1 398 ? 40.089 3.799 49.907 1.00 22.22 397 VAL A CA 1
ATOM 5271 C C . VAL A 1 398 ? 41.027 4.674 50.716 1.00 26.56 397 VAL A C 1
ATOM 5272 O O . VAL A 1 398 ? 41.249 5.847 50.377 1.00 27.89 397 VAL A O 1
ATOM 5285 N N . GLY A 1 399 ? 41.554 4.133 51.810 1.00 27.69 398 GLY A N 1
ATOM 5286 C CA . GLY A 1 399 ? 42.521 4.870 52.609 1.00 27.32 398 GLY A CA 1
ATOM 5287 C C . GLY A 1 399 ? 41.930 5.522 53.828 1.00 27.80 398 GLY A C 1
ATOM 5288 O O . GLY A 1 399 ? 40.934 5.034 54.374 1.00 30.72 398 GLY A O 1
ATOM 5292 N N . THR A 1 400 ? 42.551 6.617 54.274 1.00 32.44 399 THR A N 1
ATOM 5293 C CA . THR A 1 400 ? 42.077 7.344 55.454 1.00 35.04 399 THR A CA 1
ATOM 5294 C C . THR A 1 400 ? 41.698 8.784 55.123 1.00 28.91 399 THR A C 1
ATOM 5295 O O . THR A 1 400 ? 41.401 9.562 56.018 1.00 33.93 399 THR A O 1
ATOM 5306 N N . GLY A 1 401 ? 41.715 9.137 53.843 1.00 26.95 400 GLY A N 1
ATOM 5307 C CA . GLY A 1 401 ? 41.423 10.498 53.433 1.00 27.78 400 GLY A CA 1
ATOM 5308 C C . GLY A 1 401 ? 39.969 10.793 53.086 1.00 26.26 400 GLY A C 1
ATOM 5309 O O . GLY A 1 401 ? 39.593 11.952 52.972 1.00 25.55 400 GLY A O 1
ATOM 5313 N N . PHE A 1 402 ? 39.157 9.756 52.893 1.00 20.74 401 PHE A N 1
ATOM 5314 C CA . PHE A 1 402 ? 37.769 9.947 52.509 1.00 20.28 401 PHE A CA 1
ATOM 5315 C C . PHE A 1 402 ? 36.881 10.067 53.743 1.00 22.00 401 PHE A C 1
ATOM 5316 O O . PHE A 1 402 ? 37.303 9.783 54.877 1.00 19.59 401 PHE A O 1
ATOM 5333 N N . LEU A 1 403 ? 35.641 10.481 53.512 1.00 18.79 402 LEU A N 1
ATOM 5334 C CA . LEU A 1 403 ? 34.636 10.543 54.564 1.00 17.96 402 LEU A CA 1
ATOM 5335 C C . LEU A 1 403 ? 33.487 9.591 54.255 1.00 18.46 402 LEU A C 1
ATOM 5336 O O . LEU A 1 403 ? 32.860 9.670 53.188 1.00 19.68 402 LEU A O 1
ATOM 5352 N N . LYS A 1 404 ? 33.204 8.708 55.202 1.00 18.20 403 LYS A N 1
ATOM 5353 C CA . LYS A 1 404 ? 32.190 7.677 55.015 1.00 19.44 403 LYS A CA 1
ATOM 5354 C C . LYS A 1 404 ? 30.783 8.263 54.927 1.00 21.33 403 LYS A C 1
ATOM 5355 O O . LYS A 1 404 ? 29.895 7.687 54.291 1.00 18.14 403 LYS A O 1
ATOM 5374 N N . SER A 1 405 ? 30.572 9.391 55.599 1.00 19.50 404 SER A N 1
ATOM 5375 C CA . SER A 1 405 ? 29.300 10.106 55.530 1.00 19.97 404 SER A CA 1
ATOM 5376 C C . SER A 1 405 ? 28.942 10.441 54.078 1.00 16.79 404 SER A C 1
ATOM 5377 O O . SER A 1 405 ? 27.794 10.296 53.653 1.00 19.29 404 SER A O 1
ATOM 5385 N N . GLU A 1 406 ? 29.937 10.895 53.327 1.00 18.51 405 GLU A N 1
ATOM 5386 C CA . GLU A 1 406 ? 29.748 11.267 51.931 1.00 16.47 405 GLU A CA 1
ATOM 5387 C C . GLU A 1 406 ? 29.462 10.042 51.058 1.00 17.20 405 GLU A C 1
ATOM 5388 O O . GLU A 1 406 ? 28.612 10.098 50.160 1.00 17.66 405 GLU A O 1
ATOM 5400 N N . LEU A 1 407 ? 30.154 8.938 51.332 1.00 16.92 406 LEU A N 1
ATOM 5401 C CA . LEU A 1 407 ? 29.870 7.685 50.640 1.00 16.47 406 LEU A CA 1
ATOM 5402 C C . LEU A 1 407 ? 28.415 7.300 50.880 1.00 15.50 406 LEU A C 1
ATOM 5403 O O . LEU A 1 407 ? 27.690 6.936 49.954 1.00 17.68 406 LEU A O 1
ATOM 5419 N N . ILE A 1 408 ? 27.988 7.413 52.128 1.00 15.87 407 ILE A N 1
ATOM 5420 C CA . ILE A 1 408 ? 26.630 7.041 52.508 1.00 17.01 407 ILE A CA 1
ATOM 5421 C C . ILE A 1 408 ? 25.624 7.970 51.834 1.00 18.44 407 ILE A C 1
ATOM 5422 O O . ILE A 1 408 ? 24.583 7.517 51.353 1.00 17.56 407 ILE A O 1
ATOM 5438 N N . ASN A 1 409 ? 25.939 9.264 51.752 1.00 18.02 408 ASN A N 1
ATOM 5439 C CA . ASN A 1 409 ? 25.045 10.194 51.069 1.00 19.39 408 ASN A CA 1
ATOM 5440 C C . ASN A 1 409 ? 24.832 9.877 49.595 1.00 21.36 408 ASN A C 1
ATOM 5441 O O . ASN A 1 409 ? 23.730 10.046 49.078 1.00 21.98 408 ASN A O 1
ATOM 5452 N N . ILE A 1 410 ? 25.881 9.458 48.897 1.00 17.59 409 ILE A N 1
ATOM 5453 C CA . ILE A 1 410 ? 25.753 9.289 47.461 1.00 18.87 409 ILE A CA 1
ATOM 5454 C C . ILE A 1 410 ? 25.241 7.920 47.055 1.00 15.93 409 ILE A C 1
ATOM 5455 O O . ILE A 1 410 ? 24.624 7.803 46.019 1.00 16.96 409 ILE A O 1
ATOM 5471 N N . ALA A 1 411 ? 25.525 6.889 47.837 1.00 16.57 410 ALA A N 1
ATOM 5472 C CA . ALA A 1 411 ? 25.137 5.532 47.458 1.00 17.26 410 ALA A CA 1
ATOM 5473 C C . ALA A 1 411 ? 23.628 5.342 47.511 1.00 17.92 410 ALA A C 1
ATOM 5474 O O . ALA A 1 411 ? 22.926 6.060 48.226 1.00 17.14 410 ALA A O 1
ATOM 5481 N N . SER A 1 412 ? 23.146 4.350 46.768 1.00 18.03 411 SER A N 1
ATOM 5482 C CA . SER A 1 412 ? 21.722 4.030 46.715 1.00 16.78 411 SER A CA 1
ATOM 5483 C C . SER A 1 412 ? 21.287 3.331 48.002 1.00 19.84 411 SER A C 1
ATOM 5484 O O . SER A 1 412 ? 20.089 3.247 48.320 1.00 19.37 411 SER A O 1
ATOM 5492 N N . SER A 1 413 ? 22.275 2.823 48.729 1.00 17.73 412 SER A N 1
ATOM 5493 C CA . SER A 1 413 ? 22.054 2.173 49.992 1.00 20.70 412 SER A CA 1
ATOM 5494 C C . SER A 1 413 ? 23.370 2.076 50.739 1.00 19.91 412 SER A C 1
ATOM 5495 O O . SER A 1 413 ? 24.430 1.968 50.127 1.00 18.00 412 SER A O 1
ATOM 5503 N N . GLU A 1 414 ? 23.314 2.102 52.067 1.00 18.55 413 GLU A N 1
ATOM 5504 C CA . GLU A 1 414 ? 24.517 1.887 52.868 1.00 18.89 413 GLU A CA 1
ATOM 5505 C C . GLU A 1 414 ? 25.089 0.490 52.667 1.00 23.21 413 GLU A C 1
ATOM 5506 O O . GLU A 1 414 ? 26.276 0.263 52.883 1.00 21.57 413 GLU A O 1
ATOM 5518 N N . GLU A 1 415 ? 24.267 -0.442 52.200 1.00 18.98 414 GLU A N 1
ATOM 5519 C CA . GLU A 1 415 ? 24.776 -1.750 51.816 1.00 20.37 414 GLU A CA 1
ATOM 5520 C C . GLU A 1 415 ? 25.679 -1.686 50.583 1.00 23.02 414 GLU A C 1
ATOM 5521 O O . GLU A 1 415 ? 26.441 -2.631 50.318 1.00 20.51 414 GLU A O 1
ATOM 5533 N N . TYR A 1 416 ? 25.598 -0.581 49.835 1.00 16.48 415 TYR A N 1
ATOM 5534 C CA . TYR A 1 416 ? 26.360 -0.421 48.596 1.00 17.30 415 TYR A CA 1
ATOM 5535 C C . TYR A 1 416 ? 27.560 0.500 48.818 1.00 14.60 415 TYR A C 1
ATOM 5536 O O . TYR A 1 416 ? 28.124 1.031 47.856 1.00 17.27 415 TYR A O 1
ATOM 5554 N N . VAL A 1 417 ? 27.923 0.673 50.084 1.00 13.69 416 VAL A N 1
ATOM 5555 C CA . VAL A 1 417 ? 29.092 1.431 50.520 1.00 16.69 416 VAL A CA 1
ATOM 5556 C C . VAL A 1 417 ? 30.214 0.485 50.966 1.00 19.32 416 VAL A C 1
ATOM 5557 O O . VAL A 1 417 ? 30.005 -0.411 51.778 1.00 15.50 416 VAL A O 1
ATOM 5570 N N . PHE A 1 418 ? 31.416 0.709 50.444 1.00 20.33 417 PHE A N 1
ATOM 5571 C CA . PHE A 1 418 ? 32.553 -0.146 50.730 1.00 15.70 417 PHE A CA 1
ATOM 5572 C C . PHE A 1 418 ? 33.746 0.714 51.099 1.00 19.75 417 PHE A C 1
ATOM 5573 O O . PHE A 1 418 ? 33.939 1.793 50.527 1.00 17.63 417 PHE A O 1
ATOM 5590 N N . THR A 1 419 ? 34.538 0.240 52.063 1.00 18.91 418 THR A N 1
ATOM 5591 C CA . THR A 1 419 ? 35.752 0.936 52.487 1.00 21.97 418 THR A CA 1
ATOM 5592 C C . THR A 1 419 ? 36.892 -0.082 52.636 1.00 24.81 418 THR A C 1
ATOM 5593 O O . THR A 1 419 ? 36.669 -1.233 53.024 1.00 21.83 418 THR A O 1
ATOM 5604 N N . THR A 1 420 ? 38.101 0.329 52.272 1.00 23.46 419 THR A N 1
ATOM 5605 C CA . THR A 1 420 ? 39.287 -0.508 52.466 1.00 24.95 419 THR A CA 1
ATOM 5606 C C . THR A 1 420 ? 40.427 0.393 52.904 1.00 26.13 419 THR A C 1
ATOM 5607 O O . THR A 1 420 ? 40.468 1.563 52.552 1.00 24.55 419 THR A O 1
ATOM 5618 N N . SER A 1 421 ? 41.378 -0.154 53.647 1.00 27.24 420 SER A N 1
ATOM 5619 C CA . SER A 1 421 ? 42.482 0.649 54.156 1.00 27.67 420 SER A CA 1
ATOM 5620 C C . SER A 1 421 ? 43.514 0.953 53.072 1.00 26.22 420 SER A C 1
ATOM 5621 O O . SER A 1 421 ? 44.257 1.923 53.170 1.00 29.34 420 SER A O 1
ATOM 5629 N N . SER A 1 422 ? 43.582 0.115 52.047 1.00 26.93 421 SER A N 1
ATOM 5630 C CA . SER A 1 422 ? 44.573 0.309 51.002 1.00 27.30 421 SER A CA 1
ATOM 5631 C C . SER A 1 422 ? 44.065 -0.176 49.669 1.00 25.15 421 SER A C 1
ATOM 5632 O O . SER A 1 422 ? 43.121 -0.968 49.586 1.00 22.55 421 SER A O 1
ATOM 5640 N N . PHE A 1 423 ? 44.739 0.289 48.630 1.00 22.52 422 PHE A N 1
ATOM 5641 C CA . PHE A 1 423 ? 44.421 -0.090 47.265 1.00 27.72 422 PHE A CA 1
ATOM 5642 C C . PHE A 1 423 ? 44.705 -1.572 47.006 1.00 26.22 422 PHE A C 1
ATOM 5643 O O . PHE A 1 423 ? 44.040 -2.194 46.190 1.00 22.76 422 PHE A O 1
ATOM 5660 N N . ASP A 1 424 ? 45.670 -2.141 47.729 1.00 25.60 423 ASP A N 1
ATOM 5661 C CA . ASP A 1 424 ? 45.969 -3.559 47.609 1.00 26.00 423 ASP A CA 1
ATOM 5662 C C . ASP A 1 424 ? 44.777 -4.402 48.068 1.00 31.08 423 ASP A C 1
ATOM 5663 O O . ASP A 1 424 ? 44.606 -5.537 47.626 1.00 29.70 423 ASP A O 1
ATOM 5672 N N . LYS A 1 425 ? 43.960 -3.856 48.966 1.00 24.94 424 LYS A N 1
ATOM 5673 C CA . LYS A 1 425 ? 42.837 -4.616 49.512 1.00 25.74 424 LYS A CA 1
ATOM 5674 C C . LYS A 1 425 ? 41.538 -4.433 48.725 1.00 27.15 424 LYS A C 1
ATOM 5675 O O . LYS A 1 425 ? 40.494 -4.917 49.146 1.00 24.98 424 LYS A O 1
ATOM 5694 N N . LEU A 1 426 ? 41.601 -3.770 47.570 1.00 25.24 425 LEU A N 1
ATOM 5695 C CA . LEU A 1 426 ? 40.422 -3.666 46.709 1.00 23.93 425 LEU A CA 1
ATOM 5696 C C . LEU A 1 426 ? 39.926 -5.048 46.301 1.00 29.88 425 LEU A C 1
ATOM 5697 O O . LEU A 1 426 ? 38.735 -5.245 46.114 1.00 24.97 425 LEU A O 1
ATOM 5713 N N . SER A 1 427 ? 40.833 -6.017 46.204 1.00 33.23 426 SER A N 1
ATOM 5714 C CA . SER A 1 427 ? 40.448 -7.388 45.860 1.00 30.94 426 SER A CA 1
ATOM 5715 C C . SER A 1 427 ? 39.438 -7.962 46.865 1.00 29.03 426 SER A C 1
ATOM 5716 O O . SER A 1 427 ? 38.555 -8.750 46.509 1.00 40.03 426 SER A O 1
ATOM 5724 N N . LYS A 1 428 ? 39.569 -7.557 48.119 1.00 30.47 427 LYS A N 1
ATOM 5725 C CA . LYS A 1 428 ? 38.684 -8.005 49.189 1.00 29.69 427 LYS A CA 1
ATOM 5726 C C . LYS A 1 428 ? 37.202 -7.649 48.978 1.00 35.92 427 LYS A C 1
ATOM 5727 O O . LYS A 1 428 ? 36.337 -8.306 49.536 1.00 32.64 427 LYS A O 1
ATOM 5746 N N . ILE A 1 429 ? 36.902 -6.609 48.196 1.00 29.90 428 ILE A N 1
ATOM 5747 C CA . ILE A 1 429 ? 35.509 -6.179 48.009 1.00 27.01 428 ILE A CA 1
ATOM 5748 C C . ILE A 1 429 ? 35.002 -6.463 46.596 1.00 23.84 428 ILE A C 1
ATOM 5749 O O . ILE A 1 429 ? 33.843 -6.211 46.283 1.00 25.51 428 ILE A O 1
ATOM 5765 N N . MET A 1 430 ? 35.875 -6.999 45.755 1.00 24.45 429 MET A N 1
ATOM 5766 C CA . MET A 1 430 ? 35.577 -7.230 44.347 1.00 23.23 429 MET A CA 1
ATOM 5767 C C . MET A 1 430 ? 34.287 -8.017 44.097 1.00 24.72 429 MET A C 1
ATOM 5768 O O . MET A 1 430 ? 33.452 -7.611 43.286 1.00 20.48 429 MET A O 1
ATOM 5782 N N . GLU A 1 431 ? 34.121 -9.149 44.772 1.00 26.67 430 GLU A N 1
ATOM 5783 C CA . GLU A 1 431 ? 32.964 -10.000 44.506 1.00 26.54 430 GLU A CA 1
ATOM 5784 C C . GLU A 1 431 ? 31.671 -9.276 44.849 1.00 22.66 430 GLU A C 1
ATOM 5785 O O . GLU A 1 431 ? 30.701 -9.325 44.094 1.00 24.60 430 GLU A O 1
ATOM 5797 N N . ASP A 1 432 ? 31.658 -8.616 45.999 1.00 22.80 431 ASP A N 1
ATOM 5798 C CA . ASP A 1 432 ? 30.482 -7.881 46.427 1.00 25.23 431 ASP A CA 1
ATOM 5799 C C . ASP A 1 432 ? 30.187 -6.730 45.474 1.00 18.68 431 ASP A C 1
ATOM 5800 O O . ASP A 1 432 ? 29.027 -6.467 45.165 1.00 21.01 431 ASP A O 1
ATOM 5809 N N . VAL A 1 433 ? 31.217 -6.051 44.988 1.00 20.32 432 VAL A N 1
ATOM 5810 C CA . VAL A 1 433 ? 30.976 -4.928 44.076 1.00 18.79 432 VAL A CA 1
ATOM 5811 C C . VAL A 1 433 ? 30.430 -5.417 42.741 1.00 19.52 432 VAL A C 1
ATOM 5812 O O . VAL A 1 433 ? 29.503 -4.833 42.215 1.00 20.23 432 VAL A O 1
ATOM 5825 N N . VAL A 1 434 ? 30.983 -6.511 42.216 1.00 22.07 433 VAL A N 1
ATOM 5826 C CA . VAL A 1 434 ? 30.493 -7.115 40.972 1.00 20.34 433 VAL A CA 1
ATOM 5827 C C . VAL A 1 434 ? 29.010 -7.509 41.051 1.00 19.85 433 VAL A C 1
ATOM 5828 O O . VAL A 1 434 ? 28.254 -7.274 40.098 1.00 19.10 433 VAL A O 1
ATOM 5841 N N . LYS A 1 435 ? 28.591 -8.100 42.172 1.00 20.46 434 LYS A N 1
ATOM 5842 C CA . LYS A 1 435 ? 27.195 -8.494 42.339 1.00 23.65 434 LYS A CA 1
ATOM 5843 C C . LYS A 1 435 ? 26.281 -7.289 42.230 1.00 22.93 434 LYS A C 1
ATOM 5844 O O . LYS A 1 435 ? 25.181 -7.402 41.703 1.00 21.72 434 LYS A O 1
ATOM 5863 N N . LEU A 1 436 ? 26.722 -6.142 42.739 1.00 21.86 435 LEU A N 1
ATOM 5864 C CA . LEU A 1 436 ? 25.944 -4.914 42.582 1.00 17.55 435 LEU A CA 1
ATOM 5865 C C . LEU A 1 436 ? 26.057 -4.355 41.153 1.00 20.29 435 LEU A C 1
ATOM 5866 O O . LEU A 1 436 ? 25.067 -3.944 40.567 1.00 20.24 435 LEU A O 1
ATOM 5882 N N . ALA A 1 437 ? 27.265 -4.325 40.592 1.00 18.56 436 ALA A N 1
ATOM 5883 C CA . ALA A 1 437 ? 27.442 -3.831 39.235 1.00 19.30 436 ALA A CA 1
ATOM 5884 C C . ALA A 1 437 ? 26.595 -4.629 38.250 1.00 19.69 436 ALA A C 1
ATOM 5885 O O . ALA A 1 437 ? 26.100 -4.076 37.264 1.00 20.21 436 ALA A O 1
ATOM 5892 N N . CYS A 1 438 ? 26.430 -5.926 38.518 1.00 19.81 437 CYS A N 1
ATOM 5893 C CA . CYS A 1 438 ? 25.632 -6.799 37.659 1.00 18.64 437 CYS A CA 1
ATOM 5894 C C . CYS A 1 438 ? 24.137 -6.789 37.964 1.00 23.28 437 CYS A C 1
ATOM 5895 O O . CYS A 1 438 ? 23.371 -7.501 37.319 1.00 21.88 437 CYS A O 1
ATOM 5902 N N . MET A 1 439 ? 23.714 -6.018 38.966 1.00 20.35 438 MET A N 1
ATOM 5903 C CA . MET A 1 439 ? 22.310 -6.045 39.352 1.00 22.22 438 MET A CA 1
ATOM 5904 C C . MET A 1 439 ? 21.462 -5.431 38.252 1.00 24.99 438 MET A C 1
ATOM 5905 O O . MET A 1 439 ? 21.818 -4.406 37.670 1.00 26.83 438 MET A O 1
ATOM 5919 N N . SER A 1 440 ? 20.337 -6.079 37.973 1.00 26.03 439 SER A N 1
ATOM 5920 C CA . SER A 1 440 ? 19.451 -5.692 36.886 1.00 28.27 439 SER A CA 1
ATOM 5921 C C . SER A 1 440 ? 18.024 -5.666 37.423 1.00 34.08 439 SER A C 1
ATOM 5922 O O . SER A 1 440 ? 17.484 -6.701 37.839 1.00 27.45 439 SER A O 1
ATOM 5930 N N . CYS A 1 441 ? 17.428 -4.476 37.432 1.00 33.84 440 CYS A N 1
ATOM 5931 C CA . CYS A 1 441 ? 16.110 -4.268 38.017 1.00 35.07 440 CYS A CA 1
ATOM 5932 C C . CYS A 1 441 ? 15.074 -3.962 36.941 1.00 42.25 440 CYS A C 1
ATOM 5933 O O . CYS A 1 441 ? 15.263 -3.057 36.127 1.00 39.45 440 CYS A O 1
ATOM 5940 N N . LYS A 1 442 ? 13.976 -4.709 36.956 1.00 37.57 441 LYS A N 1
ATOM 5941 C CA . LYS A 1 442 ? 12.924 -4.561 35.959 1.00 40.64 441 LYS A CA 1
ATOM 5942 C C . LYS A 1 442 ? 11.578 -4.272 36.639 1.00 37.61 441 LYS A C 1
ATOM 5943 O O . LYS A 1 442 ? 11.143 -5.037 37.503 1.00 32.33 441 LYS A O 1
ATOM 5962 N N . PRO A 1 443 ? 10.919 -3.160 36.259 1.00 37.50 442 PRO A N 1
ATOM 5963 C CA . PRO A 1 443 ? 9.580 -2.845 36.780 1.00 38.21 442 PRO A CA 1
ATOM 5964 C C . PRO A 1 443 ? 8.496 -3.679 36.100 1.00 33.47 442 PRO A C 1
ATOM 5965 O O . PRO A 1 443 ? 8.475 -3.745 34.879 1.00 36.37 442 PRO A O 1
ATOM 5976 N N . ARG A 1 444 ? 7.608 -4.298 36.877 1.00 32.77 443 ARG A N 1
ATOM 5977 C CA . ARG A 1 444 ? 6.615 -5.211 36.315 1.00 27.41 443 ARG A CA 1
ATOM 5978 C C . ARG A 1 444 ? 5.166 -4.816 36.622 1.00 29.28 443 ARG A C 1
ATOM 5979 O O . ARG A 1 444 ? 4.232 -5.505 36.204 1.00 28.80 443 ARG A O 1
ATOM 6000 N N . ALA A 1 445 ? 4.970 -3.718 37.341 1.00 28.29 444 ALA A N 1
ATOM 6001 C CA . ALA A 1 445 ? 3.613 -3.254 37.621 1.00 30.17 444 ALA A CA 1
ATOM 6002 C C . ALA A 1 445 ? 2.995 -2.609 36.369 1.00 36.10 444 ALA A C 1
ATOM 6003 O O . ALA A 1 445 ? 3.712 -2.114 35.493 1.00 30.35 444 ALA A O 1
ATOM 6010 N N . HIS A 1 446 ? 1.668 -2.634 36.297 1.00 31.49 445 HIS A N 1
ATOM 6011 C CA . HIS A 1 446 ? 0.936 -2.065 35.174 1.00 36.31 445 HIS A CA 1
ATOM 6012 C C . HIS A 1 446 ? -0.480 -1.703 35.618 1.00 38.76 445 HIS A C 1
ATOM 6013 O O . HIS A 1 446 ? -0.940 -2.146 36.674 1.00 32.37 445 HIS A O 1
ATOM 6027 N N . LYS A 1 447 ? -1.173 -0.897 34.816 1.00 41.87 446 LYS A N 1
ATOM 6028 C CA . LYS A 1 447 ? -2.529 -0.472 35.163 1.00 42.45 446 LYS A CA 1
ATOM 6029 C C . LYS A 1 447 ? -3.498 -1.651 35.249 1.00 38.31 446 LYS A C 1
ATOM 6030 O O . LYS A 1 447 ? -3.426 -2.589 34.456 1.00 33.94 446 LYS A O 1
ATOM 6049 N N . LYS A 1 448 ? -4.396 -1.605 36.230 1.00 41.03 447 LYS A N 1
ATOM 6050 C CA . LYS A 1 448 ? -5.451 -2.609 36.351 1.00 38.65 447 LYS A CA 1
ATOM 6051 C C . LYS A 1 448 ? -6.317 -2.645 35.098 1.00 41.75 447 LYS A C 1
ATOM 6052 O O . LYS A 1 448 ? -6.588 -1.601 34.502 1.00 47.84 447 LYS A O 1
ATOM 6071 N N . ALA B 1 47 ? 1.299 -31.008 11.053 1.00 56.02 46 ALA B N 1
ATOM 6072 C CA . ALA B 1 47 ? 1.040 -29.917 10.115 1.00 63.33 46 ALA B CA 1
ATOM 6073 C C . ALA B 1 47 ? 1.715 -28.629 10.602 1.00 54.14 46 ALA B C 1
ATOM 6074 O O . ALA B 1 47 ? 1.174 -27.914 11.436 1.00 54.16 46 ALA B O 1
ATOM 6080 N N . GLU B 1 48 ? 2.891 -28.342 10.047 1.00 55.60 47 GLU B N 1
ATOM 6081 C CA . GLU B 1 48 ? 3.860 -27.420 10.654 1.00 52.36 47 GLU B CA 1
ATOM 6082 C C . GLU B 1 48 ? 3.826 -25.980 10.149 1.00 50.75 47 GLU B C 1
ATOM 6083 O O . GLU B 1 48 ? 3.404 -25.702 9.022 1.00 49.59 47 GLU B O 1
ATOM 6095 N N . GLU B 1 49 ? 4.321 -25.076 10.991 1.00 42.12 48 GLU B N 1
ATOM 6096 C CA . GLU B 1 49 ? 4.375 -23.656 10.666 1.00 40.45 48 GLU B CA 1
ATOM 6097 C C . GLU B 1 49 ? 5.578 -22.993 11.345 1.00 39.87 48 GLU B C 1
ATOM 6098 O O . GLU B 1 49 ? 6.064 -23.480 12.368 1.00 37.16 48 GLU B O 1
ATOM 6110 N N . CYS B 1 50 ? 6.070 -21.900 10.758 1.00 37.93 49 CYS B N 1
ATOM 6111 C CA . CYS B 1 50 ? 7.191 -21.151 11.335 1.00 37.08 49 CYS B CA 1
ATOM 6112 C C . CYS B 1 50 ? 6.915 -19.653 11.319 1.00 38.52 49 CYS B C 1
ATOM 6113 O O . CYS B 1 50 ? 6.580 -19.089 10.275 1.00 39.63 49 CYS B O 1
ATOM 6120 N N . ASP B 1 51 ? 7.080 -19.021 12.482 1.00 38.54 50 ASP B N 1
ATOM 6121 C CA . ASP B 1 51 ? 6.715 -17.619 12.685 1.00 38.41 50 ASP B CA 1
ATOM 6122 C C . ASP B 1 51 ? 7.928 -16.676 12.624 1.00 37.45 50 ASP B C 1
ATOM 6123 O O . ASP B 1 51 ? 7.772 -15.459 12.678 1.00 40.33 50 ASP B O 1
ATOM 6132 N N . VAL B 1 52 ? 9.133 -17.227 12.524 1.00 38.62 51 VAL B N 1
ATOM 6133 C CA . VAL B 1 52 ? 10.344 -16.408 12.472 1.00 39.36 51 VAL B CA 1
ATOM 6134 C C . VAL B 1 52 ? 10.366 -15.533 11.216 1.00 38.85 51 VAL B C 1
ATOM 6135 O O . VAL B 1 52 ? 9.948 -15.959 10.139 1.00 37.12 51 VAL B O 1
ATOM 6148 N N . GLN B 1 53 ? 10.858 -14.308 11.358 1.00 32.63 52 GLN B N 1
ATOM 6149 C CA . GLN B 1 53 ? 11.017 -13.416 10.213 1.00 38.13 52 GLN B CA 1
ATOM 6150 C C . GLN B 1 53 ? 12.322 -13.738 9.484 1.00 34.20 52 GLN B C 1
ATOM 6151 O O . GLN B 1 53 ? 13.406 -13.702 10.072 1.00 28.69 52 GLN B O 1
ATOM 6165 N N . ALA B 1 54 ? 12.219 -14.075 8.206 1.00 36.83 53 ALA B N 1
ATOM 6166 C CA . ALA B 1 54 ? 13.398 -14.497 7.458 1.00 32.16 53 ALA B CA 1
ATOM 6167 C C . ALA B 1 54 ? 13.337 -14.071 5.993 1.00 32.39 53 ALA B C 1
ATOM 6168 O O . ALA B 1 54 ? 12.252 -13.841 5.437 1.00 25.86 53 ALA B O 1
ATOM 6175 N N . ASP B 1 55 ? 14.524 -13.944 5.398 1.00 28.75 54 ASP B N 1
ATOM 6176 C CA . ASP B 1 55 ? 14.686 -13.855 3.948 1.00 29.26 54 ASP B CA 1
ATOM 6177 C C . ASP B 1 55 ? 15.121 -15.256 3.515 1.00 25.31 54 ASP B C 1
ATOM 6178 O O . ASP B 1 55 ? 16.157 -15.763 3.954 1.00 22.79 54 ASP B O 1
ATOM 6187 N N . ILE B 1 56 ? 14.295 -15.896 2.703 1.00 22.46 55 ILE B N 1
ATOM 6188 C CA . ILE B 1 56 ? 14.524 -17.271 2.305 1.00 23.79 55 ILE B CA 1
ATOM 6189 C C . ILE B 1 56 ? 14.793 -17.351 0.805 1.00 22.32 55 ILE B C 1
ATOM 6190 O O . ILE B 1 56 ? 14.000 -16.869 0.012 1.00 22.46 55 ILE B O 1
ATOM 6206 N N . ILE B 1 57 ? 15.911 -17.975 0.435 1.00 19.69 56 ILE B N 1
ATOM 6207 C CA . ILE B 1 57 ? 16.218 -18.260 -0.955 1.00 24.49 56 ILE B CA 1
ATOM 6208 C C . ILE B 1 57 ? 16.224 -19.767 -1.215 1.00 23.45 56 ILE B C 1
ATOM 6209 O O . ILE B 1 57 ? 16.898 -20.534 -0.512 1.00 21.86 56 ILE B O 1
ATOM 6225 N N . VAL B 1 58 ? 15.455 -20.186 -2.214 1.00 21.39 57 VAL B N 1
ATOM 6226 C CA . VAL B 1 58 ? 15.533 -21.549 -2.702 1.00 20.64 57 VAL B CA 1
ATOM 6227 C C . VAL B 1 58 ? 16.477 -21.635 -3.903 1.00 19.96 57 VAL B C 1
ATOM 6228 O O . VAL B 1 58 ? 16.271 -20.970 -4.929 1.00 21.22 57 VAL B O 1
ATOM 6241 N N . LEU B 1 59 ? 17.523 -22.445 -3.758 1.00 17.40 58 LEU B N 1
ATOM 6242 C CA . LEU B 1 59 ? 18.392 -22.797 -4.877 1.00 22.43 58 LEU B CA 1
ATOM 6243 C C . LEU B 1 59 ? 17.863 -24.064 -5.538 1.00 23.92 58 LEU B C 1
ATOM 6244 O O . LEU B 1 59 ? 17.938 -25.165 -4.965 1.00 23.74 58 LEU B O 1
ATOM 6260 N N . PHE B 1 60 ? 17.336 -23.883 -6.744 1.00 19.61 59 PHE B N 1
ATOM 6261 C CA . PHE B 1 60 ? 16.516 -24.857 -7.465 1.00 21.01 59 PHE B CA 1
ATOM 6262 C C . PHE B 1 60 ? 17.325 -25.436 -8.653 1.00 24.54 59 PHE B C 1
ATOM 6263 O O . PHE B 1 60 ? 17.583 -24.736 -9.640 1.00 21.35 59 PHE B O 1
ATOM 6280 N N . ASP B 1 61 ? 17.754 -26.694 -8.538 1.00 20.06 60 ASP B N 1
ATOM 6281 C CA . ASP B 1 61 ? 18.522 -27.384 -9.584 1.00 20.57 60 ASP B CA 1
ATOM 6282 C C . ASP B 1 61 ? 17.631 -27.490 -10.823 1.00 25.10 60 ASP B C 1
ATOM 6283 O O . ASP B 1 61 ? 16.538 -28.055 -10.722 1.00 25.55 60 ASP B O 1
ATOM 6292 N N . ASP B 1 62 ? 18.061 -26.931 -11.970 1.00 22.15 61 ASP B N 1
ATOM 6293 C CA . ASP B 1 62 ? 17.324 -27.130 -13.238 1.00 21.31 61 ASP B CA 1
ATOM 6294 C C . ASP B 1 62 ? 18.133 -27.875 -14.313 1.00 24.63 61 ASP B C 1
ATOM 6295 O O . ASP B 1 62 ? 18.028 -27.590 -15.520 1.00 22.40 61 ASP B O 1
ATOM 6304 N N . SER B 1 63 ? 18.910 -28.856 -13.863 1.00 20.45 62 SER B N 1
ATOM 6305 C CA . SER B 1 63 ? 19.667 -29.726 -14.766 1.00 22.64 62 SER B CA 1
ATOM 6306 C C . SER B 1 63 ? 18.734 -30.633 -15.585 1.00 27.39 62 SER B C 1
ATOM 6307 O O . SER B 1 63 ? 17.626 -30.979 -15.167 1.00 21.49 62 SER B O 1
ATOM 6314 N N . SER B 1 64 ? 19.189 -31.000 -16.772 1.00 24.66 63 SER B N 1
ATOM 6315 C CA . SER B 1 64 ? 18.388 -31.807 -17.682 1.00 25.28 63 SER B CA 1
ATOM 6316 C C . SER B 1 64 ? 18.139 -33.215 -17.139 1.00 23.41 63 SER B C 1
ATOM 6317 O O . SER B 1 64 ? 17.187 -33.864 -17.542 1.00 26.13 63 SER B O 1
ATOM 6325 N N . SER B 1 65 ? 18.998 -33.682 -16.240 1.00 24.66 64 SER B N 1
ATOM 6326 C CA . SER B 1 65 ? 18.827 -35.002 -15.627 1.00 29.10 64 SER B CA 1
ATOM 6327 C C . SER B 1 65 ? 17.417 -35.148 -15.041 1.00 29.16 64 SER B C 1
ATOM 6328 O O . SER B 1 65 ? 16.808 -36.220 -15.092 1.00 32.51 64 SER B O 1
ATOM 6335 N N . ILE B 1 66 ? 16.895 -34.050 -14.512 1.00 29.26 65 ILE B N 1
ATOM 6336 C CA . ILE B 1 66 ? 15.592 -34.041 -13.855 1.00 28.91 65 ILE B CA 1
ATOM 6337 C C . ILE B 1 66 ? 14.463 -34.279 -14.853 1.00 30.77 65 ILE B C 1
ATOM 6338 O O . ILE B 1 66 ? 13.499 -35.009 -14.574 1.00 32.44 65 ILE B O 1
ATOM 6354 N N . GLN B 1 67 ? 14.595 -33.656 -16.015 1.00 33.50 66 GLN B N 1
ATOM 6355 C CA . GLN B 1 67 ? 13.617 -33.769 -17.084 1.00 35.33 66 GLN B CA 1
ATOM 6356 C C . GLN B 1 67 ? 13.678 -35.157 -17.739 1.00 34.86 66 GLN B C 1
ATOM 6357 O O . GLN B 1 67 ? 12.639 -35.749 -18.040 1.00 32.90 66 GLN B O 1
ATOM 6371 N N . TYR B 1 68 ? 14.884 -35.684 -17.944 1.00 31.86 67 TYR B N 1
ATOM 6372 C CA . TYR B 1 68 ? 15.033 -37.017 -18.539 1.00 32.90 67 TYR B CA 1
ATOM 6373 C C . TYR B 1 68 ? 14.448 -38.116 -17.653 1.00 36.75 67 TYR B C 1
ATOM 6374 O O . TYR B 1 68 ? 13.953 -39.128 -18.154 1.00 34.67 67 TYR B O 1
ATOM 6392 N N . ASP B 1 69 ? 14.543 -37.935 -16.339 1.00 32.47 68 ASP B N 1
ATOM 6393 C CA . ASP B 1 69 ? 14.026 -38.919 -15.397 1.00 35.24 68 ASP B CA 1
ATOM 6394 C C . ASP B 1 69 ? 12.496 -39.010 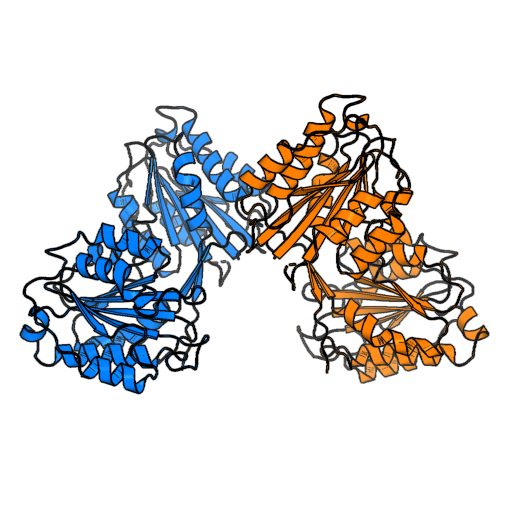-15.465 1.00 36.76 68 ASP B C 1
ATOM 6395 O O . ASP B 1 69 ? 11.933 -40.100 -15.510 1.00 37.75 68 ASP B O 1
ATOM 6404 N N . ASN B 1 70 ? 11.823 -37.867 -15.493 1.00 37.98 69 ASN B N 1
ATOM 6405 C CA . ASN B 1 70 ? 10.371 -37.867 -15.580 1.00 35.37 69 ASN B CA 1
ATOM 6406 C C . ASN B 1 70 ? 9.801 -36.481 -15.834 1.00 39.60 69 ASN B C 1
ATOM 6407 O O . ASN B 1 70 ? 10.106 -35.527 -15.111 1.00 37.42 69 ASN B O 1
ATOM 6418 N N . LYS B 1 71 ? 8.950 -36.385 -16.851 1.00 40.69 70 LYS B N 1
ATOM 6419 C CA . LYS B 1 71 ? 8.355 -35.109 -17.254 1.00 41.15 70 LYS B CA 1
ATOM 6420 C C . LYS B 1 71 ? 7.604 -34.388 -16.129 1.00 42.38 70 LYS B C 1
ATOM 6421 O O . LYS B 1 71 ? 7.329 -33.198 -16.246 1.00 44.80 70 LYS B O 1
ATOM 6440 N N . GLU B 1 72 ? 7.278 -35.089 -15.044 1.00 44.32 71 GLU B N 1
ATOM 6441 C CA . GLU B 1 72 ? 6.541 -34.468 -13.933 1.00 42.61 71 GLU B CA 1
ATOM 6442 C C . GLU B 1 72 ? 7.411 -34.015 -12.750 1.00 39.92 71 GLU B C 1
ATOM 6443 O O . GLU B 1 72 ? 6.910 -33.379 -11.813 1.00 37.59 71 GLU B O 1
ATOM 6455 N N . ASN B 1 73 ? 8.701 -34.332 -12.783 1.00 37.47 72 ASN B N 1
ATOM 6456 C CA . ASN B 1 73 ? 9.583 -33.974 -11.674 1.00 35.98 72 ASN B CA 1
ATOM 6457 C C . ASN B 1 73 ? 9.549 -32.482 -11.342 1.00 34.28 72 ASN B C 1
ATOM 6458 O O . ASN B 1 73 ? 9.407 -32.121 -10.175 1.00 34.81 72 ASN B O 1
ATOM 6469 N N . TYR B 1 74 ? 9.667 -31.613 -12.347 1.00 33.00 73 TYR B N 1
ATOM 6470 C CA . TYR B 1 74 ? 9.712 -30.172 -12.077 1.00 32.30 73 TYR B CA 1
ATOM 6471 C C . TYR B 1 74 ? 8.462 -29.674 -11.363 1.00 32.22 73 TYR B C 1
ATOM 6472 O O . TYR B 1 74 ? 8.549 -28.825 -10.475 1.00 31.59 73 TYR B O 1
ATOM 6490 N N . GLN B 1 75 ? 7.298 -30.190 -11.737 1.00 33.44 74 GLN B N 1
ATOM 6491 C CA . GLN B 1 75 ? 6.069 -29.718 -11.111 1.00 35.59 74 GLN B CA 1
ATOM 6492 C C . GLN B 1 75 ? 6.071 -30.141 -9.644 1.00 35.60 74 GLN B C 1
ATOM 6493 O O . GLN B 1 75 ? 5.574 -29.427 -8.785 1.00 36.09 74 GLN B O 1
ATOM 6507 N N . MET B 1 76 ? 6.658 -31.295 -9.354 1.00 34.58 75 MET B N 1
ATOM 6508 C CA . MET B 1 76 ? 6.723 -31.765 -7.974 1.00 35.76 75 MET B CA 1
ATOM 6509 C C . MET B 1 76 ? 7.665 -30.917 -7.120 1.00 32.66 75 MET B C 1
ATOM 6510 O O . MET B 1 76 ? 7.425 -30.719 -5.924 1.00 29.20 75 MET B O 1
ATOM 6524 N N . MET B 1 77 ? 8.730 -30.416 -7.729 1.00 31.07 76 MET B N 1
ATOM 6525 C CA . MET B 1 77 ? 9.648 -29.516 -7.036 1.00 30.37 76 MET B CA 1
ATOM 6526 C C . MET B 1 77 ? 8.976 -28.171 -6.802 1.00 29.81 76 MET B C 1
ATOM 6527 O O . MET B 1 77 ? 9.111 -27.572 -5.737 1.00 30.62 76 MET B O 1
ATOM 6541 N N . LYS B 1 78 ? 8.255 -27.693 -7.810 1.00 30.88 77 LYS B N 1
ATOM 6542 C CA . LYS B 1 78 ? 7.478 -26.471 -7.676 1.00 31.47 77 LYS B CA 1
ATOM 6543 C C . LYS B 1 78 ? 6.450 -26.584 -6.564 1.00 33.65 77 LYS B C 1
ATOM 6544 O O . LYS B 1 78 ? 6.297 -25.675 -5.748 1.00 30.16 77 LYS B O 1
ATOM 6563 N N . ASP B 1 79 ? 5.731 -27.702 -6.549 1.00 33.50 78 ASP B N 1
ATOM 6564 C CA . ASP B 1 79 ? 4.683 -27.922 -5.562 1.00 33.50 78 ASP B CA 1
ATOM 6565 C C . ASP B 1 79 ? 5.282 -27.925 -4.156 1.00 34.17 78 ASP B C 1
ATOM 6566 O O . ASP B 1 79 ? 4.738 -27.326 -3.238 1.00 32.30 78 ASP B O 1
ATOM 6575 N N . PHE B 1 80 ? 6.417 -28.592 -4.005 1.00 32.31 79 PHE B N 1
ATOM 6576 C CA . PHE B 1 80 ? 7.097 -28.6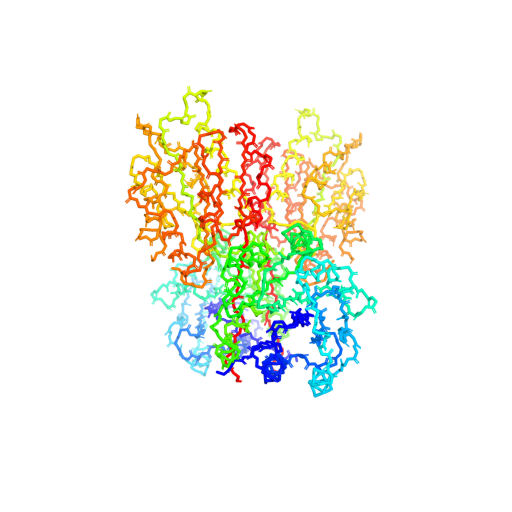60 -2.722 1.00 32.95 79 PHE B CA 1
ATOM 6577 C C . PHE B 1 80 ? 7.467 -27.262 -2.233 1.00 35.55 79 PHE B C 1
ATOM 6578 O O . PHE B 1 80 ? 7.336 -26.956 -1.046 1.00 30.51 79 PHE B O 1
ATOM 6595 N N . VAL B 1 81 ? 7.901 -26.402 -3.151 1.00 32.06 80 VAL B N 1
ATOM 6596 C CA . VAL B 1 81 ? 8.373 -25.077 -2.770 1.00 29.49 80 VAL B CA 1
ATOM 6597 C C . VAL B 1 81 ? 7.193 -24.190 -2.390 1.00 32.92 80 VAL B C 1
ATOM 6598 O O . VAL B 1 81 ? 7.315 -23.346 -1.514 1.00 29.58 80 VAL B O 1
ATOM 6611 N N . LYS B 1 82 ? 6.053 -24.396 -3.044 1.00 30.82 81 LYS B N 1
ATOM 6612 C CA . LYS B 1 82 ? 4.828 -23.682 -2.686 1.00 34.86 81 LYS B CA 1
ATOM 6613 C C . LYS B 1 82 ? 4.383 -24.002 -1.254 1.00 33.82 81 LYS B C 1
ATOM 6614 O O . LYS B 1 82 ? 3.882 -23.132 -0.543 1.00 36.23 81 LYS B O 1
ATOM 6633 N N . GLU B 1 83 ? 4.551 -25.252 -0.834 1.00 33.69 82 GLU B N 1
ATOM 6634 C CA . GLU B 1 83 ? 4.185 -25.644 0.526 1.00 35.03 82 GLU B CA 1
ATOM 6635 C C . GLU B 1 83 ? 5.088 -24.955 1.544 1.00 35.20 82 GLU B C 1
ATOM 6636 O O . GLU B 1 83 ? 4.640 -24.564 2.624 1.00 32.61 82 GLU B O 1
ATOM 6648 N N . LEU B 1 84 ? 6.362 -24.797 1.199 1.00 33.07 83 LEU B N 1
ATOM 6649 C CA . LEU B 1 84 ? 7.287 -24.079 2.067 1.00 35.12 83 LEU B CA 1
ATOM 6650 C C . LEU B 1 84 ? 6.791 -22.655 2.271 1.00 36.66 83 LEU B C 1
ATOM 6651 O O . LEU B 1 84 ? 6.718 -22.164 3.401 1.00 35.28 83 LEU B O 1
ATOM 6667 N N . VAL B 1 85 ? 6.451 -21.998 1.166 1.00 36.61 84 VAL B N 1
ATOM 6668 C CA . VAL B 1 85 ? 5.914 -20.646 1.204 1.00 36.78 84 VAL B CA 1
ATOM 6669 C C . VAL B 1 85 ? 4.721 -20.535 2.154 1.00 34.58 84 VAL B C 1
ATOM 6670 O O . VAL B 1 85 ? 4.621 -19.576 2.913 1.00 32.83 84 VAL B O 1
ATOM 6683 N N . ASP B 1 86 ? 3.830 -21.523 2.110 1.00 34.61 85 ASP B N 1
ATOM 6684 C CA . ASP B 1 86 ? 2.585 -21.467 2.868 1.00 37.34 85 ASP B CA 1
ATOM 6685 C C . ASP B 1 86 ? 2.786 -21.746 4.343 1.00 39.47 85 ASP B C 1
ATOM 6686 O O . ASP B 1 86 ? 1.873 -21.547 5.141 1.00 41.68 85 ASP B O 1
ATOM 6695 N N . SER B 1 87 ? 3.982 -22.197 4.705 1.00 37.40 86 SER B N 1
ATOM 6696 C CA . SER B 1 87 ? 4.264 -22.593 6.076 1.00 40.45 86 SER B CA 1
ATOM 6697 C C . SER B 1 87 ? 4.945 -21.466 6.848 1.00 38.96 86 SER B C 1
ATOM 6698 O O . SER B 1 87 ? 5.172 -21.571 8.060 1.00 38.21 86 SER B O 1
ATOM 6706 N N . PHE B 1 88 ? 5.261 -20.381 6.150 1.00 35.81 87 PHE B N 1
ATOM 6707 C CA . PHE B 1 88 ? 5.889 -19.230 6.785 1.00 36.98 87 PHE B CA 1
ATOM 6708 C C . PHE B 1 88 ? 4.889 -18.100 6.992 1.00 42.09 87 PHE B C 1
ATOM 6709 O O . PHE B 1 88 ? 4.537 -17.374 6.059 1.00 40.56 87 PHE B O 1
ATOM 6726 N N . THR B 1 89 ? 4.448 -17.961 8.239 1.00 41.65 88 THR B N 1
ATOM 6727 C CA . THR B 1 89 ? 3.294 -17.133 8.559 1.00 41.65 88 THR B CA 1
ATOM 6728 C C . THR B 1 89 ? 3.555 -15.662 8.264 1.00 41.38 88 THR B C 1
ATOM 6729 O O . THR B 1 89 ? 2.642 -14.935 7.883 1.00 45.00 88 THR B O 1
ATOM 6740 N N . THR B 1 90 ? 4.801 -15.224 8.412 1.00 39.50 89 THR B N 1
ATOM 6741 C CA . THR B 1 90 ? 5.123 -13.811 8.199 1.00 39.34 89 THR B CA 1
ATOM 6742 C C . THR B 1 90 ? 5.421 -13.460 6.734 1.00 41.92 89 THR B C 1
ATOM 6743 O O . THR B 1 90 ? 5.614 -12.292 6.408 1.00 43.79 89 THR B O 1
ATOM 6754 N N . VAL B 1 91 ? 5.460 -14.455 5.850 1.00 44.72 90 VAL B N 1
ATOM 6755 C CA . VAL B 1 91 ? 5.631 -14.174 4.423 1.00 45.63 90 VAL B CA 1
ATOM 6756 C C . VAL B 1 91 ? 4.355 -13.530 3.906 1.00 47.90 90 VAL B C 1
ATOM 6757 O O . VAL B 1 91 ? 3.282 -14.131 3.968 1.00 48.41 90 VAL B O 1
ATOM 6770 N N . GLY B 1 92 ? 4.472 -12.301 3.410 1.00 53.55 91 GLY B N 1
ATOM 6771 C CA . GLY B 1 92 ? 3.322 -11.565 2.912 1.00 49.48 91 GLY B CA 1
ATOM 6772 C C . GLY B 1 92 ? 2.883 -10.463 3.861 1.00 55.09 91 GLY B C 1
ATOM 6773 O O . GLY B 1 92 ? 2.042 -9.626 3.526 1.00 60.86 91 GLY B O 1
ATOM 6777 N N . VAL B 1 93 ? 3.445 -10.466 5.062 1.00 50.60 92 VAL B N 1
ATOM 6778 C CA . VAL B 1 93 ? 3.157 -9.421 6.026 1.00 57.68 92 VAL B CA 1
ATOM 6779 C C . VAL B 1 93 ? 3.856 -8.140 5.598 1.00 61.67 92 VAL B C 1
ATOM 6780 O O . VAL B 1 93 ? 5.043 -8.144 5.261 1.00 58.22 92 VAL B O 1
ATOM 6793 N N . ASN B 1 94 ? 3.106 -7.046 5.604 1.00 61.09 93 ASN B N 1
ATOM 6794 C CA . ASN B 1 94 ? 3.669 -5.744 5.289 1.00 65.96 93 ASN B CA 1
ATOM 6795 C C . ASN B 1 94 ? 4.553 -5.217 6.407 1.00 64.87 93 ASN B C 1
ATOM 6796 O O . ASN B 1 94 ? 4.306 -5.472 7.589 1.00 63.25 93 ASN B O 1
ATOM 6807 N N . GLY B 1 95 ? 5.591 -4.488 6.017 1.00 66.95 94 GLY B N 1
ATOM 6808 C CA . GLY B 1 95 ? 6.377 -3.719 6.959 1.00 70.80 94 GLY B CA 1
ATOM 6809 C C . GLY B 1 95 ? 7.612 -4.408 7.499 1.00 74.12 94 GLY B C 1
ATOM 6810 O O . GLY B 1 95 ? 8.165 -5.326 6.887 1.00 74.65 94 GLY B O 1
ATOM 6814 N N . ARG B 1 96 ? 8.030 -3.944 8.672 1.00 77.53 95 ARG B N 1
ATOM 6815 C CA . ARG B 1 96 ? 9.268 -4.373 9.308 1.00 77.39 95 ARG B CA 1
ATOM 6816 C C . ARG B 1 96 ? 9.130 -5.753 9.950 1.00 66.79 95 ARG B C 1
ATOM 6817 O O . ARG B 1 96 ? 10.053 -6.222 10.616 1.00 65.41 95 ARG B O 1
ATOM 6838 N N . ASN B 1 97 ? 7.980 -6.395 9.748 1.00 63.00 96 ASN B N 1
ATOM 6839 C CA . ASN B 1 97 ? 7.691 -7.686 10.369 1.00 64.78 96 ASN B CA 1
ATOM 6840 C C . ASN B 1 97 ? 7.535 -8.834 9.365 1.00 62.31 96 ASN B C 1
ATOM 6841 O O . ASN B 1 97 ? 7.221 -9.964 9.751 1.00 58.12 96 ASN B O 1
ATOM 6852 N N . GLY B 1 98 ? 7.759 -8.548 8.084 1.00 54.78 97 GLY B N 1
ATOM 6853 C CA . GLY B 1 98 ? 7.480 -9.511 7.036 1.00 49.70 97 GLY B CA 1
ATOM 6854 C C . GLY B 1 98 ? 8.658 -10.404 6.691 1.00 49.21 97 GLY B C 1
ATOM 6855 O O . GLY B 1 98 ? 9.799 -10.119 7.053 1.00 48.20 97 GLY B O 1
ATOM 6859 N N . SER B 1 99 ? 8.369 -11.502 6.001 1.00 39.78 98 SER B N 1
ATOM 6860 C CA . SER B 1 99 ? 9.402 -12.375 5.475 1.00 37.10 98 SER B CA 1
ATOM 6861 C C . SER B 1 99 ? 9.331 -12.340 3.961 1.00 36.95 98 SER B C 1
ATOM 6862 O O . SER B 1 99 ? 8.280 -12.061 3.391 1.00 33.81 98 SER B O 1
ATOM 6870 N N . GLN B 1 100 ? 10.451 -12.636 3.314 1.00 30.60 99 GLN B N 1
ATOM 6871 C CA . GLN B 1 100 ? 10.511 -12.604 1.864 1.00 29.54 99 GLN B CA 1
ATOM 6872 C C . GLN B 1 100 ? 11.027 -13.910 1.301 1.00 31.64 99 GLN B C 1
ATOM 6873 O O . GLN B 1 100 ? 11.706 -14.688 1.984 1.00 28.08 99 GLN B O 1
ATOM 6887 N N . PHE B 1 101 ? 10.704 -14.127 0.034 1.00 30.92 100 PHE B N 1
ATOM 6888 C CA . PHE B 1 101 ? 11.020 -15.364 -0.644 1.00 27.41 100 PHE B CA 1
ATOM 6889 C C . PHE B 1 101 ? 11.611 -15.086 -2.019 1.00 28.83 100 PHE B C 1
ATOM 6890 O O . PHE B 1 101 ? 11.077 -14.281 -2.777 1.00 26.70 100 PHE B O 1
ATOM 6907 N N . GLY B 1 102 ? 12.712 -15.752 -2.338 1.00 29.02 101 GLY B N 1
ATOM 6908 C CA . GLY B 1 102 ? 13.293 -15.667 -3.669 1.00 26.53 101 GLY B CA 1
ATOM 6909 C C . GLY B 1 102 ? 13.662 -17.042 -4.178 1.00 25.70 101 GLY B C 1
ATOM 6910 O O . GLY B 1 102 ? 13.883 -17.960 -3.387 1.00 22.83 101 GLY B O 1
ATOM 6914 N N . VAL B 1 103 ? 13.733 -17.194 -5.499 1.00 20.03 102 VAL B N 1
ATOM 6915 C CA . VAL B 1 103 ? 14.130 -18.464 -6.089 1.00 22.10 102 VAL B CA 1
ATOM 6916 C C . VAL B 1 103 ? 15.193 -18.236 -7.145 1.00 24.28 102 VAL B C 1
ATOM 6917 O O . VAL B 1 103 ? 15.067 -17.337 -7.987 1.00 22.49 102 VAL B O 1
ATOM 6930 N N . VAL B 1 104 ? 16.233 -19.064 -7.083 1.00 22.29 103 VAL B N 1
ATOM 6931 C CA . VAL B 1 104 ? 17.377 -19.002 -7.988 1.00 23.41 103 VAL B CA 1
ATOM 6932 C C . VAL B 1 104 ? 17.586 -20.372 -8.603 1.00 20.71 103 VAL B C 1
ATOM 6933 O O . VAL B 1 104 ? 17.659 -21.363 -7.874 1.00 21.21 103 VAL B O 1
ATOM 6946 N N . GLN B 1 105 ? 17.645 -20.420 -9.937 1.00 20.44 104 GLN B N 1
ATOM 6947 C CA . GLN B 1 105 ? 17.845 -21.664 -10.685 1.00 20.06 104 GLN B CA 1
ATOM 6948 C C . GLN B 1 105 ? 19.331 -21.850 -10.974 1.00 21.69 104 GLN B C 1
ATOM 6949 O O . GLN B 1 105 ? 20.032 -20.890 -11.264 1.00 19.20 104 GLN B O 1
ATOM 6963 N N . PHE B 1 106 ? 19.818 -23.082 -10.885 1.00 19.59 105 PHE B N 1
ATOM 6964 C CA . PHE B 1 106 ? 21.209 -23.355 -11.197 1.00 18.62 105 PHE B CA 1
ATOM 6965 C C . PHE B 1 106 ? 21.343 -24.718 -11.862 1.00 20.83 105 PHE B C 1
ATOM 6966 O O . PHE B 1 106 ? 20.632 -25.652 -11.517 1.00 19.09 105 PHE B O 1
ATOM 6983 N N . SER B 1 107 ? 22.242 -24.788 -12.843 1.00 22.28 106 SER B N 1
ATOM 6984 C CA . SER B 1 107 ? 22.720 -26.026 -13.434 1.00 20.35 106 SER B CA 1
ATOM 6985 C C . SER B 1 107 ? 23.954 -25.632 -14.254 1.00 22.41 106 SER B C 1
ATOM 6986 O O . SER B 1 107 ? 25.081 -25.621 -13.740 1.00 21.48 106 SER B O 1
ATOM 6994 N N . GLN B 1 108 ? 23.741 -25.286 -15.522 1.00 20.72 107 GLN B N 1
ATOM 6995 C CA . GLN B 1 108 ? 24.755 -24.579 -16.276 1.00 22.97 107 GLN B CA 1
ATOM 6996 C C . GLN B 1 108 ? 24.509 -23.085 -16.031 1.00 23.10 107 GLN B C 1
ATOM 6997 O O . GLN B 1 108 ? 23.533 -22.500 -16.514 1.00 21.48 107 GLN B O 1
ATOM 7011 N N . GLY B 1 109 ? 25.368 -22.487 -15.222 1.00 22.09 108 GLY B N 1
ATOM 7012 C CA . GLY B 1 109 ? 25.163 -21.115 -14.792 1.00 22.70 108 GLY B CA 1
ATOM 7013 C C . GLY B 1 109 ? 23.958 -20.977 -13.866 1.00 23.52 108 GLY B C 1
ATOM 7014 O O . GLY B 1 109 ? 23.330 -21.969 -13.451 1.00 22.99 108 GLY B O 1
ATOM 7018 N N . VAL B 1 110 ? 23.619 -19.729 -13.568 1.00 20.06 109 VAL B N 1
ATOM 7019 C CA . VAL B 1 110 ? 22.594 -19.417 -12.591 1.00 23.37 109 VAL B CA 1
ATOM 7020 C C . VAL B 1 110 ? 21.645 -18.379 -13.144 1.00 21.69 109 VAL B C 1
ATOM 7021 O O . VAL B 1 110 ? 22.057 -17.427 -13.806 1.00 22.76 109 VAL B O 1
ATOM 7034 N N . LYS B 1 111 ? 20.365 -18.569 -12.867 1.00 20.07 110 LYS B N 1
ATOM 7035 C CA . LYS B 1 111 ? 19.339 -17.612 -13.244 1.00 21.54 110 LYS B CA 1
ATOM 7036 C C . LYS B 1 111 ? 18.459 -17.300 -12.048 1.00 22.81 110 LYS B C 1
ATOM 7037 O O . LYS B 1 111 ? 17.884 -18.209 -11.437 1.00 20.55 110 LYS B O 1
ATOM 7056 N N . THR B 1 112 ? 18.332 -16.018 -11.715 1.00 20.82 111 THR B N 1
ATOM 7057 C CA . THR B 1 112 ? 17.354 -15.619 -10.724 1.00 19.62 111 THR B CA 1
ATOM 7058 C C . THR B 1 112 ? 15.958 -15.677 -11.315 1.00 23.43 111 THR B C 1
ATOM 7059 O O . THR B 1 112 ? 15.637 -14.958 -12.272 1.00 26.58 111 THR B O 1
ATOM 7070 N N . ALA B 1 113 ? 15.123 -16.548 -10.760 1.00 22.37 112 ALA B N 1
ATOM 7071 C CA . ALA B 1 113 ? 13.736 -16.622 -11.180 1.00 23.14 112 ALA B CA 1
ATOM 7072 C C . ALA B 1 113 ? 13.013 -15.362 -10.692 1.00 27.58 112 ALA B C 1
ATOM 7073 O O . ALA B 1 113 ? 12.348 -14.689 -11.470 1.00 24.41 112 ALA B O 1
ATOM 7080 N N . PHE B 1 114 ? 13.151 -15.050 -9.400 1.00 23.90 113 PHE B N 1
ATOM 7081 C CA . PHE B 1 114 ? 12.709 -13.766 -8.854 1.00 23.00 113 PHE B CA 1
ATOM 7082 C C . PHE B 1 114 ? 13.436 -13.444 -7.546 1.00 28.20 113 PHE B C 1
ATOM 7083 O O . PHE B 1 114 ? 13.815 -14.360 -6.784 1.00 23.92 113 PHE B O 1
ATOM 7100 N N . PRO B 1 115 ? 13.665 -12.143 -7.298 1.00 22.64 114 PRO B N 1
ATOM 7101 C CA . PRO B 1 115 ? 14.338 -11.673 -6.088 1.00 23.86 114 PRO B CA 1
ATOM 7102 C C . PRO B 1 115 ? 13.392 -11.591 -4.889 1.00 24.80 114 PRO B C 1
ATOM 7103 O O . PRO B 1 115 ? 12.178 -11.611 -5.057 1.00 26.57 114 PRO B O 1
ATOM 7114 N N . LEU B 1 116 ? 13.971 -11.497 -3.698 1.00 24.97 115 LEU B N 1
ATOM 7115 C CA . LEU B 1 116 ? 13.224 -11.301 -2.459 1.00 27.10 115 LEU B CA 1
ATOM 7116 C C . LEU B 1 116 ? 12.153 -10.188 -2.517 1.00 27.88 115 LEU B C 1
ATOM 7117 O O . LEU B 1 116 ? 11.042 -10.355 -2.007 1.00 31.51 115 LEU B O 1
ATOM 7133 N N . ASN B 1 117 ? 12.489 -9.050 -3.114 1.00 29.88 116 ASN B N 1
ATOM 7134 C CA . ASN B 1 117 ? 11.585 -7.900 -3.085 1.00 31.50 116 ASN B CA 1
ATOM 7135 C C . ASN B 1 117 ? 10.553 -7.839 -4.212 1.00 35.01 116 ASN B C 1
ATOM 7136 O O . ASN B 1 117 ? 9.858 -6.835 -4.351 1.00 35.24 116 ASN B O 1
ATOM 7147 N N . LYS B 1 118 ? 10.424 -8.898 -5.003 1.00 33.11 117 LYS B N 1
ATOM 7148 C CA . LYS B 1 118 ? 9.516 -8.844 -6.146 1.00 35.58 117 LYS B CA 1
ATOM 7149 C C . LYS B 1 118 ? 8.054 -9.019 -5.775 1.00 40.44 117 LYS B C 1
ATOM 7150 O O . LYS B 1 118 ? 7.200 -8.275 -6.245 1.00 37.37 117 LYS B O 1
ATOM 7169 N N . PHE B 1 119 ? 7.760 -10.027 -4.963 1.00 38.61 118 PHE B N 1
ATOM 7170 C CA . PHE B 1 119 ? 6.379 -10.354 -4.647 1.00 41.59 118 PHE B CA 1
ATOM 7171 C C . PHE B 1 119 ? 6.090 -10.021 -3.195 1.00 42.71 118 PHE B C 1
ATOM 7172 O O . PHE B 1 119 ? 7.001 -9.977 -2.372 1.00 38.44 118 PHE B O 1
ATOM 7189 N N . LYS B 1 120 ? 4.822 -9.765 -2.890 1.00 44.09 119 LYS B N 1
ATOM 7190 C CA . LYS B 1 120 ? 4.446 -9.299 -1.560 1.00 43.73 119 LYS B CA 1
ATOM 7191 C C . LYS B 1 120 ? 3.337 -10.127 -0.913 1.00 47.22 119 LYS B C 1
ATOM 7192 O O . LYS B 1 120 ? 2.955 -9.868 0.227 1.00 52.46 119 LYS B O 1
ATOM 7211 N N . THR B 1 121 ? 2.827 -11.123 -1.627 1.00 44.41 120 THR B N 1
ATOM 7212 C CA . THR B 1 121 ? 1.829 -12.024 -1.064 1.00 42.35 120 THR B CA 1
ATOM 7213 C C . THR B 1 121 ? 2.224 -13.466 -1.361 1.00 40.46 120 THR B C 1
ATOM 7214 O O . THR B 1 121 ? 2.885 -13.742 -2.359 1.00 42.72 120 THR B O 1
ATOM 7225 N N . LYS B 1 122 ? 1.810 -14.385 -0.501 1.00 39.91 121 LYS B N 1
ATOM 7226 C CA . LYS B 1 122 ? 2.072 -15.799 -0.727 1.00 38.85 121 LYS B CA 1
ATOM 7227 C C . LYS B 1 122 ? 1.609 -16.221 -2.121 1.00 41.13 121 LYS B C 1
ATOM 7228 O O . LYS B 1 122 ? 2.290 -16.986 -2.808 1.00 38.39 121 LYS B O 1
ATOM 7247 N N . GLU B 1 123 ? 0.453 -15.723 -2.548 1.00 43.27 122 GLU B N 1
ATOM 7248 C CA . GLU B 1 123 ? -0.111 -16.170 -3.818 1.00 43.34 122 GLU B CA 1
ATOM 7249 C C . GLU B 1 123 ? 0.708 -15.697 -5.022 1.00 42.61 122 GLU B C 1
ATOM 7250 O O . GLU B 1 123 ? 0.974 -16.470 -5.936 1.00 38.69 122 GLU B O 1
ATOM 7262 N N . ASP B 1 124 ? 1.077 -14.422 -5.041 1.00 41.20 123 ASP B N 1
ATOM 7263 C CA . ASP B 1 124 ? 1.974 -13.913 -6.070 1.00 41.85 123 ASP B CA 1
ATOM 7264 C C . ASP B 1 124 ? 3.291 -14.697 -6.116 1.00 36.76 123 ASP B C 1
ATOM 7265 O O . ASP B 1 124 ? 3.820 -14.954 -7.192 1.00 34.24 123 ASP B O 1
ATOM 7274 N N . ILE B 1 125 ? 3.815 -15.080 -4.951 1.00 38.02 124 ILE B N 1
ATOM 7275 C CA . ILE B 1 125 ? 5.060 -15.849 -4.902 1.00 36.59 124 ILE B CA 1
ATOM 7276 C C . ILE B 1 125 ? 4.853 -17.231 -5.511 1.00 31.98 124 ILE B C 1
ATOM 7277 O O . ILE B 1 125 ? 5.698 -17.724 -6.253 1.00 32.03 124 ILE B O 1
ATOM 7293 N N . LYS B 1 126 ? 3.722 -17.853 -5.210 1.00 32.15 125 LYS B N 1
ATOM 7294 C CA . LYS B 1 126 ? 3.448 -19.186 -5.730 1.00 33.24 125 LYS B CA 1
ATOM 7295 C C . LYS B 1 126 ? 3.219 -19.169 -7.245 1.00 36.44 125 LYS B C 1
ATOM 7296 O O . LYS B 1 126 ? 3.541 -20.133 -7.937 1.00 34.76 125 LYS B O 1
ATOM 7315 N N . LYS B 1 127 ? 2.661 -18.078 -7.757 1.00 35.13 126 LYS B N 1
ATOM 7316 C CA . LYS B 1 127 ? 2.480 -17.924 -9.197 1.00 38.39 126 LYS B CA 1
ATOM 7317 C C . LYS B 1 127 ? 3.844 -17.694 -9.847 1.00 35.18 126 LYS B C 1
ATOM 7318 O O . LYS B 1 127 ? 4.100 -18.141 -10.974 1.00 36.84 126 LYS B O 1
ATOM 7337 N N . GLY B 1 128 ? 4.715 -16.987 -9.131 1.00 33.75 127 GLY B N 1
ATOM 7338 C CA . GLY B 1 128 ? 6.098 -16.836 -9.545 1.00 35.55 127 GLY B CA 1
ATOM 7339 C C . GLY B 1 128 ? 6.781 -18.187 -9.704 1.00 31.92 127 GLY B C 1
ATOM 7340 O O . GLY B 1 128 ? 7.452 -18.449 -10.703 1.00 36.03 127 GLY B O 1
ATOM 7344 N N . ILE B 1 129 ? 6.614 -19.049 -8.708 1.00 33.73 128 ILE B N 1
ATOM 7345 C CA . ILE B 1 129 ? 7.182 -20.392 -8.750 1.00 31.74 128 ILE B CA 1
ATOM 7346 C C . ILE B 1 129 ? 6.612 -21.184 -9.927 1.00 35.20 128 ILE B C 1
ATOM 7347 O O . ILE B 1 129 ? 7.347 -21.815 -10.695 1.00 35.08 128 ILE B O 1
ATOM 7363 N N . GLN B 1 130 ? 5.295 -21.135 -10.073 1.00 36.43 129 GLN B N 1
ATOM 7364 C CA . GLN B 1 130 ? 4.622 -21.854 -11.142 1.00 35.01 129 GLN B CA 1
ATOM 7365 C C . GLN B 1 130 ? 5.113 -21.410 -12.518 1.00 33.96 129 GLN B C 1
ATOM 7366 O O . GLN B 1 130 ? 5.219 -22.222 -13.450 1.00 36.53 129 GLN B O 1
ATOM 7380 N N . ASP B 1 131 ? 5.430 -20.127 -12.639 1.00 34.66 130 ASP B N 1
ATOM 7381 C CA . ASP B 1 131 ? 5.814 -19.550 -13.924 1.00 32.76 130 ASP B CA 1
ATOM 7382 C C . ASP B 1 131 ? 7.288 -19.732 -14.276 1.00 35.25 130 ASP B C 1
ATOM 7383 O O . ASP B 1 131 ? 7.700 -19.416 -15.394 1.00 33.17 130 ASP B O 1
ATOM 7392 N N . MET B 1 132 ? 8.083 -20.245 -13.342 1.00 34.40 131 MET B N 1
ATOM 7393 C CA . MET B 1 132 ? 9.497 -20.480 -13.618 1.00 33.85 131 MET B CA 1
ATOM 7394 C C . MET B 1 132 ? 9.653 -21.415 -14.792 1.00 31.91 131 MET B C 1
ATOM 7395 O O . MET B 1 132 ? 8.877 -22.357 -14.941 1.00 33.15 131 MET B O 1
ATOM 7409 N N . VAL B 1 133 ? 10.688 -21.183 -15.598 1.00 28.93 132 VAL B N 1
ATOM 7410 C CA . VAL B 1 133 ? 10.990 -22.059 -16.721 1.00 29.33 132 VAL B CA 1
ATOM 7411 C C . VAL B 1 133 ? 12.360 -22.725 -16.573 1.00 30.42 132 VAL B C 1
ATOM 7412 O O . VAL B 1 133 ? 13.394 -22.068 -16.727 1.00 26.63 132 VAL B O 1
ATOM 7425 N N . PRO B 1 134 ? 12.377 -24.036 -16.302 1.00 28.37 133 PRO B N 1
ATOM 7426 C CA . PRO B 1 134 ? 13.687 -24.689 -16.176 1.00 25.22 133 PRO B CA 1
ATOM 7427 C C . PRO B 1 134 ? 14.477 -24.664 -17.480 1.00 29.86 133 PRO B C 1
ATOM 7428 O O . PRO B 1 134 ? 13.913 -24.787 -18.569 1.00 28.78 133 PRO B O 1
ATOM 7439 N N . ARG B 1 135 ? 15.787 -24.495 -17.360 1.00 23.84 134 ARG B N 1
ATOM 7440 C CA . ARG B 1 135 ? 16.633 -24.344 -18.529 1.00 27.43 134 ARG B CA 1
ATOM 7441 C C . ARG B 1 135 ? 17.212 -25.678 -18.991 1.00 24.61 134 ARG B C 1
ATOM 7442 O O . ARG B 1 135 ? 17.696 -25.787 -20.107 1.00 24.89 134 ARG B O 1
ATOM 7463 N N . ASN B 1 136 ? 17.165 -26.701 -18.135 1.00 28.54 135 ASN B N 1
ATOM 7464 C CA . ASN B 1 136 ? 17.678 -28.025 -18.500 1.00 24.15 135 ASN B CA 1
ATOM 7465 C C . ASN B 1 136 ? 19.147 -27.994 -18.920 1.00 28.78 135 ASN B C 1
ATOM 7466 O O . ASN B 1 136 ? 19.516 -28.429 -20.020 1.00 24.82 135 ASN B O 1
ATOM 7477 N N . GLY B 1 137 ? 19.979 -27.471 -18.026 1.00 24.20 136 GLY B N 1
ATOM 7478 C CA . GLY B 1 137 ? 21.409 -27.379 -18.255 1.00 21.66 136 GLY B CA 1
ATOM 7479 C C . GLY B 1 137 ? 22.127 -28.712 -18.173 1.00 24.29 136 GLY B C 1
ATOM 7480 O O . GLY B 1 137 ? 21.683 -29.648 -17.491 1.00 22.99 136 GLY B O 1
ATOM 7484 N N . GLY B 1 138 ? 23.262 -28.785 -18.860 1.00 22.08 137 GLY B N 1
ATOM 7485 C CA . GLY B 1 138 ? 24.059 -29.991 -18.939 1.00 24.81 137 GLY B CA 1
ATOM 7486 C C . GLY B 1 138 ? 25.195 -30.065 -17.940 1.00 26.67 137 GLY B C 1
ATOM 7487 O O . GLY B 1 138 ? 26.047 -30.942 -18.058 1.00 26.26 137 GLY B O 1
ATOM 7491 N N . GLN B 1 139 ? 25.201 -29.142 -16.977 1.00 26.50 138 GLN B N 1
ATOM 7492 C CA . GLN B 1 139 ? 26.166 -29.113 -15.881 1.00 23.20 138 GLN B CA 1
ATOM 7493 C C . GLN B 1 139 ? 25.409 -28.936 -14.564 1.00 22.77 138 GLN B C 1
ATOM 7494 O O . GLN B 1 139 ? 24.232 -28.574 -14.553 1.00 19.52 138 GLN B O 1
ATOM 7508 N N . THR B 1 140 ? 26.097 -29.167 -13.452 1.00 23.01 139 THR B N 1
ATOM 7509 C CA . THR B 1 140 ? 25.548 -28.860 -12.132 1.00 23.86 139 THR B CA 1
ATOM 7510 C C . THR B 1 140 ? 26.551 -28.020 -11.341 1.00 23.03 139 THR B C 1
ATOM 7511 O O . THR B 1 140 ? 27.473 -28.554 -10.725 1.00 24.15 139 THR B O 1
ATOM 7522 N N . GLU B 1 141 ? 26.367 -26.703 -11.360 1.00 21.29 140 GLU B N 1
ATOM 7523 C CA . GLU B 1 141 ? 27.307 -25.789 -10.690 1.00 23.08 140 GLU B CA 1
ATOM 7524 C C . GLU B 1 141 ? 26.801 -25.325 -9.330 1.00 24.50 140 GLU B C 1
ATOM 7525 O O . GLU B 1 141 ? 26.336 -24.191 -9.180 1.00 26.56 140 GLU B O 1
ATOM 7537 N N . ILE B 1 142 ? 26.905 -26.199 -8.333 1.00 22.22 141 ILE B N 1
ATOM 7538 C CA . ILE B 1 142 ? 26.392 -25.894 -6.996 1.00 23.67 141 ILE B CA 1
ATOM 7539 C C . ILE B 1 142 ? 27.145 -24.699 -6.400 1.00 21.31 141 ILE B C 1
ATOM 7540 O O . ILE B 1 142 ? 26.540 -23.800 -5.826 1.00 21.28 141 ILE B O 1
ATOM 7556 N N . GLY B 1 143 ? 28.463 -24.684 -6.557 1.00 20.79 142 GLY B N 1
ATOM 7557 C CA . GLY B 1 143 ? 29.272 -23.586 -6.059 1.00 25.40 142 GLY B CA 1
ATOM 7558 C C . GLY B 1 143 ? 28.931 -22.247 -6.689 1.00 24.28 142 GLY B C 1
ATOM 7559 O O . GLY B 1 143 ? 28.836 -21.232 -5.996 1.00 22.41 142 GLY B O 1
ATOM 7563 N N . THR B 1 144 ? 28.745 -22.242 -8.006 1.00 24.15 143 THR B N 1
ATOM 7564 C CA . THR B 1 144 ? 28.332 -21.038 -8.708 1.00 22.78 143 THR B CA 1
ATOM 7565 C C . THR B 1 144 ? 27.000 -20.521 -8.177 1.00 24.36 143 THR B C 1
ATOM 7566 O O . THR B 1 144 ? 26.806 -19.302 -8.053 1.00 22.05 143 THR B O 1
ATOM 7577 N N . GLY B 1 145 ? 26.092 -21.438 -7.843 1.00 21.47 144 GLY B N 1
ATOM 7578 C CA . GLY B 1 145 ? 24.791 -21.069 -7.300 1.00 21.46 144 GLY B CA 1
ATOM 7579 C C . GLY B 1 145 ? 24.916 -20.427 -5.930 1.00 21.08 144 GLY B C 1
ATOM 7580 O O . GLY B 1 145 ? 24.286 -19.394 -5.635 1.00 20.54 144 GLY B O 1
ATOM 7584 N N . LEU B 1 146 ? 25.742 -21.041 -5.085 1.00 22.56 145 LEU B N 1
ATOM 7585 C CA . LEU B 1 146 ? 26.014 -20.511 -3.756 1.00 23.20 145 LEU B CA 1
ATOM 7586 C C . LEU B 1 146 ? 26.686 -19.127 -3.841 1.00 24.90 145 LEU B C 1
ATOM 7587 O O . LEU B 1 146 ? 26.321 -18.210 -3.108 1.00 23.64 145 LEU B O 1
ATOM 7603 N N . LYS B 1 147 ? 27.671 -18.988 -4.728 1.00 26.13 146 LYS B N 1
ATOM 7604 C CA . LYS B 1 147 ? 28.328 -17.691 -4.949 1.00 26.57 146 LYS B CA 1
ATOM 7605 C C . LYS B 1 147 ? 27.319 -16.621 -5.372 1.00 25.88 146 LYS B C 1
ATOM 7606 O O . LYS B 1 147 ? 27.303 -15.512 -4.813 1.00 26.45 146 LYS B O 1
ATOM 7625 N N . HIS B 1 148 ? 26.469 -16.950 -6.344 1.00 23.53 147 HIS B N 1
ATOM 7626 C CA . HIS B 1 148 ? 25.440 -16.017 -6.804 1.00 23.92 147 HIS B CA 1
ATOM 7627 C C . HIS B 1 148 ? 24.518 -15.589 -5.643 1.00 27.62 147 HIS B C 1
ATOM 7628 O O . HIS B 1 148 ? 24.148 -14.411 -5.525 1.00 23.89 147 HIS B O 1
ATOM 7643 N N . VAL B 1 149 ? 24.166 -16.531 -4.767 1.00 25.28 148 VAL B N 1
ATOM 7644 C CA . VAL B 1 149 ? 23.237 -16.234 -3.683 1.00 23.86 148 VAL B CA 1
ATOM 7645 C C . VAL B 1 149 ? 23.868 -15.268 -2.667 1.00 24.12 148 VAL B C 1
ATOM 7646 O O . VAL B 1 149 ? 23.213 -14.351 -2.186 1.00 25.28 148 VAL B O 1
ATOM 7659 N N . ARG B 1 150 ? 25.139 -15.485 -2.352 1.00 20.79 149 ARG B N 1
ATOM 7660 C CA . ARG B 1 150 ? 25.867 -14.602 -1.454 1.00 27.67 149 ARG B CA 1
ATOM 7661 C C . ARG B 1 150 ? 26.024 -13.193 -2.035 1.00 29.99 149 ARG B C 1
ATOM 7662 O O . ARG B 1 150 ? 25.830 -12.195 -1.342 1.00 30.42 149 ARG B O 1
ATOM 7683 N N . GLU B 1 151 ? 26.379 -13.114 -3.312 1.00 25.77 150 GLU B N 1
ATOM 7684 C CA . GLU B 1 151 ? 26.703 -11.833 -3.921 1.00 29.07 150 GLU B CA 1
ATOM 7685 C C . GLU B 1 151 ? 25.483 -11.034 -4.366 1.00 29.79 150 GLU B C 1
ATOM 7686 O O . GLU B 1 151 ? 25.512 -9.807 -4.350 1.00 30.37 150 GLU B O 1
ATOM 7698 N N . ASN B 1 152 ? 24.415 -11.720 -4.757 1.00 25.92 151 ASN B N 1
ATOM 7699 C CA . ASN B 1 152 ? 23.263 -11.053 -5.351 1.00 25.34 151 ASN B CA 1
ATOM 7700 C C . ASN B 1 152 ? 21.978 -11.193 -4.565 1.00 28.31 151 ASN B C 1
ATOM 7701 O O . ASN B 1 152 ? 21.283 -10.204 -4.315 1.00 23.82 151 ASN B O 1
ATOM 7712 N N . SER B 1 153 ? 21.648 -12.428 -4.211 1.00 25.54 152 SER B N 1
ATOM 7713 C CA . SER B 1 153 ? 20.324 -12.741 -3.694 1.00 25.33 152 SER B CA 1
ATOM 7714 C C . SER B 1 153 ? 20.023 -12.058 -2.367 1.00 21.25 152 SER B C 1
ATOM 7715 O O . SER B 1 153 ? 18.878 -11.69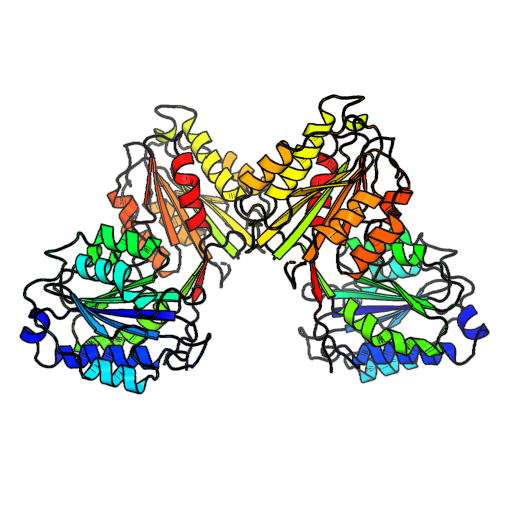2 -2.122 1.00 28.09 152 SER B O 1
ATOM 7723 N N . PHE B 1 154 ? 21.033 -11.901 -1.513 1.00 23.43 153 PHE B N 1
ATOM 7724 C CA . PHE B 1 154 ? 20.841 -11.279 -0.203 1.00 24.67 153 PHE B CA 1
ATOM 7725 C C . PHE B 1 154 ? 21.298 -9.822 -0.181 1.00 32.22 153 PHE B C 1
ATOM 7726 O O . PHE B 1 154 ? 21.405 -9.215 0.888 1.00 28.95 153 PHE B O 1
ATOM 7743 N N . SER B 1 155 ? 21.580 -9.257 -1.351 1.00 29.99 154 SER B N 1
ATOM 7744 C CA . SER B 1 155 ? 22.048 -7.867 -1.406 1.00 31.07 154 SER B CA 1
ATOM 7745 C C . SER B 1 155 ? 20.887 -6.895 -1.199 1.00 23.92 154 SER B C 1
ATOM 7746 O O . SER B 1 155 ? 19.731 -7.229 -1.471 1.00 25.27 154 SER B O 1
ATOM 7754 N N . GLY B 1 156 ? 21.192 -5.694 -0.720 1.00 29.66 155 GLY B N 1
ATOM 7755 C CA . GLY B 1 156 ? 20.196 -4.637 -0.629 1.00 26.74 155 GLY B CA 1
ATOM 7756 C C . GLY B 1 156 ? 19.417 -4.460 -1.919 1.00 30.32 155 GLY B C 1
ATOM 7757 O O . GLY B 1 156 ? 18.185 -4.285 -1.915 1.00 28.75 155 GLY B O 1
ATOM 7761 N N . ALA B 1 157 ? 20.134 -4.536 -3.036 1.00 28.67 156 ALA B N 1
ATOM 7762 C CA . ALA B 1 157 ? 19.544 -4.316 -4.354 1.00 31.80 156 ALA B CA 1
ATOM 7763 C C . ALA B 1 157 ? 18.403 -5.284 -4.654 1.00 30.34 156 ALA B C 1
ATOM 7764 O O . ALA B 1 157 ? 17.472 -4.936 -5.374 1.00 29.76 156 ALA B O 1
ATOM 7771 N N . GLU B 1 158 ? 18.467 -6.498 -4.110 1.00 25.48 157 GLU B N 1
ATOM 7772 C CA . GLU B 1 158 ? 17.401 -7.481 -4.321 1.00 24.21 157 GLU B CA 1
ATOM 7773 C C . GLU B 1 158 ? 16.434 -7.603 -3.126 1.00 31.17 157 GLU B C 1
ATOM 7774 O O . GLU B 1 158 ? 15.502 -8.418 -3.150 1.00 27.06 157 GLU B O 1
ATOM 7786 N N . GLY B 1 159 ? 16.643 -6.792 -2.089 1.00 30.39 158 GLY B N 1
ATOM 7787 C CA . GLY B 1 159 ? 15.706 -6.745 -0.973 1.00 28.07 158 GLY B CA 1
ATOM 7788 C C . GLY B 1 159 ? 16.208 -7.363 0.327 1.00 31.36 158 GLY B C 1
ATOM 7789 O O . GLY B 1 159 ? 15.465 -7.477 1.305 1.00 32.02 158 GLY B O 1
ATOM 7793 N N . GLY B 1 160 ? 17.471 -7.764 0.346 1.00 26.81 159 GLY B N 1
ATOM 7794 C CA . GLY B 1 160 ? 18.056 -8.378 1.519 1.00 33.89 159 GLY B CA 1
ATOM 7795 C C . GLY B 1 160 ? 18.765 -7.335 2.368 1.00 36.20 159 GLY B C 1
ATOM 7796 O O . GLY B 1 160 ? 18.734 -6.146 2.060 1.00 33.46 159 GLY B O 1
ATOM 7800 N N . GLY B 1 161 ? 19.387 -7.775 3.451 1.00 31.52 160 GLY B N 1
ATOM 7801 C CA . GLY B 1 161 ? 20.242 -6.898 4.230 1.00 42.73 160 GLY B CA 1
ATOM 7802 C C . GLY B 1 161 ? 19.642 -6.415 5.537 1.00 46.49 160 GLY B C 1
ATOM 7803 O O . GLY B 1 161 ? 20.373 -5.935 6.406 1.00 47.34 160 GLY B O 1
ATOM 7807 N N . ASN B 1 162 ? 18.323 -6.527 5.681 1.00 40.69 161 ASN B N 1
ATOM 7808 C CA . ASN B 1 162 ? 17.662 -6.173 6.937 1.00 41.54 161 ASN B CA 1
ATOM 7809 C C . ASN B 1 162 ? 18.152 -7.049 8.094 1.00 45.37 161 ASN B C 1
ATOM 7810 O O . ASN B 1 162 ? 17.908 -8.258 8.095 1.00 40.94 161 ASN B O 1
ATOM 7821 N N . PRO B 1 163 ? 18.815 -6.431 9.096 1.00 45.47 162 PRO B N 1
ATOM 7822 C CA . PRO B 1 163 ? 19.457 -7.095 10.248 1.00 42.85 162 PRO B CA 1
ATOM 7823 C C . PRO B 1 163 ? 18.524 -7.854 11.196 1.00 43.03 162 PRO B C 1
ATOM 7824 O O . PRO B 1 163 ? 19.009 -8.656 11.999 1.00 40.21 162 PRO B O 1
ATOM 7835 N N . ASP B 1 164 ? 17.221 -7.606 11.116 1.00 39.92 163 ASP B N 1
ATOM 7836 C CA . ASP B 1 164 ? 16.263 -8.309 11.966 1.00 39.00 163 ASP B CA 1
ATOM 7837 C C . ASP B 1 164 ? 15.831 -9.662 11.392 1.00 41.12 163 ASP B C 1
ATOM 7838 O O . ASP B 1 164 ? 15.130 -10.420 12.047 1.00 42.61 163 ASP B O 1
ATOM 7847 N N . LYS B 1 165 ? 16.245 -9.973 10.171 1.00 36.86 164 LYS B N 1
ATOM 7848 C CA . LYS B 1 165 ? 15.751 -11.174 9.513 1.00 38.55 164 LYS B CA 1
ATOM 7849 C C . LYS B 1 165 ? 16.778 -12.288 9.470 1.00 32.45 164 LYS B C 1
ATOM 7850 O O . LYS B 1 165 ? 17.951 -12.039 9.250 1.00 31.55 164 LYS B O 1
ATOM 7869 N N . GLN B 1 166 ? 16.322 -13.517 9.692 1.00 28.23 165 GLN B N 1
ATOM 7870 C CA . GLN B 1 166 ? 17.165 -14.685 9.524 1.00 29.23 165 GLN B CA 1
ATOM 7871 C C . GLN B 1 166 ? 17.420 -14.866 8.027 1.00 27.77 165 GLN B C 1
ATOM 7872 O O . GLN B 1 166 ? 16.496 -14.740 7.228 1.00 30.91 165 GLN B O 1
ATOM 7886 N N . LYS B 1 167 ? 18.658 -15.152 7.647 1.00 27.54 166 LYS B N 1
ATOM 7887 C CA . LYS B 1 167 ? 18.955 -15.491 6.250 1.00 27.27 166 LYS B CA 1
ATOM 7888 C C . LYS B 1 167 ? 18.973 -17.008 6.082 1.00 24.15 166 LYS B C 1
ATOM 7889 O O . LYS B 1 167 ? 19.738 -17.697 6.758 1.00 25.63 166 LYS B O 1
ATOM 7908 N N . ILE B 1 168 ? 18.139 -17.520 5.179 1.00 22.75 167 ILE B N 1
ATOM 7909 C CA . ILE B 1 168 ? 18.054 -18.958 4.950 1.00 23.77 167 ILE B CA 1
ATOM 7910 C C . ILE B 1 168 ? 18.120 -19.356 3.473 1.00 22.83 167 ILE B C 1
ATOM 7911 O O . ILE B 1 168 ? 17.432 -18.777 2.640 1.00 21.16 167 ILE B O 1
ATOM 7927 N N . VAL B 1 169 ? 18.955 -20.353 3.184 1.00 22.40 168 VAL B N 1
ATOM 7928 C CA . VAL B 1 169 ? 19.057 -20.963 1.865 1.00 19.88 168 VAL B CA 1
ATOM 7929 C C . VAL B 1 169 ? 18.681 -22.446 1.904 1.00 24.53 168 VAL B C 1
ATOM 7930 O O . VAL B 1 169 ? 19.204 -23.232 2.721 1.00 22.52 168 VAL B O 1
ATOM 7943 N N . ILE B 1 170 ? 17.747 -22.809 1.031 1.00 20.38 169 ILE B N 1
ATOM 7944 C CA . ILE B 1 170 ? 17.354 -24.188 0.825 1.00 20.47 169 ILE B CA 1
ATOM 7945 C C . ILE B 1 170 ? 17.781 -24.622 -0.572 1.00 21.85 169 ILE B C 1
ATOM 7946 O O . ILE B 1 170 ? 17.222 -24.198 -1.580 1.00 20.73 169 ILE B O 1
ATOM 7962 N N . LEU B 1 171 ? 18.807 -25.453 -0.603 1.00 20.87 170 LEU B N 1
ATOM 7963 C CA . LEU B 1 171 ? 19.322 -26.033 -1.828 1.00 21.24 170 LEU B CA 1
ATOM 7964 C C . LEU B 1 171 ? 18.651 -27.375 -2.113 1.00 26.24 170 LEU B C 1
ATOM 7965 O O . LEU B 1 171 ? 18.573 -28.241 -1.231 1.00 21.80 170 LEU B O 1
ATOM 7981 N N . MET B 1 172 ? 18.175 -27.530 -3.352 1.00 20.63 171 MET B N 1
ATOM 7982 C CA . MET B 1 172 ? 17.610 -28.780 -3.844 1.00 22.66 171 MET B CA 1
ATOM 7983 C C . MET B 1 172 ? 18.397 -29.244 -5.073 1.00 25.17 171 MET B C 1
ATOM 7984 O O . MET B 1 172 ? 18.523 -28.496 -6.050 1.00 20.81 171 MET B O 1
ATOM 7998 N N . THR B 1 173 ? 18.923 -30.468 -5.036 1.00 22.89 172 THR B N 1
ATOM 7999 C CA . THR B 1 173 ? 19.731 -30.967 -6.152 1.00 25.36 172 THR B CA 1
ATOM 8000 C C . THR B 1 173 ? 19.572 -32.473 -6.395 1.00 26.48 172 THR B C 1
ATOM 8001 O O . THR B 1 173 ? 19.291 -33.234 -5.461 1.00 22.83 172 THR B O 1
ATOM 8012 N N . ASP B 1 174 ? 19.726 -32.890 -7.658 1.00 22.79 173 ASP B N 1
ATOM 8013 C CA . ASP B 1 174 ? 19.730 -34.320 -7.997 1.00 24.04 173 ASP B CA 1
ATOM 8014 C C . ASP B 1 174 ? 21.088 -34.741 -8.522 1.00 27.41 173 ASP B C 1
ATOM 8015 O O . ASP B 1 174 ? 21.231 -35.795 -9.154 1.00 28.56 173 ASP B O 1
ATOM 8024 N N . GLY B 1 175 ? 22.094 -33.924 -8.235 1.00 21.83 174 GLY B N 1
ATOM 8025 C CA . GLY B 1 175 ? 23.393 -34.115 -8.840 1.00 22.88 174 GLY B CA 1
ATOM 8026 C C . GLY B 1 175 ? 24.565 -33.765 -7.958 1.00 24.52 174 GLY B C 1
ATOM 8027 O O . GLY B 1 175 ? 24.428 -33.326 -6.810 1.00 27.28 174 GLY B O 1
ATOM 8031 N N . LYS B 1 176 ? 25.740 -33.991 -8.520 1.00 27.47 175 LYS B N 1
ATOM 8032 C CA . LYS B 1 176 ? 27.003 -33.671 -7.887 1.00 27.04 175 LYS B CA 1
ATOM 8033 C C . LYS B 1 176 ? 27.563 -32.455 -8.594 1.00 27.50 175 LYS B C 1
ATOM 8034 O O . LYS B 1 176 ? 27.443 -32.339 -9.809 1.00 25.80 175 LYS B O 1
ATOM 8053 N N . SER B 1 177 ? 28.169 -31.546 -7.844 1.00 25.76 176 SER B N 1
ATOM 8054 C CA . SER B 1 177 ? 28.784 -30.379 -8.447 1.00 27.00 176 SER B CA 1
ATOM 8055 C C . SER B 1 177 ? 29.901 -30.865 -9.370 1.00 31.86 176 SER B C 1
ATOM 8056 O O . SER B 1 177 ? 30.750 -31.637 -8.946 1.00 27.81 176 SER B O 1
ATOM 8064 N N . ASN B 1 178 ? 29.899 -30.430 -10.626 1.00 30.32 177 ASN B N 1
ATOM 8065 C CA . ASN B 1 178 ? 30.896 -30.923 -11.585 1.00 31.09 177 ASN B CA 1
ATOM 8066 C C . ASN B 1 178 ? 31.477 -29.845 -12.491 1.00 33.62 177 ASN B C 1
ATOM 8067 O O . ASN B 1 178 ? 32.101 -30.150 -13.517 1.00 34.28 177 ASN B O 1
ATOM 8078 N N . ALA B 1 179 ? 31.273 -28.590 -12.115 1.00 31.05 178 ALA B N 1
ATOM 8079 C CA . ALA B 1 179 ? 31.829 -27.462 -12.856 1.00 31.31 178 ALA B CA 1
ATOM 8080 C C . ALA B 1 179 ? 31.635 -26.215 -12.020 1.00 31.87 178 ALA B C 1
ATOM 8081 O O . ALA B 1 179 ? 30.910 -26.247 -11.020 1.00 31.31 178 ALA B O 1
ATOM 8088 N N . GLY B 1 180 ? 32.305 -25.131 -12.405 1.00 30.94 179 GLY B N 1
ATOM 8089 C CA . GLY B 1 180 ? 32.080 -23.837 -11.782 1.00 31.13 179 GLY B CA 1
ATOM 8090 C C . GLY B 1 180 ? 32.893 -23.611 -10.519 1.00 33.95 179 GLY B C 1
ATOM 8091 O O . GLY B 1 180 ? 33.915 -24.256 -10.293 1.00 35.73 179 GLY B O 1
ATOM 8095 N N . ALA B 1 181 ? 32.429 -22.683 -9.690 1.00 33.12 180 ALA B N 1
ATOM 8096 C CA . ALA B 1 181 ? 33.149 -22.315 -8.484 1.00 35.85 180 ALA B CA 1
ATOM 8097 C C . ALA B 1 181 ? 33.163 -23.491 -7.521 1.00 36.68 180 ALA B C 1
ATOM 8098 O O . ALA B 1 181 ? 32.158 -24.187 -7.375 1.00 34.87 180 ALA B O 1
ATOM 8105 N N . PRO B 1 182 ? 34.315 -23.734 -6.878 1.00 41.92 181 PRO B N 1
ATOM 8106 C CA . PRO B 1 182 ? 34.432 -24.805 -5.884 1.00 39.20 181 PRO B CA 1
ATOM 8107 C C . PRO B 1 182 ? 33.397 -24.612 -4.770 1.00 35.79 181 PRO B C 1
ATOM 8108 O O . PRO B 1 182 ? 33.356 -23.547 -4.157 1.00 34.19 181 PRO B O 1
ATOM 8119 N N . PRO B 1 183 ? 32.559 -25.629 -4.523 1.00 33.09 182 PRO B N 1
ATOM 8120 C CA . PRO B 1 183 ? 31.362 -25.425 -3.702 1.00 28.13 182 PRO B CA 1
ATOM 8121 C C . PRO B 1 183 ? 31.639 -25.258 -2.203 1.00 30.10 182 PRO B C 1
ATOM 8122 O O . PRO B 1 183 ? 30.978 -24.457 -1.556 1.00 31.25 182 PRO B O 1
ATOM 8133 N N . GLN B 1 184 ? 32.590 -26.002 -1.656 1.00 32.18 183 GLN B N 1
ATOM 8134 C CA . GLN B 1 184 ? 32.845 -25.936 -0.218 1.00 32.05 183 GLN B CA 1
ATOM 8135 C C . GLN B 1 184 ? 33.306 -24.531 0.156 1.00 31.61 183 GLN B C 1
ATOM 8136 O O . GLN B 1 184 ? 32.843 -23.951 1.136 1.00 29.68 183 GLN B O 1
ATOM 8150 N N . HIS B 1 185 ? 34.207 -23.981 -0.651 1.00 34.98 184 HIS B N 1
ATOM 8151 C CA . HIS B 1 185 ? 34.685 -22.621 -0.445 1.00 32.26 184 HIS B CA 1
ATOM 8152 C C . HIS B 1 185 ? 33.535 -21.613 -0.442 1.00 34.48 184 HIS B C 1
ATOM 8153 O O . HIS B 1 185 ? 33.458 -20.766 0.444 1.00 33.84 184 HIS B O 1
ATOM 8168 N N . GLU B 1 186 ? 32.649 -21.690 -1.434 1.00 31.13 185 GLU B N 1
ATOM 8169 C CA . GLU B 1 186 ? 31.516 -20.762 -1.510 1.00 28.81 185 GLU B CA 1
ATOM 8170 C C . GLU B 1 186 ? 30.508 -20.950 -0.356 1.00 30.84 185 GLU B C 1
ATOM 8171 O O . GLU B 1 186 ? 29.927 -19.980 0.144 1.00 25.73 185 GLU B O 1
ATOM 8183 N N . ALA B 1 187 ? 30.285 -22.195 0.052 1.00 28.77 186 ALA B N 1
ATOM 8184 C CA . ALA B 1 187 ? 29.414 -22.473 1.191 1.00 28.44 186 ALA B CA 1
ATOM 8185 C C . ALA B 1 187 ? 29.949 -21.791 2.445 1.00 25.61 186 ALA B C 1
ATOM 8186 O O . ALA B 1 187 ? 29.194 -21.206 3.230 1.00 24.93 186 ALA B O 1
ATOM 8193 N N . HIS B 1 188 ? 31.258 -21.900 2.622 1.00 28.73 187 HIS B N 1
ATOM 8194 C CA . HIS B 1 188 ? 31.955 -21.329 3.765 1.00 34.43 187 HIS B CA 1
ATOM 8195 C C . HIS B 1 188 ? 31.757 -19.817 3.800 1.00 32.58 187 HIS B C 1
ATOM 8196 O O . HIS B 1 188 ? 31.394 -19.261 4.827 1.00 31.68 187 HIS B O 1
ATOM 8211 N N . LYS B 1 189 ? 31.948 -19.152 2.667 1.00 30.90 188 LYS B N 1
ATOM 8212 C CA . LYS B 1 189 ? 31.818 -17.694 2.649 1.00 33.58 188 LYS B CA 1
ATOM 8213 C C . LYS B 1 189 ? 30.379 -17.304 2.897 1.00 31.00 188 LYS B C 1
ATOM 8214 O O . LYS B 1 189 ? 30.095 -16.314 3.574 1.00 32.61 188 LYS B O 1
ATOM 8233 N N . LEU B 1 190 ? 29.462 -18.091 2.350 1.00 30.06 189 LEU B N 1
ATOM 8234 C CA . LEU B 1 190 ? 28.046 -17.798 2.497 1.00 28.41 189 LEU B CA 1
ATOM 8235 C C . LEU B 1 190 ? 27.647 -17.925 3.953 1.00 29.11 189 LEU B C 1
ATOM 8236 O O . LEU B 1 190 ? 26.979 -17.052 4.509 1.00 31.88 189 LEU B O 1
ATOM 8252 N N . LYS B 1 191 ? 28.073 -19.009 4.589 1.00 32.95 190 LYS B N 1
ATOM 8253 C CA . LYS B 1 191 ? 27.716 -19.244 5.983 1.00 30.77 190 LYS B CA 1
ATOM 8254 C C . LYS B 1 191 ? 28.387 -18.218 6.903 1.00 31.66 190 LYS B C 1
ATOM 8255 O O . LYS B 1 191 ? 27.851 -17.866 7.946 1.00 32.80 190 LYS B O 1
ATOM 8274 N N . ALA B 1 192 ? 29.551 -17.720 6.503 1.00 33.96 191 ALA B N 1
ATOM 8275 C CA . ALA B 1 192 ? 30.273 -16.752 7.319 1.00 36.88 191 ALA B CA 1
ATOM 8276 C C . ALA B 1 192 ? 29.505 -15.428 7.426 1.00 37.79 191 ALA B C 1
ATOM 8277 O O . ALA B 1 192 ? 29.749 -14.641 8.336 1.00 39.46 191 ALA B O 1
ATOM 8284 N N . GLU B 1 193 ? 28.571 -15.196 6.508 1.00 37.62 192 GLU B N 1
ATOM 8285 C CA . GLU B 1 193 ? 27.784 -13.965 6.501 1.00 40.44 192 GLU B CA 1
ATOM 8286 C C . GLU B 1 193 ? 26.477 -14.128 7.273 1.00 38.16 192 GLU B C 1
ATOM 8287 O O . GLU B 1 193 ? 25.601 -13.279 7.199 1.00 38.95 192 GLU B O 1
ATOM 8299 N N . GLY B 1 194 ? 26.363 -15.221 8.024 1.00 36.77 193 GLY B N 1
ATOM 8300 C CA . GLY B 1 194 ? 25.198 -15.469 8.862 1.00 39.07 193 GLY B CA 1
ATOM 8301 C C . GLY B 1 194 ? 24.028 -16.110 8.132 1.00 39.42 193 GLY B C 1
ATOM 8302 O O . GLY B 1 194 ? 22.865 -15.833 8.444 1.00 34.57 193 GLY B O 1
ATOM 8306 N N . VAL B 1 195 ? 24.330 -16.970 7.161 1.00 32.25 194 VAL B N 1
ATOM 8307 C CA . VAL B 1 195 ? 23.291 -17.661 6.403 1.00 29.03 194 VAL B CA 1
ATOM 8308 C C . VAL B 1 195 ? 23.169 -19.127 6.858 1.00 30.10 194 VAL B C 1
ATOM 8309 O O . VAL B 1 195 ? 24.161 -19.850 6.953 1.00 31.38 194 VAL B O 1
ATOM 8322 N N . THR B 1 196 ? 21.951 -19.550 7.163 1.00 25.32 195 THR B N 1
ATOM 8323 C CA . THR B 1 196 ? 21.681 -20.960 7.412 1.00 28.77 195 THR B CA 1
ATOM 8324 C C . THR B 1 196 ? 21.491 -21.658 6.067 1.00 28.23 195 THR B C 1
ATOM 8325 O O . THR B 1 196 ? 20.756 -21.165 5.213 1.00 22.05 195 THR B O 1
ATOM 8336 N N . VAL B 1 197 ? 22.163 -22.795 5.883 1.00 26.12 196 VAL B N 1
ATOM 8337 C CA . VAL B 1 197 ? 22.045 -23.574 4.658 1.00 22.13 196 VAL B CA 1
ATOM 8338 C C . VAL B 1 197 ? 21.488 -24.989 4.936 1.00 22.61 196 VAL B C 1
ATOM 8339 O O . VAL B 1 197 ? 22.027 -25.753 5.743 1.00 22.80 196 VAL B O 1
ATOM 8352 N N . ILE B 1 198 ? 20.378 -25.292 4.280 1.00 21.99 197 ILE B N 1
ATOM 8353 C CA . ILE B 1 198 ? 19.748 -26.601 4.307 1.00 20.11 197 ILE B CA 1
ATOM 8354 C C . ILE B 1 198 ? 19.901 -27.179 2.897 1.00 21.13 197 ILE B C 1
ATOM 8355 O O . ILE B 1 198 ? 19.646 -26.487 1.907 1.00 21.69 197 ILE B O 1
ATOM 8371 N N . ALA B 1 199 ? 20.324 -28.432 2.810 1.00 19.30 198 ALA B N 1
ATOM 8372 C CA . ALA B 1 199 ? 20.533 -29.108 1.529 1.00 20.10 198 ALA B CA 1
ATOM 8373 C C . ALA B 1 199 ? 19.624 -30.327 1.385 1.00 25.62 198 ALA B C 1
ATOM 8374 O O . ALA B 1 199 ? 19.518 -31.155 2.311 1.00 23.38 198 ALA B O 1
ATOM 8381 N N . ILE B 1 200 ? 18.979 -30.434 0.221 1.00 23.22 199 ILE B N 1
ATOM 8382 C CA . ILE B 1 200 ? 18.123 -31.569 -0.111 1.00 20.14 199 ILE B CA 1
ATOM 8383 C C . ILE B 1 200 ? 18.633 -32.307 -1.339 1.00 24.41 199 ILE B C 1
ATOM 8384 O O . ILE B 1 200 ? 18.791 -31.732 -2.422 1.00 22.08 199 ILE B O 1
ATOM 8400 N N . GLY B 1 201 ? 18.887 -33.593 -1.158 1.00 22.12 200 GLY B N 1
ATOM 8401 C CA . GLY B 1 201 ? 19.378 -34.440 -2.225 1.00 22.85 200 GLY B CA 1
ATOM 8402 C C . GLY B 1 201 ? 18.293 -35.404 -2.628 1.00 25.91 200 GLY B C 1
ATOM 8403 O O . GLY B 1 201 ? 17.651 -36.020 -1.772 1.00 25.35 200 GLY B O 1
ATOM 8407 N N . ILE B 1 202 ? 18.091 -35.520 -3.935 1.00 23.73 201 ILE B N 1
ATOM 8408 C CA . ILE B 1 202 ? 17.058 -36.375 -4.507 1.00 27.81 201 ILE B CA 1
ATOM 8409 C C . ILE B 1 202 ? 17.692 -37.373 -5.477 1.00 29.92 201 ILE B C 1
ATOM 8410 O O . ILE B 1 202 ? 18.514 -36.994 -6.320 1.00 25.52 201 ILE B O 1
ATOM 8426 N N . GLY B 1 203 ? 17.330 -38.646 -5.342 1.00 31.96 202 GLY B N 1
ATOM 8427 C CA . GLY B 1 203 ? 17.782 -39.677 -6.266 1.00 28.31 202 GLY B CA 1
ATOM 8428 C C . GLY B 1 203 ? 19.148 -40.215 -5.921 1.00 33.62 202 GLY B C 1
ATOM 8429 O O . GLY B 1 203 ? 19.594 -40.089 -4.783 1.00 37.70 202 GLY B O 1
ATOM 8433 N N . GLN B 1 204 ? 19.832 -40.812 -6.896 1.00 34.36 203 GLN B N 1
ATOM 8434 C CA . GLN B 1 204 ? 21.135 -41.410 -6.634 1.00 33.93 203 GLN B CA 1
ATOM 8435 C C . GLN B 1 204 ? 22.328 -40.615 -7.184 1.00 35.09 203 GLN B C 1
ATOM 8436 O O . GLN B 1 204 ? 23.471 -41.045 -7.038 1.00 37.63 203 GLN B O 1
ATOM 8450 N N . GLY B 1 205 ? 22.080 -39.452 -7.782 1.00 32.30 204 GLY B N 1
ATOM 8451 C CA . GLY B 1 205 ? 23.143 -38.705 -8.441 1.00 30.39 204 GLY B CA 1
ATOM 8452 C C . GLY B 1 205 ? 23.918 -37.707 -7.586 1.00 30.96 204 GLY B C 1
ATOM 8453 O O . GLY B 1 205 ? 25.011 -37.293 -7.962 1.00 29.95 204 GLY B O 1
ATOM 8457 N N . PHE B 1 206 ? 23.355 -37.309 -6.447 1.00 31.18 205 PHE B N 1
ATOM 8458 C CA . PHE B 1 206 ? 24.051 -36.402 -5.529 1.00 34.46 205 PHE B CA 1
ATOM 8459 C C . PHE B 1 206 ? 25.014 -37.200 -4.650 1.00 32.60 205 PHE B C 1
ATOM 8460 O O . PHE B 1 206 ? 24.869 -38.424 -4.514 1.00 29.51 205 PHE B O 1
ATOM 8477 N N . VAL B 1 207 ? 26.007 -36.529 -4.073 1.00 31.60 206 VAL B N 1
ATOM 8478 C CA . VAL B 1 207 ? 26.848 -37.189 -3.080 1.00 31.65 206 VAL B CA 1
ATOM 8479 C C . VAL B 1 207 ? 26.687 -36.563 -1.678 1.00 31.85 206 VAL B C 1
ATOM 8480 O O . VAL B 1 207 ? 26.835 -35.349 -1.462 1.00 25.27 206 VAL B O 1
ATOM 8493 N N . LYS B 1 208 ? 26.350 -37.425 -0.727 1.00 31.35 207 LYS B N 1
ATOM 8494 C CA . LYS B 1 208 ? 25.930 -36.979 0.588 1.00 30.22 207 LYS B CA 1
ATOM 8495 C C . LYS B 1 208 ? 26.996 -36.168 1.328 1.00 24.98 207 LYS B C 1
ATOM 8496 O O . LYS B 1 208 ? 26.683 -35.168 1.965 1.00 27.02 207 LYS B O 1
ATOM 8515 N N . THR B 1 209 ? 28.256 -36.578 1.229 1.00 27.48 208 THR B N 1
ATOM 8516 C CA . THR B 1 209 ? 29.332 -35.869 1.917 1.00 28.46 208 THR B CA 1
ATOM 8517 C C . THR B 1 209 ? 29.541 -34.445 1.395 1.00 25.27 208 THR B C 1
ATOM 8518 O O . THR B 1 209 ? 29.916 -33.559 2.148 1.00 25.43 208 THR B O 1
ATOM 8529 N N . GLU B 1 210 ? 29.321 -34.232 0.102 1.00 22.71 209 GLU B N 1
ATOM 8530 C CA . GLU B 1 210 ? 29.424 -32.890 -0.462 1.00 22.74 209 GLU B CA 1
ATOM 8531 C C . GLU B 1 210 ? 28.328 -31.969 0.095 1.00 22.62 209 GLU B C 1
ATOM 8532 O O . GLU B 1 210 ? 28.579 -30.803 0.423 1.00 26.73 209 GLU B O 1
ATOM 8544 N N . LEU B 1 211 ? 27.111 -32.485 0.203 1.00 22.07 210 LEU B N 1
ATOM 8545 C CA . LEU B 1 211 ? 26.024 -31.705 0.780 1.00 23.01 210 LEU B CA 1
ATOM 8546 C C . LEU B 1 211 ? 26.263 -31.440 2.274 1.00 25.76 210 LEU B C 1
ATOM 8547 O O . LEU B 1 211 ? 25.952 -30.354 2.786 1.00 22.99 210 LEU B O 1
ATOM 8563 N N . GLU B 1 212 ? 26.810 -32.442 2.958 1.00 23.99 211 GLU B N 1
ATOM 8564 C CA . GLU B 1 212 ? 27.112 -32.355 4.381 1.00 24.48 211 GLU B CA 1
ATOM 8565 C C . GLU B 1 212 ? 28.123 -31.256 4.666 1.00 26.13 211 GLU B C 1
ATOM 8566 O O . GLU B 1 212 ? 28.088 -30.616 5.723 1.00 29.91 211 GLU B O 1
ATOM 8578 N N . GLN B 1 213 ? 28.999 -31.010 3.710 1.00 25.71 212 GLN B N 1
ATOM 8579 C CA . GLN B 1 213 ? 29.994 -29.976 3.876 1.00 29.90 212 GLN B CA 1
ATOM 8580 C C . GLN B 1 213 ? 29.453 -28.592 3.496 1.00 31.22 212 GLN B C 1
ATOM 8581 O O . GLN B 1 213 ? 29.954 -27.587 3.990 1.00 34.12 212 GLN B O 1
ATOM 8595 N N . ILE B 1 214 ? 28.421 -28.552 2.652 1.00 26.74 213 ILE B N 1
ATOM 8596 C CA . ILE B 1 214 ? 27.756 -27.304 2.269 1.00 26.09 213 ILE B CA 1
ATOM 8597 C C . ILE B 1 214 ? 26.782 -26.803 3.333 1.00 24.78 213 ILE B C 1
ATOM 8598 O O . ILE B 1 214 ? 26.788 -25.627 3.686 1.00 24.29 213 ILE B O 1
ATOM 8614 N N . ALA B 1 215 ? 25.945 -27.703 3.835 1.00 20.42 214 ALA B N 1
ATOM 8615 C CA . ALA B 1 215 ? 24.930 -27.368 4.815 1.00 23.11 214 ALA B CA 1
ATOM 8616 C C . ALA B 1 215 ? 25.533 -26.821 6.127 1.00 22.05 214 ALA B C 1
ATOM 8617 O O . ALA B 1 215 ? 26.724 -26.950 6.379 1.00 20.57 214 ALA B O 1
ATOM 8624 N N . THR B 1 216 ? 24.679 -26.220 6.944 1.00 24.13 215 THR B N 1
ATOM 8625 C CA . THR B 1 216 ? 25.095 -25.596 8.205 1.00 24.51 215 THR B CA 1
ATOM 8626 C C . THR B 1 216 ? 25.682 -26.653 9.157 1.00 26.08 215 THR B C 1
ATOM 8627 O O . THR B 1 216 ? 26.723 -26.433 9.772 1.00 24.56 215 THR B O 1
ATOM 8638 N N . MET B 1 217 ? 24.998 -27.789 9.260 1.00 22.44 216 MET B N 1
ATOM 8639 C CA A MET B 1 217 ? 25.516 -28.967 9.953 0.50 25.97 216 MET B CA 1
ATOM 8640 C CA B MET B 1 217 ? 25.521 -28.959 9.960 0.50 25.97 216 MET B CA 1
ATOM 8641 C C . MET B 1 217 ? 25.110 -30.207 9.182 1.00 25.54 216 MET B C 1
ATOM 8642 O O . MET B 1 217 ? 24.197 -30.161 8.354 1.00 27.49 216 MET B O 1
ATOM 8667 N N . LYS B 1 218 ? 25.774 -31.318 9.463 1.00 26.43 217 LYS B N 1
ATOM 8668 C CA . LYS B 1 218 ? 25.478 -32.579 8.789 1.00 28.39 217 LYS B CA 1
ATOM 8669 C C . LYS B 1 218 ? 23.995 -32.927 8.814 1.00 25.95 217 LYS B C 1
ATOM 8670 O O . LYS B 1 218 ? 23.470 -33.507 7.861 1.00 25.63 217 LYS B O 1
ATOM 8689 N N . ASN B 1 219 ? 23.296 -32.579 9.883 1.00 25.63 218 ASN B N 1
ATOM 8690 C CA . ASN B 1 219 ? 21.878 -32.922 9.929 1.00 27.73 218 ASN B CA 1
ATOM 8691 C C . ASN B 1 219 ? 20.948 -31.885 9.307 1.00 25.19 218 ASN B C 1
ATOM 8692 O O . ASN B 1 219 ? 19.740 -32.027 9.386 1.00 24.38 218 ASN B O 1
ATOM 8703 N N . TYR B 1 220 ? 21.508 -30.862 8.666 1.00 25.18 219 TYR B N 1
ATOM 8704 C CA . TYR B 1 220 ? 20.705 -29.970 7.832 1.00 24.72 219 TYR B CA 1
ATOM 8705 C C . TYR B 1 220 ? 20.656 -30.503 6.402 1.00 25.86 219 TYR B C 1
ATOM 8706 O O . TYR B 1 220 ? 20.171 -29.815 5.496 1.00 22.20 219 TYR B O 1
ATOM 8724 N N . VAL B 1 221 ? 21.178 -31.714 6.197 1.00 23.18 220 VAL B N 1
ATOM 8725 C CA . VAL B 1 221 ? 21.022 -32.433 4.921 1.00 23.80 220 VAL B CA 1
ATOM 8726 C C . VAL B 1 221 ? 19.883 -33.446 5.007 1.00 27.37 220 VAL B C 1
ATOM 8727 O O . VAL B 1 221 ? 19.859 -34.300 5.906 1.00 20.47 220 VAL B O 1
ATOM 8740 N N . LEU B 1 222 ? 18.935 -33.330 4.081 1.00 23.60 221 LEU B N 1
ATOM 8741 C CA . LEU B 1 222 ? 17.818 -34.252 3.951 1.00 22.80 221 LEU B CA 1
ATOM 8742 C C . LEU B 1 222 ? 17.905 -34.960 2.595 1.00 25.47 221 LEU B C 1
ATOM 8743 O O . LEU B 1 222 ? 18.287 -34.356 1.594 1.00 26.00 221 LEU B O 1
ATOM 8759 N N . THR B 1 223 ? 17.553 -36.239 2.556 1.00 26.13 222 THR B N 1
ATOM 8760 C CA . THR B 1 223 ? 17.636 -37.000 1.318 1.00 28.53 222 THR B CA 1
ATOM 8761 C C . THR B 1 223 ? 16.359 -37.794 1.047 1.00 30.58 222 THR B C 1
ATOM 8762 O O . THR B 1 223 ? 15.654 -38.170 1.964 1.00 31.55 222 THR B O 1
ATOM 8773 N N . THR B 1 224 ? 16.066 -38.014 -0.230 1.00 35.12 223 THR B N 1
ATOM 8774 C CA . THR B 1 224 ? 14.907 -38.806 -0.647 1.00 32.11 223 THR B CA 1
ATOM 8775 C C . THR B 1 224 ? 15.252 -39.547 -1.925 1.00 34.56 223 THR B C 1
ATOM 8776 O O . THR B 1 224 ? 16.070 -39.079 -2.711 1.00 32.00 223 THR B O 1
ATOM 8787 N N . ASN B 1 225 ? 14.624 -40.704 -2.126 1.00 34.17 224 ASN B N 1
ATOM 8788 C CA . ASN B 1 225 ? 14.910 -41.574 -3.260 1.00 39.69 224 ASN B CA 1
ATOM 8789 C C . ASN B 1 225 ? 14.324 -41.093 -4.576 1.00 31.92 224 ASN B C 1
ATOM 8790 O O . ASN B 1 225 ? 14.831 -41.421 -5.639 1.00 42.90 224 ASN B O 1
ATOM 8801 N N . SER B 1 226 ? 13.244 -40.335 -4.510 1.00 34.56 225 SER B N 1
ATOM 8802 C CA . SER B 1 226 ? 12.557 -39.909 -5.721 1.00 40.64 225 SER B CA 1
ATOM 8803 C C . SER B 1 226 ? 11.867 -38.581 -5.505 1.00 37.20 225 SER B C 1
ATOM 8804 O O . SER B 1 226 ? 11.644 -38.158 -4.369 1.00 33.66 225 SER B O 1
ATOM 8812 N N . PHE B 1 227 ? 11.505 -37.936 -6.607 1.00 35.68 226 PHE B N 1
ATOM 8813 C CA . PHE B 1 227 ? 10.785 -36.674 -6.551 1.00 38.46 226 PHE B CA 1
ATOM 8814 C C . PHE B 1 227 ? 9.392 -36.829 -5.950 1.00 37.70 226 PHE B C 1
ATOM 8815 O O . PHE B 1 227 ? 8.846 -35.885 -5.377 1.00 37.18 226 PHE B O 1
ATOM 8832 N N . SER B 1 228 ? 8.819 -38.020 -6.069 1.00 38.12 227 SER B N 1
ATOM 8833 C CA . SER B 1 228 ? 7.469 -38.256 -5.555 1.00 47.96 227 SER B CA 1
ATOM 8834 C C . SER B 1 228 ? 7.441 -38.338 -4.025 1.00 40.17 227 SER B C 1
ATOM 8835 O O . SER B 1 228 ? 6.389 -38.177 -3.419 1.00 43.11 227 SER B O 1
ATOM 8843 N N . GLU B 1 229 ? 8.597 -38.583 -3.411 1.00 38.27 228 GLU B N 1
ATOM 8844 C CA . GLU B 1 229 ? 8.702 -38.630 -1.955 1.00 40.05 228 GLU B CA 1
ATOM 8845 C C . GLU B 1 229 ? 9.225 -37.320 -1.351 1.00 40.05 228 GLU B C 1
ATOM 8846 O O . GLU B 1 229 ? 9.470 -37.248 -0.144 1.00 35.14 228 GLU B O 1
ATOM 8858 N N . LEU B 1 230 ? 9.412 -36.299 -2.185 1.00 37.88 229 LEU B N 1
ATOM 8859 C CA . LEU B 1 230 ? 9.865 -34.990 -1.708 1.00 33.66 229 LEU B CA 1
ATOM 8860 C C . LEU B 1 230 ? 8.990 -34.472 -0.586 1.00 32.96 229 LEU B C 1
ATOM 8861 O O . LEU B 1 230 ? 9.477 -33.962 0.428 1.00 31.93 229 LEU B O 1
ATOM 8877 N N . SER B 1 231 ? 7.682 -34.570 -0.786 1.00 37.12 230 SER B N 1
ATOM 8878 C CA . SER B 1 231 ? 6.736 -33.966 0.136 1.00 40.46 230 SER B CA 1
ATOM 8879 C C . SER B 1 231 ? 6.866 -34.553 1.544 1.00 35.88 230 SER B C 1
ATOM 8880 O O . SER B 1 231 ? 6.402 -33.949 2.511 1.00 39.88 230 SER B O 1
ATOM 8888 N N . THR B 1 232 ? 7.517 -35.709 1.662 1.00 31.74 231 THR B N 1
ATOM 8889 C CA . THR B 1 232 ? 7.716 -36.324 2.974 1.00 35.84 231 THR B CA 1
ATOM 8890 C C . THR B 1 232 ? 8.812 -35.628 3.787 1.00 39.81 231 THR B C 1
ATOM 8891 O O . THR B 1 232 ? 9.002 -35.940 4.971 1.00 35.55 231 THR B O 1
ATOM 8902 N N . LEU B 1 233 ? 9.528 -34.689 3.163 1.00 34.53 232 LEU B N 1
ATOM 8903 C CA . LEU B 1 233 ? 10.612 -33.980 3.844 1.00 34.26 232 LEU B CA 1
ATOM 8904 C C . LEU B 1 233 ? 10.165 -32.627 4.365 1.00 31.24 232 LEU B C 1
ATOM 8905 O O . LEU B 1 233 ? 10.924 -31.941 5.046 1.00 30.29 232 LEU B O 1
ATOM 8921 N N . LEU B 1 234 ? 8.930 -32.248 4.061 1.00 30.67 233 LEU B N 1
ATOM 8922 C CA . LEU B 1 234 ? 8.458 -30.891 4.328 1.00 34.23 233 LEU B CA 1
ATOM 8923 C C . LEU B 1 234 ? 8.595 -30.438 5.786 1.00 37.08 233 LEU B C 1
ATOM 8924 O O . LEU B 1 234 ? 9.174 -29.378 6.071 1.00 30.77 233 LEU B O 1
ATOM 8940 N N . LYS B 1 235 ? 8.056 -31.231 6.705 1.00 35.60 234 LYS B N 1
ATOM 8941 C CA . LYS B 1 235 ? 8.106 -30.893 8.127 1.00 34.01 234 LYS B CA 1
ATOM 8942 C C . LYS B 1 235 ? 9.545 -30.786 8.650 1.00 32.04 234 LYS B C 1
ATOM 8943 O O . LYS B 1 235 ? 9.853 -29.908 9.450 1.00 30.84 234 LYS B O 1
ATOM 8962 N N . LEU B 1 236 ? 10.417 -31.668 8.175 1.00 30.85 235 LEU B N 1
ATOM 8963 C CA . LEU B 1 236 ? 11.826 -31.645 8.550 1.00 29.99 235 LEU B CA 1
ATOM 8964 C C . LEU B 1 236 ? 12.487 -30.350 8.089 1.00 33.42 235 LEU B C 1
ATOM 8965 O O . LEU B 1 236 ? 13.301 -29.767 8.809 1.00 29.68 235 LEU B O 1
ATOM 8981 N N . VAL B 1 237 ? 12.124 -29.890 6.893 1.00 29.90 236 VAL B N 1
ATOM 8982 C CA . VAL B 1 237 ? 12.708 -28.669 6.345 1.00 28.97 236 VAL B CA 1
ATOM 8983 C C . VAL B 1 237 ? 12.260 -27.440 7.126 1.00 28.34 236 VAL B C 1
ATOM 8984 O O . VAL B 1 237 ? 13.068 -26.595 7.481 1.00 25.79 236 VAL B O 1
ATOM 8997 N N . ILE B 1 238 ? 10.961 -27.342 7.366 1.00 29.06 237 ILE B N 1
ATOM 8998 C CA . ILE B 1 238 ? 10.406 -26.264 8.178 1.00 32.22 237 ILE B CA 1
ATOM 8999 C C . ILE B 1 238 ? 11.069 -26.250 9.541 1.00 32.13 237 ILE B C 1
ATOM 9000 O O . ILE B 1 238 ? 11.415 -25.185 10.062 1.00 31.14 237 ILE B O 1
ATOM 9016 N N . ASP B 1 239 ? 11.264 -27.440 10.107 1.00 30.38 238 ASP B N 1
ATOM 9017 C CA . ASP B 1 239 ? 11.870 -27.555 11.429 1.00 31.84 238 ASP B CA 1
ATOM 9018 C C . ASP B 1 239 ? 13.272 -26.980 11.443 1.00 33.83 238 ASP B C 1
ATOM 9019 O O . ASP B 1 239 ? 13.615 -26.221 12.348 1.00 31.03 238 ASP B O 1
ATOM 9028 N N . LEU B 1 240 ? 14.077 -27.330 10.438 1.00 29.55 239 LEU B N 1
ATOM 9029 C CA . LEU B 1 240 ? 15.443 -26.796 10.333 1.00 29.63 239 LEU B CA 1
ATOM 9030 C C . LEU B 1 240 ? 15.477 -25.306 10.008 1.00 28.40 239 LEU B C 1
ATOM 9031 O O . LEU B 1 240 ? 16.327 -24.559 10.508 1.00 30.44 239 LEU B O 1
ATOM 9047 N N . ALA B 1 241 ? 14.564 -24.881 9.148 1.00 28.44 240 ALA B N 1
ATOM 9048 C CA . ALA B 1 241 ? 14.481 -23.484 8.761 1.00 30.00 240 ALA B CA 1
ATOM 9049 C C . ALA B 1 241 ? 14.119 -22.608 9.955 1.00 29.73 240 ALA B C 1
ATOM 9050 O O . ALA B 1 241 ? 14.491 -21.439 10.003 1.00 29.31 240 ALA B O 1
ATOM 9057 N N . CYS B 1 242 ? 13.394 -23.183 10.915 1.00 34.37 241 CYS B N 1
ATOM 9058 C CA . CYS B 1 242 ? 12.897 -22.440 12.075 1.00 33.19 241 CYS B CA 1
ATOM 9059 C C . CYS B 1 242 ? 13.802 -22.589 13.306 1.00 38.47 241 CYS B C 1
ATOM 9060 O O . CYS B 1 242 ? 13.500 -22.069 14.378 1.00 42.92 241 CYS B O 1
ATOM 9067 N N . GLU B 1 243 ? 14.903 -23.311 13.146 1.00 35.37 242 GLU B N 1
ATOM 9068 C CA . GLU B 1 243 ? 15.906 -23.439 14.186 1.00 32.17 242 GLU B CA 1
ATOM 9069 C C . GLU B 1 243 ? 16.708 -22.144 14.244 1.00 37.43 242 GLU B C 1
ATOM 9070 O O . GLU B 1 243 ? 17.248 -21.703 13.239 1.00 32.95 242 GLU B O 1
ATOM 9082 N N . VAL B 1 244 ? 16.767 -21.514 15.410 1.00 39.28 243 VAL B N 1
ATOM 9083 C CA . VAL B 1 244 ? 17.519 -20.273 15.557 1.00 39.36 243 VAL B CA 1
ATOM 9084 C C . VAL B 1 244 ? 18.757 -20.510 16.421 1.00 41.86 243 VAL B C 1
ATOM 9085 O O . VAL B 1 244 ? 18.655 -20.841 17.611 1.00 37.63 243 VAL B O 1
ATOM 9098 N N . CYS B 1 245 ? 19.926 -20.361 15.807 1.00 36.07 244 CYS B N 1
ATOM 9099 C CA . CYS B 1 245 ? 21.184 -20.581 16.502 1.00 37.50 244 CYS B CA 1
ATOM 9100 C C . CYS B 1 245 ? 21.883 -19.242 16.734 1.00 40.03 244 CYS B C 1
ATOM 9101 O O . CYS B 1 245 ? 22.048 -18.445 15.802 1.00 40.59 244 CYS B O 1
ATOM 9108 N N . VAL B 1 246 ? 22.277 -18.994 17.984 1.00 31.70 245 VAL B N 1
ATOM 9109 C CA . VAL B 1 246 ? 22.935 -17.742 18.358 1.00 34.09 245 VAL B CA 1
ATOM 9110 C C . VAL B 1 246 ? 24.222 -18.016 19.133 1.00 32.65 245 VAL B C 1
ATOM 9111 O O . VAL B 1 246 ? 24.402 -19.099 19.685 1.00 33.74 245 VAL B O 1
ATOM 9124 N N . VAL B 1 247 ? 25.136 -17.053 19.152 1.00 30.27 246 VAL B N 1
ATOM 9125 C CA . VAL B 1 247 ? 26.280 -17.135 20.041 1.00 30.36 246 VAL B CA 1
ATOM 9126 C C . VAL B 1 247 ? 25.919 -16.512 21.395 1.00 34.22 246 VAL B C 1
ATOM 9127 O O . VAL B 1 247 ? 25.737 -15.305 21.503 1.00 30.15 246 VAL B O 1
ATOM 9140 N N . ASP B 1 248 ? 25.787 -17.351 22.422 1.00 27.23 247 ASP B N 1
ATOM 9141 C CA . ASP B 1 248 ? 25.381 -16.877 23.742 1.00 29.73 247 ASP B CA 1
ATOM 9142 C C . ASP B 1 248 ? 26.095 -17.636 24.860 1.00 30.36 247 ASP B C 1
ATOM 9143 O O . ASP B 1 248 ? 25.653 -18.713 25.279 1.00 28.25 247 ASP B O 1
ATOM 9152 N N . CYS B 1 249 ? 27.194 -17.058 25.340 1.00 26.29 248 CYS B N 1
ATOM 9153 C CA . CYS B 1 249 ? 27.953 -17.630 26.443 1.00 23.82 248 CYS B CA 1
ATOM 9154 C C . CYS B 1 249 ? 27.254 -17.482 27.803 1.00 27.38 248 CYS B C 1
ATOM 9155 O O . CYS B 1 249 ? 27.846 -17.782 28.847 1.00 27.88 248 CYS B O 1
ATOM 9162 N N . ALA B 1 250 ? 26.008 -17.017 27.804 1.00 26.58 249 ALA B N 1
ATOM 9163 C CA . ALA B 1 250 ? 25.261 -16.874 29.048 1.00 28.47 249 ALA B CA 1
ATOM 9164 C C . ALA B 1 250 ? 23.984 -17.691 28.988 1.00 31.22 249 ALA B C 1
ATOM 9165 O O . ALA B 1 250 ? 23.048 -17.459 29.743 1.00 29.70 249 ALA B O 1
ATOM 9172 N N . GLY B 1 251 ? 23.927 -18.643 28.073 1.00 31.52 250 GLY B N 1
ATOM 9173 C CA . GLY B 1 251 ? 22.749 -19.484 27.973 1.00 40.22 250 GLY B CA 1
ATOM 9174 C C . GLY B 1 251 ? 22.818 -20.641 28.956 1.00 35.88 250 GLY B C 1
ATOM 9175 O O . GLY B 1 251 ? 23.741 -20.743 29.755 1.00 35.77 250 GLY B O 1
ATOM 9179 N N . HIS B 1 252 ? 21.820 -21.509 28.911 1.00 34.99 251 HIS B N 1
ATOM 9180 C CA . HIS B 1 252 ? 21.922 -22.789 29.590 1.00 33.31 251 HIS B CA 1
ATOM 9181 C C . HIS B 1 252 ? 22.531 -23.795 28.607 1.00 31.17 251 HIS B C 1
ATOM 9182 O O . HIS B 1 252 ? 22.050 -23.953 27.481 1.00 28.38 251 HIS B O 1
ATOM 9197 N N . ALA B 1 253 ? 23.608 -24.447 29.030 1.00 24.87 252 ALA B N 1
ATOM 9198 C CA . ALA B 1 253 ? 24.300 -25.410 28.185 1.00 25.89 252 ALA B CA 1
ATOM 9199 C C . ALA B 1 253 ? 24.984 -26.496 29.026 1.00 27.77 252 ALA B C 1
ATOM 9200 O O . ALA B 1 253 ? 25.442 -26.236 30.131 1.00 21.11 252 ALA B O 1
ATOM 9207 N N . ASP B 1 254 ? 25.039 -27.705 28.480 1.00 21.56 253 ASP B N 1
ATOM 9208 C CA . ASP B 1 254 ? 25.760 -28.824 29.096 1.00 20.59 253 ASP B CA 1
ATOM 9209 C C . ASP B 1 254 ? 26.913 -29.161 28.170 1.00 18.37 253 ASP B C 1
ATOM 9210 O O . ASP B 1 254 ? 26.678 -29.544 27.026 1.00 19.44 253 ASP B O 1
ATOM 9219 N N . ILE B 1 255 ? 28.143 -28.979 28.645 1.00 17.71 254 ILE B N 1
ATOM 9220 C CA . ILE B 1 255 ? 29.342 -29.048 27.810 1.00 19.21 254 ILE B CA 1
ATOM 9221 C C . ILE B 1 255 ? 30.254 -30.148 28.324 1.00 20.59 254 ILE B C 1
ATOM 9222 O O . ILE B 1 255 ? 30.675 -30.130 29.490 1.00 17.87 254 ILE B O 1
ATOM 9238 N N . ALA B 1 256 ? 30.564 -31.102 27.456 1.00 17.15 255 ALA B N 1
ATOM 9239 C CA . ALA B 1 256 ? 31.436 -32.205 27.813 1.00 17.49 255 ALA B CA 1
ATOM 9240 C C . ALA B 1 256 ? 32.766 -32.064 27.087 1.00 19.06 255 ALA B C 1
ATOM 9241 O O . ALA B 1 256 ? 32.799 -32.043 25.851 1.00 20.04 255 ALA B O 1
ATOM 9248 N N . PHE B 1 257 ? 33.860 -31.958 27.840 1.00 17.03 256 PHE B N 1
ATOM 9249 C CA . PHE B 1 257 ? 35.190 -32.130 27.262 1.00 15.59 256 PHE B CA 1
ATOM 9250 C C . PHE B 1 257 ? 35.499 -33.622 27.191 1.00 20.15 256 PHE B C 1
ATOM 9251 O O . PHE B 1 257 ? 35.405 -34.323 28.191 1.00 16.84 256 PHE B O 1
ATOM 9268 N N . VAL B 1 258 ? 35.866 -34.097 26.009 1.00 18.25 257 VAL B N 1
ATOM 9269 C CA . VAL B 1 258 ? 36.213 -35.502 25.812 1.00 16.04 257 VAL B CA 1
ATOM 9270 C C . VAL B 1 258 ? 37.612 -35.472 25.245 1.00 19.19 257 VAL B C 1
ATOM 9271 O O . VAL B 1 258 ? 37.802 -35.175 24.058 1.00 19.11 257 VAL B O 1
ATOM 9284 N N . PHE B 1 259 ? 38.602 -35.731 26.087 1.00 19.11 258 PHE B N 1
ATOM 9285 C CA . PHE B 1 259 ? 39.971 -35.571 25.645 1.00 18.40 258 PHE B CA 1
ATOM 9286 C C . PHE B 1 259 ? 40.938 -36.703 25.941 1.00 23.84 258 PHE B C 1
ATOM 9287 O O . PHE B 1 259 ? 40.787 -37.484 26.877 1.00 20.76 258 PHE B O 1
ATOM 9304 N N . ASP B 1 260 ? 41.931 -36.734 25.061 1.00 22.53 259 ASP B N 1
ATOM 9305 C CA . ASP B 1 260 ? 43.052 -37.642 25.055 1.00 23.97 259 ASP B CA 1
ATOM 9306 C C . ASP B 1 260 ? 43.815 -37.582 26.371 1.00 23.95 259 ASP B C 1
ATOM 9307 O O . ASP B 1 260 ? 44.190 -36.503 26.835 1.00 28.05 259 ASP B O 1
ATOM 9316 N N . ALA B 1 261 ? 44.033 -38.743 26.974 1.00 20.93 260 ALA B N 1
ATOM 9317 C CA . ALA B 1 261 ? 44.872 -38.852 28.172 1.00 26.60 260 ALA B CA 1
ATOM 9318 C C . ALA B 1 261 ? 45.997 -39.876 27.952 1.00 28.48 260 ALA B C 1
ATOM 9319 O O . ALA B 1 261 ? 46.569 -40.406 28.895 1.00 27.89 260 ALA B O 1
ATOM 9326 N N . SER B 1 262 ? 46.307 -40.127 26.689 1.00 23.25 261 SER B N 1
ATOM 9327 C CA . SER B 1 262 ? 47.401 -41.009 26.292 1.00 28.92 261 SER B CA 1
ATOM 9328 C C . SER B 1 262 ? 48.799 -40.566 26.750 1.00 28.08 261 SER B C 1
ATOM 9329 O O . SER B 1 262 ? 49.066 -39.372 26.950 1.00 29.25 261 SER B O 1
ATOM 9337 N N . SER B 1 263 ? 49.683 -41.552 26.874 1.00 31.21 262 SER B N 1
ATOM 9338 C CA . SER B 1 263 ? 51.113 -41.358 27.137 1.00 39.58 262 SER B CA 1
ATOM 9339 C C . SER B 1 263 ? 51.776 -40.435 26.132 1.00 37.60 262 SER B C 1
ATOM 9340 O O . SER B 1 263 ? 52.772 -39.781 26.437 1.00 43.21 262 SER B O 1
ATOM 9348 N N . SER B 1 264 ? 51.240 -40.423 24.917 1.00 34.38 263 SER B N 1
ATOM 9349 C CA . SER B 1 264 ? 51.877 -39.751 23.796 1.00 40.80 263 SER B CA 1
ATOM 9350 C C . SER B 1 264 ? 51.879 -38.230 23.932 1.00 43.35 263 SER B C 1
ATOM 9351 O O . SER B 1 264 ? 52.668 -37.550 23.280 1.00 42.41 263 SER B O 1
ATOM 9359 N N . ILE B 1 265 ? 50.990 -37.697 24.764 1.00 37.45 264 ILE B N 1
ATOM 9360 C CA . ILE B 1 265 ? 50.820 -36.250 24.851 1.00 37.08 264 ILE B CA 1
ATOM 9361 C C . ILE B 1 265 ? 52.103 -35.589 25.371 1.00 36.04 264 ILE B C 1
ATOM 9362 O O . ILE B 1 265 ? 52.549 -34.590 24.834 1.00 38.64 264 ILE B O 1
ATOM 9378 N N . ASN B 1 266 ? 52.680 -36.158 26.423 1.00 35.95 265 ASN B N 1
ATOM 9379 C CA . ASN B 1 266 ? 53.907 -35.636 27.006 1.00 37.60 265 ASN B CA 1
ATOM 9380 C C . ASN B 1 266 ? 55.133 -36.384 26.519 1.00 46.82 265 ASN B C 1
ATOM 9381 O O . ASN B 1 266 ? 56.139 -36.443 27.222 1.00 46.78 265 ASN B O 1
ATOM 9392 N N . ALA B 1 267 ? 55.045 -36.962 25.324 1.00 51.39 266 ALA B N 1
ATOM 9393 C CA . ALA B 1 267 ? 56.152 -37.730 24.766 1.00 53.08 266 ALA B CA 1
ATOM 9394 C C . ALA B 1 267 ? 57.252 -36.785 24.312 1.00 57.11 266 ALA B C 1
ATOM 9395 O O . ALA B 1 267 ? 58.416 -36.951 24.674 1.00 62.76 266 ALA B O 1
ATOM 9402 N N . ASN B 1 268 ? 56.866 -35.786 23.524 1.00 61.32 267 ASN B N 1
ATOM 9403 C CA . ASN B 1 268 ? 57.816 -34.838 22.952 1.00 64.99 267 ASN B CA 1
ATOM 9404 C C . ASN B 1 268 ? 57.751 -33.449 23.601 1.00 61.74 267 ASN B C 1
ATOM 9405 O O . ASN B 1 268 ? 58.060 -32.447 22.959 1.00 67.07 267 ASN B O 1
ATOM 9416 N N . ASN B 1 269 ? 57.343 -33.410 24.870 1.00 56.24 268 ASN B N 1
ATOM 9417 C CA . ASN B 1 269 ? 57.401 -32.207 25.702 1.00 47.03 268 ASN B CA 1
ATOM 9418 C C . ASN B 1 269 ? 56.507 -32.367 26.933 1.00 46.49 268 ASN B C 1
ATOM 9419 O O . ASN B 1 269 ? 55.282 -32.469 26.810 1.00 46.16 268 ASN B O 1
ATOM 9430 N N . PRO B 1 270 ? 57.118 -32.396 28.127 1.00 45.03 269 PRO B N 1
ATOM 9431 C CA . PRO B 1 270 ? 56.381 -32.647 29.372 1.00 44.40 269 PRO B CA 1
ATOM 9432 C C . PRO B 1 270 ? 55.445 -31.519 29.831 1.00 39.50 269 PRO B C 1
ATOM 9433 O O . PRO B 1 270 ? 54.804 -31.665 30.867 1.00 44.45 269 PRO B O 1
ATOM 9444 N N . ASN B 1 271 ? 55.352 -30.429 29.077 1.00 42.89 270 ASN B N 1
ATOM 9445 C CA . ASN B 1 271 ? 54.402 -29.366 29.401 1.00 47.27 270 ASN B CA 1
ATOM 9446 C C . ASN B 1 271 ? 53.092 -29.474 28.618 1.00 41.56 270 ASN B C 1
ATOM 9447 O O . ASN B 1 271 ? 52.123 -28.791 28.936 1.00 38.07 270 ASN B O 1
ATOM 9458 N N . ASN B 1 272 ? 53.067 -30.319 27.594 1.00 37.46 271 ASN B N 1
ATOM 9459 C CA . ASN B 1 272 ? 51.902 -30.421 26.722 1.00 37.74 271 ASN B CA 1
ATOM 9460 C C . ASN B 1 272 ? 50.583 -30.711 27.450 1.00 31.97 271 ASN B C 1
ATOM 9461 O O . ASN B 1 272 ? 49.564 -30.102 27.134 1.00 30.05 271 ASN B O 1
ATOM 9472 N N . TYR B 1 273 ? 50.583 -31.637 28.405 1.00 30.84 272 TYR B N 1
ATOM 9473 C CA . TYR B 1 273 ? 49.332 -31.986 29.073 1.00 32.07 272 TYR B CA 1
ATOM 9474 C C . TYR B 1 273 ? 48.769 -30.783 29.823 1.00 33.90 272 TYR B C 1
ATOM 9475 O O . TYR B 1 273 ? 47.570 -30.513 29.776 1.00 28.97 272 TYR B O 1
ATOM 9493 N N . GLN B 1 274 ? 49.641 -30.051 30.512 1.00 34.52 273 GLN B N 1
ATOM 9494 C CA . GLN B 1 274 ? 49.211 -28.856 31.221 1.00 32.73 273 GLN B CA 1
ATOM 9495 C C . GLN B 1 274 ? 48.696 -27.801 30.239 1.00 31.87 273 GLN B C 1
ATOM 9496 O O . GLN B 1 274 ? 47.690 -27.146 30.499 1.00 28.02 273 GLN B O 1
ATOM 9510 N N . LEU B 1 275 ? 49.371 -27.634 29.106 1.00 29.46 274 LEU B N 1
ATOM 9511 C CA . LEU B 1 275 ? 48.901 -26.681 28.109 1.00 28.40 274 LEU B CA 1
ATOM 9512 C C . LEU B 1 275 ? 47.492 -27.048 27.646 1.00 28.53 274 LEU B C 1
ATOM 9513 O O . LEU B 1 275 ? 46.633 -26.178 27.450 1.00 24.87 274 LEU B O 1
ATOM 9529 N N . MET B 1 276 ? 47.257 -28.345 27.456 1.00 27.93 275 MET B N 1
ATOM 9530 C CA . MET B 1 276 ? 45.944 -28.808 27.042 1.00 25.74 275 MET B CA 1
ATOM 9531 C C . MET B 1 276 ? 44.914 -28.504 28.139 1.00 22.62 275 MET B C 1
ATOM 9532 O O . MET B 1 276 ? 43.807 -28.039 27.851 1.00 23.41 275 MET B O 1
ATOM 9546 N N . LYS B 1 277 ? 45.286 -28.749 29.391 1.00 23.61 276 LYS B N 1
ATOM 9547 C CA . LYS B 1 277 ? 44.420 -28.425 30.522 1.00 25.97 276 LYS B CA 1
ATOM 9548 C C . LYS B 1 277 ? 44.123 -26.919 30.639 1.00 28.62 276 LYS B C 1
ATOM 9549 O O . LYS B 1 277 ? 42.987 -26.531 30.936 1.00 25.34 276 LYS B O 1
ATOM 9568 N N . ASN B 1 278 ? 45.134 -26.072 30.437 1.00 28.68 277 ASN B N 1
ATOM 9569 C CA . ASN B 1 278 ? 44.900 -24.626 30.507 1.00 30.59 277 ASN B CA 1
ATOM 9570 C C . ASN B 1 278 ? 43.911 -24.187 29.436 1.00 26.92 277 ASN B C 1
ATOM 9571 O O . ASN B 1 278 ? 43.066 -23.335 29.690 1.00 24.59 277 ASN B O 1
ATOM 9582 N N . PHE B 1 279 ? 44.011 -24.784 28.244 1.00 25.98 278 PHE B N 1
ATOM 9583 C CA . PHE B 1 279 ? 43.081 -24.513 27.152 1.00 24.42 278 PHE B CA 1
ATOM 9584 C C . PHE B 1 279 ? 41.632 -24.730 27.580 1.00 23.89 278 PHE B C 1
ATOM 9585 O O . PHE B 1 279 ? 40.760 -23.896 27.344 1.00 22.98 278 PHE B O 1
ATOM 9602 N N . MET B 1 280 ? 41.372 -25.869 28.207 1.00 21.97 279 MET B N 1
ATOM 9603 C CA . MET B 1 280 ? 40.029 -26.180 28.666 1.00 20.59 279 MET B CA 1
ATOM 9604 C C . MET B 1 280 ? 39.611 -25.248 29.813 1.00 19.83 279 MET B C 1
ATOM 9605 O O . MET B 1 280 ? 38.486 -24.743 29.825 1.00 18.51 279 MET B O 1
ATOM 9619 N N . LYS B 1 281 ? 40.526 -24.992 30.743 1.00 23.63 280 LYS B N 1
ATOM 9620 C CA . LYS B 1 281 ? 40.266 -24.043 31.829 1.00 27.18 280 LYS B CA 1
ATOM 9621 C C . LYS B 1 281 ? 39.928 -22.654 31.286 1.00 22.77 280 LYS B C 1
ATOM 9622 O O . LYS B 1 281 ? 39.016 -21.995 31.792 1.00 26.20 280 LYS B O 1
ATOM 9641 N N . ASP B 1 282 ? 40.636 -22.219 30.243 1.00 23.29 281 ASP B N 1
ATOM 9642 C CA . ASP B 1 282 ? 40.348 -20.921 29.620 1.00 23.73 281 ASP B CA 1
ATOM 9643 C C . ASP B 1 282 ? 38.969 -20.884 28.979 1.00 26.27 281 ASP B C 1
ATOM 9644 O O . ASP B 1 282 ? 38.302 -19.855 29.010 1.00 24.94 281 ASP B O 1
ATOM 9653 N N . ILE B 1 283 ? 38.531 -22.000 28.396 1.00 23.06 282 ILE B N 1
ATOM 9654 C CA . ILE B 1 283 ? 37.182 -22.075 27.827 1.00 18.29 282 ILE B CA 1
ATOM 9655 C C . ILE B 1 283 ? 36.106 -21.943 28.884 1.00 20.11 282 ILE B C 1
ATOM 9656 O O . ILE B 1 283 ? 35.146 -21.176 28.719 1.00 21.45 282 ILE B O 1
ATOM 9672 N N . VAL B 1 284 ? 36.257 -22.690 29.977 1.00 18.86 283 VAL B N 1
ATOM 9673 C CA . VAL B 1 284 ? 35.339 -22.586 31.094 1.00 18.91 283 VAL B CA 1
ATOM 9674 C C . VAL B 1 284 ? 35.169 -21.115 31.511 1.00 20.95 283 VAL B C 1
ATOM 9675 O O . VAL B 1 284 ? 34.056 -20.648 31.756 1.00 20.39 283 VAL B O 1
ATOM 9688 N N . ASP B 1 285 ? 36.281 -20.397 31.582 1.00 24.19 284 ASP B N 1
ATOM 9689 C CA . ASP B 1 285 ? 36.263 -19.005 32.060 1.00 28.61 284 ASP B CA 1
ATOM 9690 C C . ASP B 1 285 ? 35.443 -18.070 31.185 1.00 26.01 284 ASP B C 1
ATOM 9691 O O . ASP B 1 285 ? 35.023 -17.014 31.643 1.00 26.64 284 ASP B O 1
ATOM 9700 N N . ARG B 1 286 ? 35.188 -18.461 29.938 1.00 23.91 285 ARG B N 1
ATOM 9701 C CA . ARG B 1 286 ? 34.445 -17.625 29.006 1.00 23.90 285 ARG B CA 1
ATOM 9702 C C . ARG B 1 286 ? 32.940 -17.679 29.189 1.00 25.29 285 ARG B C 1
ATOM 9703 O O . ARG B 1 286 ? 32.227 -16.860 28.627 1.00 27.18 285 ARG B O 1
ATOM 9724 N N . PHE B 1 287 ? 32.442 -18.637 29.959 1.00 24.98 286 PHE B N 1
ATOM 9725 C CA . PHE B 1 287 ? 31.011 -18.716 30.216 1.00 21.00 286 PHE B CA 1
ATOM 9726 C C . PHE B 1 287 ? 30.614 -17.824 31.404 1.00 28.04 286 PHE B C 1
ATOM 9727 O O . PHE B 1 287 ? 31.330 -17.731 32.395 1.00 24.64 286 PHE B O 1
ATOM 9744 N N . ASN B 1 288 ? 29.468 -17.163 31.265 1.00 26.52 287 ASN B N 1
ATOM 9745 C CA . ASN B 1 288 ? 28.969 -16.194 32.237 1.00 30.14 287 ASN B CA 1
ATOM 9746 C C . ASN B 1 288 ? 28.793 -16.784 33.626 1.00 30.61 287 ASN B C 1
ATOM 9747 O O . ASN B 1 288 ? 29.151 -16.173 34.632 1.00 29.82 287 ASN B O 1
ATOM 9758 N N . LYS B 1 289 ? 28.202 -17.970 33.678 1.00 27.32 288 LYS B N 1
ATOM 9759 C CA . LYS B 1 289 ? 27.841 -18.558 34.955 1.00 30.22 288 LYS B CA 1
ATOM 9760 C C . LYS B 1 289 ? 27.777 -20.060 34.823 1.00 30.62 288 LYS B C 1
ATOM 9761 O O . LYS B 1 289 ? 27.143 -20.575 33.905 1.00 26.10 288 LYS B O 1
ATOM 9780 N N . THR B 1 290 ? 28.426 -20.755 35.747 1.00 23.81 289 THR B N 1
ATOM 9781 C CA . THR B 1 290 ? 28.447 -22.213 35.721 1.00 21.97 289 THR B CA 1
ATOM 9782 C C . THR B 1 290 ? 27.446 -22.761 36.726 1.00 27.41 289 THR B C 1
ATOM 9783 O O . THR B 1 290 ? 27.023 -22.048 37.641 1.00 29.09 289 THR B O 1
ATOM 9794 N N . GLY B 1 291 ? 27.076 -24.028 36.560 1.00 29.75 290 GLY B N 1
ATOM 9795 C CA . GLY B 1 291 ? 26.148 -24.685 37.461 1.00 25.14 290 GLY B CA 1
ATOM 9796 C C . GLY B 1 291 ? 24.756 -24.843 36.888 1.00 27.54 290 GLY B C 1
ATOM 9797 O O . GLY B 1 291 ? 24.515 -24.522 35.732 1.00 27.47 290 GLY B O 1
ATOM 9801 N N . PRO B 1 292 ? 23.818 -25.323 37.718 1.00 30.99 291 PRO B N 1
ATOM 9802 C CA . PRO B 1 292 ? 22.428 -25.633 37.355 1.00 34.70 291 PRO B CA 1
ATOM 9803 C C . PRO B 1 292 ? 21.641 -24.474 36.734 1.00 35.35 291 PRO B C 1
ATOM 9804 O O . PRO B 1 292 ? 20.675 -24.711 36.017 1.00 36.51 291 PRO B O 1
ATOM 9815 N N . ASP B 1 293 ? 22.028 -23.238 37.010 1.00 33.73 292 ASP B N 1
ATOM 9816 C CA . ASP B 1 293 ? 21.307 -22.107 36.437 1.00 39.45 292 ASP B CA 1
ATOM 9817 C C . ASP B 1 293 ? 22.089 -21.478 35.296 1.00 38.70 292 ASP B C 1
ATOM 9818 O O . ASP B 1 293 ? 21.791 -20.368 34.865 1.00 34.73 292 ASP B O 1
ATOM 9827 N N . GLY B 1 294 ? 23.100 -22.186 34.813 1.00 32.20 293 GLY B N 1
ATOM 9828 C CA . GLY B 1 294 ? 23.886 -21.702 33.697 1.00 31.70 293 GLY B CA 1
ATOM 9829 C C . GLY B 1 294 ? 24.505 -22.833 32.905 1.00 27.20 293 GLY B C 1
ATOM 9830 O O . GLY B 1 294 ? 23.801 -23.696 32.383 1.00 29.63 293 GLY B O 1
ATOM 9834 N N . THR B 1 295 ? 25.830 -22.815 32.832 1.00 25.56 294 THR B N 1
ATOM 9835 C CA . THR B 1 295 ? 26.589 -23.785 32.062 1.00 22.76 294 THR B CA 1
ATOM 9836 C C . THR B 1 295 ? 27.167 -24.864 32.965 1.00 22.57 294 THR B C 1
ATOM 9837 O O . THR B 1 295 ? 27.854 -24.582 33.948 1.00 21.04 294 THR B O 1
ATOM 9848 N N . GLN B 1 296 ? 26.865 -26.106 32.641 1.00 23.37 295 GLN B N 1
ATOM 9849 C CA . GLN B 1 296 ? 27.438 -27.236 33.367 1.00 19.71 295 GLN B CA 1
ATOM 9850 C C . GLN B 1 296 ? 28.492 -27.891 32.504 1.00 20.82 295 GLN B C 1
ATOM 9851 O O . GLN B 1 296 ? 28.361 -27.941 31.271 1.00 18.46 295 GLN B O 1
ATOM 9865 N N . PHE B 1 297 ? 29.536 -28.381 33.163 1.00 17.42 296 PHE B N 1
ATOM 9866 C CA . PHE B 1 297 ? 30.656 -29.017 32.497 1.00 15.55 296 PHE B CA 1
ATOM 9867 C C . PHE B 1 297 ? 30.864 -30.459 32.967 1.00 19.33 296 PHE B C 1
ATOM 9868 O O . PHE B 1 297 ? 30.537 -30.826 34.103 1.00 16.59 296 PHE B O 1
ATOM 9885 N N . ALA B 1 298 ? 31.390 -31.268 32.062 1.00 17.61 297 ALA B N 1
ATOM 9886 C CA . ALA B 1 298 ? 31.790 -32.631 32.361 1.00 16.18 297 ALA B CA 1
ATOM 9887 C C . ALA B 1 298 ? 33.108 -32.939 31.653 1.00 16.70 297 ALA B C 1
ATOM 9888 O O . ALA B 1 298 ? 33.477 -32.302 30.649 1.00 18.34 297 ALA B O 1
ATOM 9895 N N . VAL B 1 299 ? 33.826 -33.921 32.176 1.00 15.01 298 VAL B N 1
ATOM 9896 C CA . VAL B 1 299 ? 35.053 -34.385 31.545 1.00 16.25 298 VAL B CA 1
ATOM 9897 C C . VAL B 1 299 ? 35.072 -35.904 31.421 1.00 17.41 298 VAL B C 1
ATOM 9898 O O . VAL B 1 299 ? 34.842 -36.628 32.404 1.00 17.76 298 VAL B O 1
ATOM 9911 N N . VAL B 1 300 ? 35.304 -36.360 30.191 1.00 14.35 299 VAL B N 1
ATOM 9912 C CA . VAL B 1 300 ? 35.610 -37.756 29.887 1.00 16.25 299 VAL B CA 1
ATOM 9913 C C . VAL B 1 300 ? 37.016 -37.786 29.286 1.00 19.50 299 VAL B C 1
ATOM 9914 O O . VAL B 1 300 ? 37.344 -36.971 28.431 1.00 19.36 299 VAL B O 1
ATOM 9927 N N . THR B 1 301 ? 37.862 -38.701 29.740 1.00 14.32 300 THR B N 1
ATOM 9928 C CA . THR B 1 301 ? 39.143 -38.881 29.085 1.00 16.83 300 THR B CA 1
ATOM 9929 C C . THR B 1 301 ? 39.231 -40.236 28.405 1.00 21.34 300 THR B C 1
ATOM 9930 O O . THR B 1 301 ? 38.472 -41.169 28.734 1.00 18.57 300 THR B O 1
ATOM 9941 N N . PHE B 1 302 ? 40.140 -40.335 27.439 1.00 20.91 301 PHE B N 1
ATOM 9942 C CA . PHE B 1 302 ? 40.360 -41.599 26.729 1.00 17.52 301 PHE B CA 1
ATOM 9943 C C . PHE B 1 302 ? 41.838 -41.896 26.494 1.00 19.51 301 PHE B C 1
ATOM 9944 O O . PHE B 1 302 ? 42.648 -40.992 26.244 1.00 18.62 301 PHE B O 1
ATOM 9961 N N . ALA B 1 303 ? 42.186 -43.172 26.661 1.00 18.21 302 ALA B N 1
ATOM 9962 C CA . ALA B 1 303 ? 43.496 -43.693 26.303 1.00 21.38 302 ALA B CA 1
ATOM 9963 C C . ALA B 1 303 ? 43.249 -45.030 25.591 1.00 23.29 302 ALA B C 1
ATOM 9964 O O . ALA B 1 303 ? 42.704 -45.033 24.507 1.00 19.59 302 ALA B O 1
ATOM 9971 N N . ASP B 1 304 ? 43.587 -46.168 26.182 1.00 20.58 303 ASP B N 1
ATOM 9972 C CA . ASP B 1 304 ? 43.135 -47.428 25.572 1.00 22.61 303 ASP B CA 1
ATOM 9973 C C . ASP B 1 304 ? 41.616 -47.617 25.697 1.00 20.38 303 ASP B C 1
ATOM 9974 O O . ASP B 1 304 ? 41.008 -48.242 24.835 1.00 18.38 303 ASP B O 1
ATOM 9983 N N . ARG B 1 305 ? 41.034 -47.101 26.788 1.00 17.34 304 ARG B N 1
ATOM 9984 C CA . ARG B 1 305 ? 39.583 -47.097 27.008 1.00 15.33 304 ARG B CA 1
ATOM 9985 C C . ARG B 1 305 ? 39.149 -45.708 27.483 1.00 18.28 304 ARG B C 1
ATOM 9986 O O . ARG B 1 305 ? 39.938 -44.785 27.399 1.00 18.61 304 ARG B O 1
ATOM 10007 N N . ALA B 1 306 ? 37.905 -45.543 27.936 1.00 18.75 305 ALA B N 1
ATOM 10008 C CA . ALA B 1 306 ? 37.408 -44.222 28.328 1.00 21.53 305 ALA B CA 1
ATOM 10009 C C . ALA B 1 306 ? 36.946 -44.201 29.781 1.00 16.47 305 ALA B C 1
ATOM 10010 O O . ALA B 1 306 ? 36.474 -45.205 30.308 1.00 16.78 305 ALA B O 1
ATOM 10017 N N . THR B 1 307 ? 37.064 -43.031 30.402 1.00 14.70 306 THR B N 1
ATOM 10018 C CA . THR B 1 307 ? 36.733 -42.860 31.809 1.00 17.65 306 THR B CA 1
ATOM 10019 C C . THR B 1 307 ? 36.019 -41.530 32.043 1.00 16.23 306 THR B C 1
ATOM 10020 O O . THR B 1 307 ? 36.531 -40.472 31.668 1.00 15.52 306 THR B O 1
ATOM 10031 N N . LYS B 1 308 ? 34.836 -41.577 32.654 1.00 18.17 307 LYS B N 1
ATOM 10032 C CA . LYS B 1 308 ? 34.194 -40.350 33.148 1.00 19.45 307 LYS B CA 1
ATOM 10033 C C . LYS B 1 308 ? 34.896 -39.842 34.414 1.00 17.48 307 LYS B C 1
ATOM 10034 O O . LYS B 1 308 ? 34.890 -40.506 35.460 1.00 17.88 307 LYS B O 1
ATOM 10053 N N . GLN B 1 309 ? 35.509 -38.669 34.300 1.00 15.16 308 GLN B N 1
ATOM 10054 C CA . GLN B 1 309 ? 36.235 -38.060 35.407 1.00 17.90 308 GLN B CA 1
ATOM 10055 C C . GLN B 1 309 ? 35.267 -37.291 36.288 1.00 18.25 308 GLN B C 1
ATOM 10056 O O . GLN B 1 309 ? 35.321 -37.375 37.519 1.00 19.44 308 GLN B O 1
ATOM 10070 N N . PHE B 1 310 ? 34.406 -36.500 35.658 1.00 17.35 309 PHE B N 1
ATOM 10071 C CA . PHE B 1 310 ? 33.302 -35.884 36.381 1.00 19.19 309 PHE B CA 1
ATOM 10072 C C . PHE B 1 310 ? 32.127 -35.603 35.467 1.00 17.25 309 PHE B C 1
ATOM 10073 O O . PHE B 1 310 ? 32.296 -35.320 34.282 1.00 18.32 309 PHE B O 1
ATOM 10090 N N . GLY B 1 311 ? 30.929 -35.741 36.027 1.00 20.08 310 GLY B N 1
ATOM 10091 C CA . GLY B 1 311 ? 29.692 -35.497 35.318 1.00 19.92 310 GLY B CA 1
ATOM 10092 C C . GLY B 1 311 ? 29.234 -34.055 35.508 1.00 18.44 310 GLY B C 1
ATOM 10093 O O . GLY B 1 311 ? 29.862 -33.274 36.235 1.00 18.76 310 GLY B O 1
ATOM 10097 N N . LEU B 1 312 ? 28.127 -33.728 34.857 1.00 19.81 311 LEU B N 1
ATOM 10098 C CA . LEU B 1 312 ? 27.603 -32.363 34.774 1.00 21.45 311 LEU B CA 1
ATOM 10099 C C . LEU B 1 312 ? 27.150 -31.797 36.124 1.00 23.70 311 LEU B C 1
ATOM 10100 O O . LEU B 1 312 ? 27.091 -30.575 36.309 1.00 21.73 311 LEU B O 1
ATOM 10116 N N . LYS B 1 313 ? 26.816 -32.684 37.056 1.00 23.34 312 LYS B N 1
ATOM 10117 C CA . LYS B 1 313 ? 26.237 -32.270 38.321 1.00 25.99 312 LYS B CA 1
ATOM 10118 C C . LYS B 1 313 ? 27.223 -32.269 39.480 1.00 25.81 312 LYS B C 1
ATOM 10119 O O . LYS B 1 313 ? 26.875 -31.871 40.592 1.00 25.79 312 LYS B O 1
ATOM 10138 N N . ASP B 1 314 ? 28.467 -32.668 39.226 1.00 20.68 313 ASP B N 1
ATOM 10139 C CA . ASP B 1 314 ? 29.472 -32.682 40.288 1.00 21.46 313 ASP B CA 1
ATOM 10140 C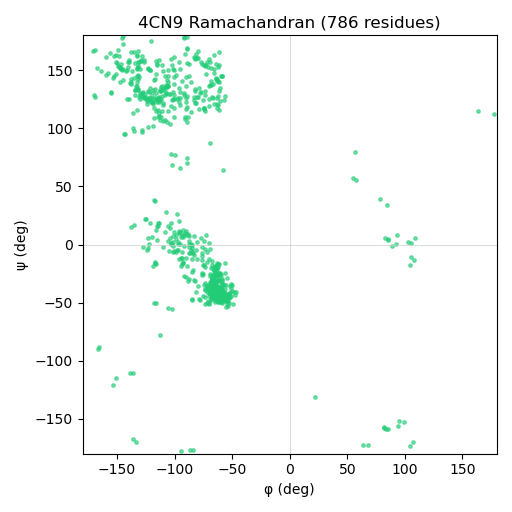 C . ASP B 1 314 ? 29.811 -31.295 40.829 1.00 25.82 313 ASP B C 1
ATOM 10141 O O . ASP B 1 314 ? 29.998 -31.124 42.046 1.00 21.15 313 ASP B O 1
ATOM 10150 N N . TYR B 1 315 ? 29.923 -30.327 39.925 1.00 21.66 314 TYR B N 1
ATOM 10151 C CA . TYR B 1 315 ? 30.447 -29.013 40.279 1.00 24.07 314 TYR B CA 1
ATOM 10152 C C . TYR B 1 315 ? 29.586 -27.878 39.735 1.00 22.98 314 TYR B C 1
ATOM 10153 O O . TYR B 1 315 ? 29.019 -27.979 38.645 1.00 24.05 314 TYR B O 1
ATOM 10171 N N . SER B 1 316 ? 29.491 -26.796 40.503 1.00 25.00 315 SER B N 1
ATOM 10172 C CA . SER B 1 316 ? 28.744 -25.623 40.070 1.00 25.28 315 SER B CA 1
ATOM 10173 C C . SER B 1 316 ? 29.612 -24.361 39.944 1.00 28.50 315 SER B C 1
ATOM 10174 O O . SER B 1 316 ? 29.243 -23.432 39.235 1.00 32.39 315 SER B O 1
ATOM 10182 N N . SER B 1 317 ? 30.783 -24.335 40.572 1.00 24.54 316 SER B N 1
ATOM 10183 C CA . SER B 1 317 ? 31.630 -23.144 40.503 1.00 27.77 316 SER B CA 1
ATOM 10184 C C . SER B 1 317 ? 32.767 -23.297 39.504 1.00 25.47 316 SER B C 1
ATOM 10185 O O . SER B 1 317 ? 33.263 -24.397 39.267 1.00 22.41 316 SER B O 1
ATOM 10193 N N . LYS B 1 318 ? 33.193 -22.176 38.932 1.00 26.03 317 LYS B N 1
ATOM 10194 C CA . LYS B 1 318 ? 34.287 -22.183 37.979 1.00 25.53 317 LYS B CA 1
ATOM 10195 C C . LYS B 1 318 ? 35.560 -22.678 38.626 1.00 24.88 317 LYS B C 1
ATOM 10196 O O . LYS B 1 318 ? 36.322 -23.456 38.036 1.00 22.04 317 LYS B O 1
ATOM 10215 N N . ALA B 1 319 ? 35.802 -22.214 39.848 1.00 26.52 318 ALA B N 1
ATOM 10216 C CA . ALA B 1 319 ? 36.981 -22.627 40.598 1.00 27.56 318 ALA B CA 1
ATOM 10217 C C . ALA B 1 319 ? 37.009 -24.151 40.797 1.00 22.30 318 ALA B C 1
ATOM 10218 O O . ALA B 1 319 ? 38.046 -24.779 40.635 1.00 24.78 318 ALA B O 1
ATOM 10225 N N . ASP B 1 320 ? 35.869 -24.748 41.129 1.00 24.85 319 ASP B N 1
ATOM 10226 C CA . ASP B 1 320 ? 35.826 -26.195 41.323 1.00 24.41 319 ASP B CA 1
ATOM 10227 C C . ASP B 1 320 ? 36.034 -26.920 39.983 1.00 23.71 319 ASP B C 1
ATOM 10228 O O . ASP B 1 320 ? 36.776 -27.904 39.902 1.00 21.86 319 ASP B O 1
ATOM 10237 N N . ILE B 1 321 ? 35.389 -26.424 38.930 1.00 21.34 320 ILE B N 1
ATOM 10238 C CA . ILE B 1 321 ? 35.506 -27.062 37.626 1.00 21.48 320 ILE B CA 1
ATOM 10239 C C . ILE B 1 321 ? 36.954 -27.051 37.155 1.00 21.85 320 ILE B C 1
ATOM 10240 O O . ILE B 1 321 ? 37.483 -28.078 36.766 1.00 21.22 320 ILE B O 1
ATOM 10256 N N . LYS B 1 322 ? 37.598 -25.891 37.216 1.00 22.92 321 LYS B N 1
ATOM 10257 C CA . LYS B 1 322 ? 38.986 -25.768 36.790 1.00 22.19 321 LYS B CA 1
ATOM 10258 C C . LYS B 1 322 ? 39.937 -26.598 37.633 1.00 24.30 321 LYS B C 1
ATOM 10259 O O . LYS B 1 322 ? 40.893 -27.173 37.115 1.00 26.67 321 LYS B O 1
ATOM 10278 N N . GLY B 1 323 ? 39.681 -26.643 38.935 1.00 22.14 322 GLY B N 1
ATOM 10279 C CA . GLY B 1 323 ? 40.477 -27.455 39.831 1.00 26.11 322 GLY B CA 1
ATOM 10280 C C . GLY B 1 323 ? 40.332 -28.930 39.507 1.00 24.31 322 GLY B C 1
ATOM 10281 O O . GLY B 1 323 ? 41.304 -29.674 39.585 1.00 26.74 322 GLY B O 1
ATOM 10285 N N . ALA B 1 324 ? 39.123 -29.352 39.128 1.00 23.92 323 ALA B N 1
ATOM 10286 C CA . ALA B 1 324 ? 38.874 -30.755 38.789 1.00 24.35 323 ALA B CA 1
ATOM 10287 C C . ALA B 1 324 ? 39.587 -31.127 37.497 1.00 26.90 323 ALA B C 1
ATOM 10288 O O . ALA B 1 324 ? 40.102 -32.237 37.355 1.00 27.04 323 ALA B O 1
ATOM 10295 N N . ILE B 1 325 ? 39.602 -30.190 36.553 1.00 23.80 324 ILE B N 1
ATOM 10296 C CA . ILE B 1 325 ? 40.311 -30.383 35.298 1.00 25.75 324 ILE B CA 1
ATOM 10297 C C . ILE B 1 325 ? 41.793 -30.607 35.590 1.00 24.79 324 ILE B C 1
ATOM 10298 O O . ILE B 1 325 ? 42.409 -31.538 35.062 1.00 23.94 324 ILE B O 1
ATOM 10314 N N . ASP B 1 326 ? 42.347 -29.786 36.476 1.00 28.19 325 ASP B N 1
ATOM 10315 C CA . ASP B 1 326 ? 43.777 -29.851 36.783 1.00 29.81 325 ASP B CA 1
ATOM 10316 C C . ASP B 1 326 ? 44.210 -31.132 37.497 1.00 29.34 325 ASP B C 1
ATOM 10317 O O . ASP B 1 326 ? 45.366 -31.549 37.387 1.00 30.79 325 ASP B O 1
ATOM 10326 N N . LYS B 1 327 ? 43.290 -31.762 38.211 1.00 25.40 326 LYS B N 1
ATOM 10327 C CA . LYS B 1 327 ? 43.590 -33.018 38.897 1.00 26.40 326 LYS B CA 1
ATOM 10328 C C . LYS B 1 327 ? 43.664 -34.211 37.935 1.00 30.72 326 LYS B C 1
ATOM 10329 O O . LYS B 1 327 ? 44.219 -35.249 38.278 1.00 32.58 326 LYS B O 1
ATOM 10348 N N . VAL B 1 328 ? 43.124 -34.068 36.727 1.00 31.11 327 VAL B N 1
ATOM 10349 C CA . VAL B 1 328 ? 43.129 -35.181 35.762 1.00 33.07 327 VAL B CA 1
ATOM 10350 C C . VAL B 1 328 ? 44.542 -35.545 35.309 1.00 33.02 327 VAL B C 1
ATOM 10351 O O . VAL B 1 328 ? 45.245 -34.710 34.745 1.00 36.02 327 VAL B O 1
ATOM 10364 N N . THR B 1 329 ? 44.946 -36.791 35.539 1.00 32.17 328 THR B N 1
ATOM 10365 C CA . THR B 1 329 ? 46.280 -37.258 35.143 1.00 35.79 328 THR B CA 1
ATOM 10366 C C . THR B 1 329 ? 46.258 -38.182 33.918 1.00 34.13 328 THR B C 1
ATOM 10367 O O . THR B 1 329 ? 45.296 -38.906 33.694 1.00 30.94 328 THR B O 1
ATOM 10378 N N . PRO B 1 330 ? 47.336 -38.159 33.129 1.00 33.84 329 PRO B N 1
ATOM 10379 C CA . PRO B 1 330 ? 47.461 -39.013 31.946 1.00 34.55 329 PRO B CA 1
ATOM 10380 C C . PRO B 1 330 ? 47.649 -40.497 32.270 1.00 34.17 329 PRO B C 1
ATOM 10381 O O . PRO B 1 330 ? 48.028 -40.865 33.383 1.00 36.45 329 PRO B O 1
ATOM 10392 N N . SER B 1 331 ? 47.352 -41.332 31.281 1.00 29.81 330 SER B N 1
ATOM 10393 C CA . SER B 1 331 ? 47.594 -42.763 31.338 1.00 32.34 330 SER B CA 1
ATOM 10394 C C . SER B 1 331 ? 49.034 -43.076 30.958 1.00 34.54 330 SER B C 1
ATOM 10395 O O . SER B 1 331 ? 49.713 -42.272 30.313 1.00 30.86 330 SER B O 1
ATOM 10403 N N . ILE B 1 332 ? 49.489 -44.264 31.336 1.00 35.70 331 ILE B N 1
ATOM 10404 C CA . ILE B 1 332 ? 50.798 -44.736 30.896 1.00 41.00 331 ILE B CA 1
ATOM 10405 C C . ILE B 1 332 ? 50.688 -45.454 29.549 1.00 38.74 331 ILE B C 1
ATOM 10406 O O . ILE B 1 332 ? 51.695 -45.848 28.974 1.00 44.30 331 ILE B O 1
ATOM 10422 N N . ILE B 1 333 ? 49.466 -45.573 29.028 1.00 34.59 332 ILE B N 1
ATOM 10423 C CA . ILE B 1 333 ? 49.221 -46.276 27.773 1.00 33.80 332 ILE B CA 1
ATOM 10424 C C . ILE B 1 333 ? 49.150 -45.322 26.584 1.00 32.31 332 ILE B C 1
ATOM 10425 O O . ILE B 1 333 ? 48.488 -44.284 26.644 1.00 35.03 332 ILE B O 1
ATOM 10441 N N . GLY B 1 334 ? 49.820 -45.694 25.504 1.00 27.19 333 GLY B N 1
ATOM 10442 C CA . GLY B 1 334 ? 49.807 -44.924 24.274 1.00 30.67 333 GLY B CA 1
ATOM 10443 C C . GLY B 1 334 ? 48.787 -45.397 23.246 1.00 33.36 333 GLY B C 1
ATOM 10444 O O . GLY B 1 334 ? 49.148 -45.885 22.181 1.00 37.07 333 GLY B O 1
ATOM 10448 N N . GLN B 1 335 ? 47.508 -45.266 23.576 1.00 30.01 334 GLN B N 1
ATOM 10449 C CA . GLN B 1 335 ? 46.428 -45.467 22.612 1.00 30.43 334 GLN B CA 1
ATOM 10450 C C . GLN B 1 335 ? 45.437 -44.331 22.787 1.00 25.49 334 GLN B C 1
ATOM 10451 O O . GLN B 1 335 ? 45.459 -43.633 23.799 1.00 24.42 334 GLN B O 1
ATOM 10465 N N . THR B 1 336 ? 44.554 -44.175 21.810 1.00 25.06 335 THR B N 1
ATOM 10466 C CA . THR B 1 336 ? 43.522 -43.150 21.861 1.00 24.28 335 THR B CA 1
ATOM 10467 C C . THR B 1 336 ? 42.168 -43.719 21.418 1.00 26.12 335 THR B C 1
ATOM 10468 O O . THR B 1 336 ? 41.881 -43.873 20.227 1.00 27.69 335 THR B O 1
ATOM 10479 N N . ALA B 1 337 ? 41.341 -44.042 22.400 1.00 22.67 336 ALA B N 1
ATOM 10480 C CA . ALA B 1 337 ? 40.039 -44.616 22.139 1.00 19.67 336 ALA B CA 1
ATOM 10481 C C . ALA B 1 337 ? 39.018 -43.494 21.989 1.00 18.93 336 ALA B C 1
ATOM 10482 O O . ALA B 1 337 ? 38.157 -43.284 22.857 1.00 18.70 336 ALA B O 1
ATOM 10489 N N . ILE B 1 338 ? 39.132 -42.766 20.883 1.00 19.42 337 ILE B N 1
ATOM 10490 C CA . ILE B 1 338 ? 38.208 -41.679 20.569 1.00 16.81 337 ILE B CA 1
ATOM 10491 C C . ILE B 1 338 ? 36.779 -42.172 20.597 1.00 19.54 337 ILE B C 1
ATOM 10492 O O . ILE B 1 338 ? 35.872 -41.487 21.109 1.00 17.43 337 ILE B O 1
ATOM 10508 N N . GLY B 1 339 ? 36.572 -43.359 20.033 1.00 19.09 338 GLY B N 1
ATOM 10509 C CA . GLY B 1 339 ? 35.249 -43.959 19.988 1.00 16.50 338 GLY B CA 1
ATOM 10510 C C . GLY B 1 339 ? 34.655 -44.201 21.358 1.00 14.97 338 GLY B C 1
ATOM 10511 O O . GLY B 1 339 ? 33.471 -43.927 21.592 1.00 19.59 338 GLY B O 1
ATOM 10515 N N . ASP B 1 340 ? 35.457 -44.743 22.268 1.00 16.18 339 ASP B N 1
ATOM 10516 C CA . ASP B 1 340 ? 34.994 -44.999 23.639 1.00 17.26 339 ASP B CA 1
ATOM 10517 C C . ASP B 1 340 ? 34.683 -43.709 24.385 1.00 15.59 339 ASP B C 1
ATOM 10518 O O . ASP B 1 340 ? 33.735 -43.648 25.154 1.00 16.97 339 ASP B O 1
ATOM 10527 N N . GLY B 1 341 ? 35.500 -42.689 24.156 1.00 15.79 340 GLY B N 1
ATOM 10528 C CA . GLY B 1 341 ? 35.254 -41.378 24.717 1.00 17.02 340 GLY B CA 1
ATOM 10529 C C . GLY B 1 341 ? 33.875 -40.876 24.383 1.00 16.05 340 GLY B C 1
ATOM 10530 O O . GLY B 1 341 ? 33.160 -40.409 25.259 1.00 15.83 340 GLY B O 1
ATOM 10534 N N . LEU B 1 342 ? 33.505 -40.956 23.101 1.00 18.78 341 LEU B N 1
ATOM 10535 C CA . LEU B 1 342 ? 32.196 -40.498 22.656 1.00 15.59 341 LEU B CA 1
ATOM 10536 C C . LEU B 1 342 ? 31.072 -41.390 23.190 1.00 17.26 341 LEU B C 1
ATOM 10537 O O . LEU B 1 342 ? 30.025 -40.886 23.593 1.00 16.14 341 LEU B O 1
ATOM 10553 N N . GLU B 1 343 ? 31.289 -42.712 23.210 1.00 16.85 342 GLU B N 1
ATOM 10554 C CA . GLU B 1 343 ? 30.314 -43.626 23.805 1.00 18.45 342 GLU B CA 1
ATOM 10555 C C . GLU B 1 343 ? 30.058 -43.275 25.274 1.00 15.67 342 GLU B C 1
ATOM 10556 O O . GLU B 1 343 ? 28.924 -43.213 25.723 1.00 17.22 342 GLU B O 1
ATOM 10568 N N . ASN B 1 344 ? 31.132 -43.028 26.012 1.00 16.52 343 ASN B N 1
ATOM 10569 C CA . ASN B 1 344 ? 31.023 -42.717 27.431 1.00 20.37 343 ASN B CA 1
ATOM 10570 C C . ASN B 1 344 ? 30.215 -41.427 27.635 1.00 21.12 343 ASN B C 1
ATOM 10571 O O . ASN B 1 344 ? 29.348 -41.354 28.518 1.00 21.86 343 ASN B O 1
ATOM 10582 N N . ALA B 1 345 ? 30.470 -40.427 26.799 1.00 18.21 344 ALA B N 1
ATOM 10583 C CA . ALA B 1 345 ? 29.735 -39.161 26.894 1.00 16.52 344 ALA B CA 1
ATOM 10584 C C . ALA B 1 345 ? 28.263 -39.429 26.662 1.00 18.23 344 ALA B C 1
ATOM 10585 O O . ALA B 1 345 ? 27.410 -38.902 27.360 1.00 17.37 344 ALA B O 1
ATOM 10592 N N . ARG B 1 346 ? 27.968 -40.287 25.691 1.00 18.90 345 ARG B N 1
ATOM 10593 C CA . ARG B 1 346 ? 26.590 -40.564 25.325 1.00 19.69 345 ARG B CA 1
ATOM 10594 C C . ARG B 1 346 ? 25.849 -41.332 26.419 1.00 19.03 345 ARG B C 1
ATOM 10595 O O . ARG B 1 346 ? 24.695 -41.046 26.711 1.00 22.62 345 ARG B O 1
ATOM 10616 N N . LEU B 1 347 ? 26.517 -42.314 27.015 1.00 18.20 346 LEU B N 1
ATOM 10617 C CA . LEU B 1 347 ? 25.873 -43.195 27.977 1.00 17.36 346 LEU B CA 1
ATOM 10618 C C . LEU B 1 347 ? 25.981 -42.726 29.434 1.00 19.25 346 LEU B C 1
ATOM 10619 O O . LEU B 1 347 ? 25.110 -43.031 30.254 1.00 19.82 346 LEU B O 1
ATOM 10635 N N . GLU B 1 348 ? 27.024 -41.978 29.770 1.00 18.45 347 GLU B N 1
ATOM 10636 C CA . GLU B 1 348 ? 27.263 -41.632 31.170 1.00 18.42 347 GLU B CA 1
ATOM 10637 C C . GLU B 1 348 ? 27.178 -40.135 31.485 1.00 21.51 347 GLU B C 1
ATOM 10638 O O . GLU B 1 348 ? 27.055 -39.765 32.638 1.00 20.69 347 GLU B O 1
ATOM 10650 N N . VAL B 1 349 ? 27.249 -39.279 30.474 1.00 17.60 348 VAL B N 1
ATOM 10651 C CA . VAL B 1 349 ? 27.249 -37.838 30.724 1.00 16.85 348 VAL B CA 1
ATOM 10652 C C . VAL B 1 349 ? 25.894 -37.183 30.455 1.00 20.85 348 VAL B C 1
ATOM 10653 O O . VAL B 1 349 ? 25.324 -36.558 31.343 1.00 21.96 348 VAL B O 1
ATOM 10666 N N . PHE B 1 350 ? 25.353 -37.345 29.256 1.00 22.81 349 PHE B N 1
ATOM 10667 C CA . PHE B 1 350 ? 24.202 -36.526 28.853 1.00 27.20 349 PHE B CA 1
ATOM 10668 C C . PHE B 1 350 ? 22.805 -36.956 29.346 1.00 31.18 349 PHE B C 1
ATOM 10669 O O . PHE B 1 350 ? 22.001 -36.111 29.758 1.00 35.39 349 PHE B O 1
ATOM 10686 N N . PRO B 1 351 ? 22.507 -38.257 29.336 1.00 29.94 350 PRO B N 1
ATOM 10687 C CA . PRO B 1 351 ? 21.091 -38.576 29.585 1.00 47.27 350 PRO B CA 1
ATOM 10688 C C . PRO B 1 351 ? 20.600 -38.294 31.018 1.00 48.04 350 PRO B C 1
ATOM 10689 O O . PRO B 1 351 ? 21.384 -38.173 31.968 1.00 46.81 350 PRO B O 1
ATOM 10700 N N . ARG B 1 358 ? 18.571 -32.728 32.163 1.00 70.85 357 ARG B N 1
ATOM 10701 C CA . ARG B 1 358 ? 18.472 -31.318 31.805 1.00 62.82 357 ARG B CA 1
ATOM 10702 C C . ARG B 1 358 ? 17.887 -31.143 30.404 1.00 69.56 357 ARG B C 1
ATOM 10703 O O . ARG B 1 358 ? 18.617 -30.914 29.438 1.00 66.69 357 ARG B O 1
ATOM 10723 N N . GLU B 1 359 ? 16.568 -31.256 30.293 1.00 76.15 358 GLU B N 1
ATOM 10724 C CA . GLU B 1 359 ? 15.902 -31.026 29.016 1.00 77.71 358 GLU B CA 1
ATOM 10725 C C . GLU B 1 359 ? 15.800 -29.524 28.750 1.00 72.35 358 GLU B C 1
ATOM 10726 O O . GLU B 1 359 ? 15.867 -28.720 29.683 1.00 68.24 358 GLU B O 1
ATOM 10738 N N . GLU B 1 360 ? 15.661 -29.167 27.472 1.00 69.73 359 GLU B N 1
ATOM 10739 C CA . GLU B 1 360 ? 15.531 -27.775 27.025 1.00 65.40 359 GLU B CA 1
ATOM 10740 C C . GLU B 1 360 ? 16.878 -27.059 26.882 1.00 61.94 359 GLU B C 1
ATOM 10741 O O . GLU B 1 360 ? 16.923 -25.862 26.595 1.00 69.08 359 GLU B O 1
ATOM 10753 N N . VAL B 1 361 ? 17.970 -27.799 27.053 1.00 51.26 360 VAL B N 1
ATOM 10754 C CA . VAL B 1 361 ? 19.297 -27.200 27.166 1.00 38.16 360 VAL B CA 1
ATOM 10755 C C . VAL B 1 361 ? 20.225 -27.610 26.012 1.00 29.90 360 VAL B C 1
ATOM 10756 O O . VAL B 1 361 ? 20.153 -28.728 25.517 1.00 30.87 360 VAL B O 1
ATOM 10769 N N . GLN B 1 362 ? 21.111 -26.714 25.598 1.00 25.42 361 GLN B N 1
ATOM 10770 C CA . GLN B 1 362 ? 22.053 -27.035 24.526 1.00 26.97 361 GLN B CA 1
ATOM 10771 C C . GLN B 1 362 ? 23.158 -27.987 24.989 1.00 26.08 361 GLN B C 1
ATOM 10772 O O . GLN B 1 362 ? 23.835 -27.728 25.993 1.00 22.79 361 GLN B O 1
ATOM 10786 N N . LYS B 1 363 ? 23.358 -29.072 24.246 1.00 22.13 362 LYS B N 1
ATOM 10787 C CA . LYS B 1 363 ? 24.437 -30.021 24.547 1.00 17.42 362 LYS B CA 1
ATOM 10788 C C . LYS B 1 363 ? 25.576 -29.877 23.554 1.00 18.64 362 LYS B C 1
ATOM 10789 O O . LYS B 1 363 ? 25.352 -29.787 22.349 1.00 21.09 362 LYS B O 1
ATOM 10808 N N . VAL B 1 364 ? 26.805 -29.893 24.062 1.00 16.71 363 VAL B N 1
ATOM 10809 C CA . VAL B 1 364 ? 27.985 -29.706 23.237 1.00 19.16 363 VAL B CA 1
ATOM 10810 C C . VAL B 1 364 ? 29.058 -30.693 23.670 1.00 22.00 363 VAL B C 1
ATOM 10811 O O . VAL B 1 364 ? 29.261 -30.904 24.865 1.00 19.40 363 VAL B O 1
ATOM 10824 N N . VAL B 1 365 ? 29.737 -31.292 22.698 1.00 16.82 364 VAL B N 1
ATOM 10825 C CA . VAL B 1 365 ? 30.984 -32.008 22.950 1.00 15.67 364 VAL B CA 1
ATOM 10826 C C . VAL B 1 365 ? 32.157 -31.287 22.300 1.00 20.42 364 VAL B C 1
ATOM 10827 O O . VAL B 1 365 ? 32.101 -30.885 21.116 1.00 20.70 364 VAL B O 1
ATOM 10840 N N . ILE B 1 366 ? 33.217 -31.101 23.081 1.00 17.97 365 ILE B N 1
ATOM 10841 C CA . ILE B 1 366 ? 34.470 -30.616 22.543 1.00 18.96 365 ILE B CA 1
ATOM 10842 C C . ILE B 1 366 ? 35.484 -31.730 22.705 1.00 21.84 365 ILE B C 1
ATOM 10843 O O . ILE B 1 366 ? 35.889 -32.058 23.815 1.00 19.44 365 ILE B O 1
ATOM 10859 N N . LEU B 1 367 ? 35.880 -32.319 21.589 1.00 17.76 366 LEU B N 1
ATOM 10860 C CA . LEU B 1 367 ? 36.810 -33.429 21.619 1.00 16.34 366 LEU B CA 1
ATOM 10861 C C . LEU B 1 367 ? 38.192 -33.001 21.163 1.00 19.88 366 LEU B C 1
ATOM 10862 O O . LEU B 1 367 ? 38.328 -32.279 20.167 1.00 21.28 366 LEU B O 1
ATOM 10878 N N . LEU B 1 368 ? 39.215 -33.457 21.885 1.00 18.41 367 LEU B N 1
ATOM 10879 C CA . LEU B 1 368 ? 40.601 -33.194 21.514 1.00 18.31 367 LEU B CA 1
ATOM 10880 C C . LEU B 1 368 ? 41.392 -34.478 21.458 1.00 22.41 367 LEU B C 1
ATOM 10881 O O . LEU B 1 368 ? 41.354 -35.267 22.407 1.00 20.43 367 LEU B O 1
ATOM 10897 N N . THR B 1 369 ? 42.135 -34.694 20.369 1.00 20.86 368 THR B N 1
ATOM 10898 C CA . THR B 1 369 ? 42.984 -35.880 20.276 1.00 20.92 368 THR B CA 1
ATOM 10899 C C . THR B 1 369 ? 44.338 -35.607 19.606 1.00 21.98 368 THR B C 1
ATOM 10900 O O . THR B 1 369 ? 44.454 -34.722 18.756 1.00 25.41 368 THR B O 1
ATOM 10911 N N . ASP B 1 370 ? 45.348 -36.373 20.001 1.00 22.49 369 ASP B N 1
ATOM 10912 C CA . ASP B 1 370 ? 46.655 -36.376 19.344 1.00 26.79 369 ASP B CA 1
ATOM 10913 C C . ASP B 1 370 ? 46.961 -37.747 18.693 1.00 26.67 369 ASP B C 1
ATOM 10914 O O . ASP B 1 370 ? 48.097 -38.039 18.352 1.00 25.30 369 ASP B O 1
ATOM 10923 N N . GLY B 1 371 ? 45.946 -38.586 18.525 1.00 24.30 370 GLY B N 1
ATOM 10924 C CA . GLY B 1 371 ? 46.158 -39.915 17.972 1.00 25.50 370 GLY B CA 1
ATOM 10925 C C . GLY B 1 371 ? 44.963 -40.423 17.189 1.00 24.48 370 GLY B C 1
ATOM 10926 O O . GLY B 1 371 ? 43.873 -39.847 17.269 1.00 21.87 370 GLY B O 1
ATOM 10930 N N . GLN B 1 372 ? 45.155 -41.503 16.434 1.00 24.99 371 GLN B N 1
ATOM 10931 C CA . GLN B 1 372 ? 44.045 -42.094 15.687 1.00 24.88 371 GLN B CA 1
ATOM 10932 C C . GLN B 1 372 ? 43.303 -43.106 16.551 1.00 21.39 371 GLN B C 1
ATOM 10933 O O . GLN B 1 372 ? 43.865 -43.656 17.500 1.00 25.53 371 GLN B O 1
ATOM 10947 N N . ASN B 1 373 ? 42.036 -43.341 16.230 1.00 20.45 372 ASN B N 1
ATOM 10948 C CA . ASN B 1 373 ? 41.213 -44.274 16.999 1.00 23.27 372 ASN B CA 1
ATOM 10949 C C . ASN B 1 373 ? 41.799 -45.685 17.033 1.00 22.16 372 ASN B C 1
ATOM 10950 O O . ASN B 1 373 ? 42.375 -46.150 16.041 1.00 20.63 372 ASN B O 1
ATOM 10961 N N . ASN B 1 374 ? 41.627 -46.369 18.166 1.00 19.29 373 ASN B N 1
ATOM 10962 C CA . ASN B 1 374 ? 42.119 -47.737 18.310 1.00 18.76 373 ASN B CA 1
ATOM 10963 C C . ASN B 1 374 ? 41.116 -48.771 17.797 1.00 19.27 373 ASN B C 1
ATOM 10964 O O . ASN B 1 374 ? 41.417 -49.979 17.718 1.00 22.36 373 ASN B O 1
ATOM 10975 N N . GLY B 1 375 ? 39.927 -48.295 17.444 1.00 17.97 374 GLY B N 1
ATOM 10976 C CA . GLY B 1 375 ? 38.885 -49.139 16.883 1.00 23.20 374 GLY B CA 1
ATOM 10977 C C . GLY B 1 375 ? 37.979 -49.893 17.852 1.00 24.77 374 GLY B C 1
ATOM 10978 O O . GLY B 1 375 ? 37.149 -50.694 17.412 1.00 21.37 374 GLY B O 1
ATOM 10982 N N . HIS B 1 376 ? 38.107 -49.674 19.158 1.00 19.80 375 HIS B N 1
ATOM 10983 C CA . HIS B 1 376 ? 37.262 -50.435 20.072 1.00 18.50 375 HIS B CA 1
ATOM 10984 C C . HIS B 1 376 ? 35.789 -50.068 19.872 1.00 18.32 375 HIS B C 1
ATOM 10985 O O . HIS B 1 376 ? 34.909 -50.933 19.902 1.00 21.45 375 HIS B O 1
ATOM 11000 N N . LYS B 1 377 ? 35.536 -48.782 19.645 1.00 18.64 376 LYS B N 1
ATOM 11001 C CA . LYS B 1 377 ? 34.220 -48.291 19.248 1.00 16.05 376 LYS B CA 1
ATOM 11002 C C . LYS B 1 377 ? 34.392 -47.413 17.997 1.00 18.98 376 LYS B C 1
ATOM 11003 O O . LYS B 1 377 ? 35.487 -46.918 17.716 1.00 20.82 376 LYS B O 1
ATOM 11022 N N . SER B 1 378 ? 33.312 -47.231 17.244 1.00 20.57 377 SER B N 1
ATOM 11023 C CA . SER B 1 378 ? 33.372 -46.478 15.997 1.00 25.07 377 SER B CA 1
ATOM 11024 C C . SER B 1 378 ? 33.099 -44.983 16.217 1.00 22.28 377 SER B C 1
ATOM 11025 O O . SER B 1 378 ? 32.003 -44.596 16.640 1.00 21.59 377 SER B O 1
ATOM 11033 N N . PRO B 1 379 ? 34.089 -44.136 15.925 1.00 19.09 378 PRO B N 1
ATOM 11034 C CA . PRO B 1 379 ? 33.803 -42.701 16.100 1.00 22.89 378 PRO B CA 1
ATOM 11035 C C . PRO B 1 379 ? 32.629 -42.238 15.238 1.00 25.03 378 PRO B C 1
ATOM 11036 O O . PRO B 1 379 ? 31.766 -41.470 15.696 1.00 22.90 378 PRO B O 1
ATOM 11047 N N . GLU B 1 380 ? 32.589 -42.722 13.997 1.00 24.50 379 GLU B N 1
ATOM 11048 C CA . GLU B 1 380 ? 31.497 -42.412 13.089 1.00 26.56 379 GLU B CA 1
ATOM 11049 C C . GLU B 1 380 ? 30.143 -42.733 13.709 1.00 25.36 379 GLU B C 1
ATOM 11050 O O . GLU B 1 380 ? 29.240 -41.885 13.745 1.00 25.12 379 GLU B O 1
ATOM 11062 N N . HIS B 1 381 ? 29.991 -43.961 14.193 1.00 22.77 380 HIS B N 1
ATOM 11063 C CA . HIS B 1 381 ? 28.713 -44.391 14.741 1.00 24.11 380 HIS B CA 1
ATOM 11064 C C . HIS B 1 381 ? 28.357 -43.649 16.036 1.00 22.44 380 HIS B C 1
ATOM 11065 O O . HIS B 1 381 ? 27.218 -43.220 16.215 1.00 21.65 380 HIS B O 1
ATOM 11080 N N . GLU B 1 382 ? 29.333 -43.499 16.933 1.00 20.88 381 GLU B N 1
ATOM 11081 C CA . GLU B 1 382 ? 29.066 -42.903 18.246 1.00 22.75 381 GLU B CA 1
ATOM 11082 C C . GLU B 1 382 ? 28.708 -41.424 18.099 1.00 19.93 381 GLU B C 1
ATOM 11083 O O . GLU B 1 382 ? 27.802 -40.932 18.761 1.00 19.66 381 GLU B O 1
ATOM 11095 N N . SER B 1 383 ? 29.395 -40.725 17.202 1.00 22.02 382 SER B N 1
ATOM 11096 C CA . SER B 1 383 ? 29.081 -39.315 16.956 1.00 22.61 382 SER B CA 1
ATOM 11097 C C . SER B 1 383 ? 27.703 -39.179 16.319 1.00 21.81 382 SER B C 1
ATOM 11098 O O . SER B 1 383 ? 26.936 -38.268 16.630 1.00 22.12 382 SER B O 1
ATOM 11106 N N . SER B 1 384 ? 27.375 -40.098 15.420 1.00 25.55 383 SER B N 1
ATOM 11107 C CA . SER B 1 384 ? 26.082 -40.040 14.761 1.00 22.09 383 SER B CA 1
ATOM 11108 C C . SER B 1 384 ? 24.939 -40.152 15.771 1.00 23.71 383 SER B C 1
ATOM 11109 O O . SER B 1 384 ? 23.959 -39.417 15.693 1.00 22.92 383 SER B O 1
ATOM 11117 N N . LEU B 1 385 ? 25.065 -41.058 16.734 1.00 22.86 384 LEU B N 1
ATOM 11118 C CA . LEU B 1 385 ? 24.059 -41.192 17.787 1.00 25.87 384 LEU B CA 1
ATOM 11119 C C . LEU B 1 385 ? 23.975 -39.932 18.650 1.00 25.72 384 LEU B C 1
ATOM 11120 O O . LEU B 1 385 ? 22.878 -39.475 19.004 1.00 24.95 384 LEU B O 1
ATOM 11136 N N . LEU B 1 386 ? 25.125 -39.357 18.986 1.00 21.88 385 LEU B N 1
ATOM 11137 C CA . LEU B 1 386 ? 25.124 -38.113 19.758 1.00 23.99 385 LEU B CA 1
ATOM 11138 C C . LEU B 1 386 ? 24.423 -36.987 18.993 1.00 23.94 385 LEU B C 1
ATOM 11139 O O . LEU B 1 386 ? 23.567 -36.310 19.544 1.00 22.88 385 LEU B O 1
ATOM 11155 N N . ARG B 1 387 ? 24.770 -36.805 17.720 1.00 21.73 386 ARG B N 1
ATOM 11156 C CA . ARG B 1 387 ? 24.189 -35.714 16.937 1.00 25.32 386 ARG B CA 1
ATOM 11157 C C . ARG B 1 387 ? 22.689 -35.878 16.753 1.00 27.30 386 ARG B C 1
ATOM 11158 O O . ARG B 1 387 ? 21.959 -34.889 16.754 1.00 28.31 386 ARG B O 1
ATOM 11179 N N . LYS B 1 388 ? 22.228 -37.120 16.609 1.00 25.20 387 LYS B N 1
ATOM 11180 C CA . LYS B 1 388 ? 20.789 -37.398 16.535 1.00 23.60 387 LYS B CA 1
ATOM 11181 C C . LYS B 1 388 ? 20.063 -36.996 17.821 1.00 30.11 387 LYS B C 1
ATOM 11182 O O . LYS B 1 388 ? 18.866 -36.696 17.806 1.00 28.29 387 LYS B O 1
ATOM 11201 N N . GLU B 1 389 ? 20.786 -36.982 18.936 1.00 26.17 388 GLU B N 1
ATOM 11202 C CA . GLU B 1 389 ? 20.214 -36.541 20.203 1.00 27.69 388 GLU B CA 1
ATOM 11203 C C . GLU B 1 389 ? 20.262 -35.029 20.395 1.00 28.05 388 GLU B C 1
ATOM 11204 O O . GLU B 1 389 ? 19.771 -34.526 21.390 1.00 31.62 388 GLU B O 1
ATOM 11216 N N . GLY B 1 390 ? 20.860 -34.307 19.456 1.00 26.29 389 GLY B N 1
ATOM 11217 C CA . GLY B 1 390 ? 20.930 -32.863 19.556 1.00 26.56 389 GLY B CA 1
ATOM 11218 C C . GLY B 1 390 ? 22.278 -32.327 20.006 1.00 25.05 389 GLY B C 1
ATOM 11219 O O . GLY B 1 390 ? 22.449 -31.121 20.174 1.00 24.07 389 GLY B O 1
ATOM 11223 N N . VAL B 1 391 ? 23.249 -33.207 20.209 1.00 22.06 390 VAL B N 1
ATOM 11224 C CA . VAL B 1 391 ? 24.567 -32.759 20.663 1.00 20.12 390 VAL B CA 1
ATOM 11225 C C . VAL B 1 391 ? 25.349 -32.176 19.489 1.00 25.24 390 VAL B C 1
ATOM 11226 O O . VAL B 1 391 ? 25.452 -32.806 18.421 1.00 23.27 390 VAL B O 1
ATOM 11239 N N . VAL B 1 392 ? 25.901 -30.982 19.694 1.00 21.92 391 VAL B N 1
ATOM 11240 C CA . VAL B 1 392 ? 26.795 -30.368 18.730 1.00 22.53 391 VAL B CA 1
ATOM 11241 C C . VAL B 1 392 ? 28.229 -30.756 19.059 1.00 21.56 391 VAL B C 1
ATOM 11242 O O . VAL B 1 392 ? 28.680 -30.614 20.208 1.00 19.15 391 VAL B O 1
ATOM 11255 N N . ILE B 1 393 ? 28.947 -31.260 18.061 1.00 19.70 392 ILE B N 1
ATOM 11256 C CA . ILE B 1 393 ? 30.298 -31.760 18.286 1.00 18.64 392 ILE B CA 1
ATOM 11257 C C . ILE B 1 393 ? 31.382 -30.961 17.565 1.00 19.79 392 ILE B C 1
ATOM 11258 O O . ILE B 1 393 ? 31.380 -30.827 16.341 1.00 19.91 392 ILE B O 1
ATOM 11274 N N . VAL B 1 394 ? 32.334 -30.482 18.353 1.00 16.65 393 VAL B N 1
ATOM 11275 C CA . VAL B 1 394 ? 33.515 -29.805 17.872 1.00 17.99 393 VAL B CA 1
ATOM 11276 C C . VAL B 1 394 ? 34.696 -30.757 18.043 1.00 19.20 393 VAL B C 1
ATOM 11277 O O . VAL B 1 394 ? 34.820 -31.404 19.082 1.00 17.02 393 VAL B O 1
ATOM 11290 N N . ALA B 1 395 ? 35.558 -30.842 17.031 1.00 18.07 394 ALA B N 1
ATOM 11291 C CA . ALA B 1 395 ? 36.673 -31.791 17.032 1.00 20.45 394 ALA B CA 1
ATOM 11292 C C . ALA B 1 395 ? 38.003 -31.105 16.786 1.00 19.52 394 ALA B C 1
ATOM 11293 O O . ALA B 1 395 ? 38.152 -30.375 15.818 1.00 21.78 394 ALA B O 1
ATOM 11300 N N . ILE B 1 396 ? 38.980 -31.391 17.646 1.00 21.03 395 ILE B N 1
ATOM 11301 C CA . ILE B 1 396 ? 40.298 -30.782 17.582 1.00 17.64 395 ILE B CA 1
ATOM 11302 C C . ILE B 1 396 ? 41.402 -31.829 17.547 1.00 22.21 395 ILE B C 1
ATOM 11303 O O . ILE B 1 396 ? 41.458 -32.705 18.411 1.00 20.55 395 ILE B O 1
ATOM 11319 N N . GLY B 1 397 ? 42.286 -31.730 16.551 1.00 20.33 396 GLY B N 1
ATOM 11320 C CA . GLY B 1 397 ? 43.517 -32.499 16.521 1.00 22.09 396 GLY B CA 1
ATOM 11321 C C . GLY B 1 397 ? 44.752 -31.646 16.801 1.00 26.39 396 GLY B C 1
ATOM 11322 O O . GLY B 1 397 ? 44.866 -30.533 16.289 1.00 27.77 396 GLY B O 1
ATOM 11326 N N . VAL B 1 398 ? 45.668 -32.174 17.613 1.00 27.27 397 VAL B N 1
ATOM 11327 C CA . VAL B 1 398 ? 46.945 -31.525 17.906 1.00 30.23 397 VAL B CA 1
ATOM 11328 C C . VAL B 1 398 ? 48.122 -32.422 17.545 1.00 36.71 397 VAL B C 1
ATOM 11329 O O . VAL B 1 398 ? 48.157 -33.599 17.917 1.00 32.89 397 VAL B O 1
ATOM 11342 N N . GLY B 1 399 ? 49.094 -31.867 16.829 1.00 38.78 398 GLY B N 1
ATOM 11343 C CA . GLY B 1 399 ? 50.273 -32.621 16.448 1.00 31.66 398 GLY B CA 1
ATOM 11344 C C . GLY B 1 399 ? 50.140 -33.229 15.076 1.00 34.19 398 GLY B C 1
ATOM 11345 O O . GLY B 1 399 ? 49.435 -32.706 14.213 1.00 35.34 398 GLY B O 1
ATOM 11349 N N . THR B 1 400 ? 50.823 -34.348 14.870 1.00 34.22 399 THR B N 1
ATOM 11350 C CA . THR B 1 400 ? 50.797 -35.027 13.588 1.00 36.77 399 THR B CA 1
ATOM 11351 C C . THR B 1 400 ? 50.333 -36.475 13.723 1.00 36.48 399 THR B C 1
ATOM 11352 O O . THR B 1 400 ? 50.339 -37.220 12.754 1.00 41.52 399 THR B O 1
ATOM 11363 N N . GLY B 1 401 ? 49.920 -36.863 14.923 1.00 34.36 400 GLY B N 1
ATOM 11364 C CA . GLY B 1 401 ? 49.492 -38.226 15.179 1.00 36.72 400 GLY B CA 1
ATOM 11365 C C . GLY B 1 401 ? 48.015 -38.492 14.954 1.00 30.19 400 GLY B C 1
ATOM 11366 O O . GLY B 1 401 ? 47.607 -39.642 14.954 1.00 30.56 400 GLY B O 1
ATOM 11370 N N . PHE B 1 402 ? 47.210 -37.447 14.775 1.00 28.95 401 PHE B N 1
ATOM 11371 C CA . PHE B 1 402 ? 45.775 -37.634 14.564 1.00 27.49 401 PHE B CA 1
ATOM 11372 C C . PHE B 1 402 ? 45.444 -37.794 13.081 1.00 27.19 401 PHE B C 1
ATOM 11373 O O . PHE B 1 402 ? 46.290 -37.586 12.223 1.00 26.05 401 PHE B O 1
ATOM 11390 N N . LEU B 1 403 ? 44.206 -38.186 12.797 1.00 27.16 402 LEU B N 1
ATOM 11391 C CA . LEU B 1 403 ? 43.714 -38.295 11.433 1.00 22.54 402 LEU B CA 1
ATOM 11392 C C . LEU B 1 403 ? 42.551 -37.329 11.222 1.00 22.85 402 LEU B C 1
ATOM 11393 O O . LEU B 1 403 ? 41.496 -37.435 11.872 1.00 24.34 402 LEU B O 1
ATOM 11409 N N . LYS B 1 404 ? 42.740 -36.378 10.318 1.00 20.54 403 LYS B N 1
ATOM 11410 C CA . LYS B 1 404 ? 41.728 -35.355 10.069 1.00 20.94 403 LYS B CA 1
ATOM 11411 C C . LYS B 1 404 ? 40.418 -35.950 9.577 1.00 23.23 403 LYS B C 1
ATOM 11412 O O . LYS B 1 404 ? 39.357 -35.389 9.790 1.00 20.68 403 LYS B O 1
ATOM 11431 N N . SER B 1 405 ? 40.494 -37.099 8.908 1.00 26.01 404 SER B N 1
ATOM 11432 C CA . SER B 1 405 ? 39.301 -37.815 8.462 1.00 23.29 404 SER B CA 1
ATOM 11433 C C . SER B 1 405 ? 38.368 -38.161 9.626 1.00 21.51 404 SER B C 1
ATOM 11434 O O . SER B 1 405 ? 37.147 -38.022 9.535 1.00 20.92 404 SER B O 1
ATOM 11442 N N . GLU B 1 406 ? 38.957 -38.643 10.716 1.00 24.13 405 GLU B N 1
ATOM 11443 C CA . GLU B 1 406 ? 38.197 -38.996 11.910 1.00 21.77 405 GLU B CA 1
ATOM 11444 C C . GLU B 1 406 ? 37.601 -37.753 12.558 1.00 19.33 405 GLU B C 1
ATOM 11445 O O . GLU B 1 406 ? 36.452 -37.775 12.998 1.00 21.66 405 GLU B O 1
ATOM 11457 N N . LEU B 1 407 ? 38.373 -36.670 12.596 1.00 18.81 406 LEU B N 1
ATOM 11458 C CA . LEU B 1 407 ? 37.853 -35.390 13.080 1.00 23.58 406 LEU B CA 1
ATOM 11459 C C . LEU B 1 407 ? 36.590 -35.004 12.295 1.00 19.26 406 LEU B C 1
ATOM 11460 O O . LEU B 1 407 ? 35.548 -34.642 12.866 1.00 20.97 406 LEU B O 1
ATOM 11476 N N . ILE B 1 408 ? 36.669 -35.125 10.980 1.00 21.37 407 ILE B N 1
ATOM 11477 C CA . ILE B 1 408 ? 35.556 -34.753 10.114 1.00 21.69 407 ILE B CA 1
ATOM 11478 C C . ILE B 1 408 ? 34.358 -35.674 10.332 1.00 22.20 407 ILE B C 1
ATOM 11479 O O . ILE B 1 408 ? 33.210 -35.230 10.336 1.00 22.43 407 ILE B O 1
ATOM 11495 N N . ASN B 1 409 ? 34.613 -36.960 10.523 1.00 21.84 408 ASN B N 1
ATOM 11496 C CA . ASN B 1 409 ? 33.522 -37.898 10.775 1.00 20.83 408 ASN B CA 1
ATOM 11497 C C . ASN B 1 409 ? 32.737 -37.584 12.049 1.00 25.21 408 ASN B C 1
ATOM 11498 O O . ASN B 1 409 ? 31.522 -37.777 12.093 1.00 24.22 408 ASN B O 1
ATOM 11509 N N . ILE B 1 410 ? 33.429 -37.144 13.097 1.00 22.20 409 ILE B N 1
ATOM 11510 C CA . ILE B 1 410 ? 32.756 -36.961 14.381 1.00 23.45 409 ILE B CA 1
ATOM 11511 C C . ILE B 1 410 ? 32.129 -35.584 14.544 1.00 20.36 409 ILE B C 1
ATOM 11512 O O . ILE B 1 410 ? 31.096 -35.449 15.198 1.00 20.34 409 ILE B O 1
ATOM 11528 N N . ALA B 1 411 ? 32.726 -34.569 13.937 1.00 20.73 410 ALA B N 1
ATOM 11529 C CA . ALA B 1 411 ? 32.226 -33.199 14.080 1.00 20.62 410 ALA B CA 1
ATOM 11530 C C . ALA B 1 411 ? 30.828 -33.007 13.493 1.00 20.63 410 ALA B C 1
ATOM 11531 O O . ALA B 1 411 ? 30.408 -33.739 12.596 1.00 22.26 410 ALA B O 1
ATOM 11538 N N . SER B 1 412 ? 30.099 -32.014 13.994 1.00 21.26 411 SER B N 1
ATOM 11539 C CA . SER B 1 412 ? 28.772 -31.694 13.449 1.00 19.08 411 SER B CA 1
ATOM 11540 C C . SER B 1 412 ? 28.879 -31.031 12.066 1.00 21.33 411 SER B C 1
ATOM 11541 O O . SER B 1 412 ? 27.893 -30.914 11.335 1.00 23.40 411 SER B O 1
ATOM 11549 N N . SER B 1 413 ? 30.078 -30.575 11.742 1.00 23.67 412 SER B N 1
ATOM 11550 C CA . SER B 1 413 ? 30.356 -29.904 10.488 1.00 24.34 412 SER B CA 1
ATOM 11551 C C . SER B 1 413 ? 31.852 -29.806 10.336 1.00 26.35 412 SER B C 1
ATOM 11552 O O . SER B 1 413 ? 32.583 -29.752 11.327 1.00 21.30 412 SER B O 1
ATOM 11560 N N . GLU B 1 414 ? 32.315 -29.777 9.092 1.00 27.65 413 GLU B N 1
ATOM 11561 C CA . GLU B 1 414 ? 33.732 -29.608 8.828 1.00 26.12 413 GLU B CA 1
ATOM 11562 C C . GLU B 1 414 ? 34.204 -28.222 9.261 1.00 23.05 413 GLU B C 1
ATOM 11563 O O . GLU B 1 414 ? 35.382 -28.021 9.507 1.00 24.30 413 GLU B O 1
ATOM 11575 N N . GLU B 1 415 ? 33.285 -27.276 9.403 1.00 21.50 414 GLU B N 1
ATOM 11576 C CA . GLU B 1 415 ? 33.648 -25.969 9.943 1.00 25.04 414 GLU B CA 1
ATOM 11577 C C . GLU B 1 415 ? 33.985 -26.030 11.437 1.00 27.05 414 GLU B C 1
ATOM 11578 O O . GLU B 1 415 ? 34.535 -25.071 12.003 1.00 25.74 414 GLU B O 1
ATOM 11590 N N . TYR B 1 416 ? 33.659 -27.155 12.074 1.00 23.32 415 TYR B N 1
ATOM 11591 C CA . TYR B 1 416 ? 33.843 -27.296 13.515 1.00 23.28 415 TYR B CA 1
ATOM 11592 C C . TYR B 1 416 ? 35.040 -28.193 13.794 1.00 22.29 415 TYR B C 1
ATOM 11593 O O . TYR B 1 416 ? 35.215 -28.692 14.916 1.00 21.19 415 TYR B O 1
ATOM 11611 N N . VAL B 1 417 ? 35.851 -28.395 12.760 1.00 20.97 416 VAL B N 1
ATOM 11612 C CA . VAL B 1 417 ? 37.121 -29.101 12.862 1.00 20.53 416 VAL B CA 1
ATOM 11613 C C . VAL B 1 417 ? 38.299 -28.128 12.909 1.00 23.79 416 VAL B C 1
ATOM 11614 O O . VAL B 1 417 ? 38.403 -27.217 12.084 1.00 21.37 416 VAL B O 1
ATOM 11627 N N . PHE B 1 418 ? 39.191 -28.342 13.875 1.00 21.81 417 PHE B N 1
ATOM 11628 C CA . PHE B 1 418 ? 40.364 -27.508 14.060 1.00 24.52 417 PHE B CA 1
ATOM 11629 C C . PHE B 1 418 ? 41.582 -28.388 14.216 1.00 26.71 417 PHE B C 1
ATOM 11630 O O . PHE B 1 418 ? 41.490 -29.481 14.771 1.00 24.53 417 PHE B O 1
ATOM 11647 N N . THR B 1 419 ? 42.722 -27.912 13.719 1.00 25.39 418 THR B N 1
ATOM 11648 C CA . THR B 1 419 ? 43.995 -28.605 13.877 1.00 24.04 418 THR B CA 1
ATOM 11649 C C . THR B 1 419 ? 45.110 -27.616 14.231 1.00 29.61 418 THR B C 1
ATOM 11650 O O . THR B 1 419 ? 45.073 -26.453 13.844 1.00 30.72 418 THR B O 1
ATOM 11661 N N . THR B 1 420 ? 46.095 -28.078 14.984 1.00 28.92 419 THR B N 1
ATOM 11662 C CA . THR B 1 420 ? 47.276 -27.268 15.256 1.00 32.13 419 THR B CA 1
ATOM 11663 C C . THR B 1 420 ? 48.488 -28.174 15.381 1.00 37.91 419 THR B C 1
ATOM 11664 O O . THR B 1 420 ? 48.366 -29.339 15.761 1.00 37.30 419 THR B O 1
ATOM 11675 N N . SER B 1 421 ? 49.662 -27.638 15.072 1.00 37.61 420 SER B N 1
ATOM 11676 C CA . SER B 1 421 ? 50.873 -28.459 15.019 1.00 41.11 420 SER B CA 1
ATOM 11677 C C . SER B 1 421 ? 51.394 -28.805 16.399 1.00 34.71 420 SER B C 1
ATOM 11678 O O . SER B 1 421 ? 52.086 -29.806 16.570 1.00 37.05 420 SER B O 1
ATOM 11686 N N . SER B 1 422 ? 51.087 -27.971 17.383 1.00 33.51 421 SER B N 1
ATOM 11687 C CA . SER B 1 422 ? 51.578 -28.210 18.731 1.00 37.76 421 SER B CA 1
ATOM 11688 C C . SER B 1 422 ? 50.648 -27.611 19.768 1.00 37.22 421 SER B C 1
ATOM 11689 O O . SER B 1 422 ? 49.820 -26.740 19.471 1.00 37.61 421 SER B O 1
ATOM 11697 N N . PHE B 1 423 ? 50.805 -28.090 20.991 1.00 37.71 422 PHE B N 1
ATOM 11698 C CA . PHE B 1 423 ? 49.959 -27.682 22.094 1.00 40.70 422 PHE B CA 1
ATOM 11699 C C . PHE B 1 423 ? 50.149 -26.214 22.445 1.00 41.15 422 PHE B C 1
ATOM 11700 O O . PHE B 1 423 ? 49.191 -25.540 22.816 1.00 37.16 422 PHE B O 1
ATOM 11717 N N . ASP B 1 424 ? 51.369 -25.702 22.307 1.00 45.58 423 ASP B N 1
ATOM 11718 C CA . ASP B 1 424 ? 51.599 -24.304 22.648 1.00 45.40 423 ASP B CA 1
ATOM 11719 C C . ASP B 1 424 ? 50.916 -23.366 21.655 1.00 46.47 423 ASP B C 1
ATOM 11720 O O . ASP B 1 424 ? 50.915 -22.153 21.855 1.00 51.94 423 ASP B O 1
ATOM 11729 N N . LYS B 1 425 ? 50.306 -23.922 20.608 1.00 42.07 424 LYS B N 1
ATOM 11730 C CA . LYS B 1 425 ? 49.595 -23.104 19.628 1.00 39.32 424 LYS B CA 1
ATOM 11731 C C . LYS B 1 425 ? 48.068 -23.224 19.694 1.00 39.32 424 LYS B C 1
ATOM 11732 O O . LYS B 1 425 ? 47.369 -22.728 18.810 1.00 35.49 424 LYS B O 1
ATOM 11751 N N . LEU B 1 426 ? 47.550 -23.854 20.748 1.00 38.45 425 LEU B N 1
ATOM 11752 C CA . LEU B 1 426 ? 46.102 -23.963 20.943 1.00 34.92 425 LEU B CA 1
ATOM 11753 C C . LEU B 1 426 ? 45.402 -22.611 21.040 1.00 35.27 425 LEU B C 1
ATOM 11754 O O . LEU B 1 426 ? 44.221 -22.498 20.711 1.00 34.89 425 LEU B O 1
ATOM 11770 N N . SER B 1 427 ? 46.121 -21.576 21.466 1.00 39.08 426 SER B N 1
ATOM 11771 C CA . SER B 1 427 ? 45.531 -20.239 21.566 1.00 38.42 426 SER B CA 1
ATOM 11772 C C . SER B 1 427 ? 45.030 -19.707 20.210 1.00 36.31 426 SER B C 1
ATOM 11773 O O . SER B 1 427 ? 44.065 -18.940 20.148 1.00 45.24 426 SER B O 1
ATOM 11781 N N . LYS B 1 428 ? 45.687 -20.103 19.130 1.00 37.00 427 LYS B N 1
ATOM 11782 C CA . LYS B 1 428 ? 45.286 -19.674 17.793 1.00 40.69 427 LYS B CA 1
ATOM 11783 C C . LYS B 1 428 ? 43.852 -20.097 17.414 1.00 43.70 427 LYS B C 1
ATOM 11784 O O . LYS B 1 428 ? 43.233 -19.464 16.566 1.00 42.55 427 LYS B O 1
ATOM 11803 N N . ILE B 1 429 ? 43.329 -21.169 18.018 1.00 38.06 428 ILE B N 1
ATOM 11804 C CA . ILE B 1 429 ? 41.964 -21.626 17.707 1.00 34.51 428 ILE B CA 1
ATOM 11805 C C . ILE B 1 429 ? 40.945 -21.285 18.814 1.00 32.42 428 ILE B C 1
ATOM 11806 O O . ILE B 1 429 ? 39.734 -21.490 18.656 1.00 30.46 428 ILE B O 1
ATOM 11822 N N . MET B 1 430 ? 41.439 -20.740 19.920 1.00 33.66 429 MET B N 1
ATOM 11823 C CA . MET B 1 430 ? 40.611 -20.473 21.100 1.00 35.15 429 MET B CA 1
ATOM 11824 C C . MET B 1 430 ? 39.310 -19.744 20.801 1.00 32.38 429 MET B C 1
ATOM 11825 O O . MET B 1 430 ? 38.235 -20.162 21.237 1.00 30.47 429 MET B O 1
ATOM 11839 N N . GLU B 1 431 ? 39.407 -18.635 20.079 1.00 36.84 430 GLU B N 1
ATOM 11840 C CA . GLU B 1 431 ? 38.250 -17.782 19.826 1.00 35.16 430 GLU B CA 1
ATOM 11841 C C . GLU B 1 431 ? 37.194 -18.485 19.006 1.00 31.83 430 GLU B C 1
ATOM 11842 O O . GLU B 1 431 ? 36.000 -18.395 19.296 1.00 31.79 430 GLU B O 1
ATOM 11854 N N . ASP B 1 432 ? 37.632 -19.178 17.964 1.00 31.04 431 ASP B N 1
ATOM 11855 C CA . ASP B 1 432 ? 36.707 -19.919 17.126 1.00 30.47 431 ASP B CA 1
ATOM 11856 C C . ASP B 1 432 ? 36.028 -21.040 17.920 1.00 25.64 431 ASP B C 1
ATOM 11857 O O . ASP B 1 432 ? 34.827 -21.246 17.801 1.00 25.35 431 ASP B O 1
ATOM 11866 N N . VAL B 1 433 ? 36.796 -21.747 18.738 1.00 26.08 432 VAL B N 1
ATOM 11867 C CA . VAL B 1 433 ? 36.250 -22.865 19.520 1.00 25.79 432 VAL B CA 1
ATOM 11868 C C . VAL B 1 433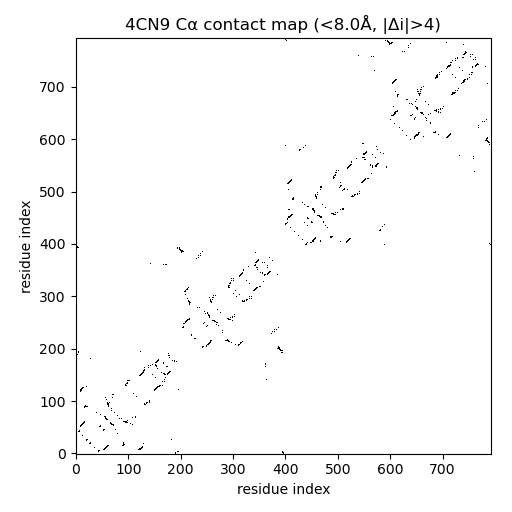 ? 35.215 -22.355 20.538 1.00 22.83 432 VAL B C 1
ATOM 11869 O O . VAL B 1 433 ? 34.115 -22.904 20.662 1.00 24.19 432 VAL B O 1
ATOM 11882 N N . VAL B 1 434 ? 35.545 -21.271 21.238 1.00 26.66 433 VAL B N 1
ATOM 11883 C CA . VAL B 1 434 ? 34.603 -20.659 22.181 1.00 25.55 433 VAL B CA 1
ATOM 11884 C C . VAL B 1 434 ? 33.289 -20.239 21.516 1.00 23.65 433 VAL B C 1
ATOM 11885 O O . VAL B 1 434 ? 32.216 -20.454 22.076 1.00 21.56 433 VAL B O 1
ATOM 11898 N N . LYS B 1 435 ? 33.357 -19.651 20.317 1.00 23.78 434 LYS B N 1
ATOM 11899 C CA . LYS B 1 435 ? 32.141 -19.229 19.622 1.00 26.51 434 LYS B CA 1
ATOM 11900 C C . LYS B 1 435 ? 31.184 -20.391 19.383 1.00 26.57 434 LYS B C 1
ATOM 11901 O O . LYS B 1 435 ? 29.970 -20.244 19.544 1.00 29.72 434 LYS B O 1
ATOM 11920 N N . LEU B 1 436 ? 31.730 -21.537 18.982 1.00 2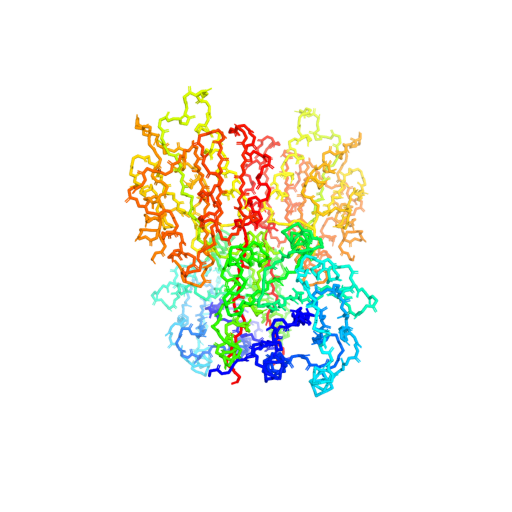6.89 435 LEU B N 1
ATOM 11921 C CA . LEU B 1 436 ? 30.921 -22.742 18.790 1.00 25.52 435 LEU B CA 1
ATOM 11922 C C . LEU B 1 436 ? 30.435 -23.311 20.124 1.00 25.59 435 LEU B C 1
ATOM 11923 O O . LEU B 1 436 ? 29.272 -23.688 20.262 1.00 26.93 435 LEU B O 1
ATOM 11939 N N . ALA B 1 437 ? 31.333 -23.377 21.099 1.00 23.94 436 ALA B N 1
ATOM 11940 C CA . ALA B 1 437 ? 30.981 -23.870 22.427 1.00 24.22 436 ALA B CA 1
ATOM 11941 C C . ALA B 1 437 ? 29.827 -23.062 23.032 1.00 28.78 436 ALA B C 1
ATOM 11942 O O . ALA B 1 437 ? 28.976 -23.622 23.743 1.00 24.39 436 ALA B O 1
ATOM 11949 N N . CYS B 1 438 ? 29.791 -21.756 22.745 1.00 22.51 437 CYS B N 1
ATOM 11950 C CA . CYS B 1 438 ? 28.721 -20.886 23.248 1.00 25.38 437 CYS B CA 1
ATOM 11951 C C . CYS B 1 438 ? 27.487 -20.893 22.349 1.00 28.30 437 CYS B C 1
ATOM 11952 O O . CYS B 1 438 ? 26.500 -20.191 22.614 1.00 24.81 437 CYS B O 1
ATOM 11959 N N . MET B 1 439 ? 27.530 -21.660 21.261 1.00 28.60 438 MET B N 1
ATOM 11960 C CA A MET B 1 439 ? 26.396 -21.708 20.351 0.50 28.58 438 MET B CA 1
ATOM 11961 C CA B MET B 1 439 ? 26.389 -21.717 20.352 0.50 28.58 438 MET B CA 1
ATOM 11962 C C . MET B 1 439 ? 25.193 -22.312 21.061 1.00 29.33 438 MET B C 1
ATOM 11963 O O . MET B 1 439 ? 25.311 -23.315 21.784 1.00 29.84 438 MET B O 1
ATOM 11988 N N . SER B 1 440 ? 24.044 -21.692 20.844 1.00 31.98 439 SER B N 1
ATOM 11989 C CA . SER B 1 440 ? 22.814 -22.086 21.493 1.00 32.01 439 SER B CA 1
ATOM 11990 C C . SER B 1 440 ? 21.720 -22.088 20.445 1.00 36.93 439 SER B C 1
ATOM 11991 O O . SER B 1 440 ? 21.361 -21.030 19.895 1.00 35.65 439 SER B O 1
ATOM 11999 N N . CYS B 1 441 ? 21.209 -23.280 20.155 1.00 34.64 440 CYS B N 1
ATOM 12000 C CA . CYS B 1 441 ? 20.203 -23.470 19.117 1.00 36.57 440 CYS B CA 1
ATOM 12001 C C . CYS B 1 441 ? 18.844 -23.823 19.711 1.00 43.22 440 CYS B C 1
ATOM 12002 O O . CYS B 1 441 ? 18.745 -24.702 20.579 1.00 42.14 440 CYS B O 1
ATOM 12009 N N . LYS B 1 442 ? 17.797 -23.168 19.215 1.00 33.00 441 LYS B N 1
ATOM 12010 C CA . LYS B 1 442 ? 16.438 -23.389 19.709 1.00 42.78 441 LYS B CA 1
ATOM 12011 C C . LYS B 1 442 ? 15.469 -23.638 18.552 1.00 40.51 441 LYS B C 1
ATOM 12012 O O . LYS B 1 442 ? 15.439 -22.861 17.591 1.00 33.60 441 LYS B O 1
ATOM 12031 N N . PRO B 1 443 ? 14.664 -24.714 18.644 1.00 43.25 442 PRO B N 1
ATOM 12032 C CA . PRO B 1 443 ? 13.637 -24.977 17.628 1.00 41.69 442 PRO B CA 1
ATOM 12033 C C . PRO B 1 443 ? 12.414 -24.095 17.869 1.00 40.63 442 PRO B C 1
ATOM 12034 O O . PRO B 1 443 ? 11.974 -23.975 19.003 1.00 41.43 442 PRO B O 1
ATOM 12045 N N . ARG B 1 444 ? 11.883 -23.474 16.823 1.00 42.14 443 ARG B N 1
ATOM 12046 C CA . ARG B 1 444 ? 10.746 -22.577 16.990 1.00 38.15 443 ARG B CA 1
ATOM 12047 C C . ARG B 1 444 ? 9.548 -22.986 16.143 1.00 36.71 443 ARG B C 1
ATOM 12048 O O . ARG B 1 444 ? 8.496 -22.360 16.215 1.00 38.74 443 ARG B O 1
ATOM 12069 N N . ALA B 1 445 ? 9.703 -24.032 15.340 1.00 37.37 444 ALA B N 1
ATOM 12070 C CA . ALA B 1 445 ? 8.584 -24.555 14.569 1.00 36.30 444 ALA B CA 1
ATOM 12071 C C . ALA B 1 445 ? 7.536 -25.132 15.514 1.00 43.16 444 ALA B C 1
ATOM 12072 O O . ALA B 1 445 ? 7.866 -25.603 16.598 1.00 39.88 444 ALA B O 1
ATOM 12079 N N . HIS B 1 446 ? 6.278 -25.102 15.087 1.00 39.99 445 HIS B N 1
ATOM 12080 C CA . HIS B 1 446 ? 5.169 -25.580 15.904 1.00 44.59 445 HIS B CA 1
ATOM 12081 C C . HIS B 1 446 ? 3.981 -25.898 15.010 1.00 46.86 445 HIS B C 1
ATOM 12082 O O . HIS B 1 446 ? 3.913 -25.430 13.875 1.00 47.48 445 HIS B O 1
ATOM 12096 N N . LYS B 1 447 ? 3.040 -26.688 15.523 1.00 49.74 446 LYS B N 1
ATOM 12097 C CA . LYS B 1 447 ? 1.867 -27.070 14.746 1.00 49.87 446 LYS B CA 1
ATOM 12098 C C . LYS B 1 447 ? 0.980 -25.865 14.444 1.00 46.86 446 LYS B C 1
ATOM 12099 O O . LYS B 1 447 ? 0.900 -24.930 15.236 1.00 49.88 446 LYS B O 1
ATOM 12118 N N . LYS B 1 448 ? 0.317 -25.901 13.291 1.00 53.86 447 LYS B N 1
ATOM 12119 C CA . LYS B 1 448 ? -0.504 -24.785 12.817 1.00 61.63 447 LYS B CA 1
ATOM 12120 C C . LYS B 1 448 ? -1.664 -24.479 13.761 1.00 62.29 447 LYS B C 1
ATOM 12121 O O . LYS B 1 448 ? -1.949 -23.313 14.053 1.00 66.59 447 LYS B O 1
#

InterPro domains:
  IPR002035 von Willebrand factor, type A [PF00092] (54-233)
  IPR002035 von Willebrand factor, type A [PF00092] (253-430)
  IPR002035 von Willebrand factor, type A [PS50234] (54-236)
  IPR002035 von Willebrand factor, type A [PS50234] (253-432)
  IPR002035 von Willebrand factor, type A [SM00327] (52-241)
  IPR002035 von Willebrand factor, type A [SM00327] (251-437)
  IPR036465 von Willebrand factor A-like domain superfamily [G3DSA:3.40.50.410] (45-250)
  IPR036465 von Willebrand factor A-like domain superfamily [G3DSA:3.40.50.410] (251-453)
  IPR036465 von Willebrand factor A-like domain superfamily [SSF53300] (23-242)
  IPR036465 von Willebrand factor A-like domain superfamily [SSF53300] (239-437)
  IPR050525 Extracellular Matrix Assembly and Organization [PTHR24020] (249-441)

Radius of gyration: 32.39 Å; Cα contacts (8 Å, |Δi|>4): 1817; chains: 2; bounding box: 70×73×94 Å

Foldseek 3Di:
DAWAAAAAAEEEEEAELAQVQCVVDVCLLVLVLVLVLSVLVRYPQQLPDDLSHHFYWYWYFFPAIDTLAARPPDRHSVVVSVSSVPDDRPNDNGHAQQNSLQCCQPPRQDVVRPHDPPSHQAEYEYEDAADHDDDDDRLVSLVVSVVVRYAYAYEYEADHYDLVSNCSNGPFSQSYHYDHHSVCSNVCSVVNNQSVNKDKAQALFAAEEEEEEEEQAPVQPPVHVCQLVLVLVLVLVLLVSHPFFAPNGYFYWYWYFAPAIDTQGERHPDGDSVVVSVSSVPDHGDHHHGGALQRSLQCCVPPHPVPPPHQAEYEYEDAAEHPVPGQLLVSLVVCVVVRYAYAYEYEADHYDQVSRCSNGRHNQRYYYDRGSVCSVVCSVVNSSVSRMTIDGRMDHD/DWAAAAAAAEEEEAELALVQCVVDVCLLVLVLVLVLVLLVRHPQQLPDDPRHHFYWYWYFFPAIDTLAARPPDRHSVVVSVSSVPDDRPNDNGHAQQNSLQCCQVPRQDVVRPHDNPRHQAEYEYEDAADHDDDDDRLVSLVVSVVVRYAYAYEYEADHYDLVSRCQNGPFSQSYYYDHHSVCSNVCNVVNNQSVNKDKDQALFAAEEEEEEEEQFPVQPVPHVCRLVLVLVLVLVLLVSHPFFAPNGYFYWYWYFAPAIDTQGERHPDGDSVVVSVSSVPDHGDHHHGGALQRSLVCCVPPHPPPPPHAAEYEYEYAAEHPVPGQLLVSLVVCVVVRYAYAYEYEADHYDVVSRCSNGRHNQRYYYYRGSVCSVVCSVVNSSSSSMTIDGRMDDD

Sequence (793 aa):
DAEECDVQADIIVLFDDSSSIQYDNKENYQMMKDFVKELVDSFTTVGVNGRNGSQFGVVQFSQGVKTAFPLNKFKTKEDIKKGIQDMVPRNGGQTEIGTGLKHVRENSFSGAEGGGNPDKQKIVILMTDGKSNAGAPPQHEAHKLKAEGVTVIAIGIGQGFVKTELEQIATMMKNYVLTTNSFSELSTLLKLVIDLACEVCVVDCAGHADIAFVFDASSSINANNPNNYQLMKNFMKDIVDRFNKTGPDGTQFAVVTFADRATKQFGLKDYSSKADIKGAIDKVTPSIIGQTAIGDGLENARLEVFPREEVQKVVILLTDGQNNGHKSPEHESSLLRKEGVVIVAIGVGTGFLKSELINIASSEEYVFTTSSFDKLSKIMEDVVKLACMSCKPRAHKKAEECDVQADIIVLFDDSSSIQYDNKENYQMMKDFVKELVDSFTTVGVNGRNGSQFGVVQFSQGVKTAFPLNKFKTKEDIKKGIQDMVPRNGGQTEIGTGLKHVRENSFSGAEGGGNPDKQKIVILMTDGKSNAGAPPQHEAHKLKAEGVTVIAIGIGQGFVKTELEQIATMMKNYVLTTNSFSELSTLLKLVIDLACEVCVVDCAGHADIAFVFDASSSINANNPNNYQLMKNFMKDIVDRFNKTGPDGTQFAVVTFADRATKQFGLKDYSSKADIKGAIDKVTPSIIGQTAIGDGLENARLEVFPREEVQKVVILLTDGQNNGHKSPEHESSLLRKEGVVIVAIGVGTGFLKSELINIASSEEYVFTTSSFDKLSKIMEDVVKLACMMSCKPRAHKK

Secondary structure (DSSP, 8-state):
--EEB---EEEEEEEE-BHHHHHH-TTHHHHHHHHHHHHHTTBTTBT--STT-BEEEEEEEESEEEEEE-TTS--SHHHHHHHHHT-----BSS--HHHHHHHIIIIITSGGGT---TTSEEEEEEEESS---SSS-HHHHHHHHHHTTEEEEEEEESSSS-HHHHHHHSSSGGGEEEES-GGGGGGGHHHHHHHHTEEEEE-TTS-EEEEEEEE--TTTTSS-TTHHHHHHHHHHHHHHTSS-BSTTSEEEEEEEESSSEEEEE-TTS--SHHHHHHHHHHPPPPS-----HHHHHHHIIIII----SSEEEEEEEESS---SSS-HHHHHHHHHHTTEEEEEEEESSSS-HHHHHHHSS-GGGEEEESSGGGGGGGHHHHHHHHTEEEEE--EE-/-EEB---EEEEEEEE-BHHHHHH-TTHHHHHHHHHHHHHHTBTTBT--STT-BEEEEEEEESEEEEEE-TTS--SHHHHHHHHHH-----BSS--HHHHHHHIIIIITSGGGT---TTSEEEEEEEESS---SSS-HHHHHHHHHHTTEEEEEEEESSSS-HHHHHHHSSSGGGEEEESSGGGGGGGHHHHHHHHTEEEEE-TTS-EEEEEEEE--GGGGTS-TTHHHHHHHHHHHHHHTSS-BSTTSEEEEEEEESSSEEEEE-TTS--SHHHHHHHHHH----S---B-HHHHHHHIIIII---TTSEEEEEEEESS-B-SSS-HHHHHHHHHHTT-EEEEEEESSSS-HHHHHHHSSSGGGEEEESSGGGTHHHHHHHHHHHTEEEEE--EE-